Protein 5E5U (pdb70)

Sequence (926 aa):
DPYWAYSGAYGPEHWVTSSVSCGGSHQSPIDILDHHARVGDEYQELQLDGFDNESSNKTWMKNTGKTVAILLKDDYFVSGAGLPGRFKAEKVEFHWGHSNGSAGSEHSVNGRRFPVEMQIFFYNPDDFDSFQTAISENRIIGAMAIFFQVSPRDNSALDPIIHGLKGVVHHEKETFLDPFILRDLLPASLGSYYRYTGSLTTPPCSEIVEWIVFRRPVPISYHQLEAFYSIFTTEQQDHVKSVEYLRNNFRPQQALNDRVVSKSSAYIEDFETKTRSTVSVREGQGVVLLCGPPPHFGELSYAWTFNDSPLYVQEDKRRFVSQDTGNLYFAKVEPSDVGNYTCFVTNKEAHRSVQGPPTPLVLRTDGVMGEYEPKIEVRFPETIQAAKDSSIKLECFALGNPVPDISWKRLDGSPMPGKIKYSKSQAILEIPKFQQEDEGFYECIAGNLRGRNLAKGQLIFYADPYWAYSGAYGPEHWVTSSVSCGGSHQSPIDILDHHARVGDEYQELQLDGFDNESSNKTWMKNTGKTVAILLKDDYFVSGAGLPGRFKAEKVEFHWGHSNGSAGSEHSVNGRRFPVEMQIFFYNPDDFDSFQTAISENRIIGAMAIFFQVSPRDNSALDPIIHGLKGVVHHEKETFLDPFILRDLLPASLGSYYRYTGSLTTPPCSEIVEWIVFRRPVPISYHQLEAFYSIFTTEQQDHVKSVEYLRNNFRPQQALNDRVVSKSSAYIEDFETKTRSTVSVREGQGVVLLCGPPPHFGELSYAWTFNDSPLYVQEDKRRFVSQDTGNLYFAKVEPSDVGNYTCFVTNKEAHRSVQGPPTPLVLRTDGVMGEYEPKIEVRFPETIQAAKDSSIKLECFALGNPVPDISWKRLDGSPMPGKIKYSKSQAILEIPKFQQEDEGFYECIAGNLRGRNLAKGQLIFYA

InterPro domains:
  IPR000242 Tyrosine-specific protein phosphatase, PTPase domain [PF00102] (871-1115)
  IPR000242 Tyrosine-specific protein phosphatase, PTPase domain [PF00102] (1172-1405)
  IPR000242 Tyrosine-specific protein phosphatase, PTPase domain [PR00700] (902-909)
  IPR000242 Tyrosine-specific protein phosphatase, PTPase domain [PR00700] (918-938)
  IPR000242 Tyrosine-specific protein phosphatase, PTPase domain [PR00700] (1013-1030)
  IPR000242 Tyrosine-specific protein phosphatase, PTPase domain [PR00700] (1052-1070)
  IPR000242 Tyrosine-specific protein phosphatase, PTPase domain [PR00700] (1083-1098)
  IPR000242 Tyrosine-specific protein phosphatase, PTPase domain [PR00700] (1099-1109)
  IPR000242 Tyrosine-specific protein phosphatase, PTPase domain [PS50055] (845-1116)
  IPR000242 Tyrosine-specific protein phosphatase, PTPase domain [PS50055] (1147-1407)
  IPR000242 Tyrosine-specific protein phosphatase, PTPase domain [SM00194] (844-1118)
  IPR000242 Tyrosine-specific protein phosphatase, PTPase domain [SM00194] (1146-1409)
  IPR000387 Tyrosine-specific protein phosphatases domain [PS50056] (1033-1107)
  IPR000387 Tyrosine-specific protein phosphatases domain [PS50056] (1324-1398)
  IPR001148 Alpha carbonic anhydrase domain [PF00194] (67-320)
  IPR001148 Alpha carbonic anhydrase domain [PS51144] (58-321)
  IPR001148 Alpha carbonic anhydrase domain [SM01057] (60-321)
  IPR003595 Protein-tyrosine phosphatase, catalytic [SM00404] (1014-1115)
  IPR003595 Protein-tyrosine phosphatase, catalytic [SM00404] (1307-1406)
  IPR003961 Fibronectin type III [PF00041] (348-429)

Solvent-accessible surface area: 38630 Å² total; per-residue (Å²): 183,55,106,34,16,37,57,25,15,26,4,24,61,16,7,31,31,35,9,41,46,9,24,17,14,45,2,0,0,0,37,0,76,25,132,129,14,102,76,8,131,108,43,137,132,30,93,40,53,26,4,106,99,121,4,40,99,126,0,65,0,48,0,51,3,53,9,0,6,0,35,16,114,41,86,2,31,2,27,18,0,41,17,67,44,98,1,47,4,44,51,0,28,1,3,0,0,85,38,118,16,46,41,0,0,1,0,2,10,79,53,158,74,14,4,0,0,0,1,0,15,2,16,9,48,115,77,9,132,34,12,113,49,0,55,88,97,89,138,40,0,2,3,1,0,0,0,3,59,43,22,139,194,81,23,84,31,2,77,17,4,21,115,2,1,124,28,0,18,3,55,97,54,97,40,136,6,72,66,5,59,0,56,61,1,5,0,104,60,33,51,35,13,3,13,7,59,1,0,21,8,34,18,67,0,14,64,15,0,30,1,2,0,0,75,108,47,3,65,0,5,117,136,4,0,88,3,0,7,46,0,4,18,22,79,55,58,18,30,20,33,8,1,43,53,10,64,62,0,47,8,52,70,48,67,48,47,55,20,93,11,9,46,58,140,37,102,3,85,92,28,90,34,152,49,15,22,12,8,26,3,51,67,5,2,0,0,4,1,21,2,15,16,10,76,37,121,21,144,18,28,19,51,8,21,47,80,136,56,81,29,187,10,117,175,39,88,21,48,3,13,0,61,96,16,0,12,0,3,0,0,46,0,56,72,84,2,65,13,65,2,12,4,74,0,42,0,143,107,25,170,96,47,10,92,7,9,51,8,33,1,54,37,52,141,93,38,105,5,29,83,8,18,0,27,28,18,10,70,3,29,92,54,18,24,0,29,100,88,37,67,20,87,0,3,0,7,1,0,0,14,37,21,5,79,14,42,22,90,22,82,112,59,39,121,44,43,84,46,15,117,98,49,38,47,72,1,2,0,36,0,21,122,0,50,108,126,0,69,25,87,1,19,0,24,0,6,20,164,146,24,152,27,99,2,85,3,59,1,48,38,55,109,167,44,81,36,18,37,69,53,20,42,2,27,97,29,7,54,57,53,11,43,41,10,26,16,13,39,2,0,0,0,38,0,94,23,160,131,8,100,81,8,130,110,43,136,156,25,90,32,45,27,4,108,96,118,6,31,100,134,0,63,0,53,0,45,6,46,8,0,5,0,33,14,117,41,85,1,33,2,26,15,0,40,17,67,43,98,2,50,4,41,49,0,25,3,3,0,0,85,39,121,17,45,46,0,0,0,0,2,11,82,55,149,83,12,5,0,0,0,1,0,12,1,16,16,51,121,97,25,141,33,14,110,49,0,39,93,99,88,142,82,0,2,3,0,0,0,0,6,56,41,21,135,190,82,26,82,35,4,56,19,5,12,107,4,0,114,25,0,17,2,38,73,57,100,41,141,5,87,60,4,45,0,57,52,2,6,2,105,56,30,54,34,11,3,15,7,59,1,0,19,6,31,14,63,0,6,58,16,0,25,0,3,0,0,71,109,49,3,66,2,5,122,131,8,0,86,2,4,8,50,0,7,13,12,72,43,87,23,22,14,7,12,0,24,54,8,63,62,0,42,7,59,56,47,68,51,52,52,19,100,12,10,50,56,136,30,97,22,88,109,27,71,34,95,52,19,25,13,5,27,6,51,61,5,5,0,0,2,2,6,2,7,12,10,60,44,119,19,142,14,30,17,44,6,12,44,79,142,63,119,30,141,8,80,147,38,90,20,48,1,12,0,59,87,4,0,4,0,3,0,0,44,0,51,78,79,2,62,12,60,1,15,5,80,0,31,0,136,117,31,135,170,44,15,94,6,9,57,8,35,1,61,32,73,141,92,37,102,4,30,75,7,25,0,16,28,12,12,58,5,28,86,53,21,26,0,27,114,69,37,64,18,104,0,9,0,6,1,0,0,16,35,20,5,81,15,51,22,105,21,70,102,71,44,114,42,31,88,72,16,116,89,49,35,42,74,0,1,0,34,0,25,132,0,52,98,129,2,63,24,95,0,12,0,22,0,16,27,152,144,28,169,20,99,4,120,2,56,1,48,40,50,108

Structure (mmCIF, N/CA/C/O backbone):
data_5E5U
#
_entry.id   5E5U
#
_cell.length_a   78.641
_cell.length_b   113.530
_cell.length_c   117.046
_cell.angle_alpha   90.000
_cell.angle_beta   90.000
_cell.angle_gamma   90.000
#
_symmetry.space_group_name_H-M   'P 21 21 21'
#
loop_
_entity.id
_entity.type
_entity.pdbx_description
1 polymer 'Receptor-type tyrosine-protein phosphatase gamma'
2 polymer Contactin-6
3 non-polymer 3-PYRIDINIUM-1-YLPROPANE-1-SULFONATE
4 non-polymer 'FORMIC ACID'
5 non-polymer 'MALONATE ION'
6 non-polymer 'ACETIC ACID'
7 non-polymer D-MALATE
8 water water
#
loop_
_atom_site.group_PDB
_atom_site.id
_atom_site.type_symbol
_atom_site.label_atom_id
_atom_site.label_alt_id
_atom_site.label_comp_id
_atom_site.label_asym_id
_atom_site.label_entity_id
_atom_site.label_seq_id
_atom_site.pdbx_PDB_ins_code
_atom_site.Cartn_x
_atom_site.Cartn_y
_atom_site.Cartn_z
_atom_site.occupancy
_atom_site.B_iso_or_equiv
_atom_site.auth_seq_id
_atom_site.auth_comp_id
_atom_site.auth_asym_id
_atom_site.auth_atom_id
_atom_site.pdbx_PDB_model_num
ATOM 1 N N . ASP A 1 1 ? 68.889 55.281 75.763 1.00 74.21 57 ASP A N 1
ATOM 2 C CA . ASP A 1 1 ? 68.332 55.185 74.416 1.00 76.01 57 ASP A CA 1
ATOM 3 C C . ASP A 1 1 ? 68.390 53.764 73.869 1.00 68.51 57 ASP A C 1
ATOM 4 O O . ASP A 1 1 ? 69.346 53.397 73.190 1.00 73.26 57 ASP A O 1
ATOM 9 N N . PRO A 1 2 ? 67.355 52.963 74.154 1.00 55.56 58 PRO A N 1
ATOM 10 C CA . PRO A 1 2 ? 67.255 51.589 73.653 1.00 50.52 58 PRO A CA 1
ATOM 11 C C . PRO A 1 2 ? 66.945 51.547 72.159 1.00 45.07 58 PRO A C 1
ATOM 12 O O . PRO A 1 2 ? 66.318 52.473 71.644 1.00 37.51 58 PRO A O 1
ATOM 16 N N . TYR A 1 3 ? 67.370 50.487 71.475 1.00 46.43 59 TYR A N 1
ATOM 17 C CA . TYR A 1 3 ? 66.994 50.305 70.080 1.00 45.16 59 TYR A CA 1
ATOM 18 C C . TYR A 1 3 ? 65.512 49.952 69.976 1.00 37.59 59 TYR A C 1
ATOM 19 O O . TYR A 1 3 ? 64.965 49.216 70.799 1.00 32.97 59 TYR A O 1
ATOM 28 N N . TRP A 1 4 ? 64.874 50.476 68.944 1.00 35.22 60 TRP A N 1
ATOM 29 C CA . TRP A 1 4 ? 63.476 50.187 68.700 1.00 32.43 60 TRP A CA 1
ATOM 30 C C . TRP A 1 4 ? 63.214 50.280 67.213 1.00 32.47 60 TRP A C 1
ATOM 31 O O . TRP A 1 4 ? 63.975 50.914 66.483 1.00 36.38 60 TRP A O 1
ATOM 42 N N . ALA A 1 5 ? 62.148 49.630 66.769 1.00 31.35 61 ALA A N 1
ATOM 43 C CA . ALA A 1 5 ? 61.807 49.611 65.354 1.00 31.63 61 ALA A CA 1
ATOM 44 C C . ALA A 1 5 ? 60.298 49.734 65.209 1.00 39.06 61 ALA A C 1
ATOM 45 O O . ALA A 1 5 ? 59.574 49.674 66.198 1.00 28.43 61 ALA A O 1
ATOM 47 N N . TYR A 1 6 ? 59.822 49.903 63.982 1.00 38.42 62 TYR A N 1
ATOM 48 C CA . TYR A 1 6 ? 58.391 50.046 63.761 1.00 37.92 62 TYR A CA 1
ATOM 49 C C . TYR A 1 6 ? 57.724 48.700 63.497 1.00 40.62 62 TYR A C 1
ATOM 50 O O . TYR A 1 6 ? 56.502 48.609 63.436 1.00 38.47 62 TYR A O 1
ATOM 59 N N . SER A 1 7 ? 58.532 47.656 63.350 1.00 40.40 63 SER A N 1
ATOM 60 C CA . SER A 1 7 ? 58.005 46.312 63.124 1.00 41.82 63 SER A CA 1
ATOM 61 C C . SER A 1 7 ? 59.025 45.276 63.557 1.00 42.53 63 SER A C 1
ATOM 62 O O . SER A 1 7 ? 60.179 45.607 63.824 1.00 39.20 63 SER A O 1
ATOM 65 N N . GLY A 1 8 ? 58.600 44.019 63.619 1.00 42.36 64 GLY A N 1
ATOM 66 C CA . GLY A 1 8 ? 59.513 42.939 63.937 1.00 41.82 64 GLY A CA 1
ATOM 67 C C . GLY A 1 8 ? 59.914 42.883 65.399 1.00 34.25 64 GLY A C 1
ATOM 68 O O . GLY A 1 8 ? 59.179 43.341 66.276 1.00 34.79 64 GLY A O 1
ATOM 69 N N . ALA A 1 9 ? 61.099 42.344 65.655 1.00 33.76 65 ALA A N 1
ATOM 70 C CA . ALA A 1 9 ? 61.483 41.921 67.001 1.00 36.35 65 ALA A CA 1
ATOM 71 C C . ALA A 1 9 ? 61.505 43.070 68.010 1.00 34.72 65 ALA A C 1
ATOM 72 O O . ALA A 1 9 ? 61.151 42.893 69.179 1.00 39.01 65 ALA A O 1
ATOM 74 N N . TYR A 1 10 ? 61.911 44.254 67.569 1.00 34.45 66 TYR A N 1
ATOM 75 C CA . TYR A 1 10 ? 61.922 45.398 68.480 1.00 37.68 66 TYR A CA 1
ATOM 76 C C . TYR A 1 10 ? 60.801 46.391 68.129 1.00 32.64 66 TYR A C 1
ATOM 77 O O . TYR A 1 10 ? 60.900 47.596 68.367 1.00 26.64 66 TYR A O 1
ATOM 86 N N . GLY A 1 11 ? 59.707 45.859 67.597 1.00 37.60 67 GLY A N 1
ATOM 87 C CA . GLY A 1 11 ? 58.585 46.694 67.187 1.00 34.12 67 GLY A CA 1
ATOM 88 C C . GLY A 1 11 ? 57.750 47.196 68.351 1.00 31.50 67 GLY A C 1
ATOM 89 O O . GLY A 1 11 ? 58.044 46.885 69.508 1.00 32.24 67 GLY A O 1
ATOM 90 N N . PRO A 1 12 ? 56.673 47.950 68.054 1.00 33.39 68 PRO A N 1
ATOM 91 C CA . PRO A 1 12 ? 55.839 48.650 69.048 1.00 29.07 68 PRO A CA 1
ATOM 92 C C . PRO A 1 12 ? 55.376 47.826 70.265 1.00 31.15 68 PRO A C 1
ATOM 93 O O . PRO A 1 12 ? 55.354 48.354 71.385 1.00 36.13 68 PRO A O 1
ATOM 97 N N . GLU A 1 13 ? 55.019 46.560 70.079 1.00 34.14 69 GLU A N 1
ATOM 98 C CA . GLU A 1 13 ? 54.565 45.755 71.212 1.00 38.60 69 GLU A CA 1
ATOM 99 C C . GLU A 1 13 ? 55.733 45.307 72.101 1.00 41.09 69 GLU A C 1
ATOM 100 O O . GLU A 1 13 ? 55.525 44.810 73.209 1.00 36.83 69 GLU A O 1
ATOM 106 N N . HIS A 1 14 ? 56.960 45.484 71.616 1.00 40.48 70 HIS A N 1
ATOM 107 C CA . HIS A 1 14 ? 58.142 45.184 72.413 1.00 41.30 70 HIS A CA 1
ATOM 108 C C . HIS A 1 14 ? 58.738 46.431 73.083 1.00 36.88 70 HIS A C 1
ATOM 109 O O . HIS A 1 14 ? 59.564 46.314 73.988 1.00 35.31 70 HIS A O 1
ATOM 116 N N . TRP A 1 15 ? 58.309 47.614 72.662 1.00 39.79 71 TRP A N 1
ATOM 117 C CA . TRP A 1 15 ? 58.848 48.861 73.210 1.00 35.83 71 TRP A CA 1
ATOM 118 C C . TRP A 1 15 ? 58.827 48.917 74.744 1.00 39.08 71 TRP A C 1
ATOM 119 O O . TRP A 1 15 ? 59.796 49.368 75.365 1.00 35.97 71 TRP A O 1
ATOM 130 N N . VAL A 1 16 ? 57.731 48.458 75.348 1.00 34.52 72 VAL A N 1
ATOM 131 C CA . VAL A 1 16 ? 57.579 48.505 76.809 1.00 34.40 72 VAL A CA 1
ATOM 132 C C . VAL A 1 16 ? 58.738 47.833 77.555 1.00 36.53 72 VAL A C 1
ATOM 133 O O . VAL A 1 16 ? 59.111 48.273 78.638 1.00 36.59 72 VAL A O 1
ATOM 137 N N . THR A 1 17 ? 59.330 46.797 76.962 1.00 37.22 73 THR A N 1
ATOM 138 C CA . THR A 1 17 ? 60.408 46.055 77.612 1.00 39.48 73 THR A CA 1
ATOM 139 C C . THR A 1 17 ? 61.564 46.956 78.032 1.00 42.48 73 THR A C 1
ATOM 140 O O . THR A 1 17 ? 62.079 46.841 79.140 1.00 44.08 73 THR A O 1
ATOM 144 N N . SER A 1 18 ? 61.959 47.866 77.149 1.00 42.06 74 SER A N 1
ATOM 145 C CA . SER A 1 18 ? 63.104 48.729 77.436 1.00 47.89 74 SER A CA 1
ATOM 146 C C . SER A 1 18 ? 62.709 50.154 77.813 1.00 43.53 74 SER A C 1
ATOM 147 O O . SER A 1 18 ? 63.516 50.900 78.376 1.00 40.08 74 SER A O 1
ATOM 150 N N . SER A 1 19 ? 61.472 50.530 77.498 1.00 35.23 75 SER A N 1
ATOM 151 C CA . SER A 1 19 ? 60.935 51.813 77.931 1.00 35.14 75 SER A CA 1
ATOM 152 C C . SER A 1 19 ? 59.553 51.578 78.520 1.00 36.16 75 SER A C 1
ATOM 153 O O . SER A 1 19 ? 58.559 51.526 77.787 1.00 30.96 75 SER A O 1
ATOM 156 N N . VAL A 1 20 ? 59.494 51.434 79.838 1.00 33.73 76 VAL A N 1
ATOM 157 C CA . VAL A 1 20 ? 58.266 51.005 80.502 1.00 39.37 76 VAL A CA 1
ATOM 158 C C . VAL A 1 20 ? 57.120 52.010 80.329 1.00 35.78 76 VAL A C 1
ATOM 159 O O . VAL A 1 20 ? 55.951 51.649 80.448 1.00 39.43 76 VAL A O 1
ATOM 163 N N . SER A 1 21 ? 57.444 53.257 80.004 1.00 28.76 77 SER A N 1
ATOM 164 C CA . SER A 1 21 ? 56.410 54.270 79.798 1.00 29.17 77 SER A CA 1
ATOM 165 C C . SER A 1 21 ? 55.583 53.957 78.548 1.00 32.00 77 SER A C 1
ATOM 166 O O . SER A 1 21 ? 54.443 54.410 78.402 1.00 28.50 77 SER A O 1
ATOM 169 N N . CYS A 1 22 ? 56.159 53.173 77.641 1.00 29.55 78 CYS A N 1
ATOM 170 C CA . CYS A 1 22 ? 55.473 52.845 76.400 1.00 28.19 78 CYS A CA 1
ATOM 171 C C . CYS A 1 22 ? 54.245 51.973 76.646 1.00 30.45 78 CYS A C 1
ATOM 172 O O . CYS A 1 22 ? 53.396 51.846 75.772 1.00 30.10 78 CYS A O 1
ATOM 175 N N . GLY A 1 23 ? 54.158 51.393 77.840 1.00 29.97 79 GLY A N 1
ATOM 176 C CA . GLY A 1 23 ? 52.996 50.607 78.230 1.00 33.92 79 GLY A CA 1
ATOM 177 C C . GLY A 1 23 ? 52.003 51.403 79.061 1.00 29.29 79 GLY A C 1
ATOM 178 O O . GLY A 1 23 ? 51.131 50.839 79.708 1.00 34.20 79 GLY A O 1
ATOM 179 N N . GLY A 1 24 ? 52.135 52.724 79.037 1.00 35.57 80 GLY A N 1
ATOM 180 C CA . GLY A 1 24 ? 51.258 53.600 79.799 1.00 31.37 80 GLY A CA 1
ATOM 181 C C . GLY A 1 24 ? 49.825 53.666 79.297 1.00 33.29 80 GLY A C 1
ATOM 182 O O . GLY A 1 24 ? 49.473 53.087 78.263 1.00 28.50 80 GLY A O 1
ATOM 183 N N . SER A 1 25 ? 48.991 54.399 80.025 1.00 32.14 81 SER A N 1
ATOM 184 C CA . SER A 1 25 ? 47.584 54.488 79.680 1.00 29.05 81 SER A CA 1
ATOM 185 C C . SER A 1 25 ? 47.204 55.837 79.103 1.00 31.94 81 SER A C 1
ATOM 186 O O . SER A 1 25 ? 46.031 56.065 78.781 1.00 28.96 81 SER A O 1
ATOM 189 N N . HIS A 1 26 ? 48.179 56.734 78.980 1.00 29.80 82 HIS A N 1
ATOM 190 C CA . HIS A 1 26 ? 47.950 58.018 78.310 1.00 30.95 82 HIS A CA 1
ATOM 191 C C . HIS A 1 26 ? 48.848 58.146 77.076 1.00 35.07 82 HIS A C 1
ATOM 192 O O . HIS A 1 26 ? 49.448 59.188 76.828 1.00 32.16 82 HIS A O 1
ATOM 199 N N . GLN A 1 27 ? 48.922 57.082 76.294 1.00 31.15 83 GLN A N 1
ATOM 200 C CA . GLN A 1 27 ? 49.820 57.056 75.153 1.00 31.77 83 GLN A CA 1
ATOM 201 C C . GLN A 1 27 ? 49.250 57.760 73.918 1.00 36.16 83 GLN A C 1
ATOM 202 O O . GLN A 1 27 ? 48.054 58.012 73.822 1.00 31.75 83 GLN A O 1
ATOM 208 N N . SER A 1 28 ? 50.144 58.072 72.983 1.00 33.58 84 SER A N 1
ATOM 209 C CA . SER A 1 28 ? 49.792 58.611 71.679 1.00 30.65 84 SER A CA 1
ATOM 210 C C . SER A 1 28 ? 50.383 57.684 70.621 1.00 30.23 84 SER A C 1
ATOM 211 O O . SER A 1 28 ? 51.382 57.009 70.886 1.00 27.27 84 SER A O 1
ATOM 214 N N . PRO A 1 29 ? 49.786 57.646 69.416 1.00 25.29 85 PRO A N 1
ATOM 215 C CA . PRO A 1 29 ? 48.664 58.437 68.895 1.00 26.78 85 PRO A CA 1
ATOM 216 C C . PRO A 1 29 ? 47.296 57.836 69.206 1.00 30.87 85 PRO A C 1
ATOM 217 O O . PRO A 1 29 ? 47.231 56.724 69.742 1.00 30.78 85 PRO A O 1
ATOM 221 N N . ILE A 1 30 ? 46.230 58.566 68.860 1.00 26.49 86 ILE A N 1
ATOM 222 C CA . ILE A 1 30 ? 44.853 58.105 69.050 1.00 28.43 86 ILE A CA 1
ATOM 223 C C . ILE A 1 30 ? 43.989 58.381 67.825 1.00 31.81 86 ILE A C 1
ATOM 224 O O . ILE A 1 30 ? 44.351 59.173 66.955 1.00 32.73 86 ILE A O 1
ATOM 229 N N . ASP A 1 31 ? 42.845 57.717 67.771 1.00 35.81 87 ASP A N 1
ATOM 230 C CA . ASP A 1 31 ? 41.778 58.089 66.854 1.00 29.99 87 ASP A CA 1
ATOM 231 C C . ASP A 1 31 ? 40.871 59.075 67.581 1.00 38.08 87 ASP A C 1
ATOM 232 O O . ASP A 1 31 ? 40.469 58.832 68.716 1.00 32.53 87 ASP A O 1
ATOM 237 N N . ILE A 1 32 ? 40.559 60.191 66.934 1.00 38.03 88 ILE A N 1
ATOM 238 C CA . ILE A 1 32 ? 39.683 61.193 67.533 1.00 38.16 88 ILE A CA 1
ATOM 239 C C . ILE A 1 32 ? 38.254 61.037 67.013 1.00 34.48 88 ILE A C 1
ATOM 240 O O . ILE A 1 32 ? 37.992 61.279 65.842 1.00 34.42 88 ILE A O 1
ATOM 245 N N . LEU A 1 33 ? 37.345 60.581 67.871 1.00 36.42 89 LEU A N 1
ATOM 246 C CA . LEU A 1 33 ? 35.924 60.563 67.526 1.00 42.75 89 LEU A CA 1
ATOM 247 C C . LEU A 1 33 ? 35.318 61.919 67.844 1.00 42.97 89 LEU A C 1
ATOM 248 O O . LEU A 1 33 ? 35.152 62.271 69.008 1.00 41.52 89 LEU A O 1
ATOM 253 N N . ASP A 1 34 ? 34.988 62.673 66.804 1.00 38.72 90 ASP A N 1
ATOM 254 C CA . ASP A 1 34 ? 34.583 64.061 66.966 1.00 46.57 90 ASP A CA 1
ATOM 255 C C . ASP A 1 34 ? 33.355 64.233 67.862 1.00 50.04 90 ASP A C 1
ATOM 256 O O . ASP A 1 34 ? 33.295 65.165 68.667 1.00 42.08 90 ASP A O 1
ATOM 261 N N . HIS A 1 35 ? 32.394 63.322 67.737 1.00 47.01 91 HIS A N 1
ATOM 262 C CA . HIS A 1 35 ? 31.146 63.419 68.492 1.00 49.80 91 HIS A CA 1
ATOM 263 C C . HIS A 1 35 ? 31.359 63.180 69.986 1.00 50.09 91 HIS A C 1
ATOM 264 O O . HIS A 1 35 ? 30.469 63.421 70.790 1.00 50.58 91 HIS A O 1
ATOM 271 N N . HIS A 1 36 ? 32.545 62.714 70.361 1.00 49.74 92 HIS A N 1
ATOM 272 C CA . HIS A 1 36 ? 32.845 62.520 71.776 1.00 52.18 92 HIS A CA 1
ATOM 273 C C . HIS A 1 36 ? 33.758 63.615 72.302 1.00 52.91 92 HIS A C 1
ATOM 274 O O . HIS A 1 36 ? 34.074 63.643 73.486 1.00 55.20 92 HIS A O 1
ATOM 281 N N . ALA A 1 37 ? 34.186 64.514 71.422 1.00 52.29 93 ALA A N 1
ATOM 282 C CA . ALA A 1 37 ? 35.051 65.611 71.834 1.00 45.11 93 ALA A CA 1
ATOM 283 C C . ALA A 1 37 ? 34.257 66.645 72.627 1.00 46.40 93 ALA A C 1
ATOM 284 O O . ALA A 1 37 ? 33.097 66.927 72.319 1.00 49.21 93 ALA A O 1
ATOM 286 N N . ARG A 1 38 ? 34.879 67.172 73.678 1.00 47.37 94 ARG A N 1
ATOM 287 C CA . ARG A 1 38 ? 34.281 68.205 74.522 1.00 51.82 94 ARG A CA 1
ATOM 288 C C . ARG A 1 38 ? 34.606 69.577 73.940 1.00 55.39 94 ARG A C 1
ATOM 289 O O . ARG A 1 38 ? 35.737 69.821 73.523 1.00 54.45 94 ARG A O 1
ATOM 297 N N . VAL A 1 39 ? 33.630 70.474 73.899 1.00 56.35 95 VAL A N 1
ATOM 298 C CA . VAL A 1 39 ? 33.866 71.788 73.307 1.00 65.39 95 VAL A CA 1
ATOM 299 C C . VAL A 1 39 ? 34.539 72.739 74.297 1.00 74.07 95 VAL A C 1
ATOM 300 O O . VAL A 1 39 ? 33.923 73.189 75.266 1.00 78.76 95 VAL A O 1
ATOM 304 N N . GLY A 1 40 ? 35.811 73.037 74.035 1.00 73.36 96 GLY A N 1
ATOM 305 C CA . GLY A 1 40 ? 36.606 73.883 74.908 1.00 75.15 96 GLY A CA 1
ATOM 306 C C . GLY A 1 40 ? 36.218 75.347 74.836 1.00 76.82 96 GLY A C 1
ATOM 307 O O . GLY A 1 40 ? 36.871 76.137 74.154 1.00 73.86 96 GLY A O 1
ATOM 308 N N . ASP A 1 41 ? 35.157 75.704 75.553 1.00 77.76 97 ASP A N 1
ATOM 309 C CA . ASP A 1 41 ? 34.616 77.062 75.536 1.00 84.41 97 ASP A CA 1
ATOM 310 C C . ASP A 1 41 ? 35.495 78.071 76.268 1.00 88.15 97 ASP A C 1
ATOM 311 O O . ASP A 1 41 ? 35.263 79.276 76.191 1.00 92.50 97 ASP A O 1
ATOM 316 N N . GLU A 1 42 ? 36.501 77.579 76.981 1.00 88.06 98 GLU A N 1
ATOM 317 C CA . GLU A 1 42 ? 37.348 78.443 77.793 1.00 90.37 98 GLU A CA 1
ATOM 318 C C . GLU A 1 42 ? 38.637 78.818 77.064 1.00 87.11 98 GLU A C 1
ATOM 319 O O . GLU A 1 42 ? 39.433 79.615 77.561 1.00 88.88 98 GLU A O 1
ATOM 325 N N . TYR A 1 43 ? 38.831 78.242 75.883 1.00 80.96 99 TYR A N 1
ATOM 326 C CA . TYR A 1 43 ? 40.052 78.447 75.110 1.00 75.76 99 TYR A CA 1
ATOM 327 C C . TYR A 1 43 ? 40.252 79.886 74.650 1.00 75.43 99 TYR A C 1
ATOM 328 O O . TYR A 1 43 ? 39.347 80.495 74.084 1.00 73.92 99 TYR A O 1
ATOM 337 N N . GLN A 1 44 ? 41.446 80.420 74.888 1.00 77.46 100 GLN A N 1
ATOM 338 C CA . GLN A 1 44 ? 41.877 81.632 74.206 1.00 77.48 100 GLN A CA 1
ATOM 339 C C . GLN A 1 44 ? 42.305 81.214 72.806 1.00 69.14 100 GLN A C 1
ATOM 340 O O . GLN A 1 44 ? 42.895 80.145 72.633 1.00 70.79 100 GLN A O 1
ATOM 346 N N . GLU A 1 45 ? 41.995 82.039 71.811 1.00 61.54 101 GLU A N 1
ATOM 347 C CA . GLU A 1 45 ? 42.253 81.689 70.412 1.00 62.97 101 GLU A CA 1
ATOM 348 C C . GLU A 1 45 ? 43.727 81.415 70.121 1.00 65.81 101 GLU A C 1
ATOM 349 O O . GLU A 1 45 ? 44.614 82.101 70.628 1.00 71.26 101 GLU A O 1
ATOM 355 N N . LEU A 1 46 ? 43.969 80.401 69.298 1.00 60.79 102 LEU A N 1
ATOM 356 C CA . LEU A 1 46 ? 45.316 80.022 68.886 1.00 56.62 102 LEU A CA 1
ATOM 357 C C . LEU A 1 46 ? 46.080 81.199 68.279 1.00 56.95 102 LEU A C 1
ATOM 358 O O . LEU A 1 46 ? 45.625 81.813 67.320 1.00 61.00 102 LEU A O 1
ATOM 363 N N . GLN A 1 47 ? 47.240 81.509 68.849 1.00 57.30 103 GLN A N 1
ATOM 364 C CA . GLN A 1 47 ? 48.090 82.583 68.341 1.00 56.16 103 GLN A CA 1
ATOM 365 C C . GLN A 1 47 ? 49.426 82.017 67.877 1.00 57.91 103 GLN A C 1
ATOM 366 O O . GLN A 1 47 ? 50.096 81.298 68.620 1.00 54.70 103 GLN A O 1
ATOM 372 N N . LEU A 1 48 ? 49.805 82.339 66.646 1.00 59.73 104 LEU A N 1
ATOM 373 C CA . LEU A 1 48 ? 51.083 81.907 66.102 1.00 58.47 104 LEU A CA 1
ATOM 374 C C . LEU A 1 48 ? 51.994 83.107 65.931 1.00 58.44 104 LEU A C 1
ATOM 375 O O . LEU A 1 48 ? 51.536 84.180 65.566 1.00 63.97 104 LEU A O 1
ATOM 380 N N . ASP A 1 49 ? 53.282 82.925 66.189 1.00 55.50 105 ASP A N 1
ATOM 381 C CA . ASP A 1 49 ? 54.237 84.017 66.043 1.00 59.75 105 ASP A CA 1
ATOM 382 C C . ASP A 1 49 ? 55.465 83.561 65.255 1.00 58.62 105 ASP A C 1
ATOM 383 O O . ASP A 1 49 ? 56.061 82.526 65.559 1.00 55.94 105 ASP A O 1
ATOM 388 N N . GLY A 1 50 ? 55.823 84.326 64.230 1.00 55.12 106 GLY A N 1
ATOM 389 C CA . GLY A 1 50 ? 57.002 84.038 63.436 1.00 55.42 106 GLY A CA 1
ATOM 390 C C . GLY A 1 50 ? 56.763 83.031 62.327 1.00 51.78 106 GLY A C 1
ATOM 391 O O . GLY A 1 50 ? 57.619 82.845 61.462 1.00 52.35 106 GLY A O 1
ATOM 392 N N . PHE A 1 51 ? 55.599 82.388 62.355 1.00 50.59 107 PHE A N 1
ATOM 393 C CA . PHE A 1 51 ? 55.224 81.372 61.374 1.00 48.19 107 PHE A CA 1
ATOM 394 C C . PHE A 1 51 ? 55.161 81.921 59.946 1.00 54.85 107 PHE A C 1
ATOM 395 O O . PHE A 1 51 ? 55.282 81.162 58.983 1.00 55.34 107 PHE A O 1
ATOM 403 N N . ASP A 1 52 ? 54.968 83.236 59.820 1.00 54.61 108 ASP A N 1
ATOM 404 C CA . ASP A 1 52 ? 54.844 83.897 58.517 1.00 54.22 108 ASP A CA 1
ATOM 405 C C . ASP A 1 52 ? 56.190 84.345 57.936 1.00 58.83 108 ASP A C 1
ATOM 406 O O . ASP A 1 52 ? 56.260 84.807 56.799 1.00 59.98 108 ASP A O 1
ATOM 411 N N . ASN A 1 53 ? 57.255 84.225 58.720 1.00 60.30 109 ASN A N 1
ATOM 412 C CA . ASN A 1 53 ? 58.570 84.666 58.273 1.00 61.21 109 ASN A CA 1
ATOM 413 C C . ASN A 1 53 ? 59.328 83.543 57.571 1.00 56.83 109 ASN A C 1
ATOM 414 O O . ASN A 1 53 ? 59.158 82.371 57.904 1.00 56.90 109 ASN A O 1
ATOM 419 N N . GLU A 1 54 ? 60.152 83.904 56.592 1.00 52.29 110 GLU A N 1
ATOM 420 C CA . GLU A 1 54 ? 60.961 82.926 55.872 1.00 55.17 110 GLU A CA 1
ATOM 421 C C . GLU A 1 54 ? 61.982 82.263 56.790 1.00 56.81 110 GLU A C 1
ATOM 422 O O . GLU A 1 54 ? 62.640 82.937 57.583 1.00 59.81 110 GLU A O 1
ATOM 428 N N . SER A 1 55 ? 62.131 80.948 56.674 1.00 52.85 111 SER A N 1
ATOM 429 C CA . SER A 1 55 ? 63.097 80.236 57.499 1.00 50.23 111 SER A CA 1
ATOM 430 C C . SER A 1 55 ? 64.514 80.551 57.039 1.00 53.96 111 SER A C 1
ATOM 431 O O . SER A 1 55 ? 64.754 80.779 55.858 1.00 54.10 111 SER A O 1
ATOM 434 N N . SER A 1 56 ? 65.442 80.568 57.989 1.00 53.05 112 SER A N 1
ATOM 435 C CA . SER A 1 56 ? 66.846 80.832 57.710 1.00 55.02 112 SER A CA 1
ATOM 436 C C . SER A 1 56 ? 67.491 79.674 56.953 1.00 51.73 112 SER A C 1
ATOM 437 O O . SER A 1 56 ? 67.006 78.535 57.007 1.00 44.21 112 SER A O 1
ATOM 440 N N . ASN A 1 57 ? 68.582 79.961 56.248 1.00 51.46 113 ASN A N 1
ATOM 441 C CA . ASN A 1 57 ? 69.255 78.929 55.467 1.00 57.69 113 ASN A CA 1
ATOM 442 C C . ASN A 1 57 ? 70.093 77.987 56.339 1.00 58.10 113 ASN A C 1
ATOM 443 O O . ASN A 1 57 ? 70.670 77.023 55.837 1.00 58.53 113 ASN A O 1
ATOM 448 N N . LYS A 1 58 ? 70.145 78.266 57.641 1.00 51.95 114 LYS A N 1
ATOM 449 C CA . LYS A 1 58 ? 70.796 77.378 58.599 1.00 51.24 114 LYS A CA 1
ATOM 450 C C . LYS A 1 58 ? 69.861 76.252 59.052 1.00 45.44 114 LYS A C 1
ATOM 451 O O . LYS A 1 58 ? 70.289 75.303 59.715 1.00 43.25 114 LYS A O 1
ATOM 457 N N . THR A 1 59 ? 68.583 76.374 58.709 1.00 39.35 115 THR A N 1
ATOM 458 C CA . THR A 1 59 ? 67.606 75.323 58.983 1.00 40.96 115 THR A CA 1
ATOM 459 C C . THR A 1 59 ? 67.988 74.090 58.181 1.00 44.99 115 THR A C 1
ATOM 460 O O . THR A 1 59 ? 68.313 74.192 56.999 1.00 48.98 115 THR A O 1
ATOM 464 N N . TRP A 1 60 ? 67.965 72.922 58.811 1.00 41.24 116 TRP A N 1
ATOM 465 C CA . TRP A 1 60 ? 68.424 71.737 58.112 1.00 36.70 116 TRP A CA 1
ATOM 466 C C . TRP A 1 60 ? 67.600 70.499 58.393 1.00 34.50 116 TRP A C 1
ATOM 467 O O . TRP A 1 60 ? 66.790 70.450 59.323 1.00 37.00 116 TRP A O 1
ATOM 478 N N . MET A 1 61 ? 67.811 69.504 57.543 1.00 34.65 117 MET A N 1
ATOM 479 C CA . MET A 1 61 ? 66.991 68.308 57.504 1.00 31.57 117 MET A CA 1
ATOM 480 C C . MET A 1 61 ? 67.884 67.074 57.639 1.00 33.23 117 MET A C 1
ATOM 481 O O . MET A 1 61 ? 69.002 67.049 57.113 1.00 31.79 117 MET A O 1
ATOM 486 N N . LYS A 1 62 ? 67.395 66.056 58.342 1.00 29.40 118 LYS A N 1
ATOM 487 C CA . LYS A 1 62 ? 68.167 64.835 58.554 1.00 33.60 118 LYS A CA 1
ATOM 488 C C . LYS A 1 62 ? 67.319 63.580 58.355 1.00 31.71 118 LYS A C 1
ATOM 489 O O . LYS A 1 62 ? 66.167 63.525 58.762 1.00 27.11 118 LYS A O 1
ATOM 495 N N . ASN A 1 63 ? 67.897 62.571 57.720 1.00 32.92 119 ASN A N 1
ATOM 496 C CA . ASN A 1 63 ? 67.284 61.247 57.670 1.00 31.59 119 ASN A CA 1
ATOM 497 C C . ASN A 1 63 ? 67.789 60.455 58.883 1.00 29.95 119 ASN A C 1
ATOM 498 O O . ASN A 1 63 ? 68.950 60.059 58.914 1.00 29.28 119 ASN A O 1
ATOM 503 N N . THR A 1 64 ? 66.937 60.216 59.878 1.00 27.15 120 THR A N 1
ATOM 504 C CA . THR A 1 64 ? 67.406 59.561 61.102 1.00 29.20 120 THR A CA 1
ATOM 505 C C . THR A 1 64 ? 67.304 58.058 60.982 1.00 28.33 120 THR A C 1
ATOM 506 O O . THR A 1 64 ? 67.674 57.330 61.899 1.00 24.17 120 THR A O 1
ATOM 510 N N . GLY A 1 65 ? 66.743 57.595 59.874 1.00 28.96 121 GLY A N 1
ATOM 511 C CA . GLY A 1 65 ? 66.514 56.172 59.704 1.00 29.90 121 GLY A CA 1
ATOM 512 C C . GLY A 1 65 ? 65.148 55.728 60.198 1.00 27.04 121 GLY A C 1
ATOM 513 O O . GLY A 1 65 ? 64.688 54.640 59.836 1.00 26.47 121 GLY A O 1
ATOM 514 N N . LYS A 1 66 ? 64.497 56.556 61.018 1.00 24.37 122 LYS A N 1
ATOM 515 C CA . LYS A 1 66 ? 63.122 56.268 61.477 1.00 26.25 122 LYS A CA 1
ATOM 516 C C . LYS A 1 66 ? 62.130 57.299 60.950 1.00 27.19 122 LYS A C 1
ATOM 517 O O . LYS A 1 66 ? 60.929 57.050 60.875 1.00 29.76 122 LYS A O 1
ATOM 523 N N . THR A 1 67 ? 62.656 58.463 60.586 1.00 21.82 123 THR A N 1
ATOM 524 C CA . THR A 1 67 ? 61.861 59.571 60.092 1.00 24.16 123 THR A CA 1
ATOM 525 C C . THR A 1 67 ? 62.795 60.536 59.388 1.00 27.73 123 THR A C 1
ATOM 526 O O . THR A 1 67 ? 64.018 60.327 59.342 1.00 25.56 123 THR A O 1
ATOM 530 N N . VAL A 1 68 ? 62.223 61.577 58.806 1.00 25.92 124 VAL A N 1
ATOM 531 C CA . VAL A 1 68 ? 63.020 62.693 58.329 1.00 26.76 124 VAL A CA 1
ATOM 532 C C . VAL A 1 68 ? 62.724 63.840 59.272 1.00 30.48 124 VAL A C 1
ATOM 533 O O . VAL A 1 68 ? 61.559 64.171 59.495 1.00 27.75 124 VAL A O 1
ATOM 537 N N . ALA A 1 69 ? 63.770 64.410 59.856 1.00 29.61 125 ALA A N 1
ATOM 538 C CA . ALA A 1 69 ? 63.628 65.444 60.871 1.00 30.90 125 ALA A CA 1
ATOM 539 C C . ALA A 1 69 ? 64.093 66.795 60.336 1.00 33.45 125 ALA A C 1
ATOM 540 O O . ALA A 1 69 ? 65.073 66.860 59.598 1.00 37.28 125 ALA A O 1
ATOM 542 N N . ILE A 1 70 ? 63.401 67.865 60.723 1.00 31.90 126 ILE A N 1
ATOM 543 C CA . ILE A 1 70 ? 63.811 69.223 60.383 1.00 29.59 126 ILE A CA 1
ATOM 544 C C . ILE A 1 70 ? 64.135 69.962 61.670 1.00 29.35 126 ILE A C 1
ATOM 545 O O . ILE A 1 70 ? 63.292 70.090 62.560 1.00 32.65 126 ILE A O 1
ATOM 550 N N . LEU A 1 71 ? 65.364 70.432 61.770 1.00 29.45 127 LEU A N 1
ATOM 551 C CA . LEU A 1 71 ? 65.810 71.142 62.954 1.00 31.33 127 LEU A CA 1
ATOM 552 C C . LEU A 1 71 ? 65.672 72.641 62.712 1.00 38.58 127 LEU A C 1
ATOM 553 O O . LEU A 1 71 ? 66.386 73.212 61.893 1.00 41.61 127 LEU A O 1
ATOM 558 N N . LEU A 1 72 ? 64.741 73.273 63.419 1.00 37.14 128 LEU A N 1
ATOM 559 C CA . LEU A 1 72 ? 64.370 74.652 63.131 1.00 39.93 128 LEU A CA 1
ATOM 560 C C . LEU A 1 72 ? 65.360 75.639 63.722 1.00 46.47 128 LEU A C 1
ATOM 561 O O . LEU A 1 72 ? 65.739 75.526 64.879 1.00 49.49 128 LEU A O 1
ATOM 566 N N . LYS A 1 73 ? 65.772 76.616 62.927 1.00 48.69 129 LYS A N 1
ATOM 567 C CA . LYS A 1 73 ? 66.751 77.577 63.398 1.00 53.75 129 LYS A CA 1
ATOM 568 C C . LYS A 1 73 ? 66.161 78.973 63.578 1.00 55.19 129 LYS A C 1
ATOM 569 O O . LYS A 1 73 ? 66.891 79.947 63.737 1.00 56.04 129 LYS A O 1
ATOM 575 N N . ASP A 1 74 ? 64.837 79.068 63.578 1.00 53.06 130 ASP A N 1
ATOM 576 C CA . ASP A 1 74 ? 64.187 80.351 63.818 1.00 51.59 130 ASP A CA 1
ATOM 577 C C . ASP A 1 74 ? 63.275 80.286 65.037 1.00 50.42 130 ASP A C 1
ATOM 578 O O . ASP A 1 74 ? 62.922 79.206 65.508 1.00 49.41 130 ASP A O 1
ATOM 583 N N . ASP A 1 75 ? 62.897 81.453 65.542 1.00 47.23 131 ASP A N 1
ATOM 584 C CA . ASP A 1 75 ? 61.977 81.532 66.660 1.00 48.78 131 ASP A CA 1
ATOM 585 C C . ASP A 1 75 ? 60.546 81.428 66.161 1.00 50.69 131 ASP A C 1
ATOM 586 O O . ASP A 1 75 ? 60.063 82.295 65.432 1.00 57.33 131 ASP A O 1
ATOM 591 N N . TYR A 1 76 ? 59.873 80.357 66.551 1.00 49.77 132 TYR A N 1
ATOM 592 C CA . TYR A 1 76 ? 58.455 80.212 66.278 1.00 48.94 132 TYR A CA 1
ATOM 593 C C . TYR A 1 76 ? 57.718 79.966 67.583 1.00 52.98 132 TYR A C 1
ATOM 594 O O . TYR A 1 76 ? 58.131 79.117 68.378 1.00 47.57 132 TYR A O 1
ATOM 603 N N . PHE A 1 77 ? 56.614 80.678 67.795 1.00 51.16 133 PHE A N 1
ATOM 604 C CA . PHE A 1 77 ? 55.852 80.503 69.022 1.00 48.69 133 PHE A CA 1
ATOM 605 C C . PHE A 1 77 ? 54.377 80.191 68.784 1.00 52.55 133 PHE A C 1
ATOM 606 O O . PHE A 1 77 ? 53.769 80.633 67.806 1.00 52.76 133 PHE A O 1
ATOM 614 N N . VAL A 1 78 ? 53.814 79.422 69.705 1.00 52.83 134 VAL A N 1
ATOM 615 C CA . VAL A 1 78 ? 52.389 79.151 69.725 1.00 54.48 134 VAL A CA 1
ATOM 616 C C . VAL A 1 78 ? 51.872 79.365 71.149 1.00 54.58 134 VAL A C 1
ATOM 617 O O . VAL A 1 78 ? 52.537 79.009 72.126 1.00 52.66 134 VAL A O 1
ATOM 621 N N . SER A 1 79 ? 50.702 79.982 71.274 1.00 53.15 135 SER A N 1
ATOM 622 C CA . SER A 1 79 ? 50.108 80.180 72.587 1.00 54.35 135 SER A CA 1
ATOM 623 C C . SER A 1 79 ? 48.594 80.083 72.504 1.00 60.05 135 SER A C 1
ATOM 624 O O . SER A 1 79 ? 48.027 80.007 71.411 1.00 60.38 135 SER A O 1
ATOM 627 N N . GLY A 1 80 ? 47.945 80.080 73.665 1.00 59.60 136 GLY A N 1
ATOM 628 C CA . GLY A 1 80 ? 46.510 79.879 73.733 1.00 63.62 136 GLY A CA 1
ATOM 629 C C . GLY A 1 80 ? 46.133 78.430 73.486 1.00 61.11 136 GLY A C 1
ATOM 630 O O . GLY A 1 80 ? 46.919 77.519 73.765 1.00 49.68 136 GLY A O 1
ATOM 631 N N . ALA A 1 81 ? 44.924 78.217 72.967 1.00 66.32 137 ALA A N 1
ATOM 632 C CA . ALA A 1 81 ? 44.431 76.876 72.646 1.00 66.04 137 ALA A CA 1
ATOM 633 C C . ALA A 1 81 ? 44.522 75.937 73.840 1.00 58.67 137 ALA A C 1
ATOM 634 O O . ALA A 1 81 ? 44.764 74.748 73.682 1.00 57.15 137 ALA A O 1
ATOM 636 N N . GLY A 1 82 ? 44.350 76.477 75.038 1.00 53.18 138 GLY A N 1
ATOM 637 C CA . GLY A 1 82 ? 44.398 75.660 76.234 1.00 54.30 138 GLY A CA 1
ATOM 638 C C . GLY A 1 82 ? 45.787 75.160 76.555 1.00 52.11 138 GLY A C 1
ATOM 639 O O . GLY A 1 82 ? 45.949 74.315 77.432 1.00 53.64 138 GLY A O 1
ATOM 640 N N . LEU A 1 83 ? 46.788 75.673 75.844 1.00 57.77 139 LEU A N 1
ATOM 641 C CA . LEU A 1 83 ? 48.181 75.351 76.150 1.00 58.04 139 LEU A CA 1
ATOM 642 C C . LEU A 1 83 ? 48.629 76.116 77.384 1.00 60.09 139 LEU A C 1
ATOM 643 O O . LEU A 1 83 ? 48.297 77.292 77.551 1.00 62.55 139 LEU A O 1
ATOM 648 N N . PRO A 1 84 ? 49.379 75.443 78.261 1.00 57.28 140 PRO A N 1
ATOM 649 C CA . PRO A 1 84 ? 49.890 76.055 79.490 1.00 64.25 140 PRO A CA 1
ATOM 650 C C . PRO A 1 84 ? 51.078 76.968 79.209 1.00 66.74 140 PRO A C 1
ATOM 651 O O . PRO A 1 84 ? 52.233 76.553 79.316 1.00 64.68 140 PRO A O 1
ATOM 655 N N . GLY A 1 85 ? 50.781 78.209 78.841 1.00 65.28 141 GLY A N 1
ATOM 656 C CA . GLY A 1 85 ? 51.811 79.183 78.546 1.00 66.29 141 GLY A CA 1
ATOM 657 C C . GLY A 1 85 ? 52.177 79.235 77.077 1.00 63.71 141 GLY A C 1
ATOM 658 O O . GLY A 1 85 ? 51.467 78.703 76.220 1.00 61.93 141 GLY A O 1
ATOM 659 N N . ARG A 1 86 ? 53.308 79.874 76.797 1.00 62.55 142 ARG A N 1
ATOM 660 C CA . ARG A 1 86 ? 53.781 80.102 75.439 1.00 58.81 142 ARG A CA 1
ATOM 661 C C . ARG A 1 86 ? 54.833 79.065 75.064 1.00 56.73 142 ARG A C 1
ATOM 662 O O . ARG A 1 86 ? 55.790 78.846 75.810 1.00 58.47 142 ARG A O 1
ATOM 670 N N . PHE A 1 87 ? 54.662 78.430 73.910 1.00 49.11 143 PHE A N 1
ATOM 671 C CA . PHE A 1 87 ? 55.572 77.371 73.493 1.00 50.47 143 PHE A CA 1
ATOM 672 C C . PHE A 1 87 ? 56.360 77.753 72.250 1.00 52.71 143 PHE A C 1
ATOM 673 O O . PHE A 1 87 ? 55.849 78.456 71.376 1.00 51.85 143 PHE A O 1
ATOM 681 N N . LYS A 1 88 ? 57.604 77.276 72.190 1.00 47.01 144 LYS A N 1
ATOM 682 C CA . LYS A 1 88 ? 58.538 77.603 71.121 1.00 44.93 144 LYS A CA 1
ATOM 683 C C . LYS A 1 88 ? 58.881 76.362 70.306 1.00 43.60 144 LYS A C 1
ATOM 684 O O . LYS A 1 88 ? 59.099 75.291 70.864 1.00 42.64 144 LYS A O 1
ATOM 690 N N . ALA A 1 89 ? 58.922 76.505 68.986 1.00 43.35 145 ALA A N 1
ATOM 691 C CA . ALA A 1 89 ? 59.187 75.368 68.110 1.00 44.39 145 ALA A CA 1
ATOM 692 C C . ALA A 1 89 ? 60.656 74.938 68.122 1.00 47.11 145 ALA A C 1
ATOM 693 O O . ALA A 1 89 ? 61.572 75.768 68.150 1.00 43.27 145 ALA A O 1
ATOM 695 N N . GLU A 1 90 ? 60.872 73.627 68.104 1.00 41.35 146 GLU A N 1
ATOM 696 C CA . GLU A 1 90 ? 62.226 73.081 68.075 1.00 37.88 146 GLU A CA 1
ATOM 697 C C . GLU A 1 90 ? 62.493 72.337 66.776 1.00 34.57 146 GLU A C 1
ATOM 698 O O . GLU A 1 90 ? 63.464 72.616 66.080 1.00 38.84 146 GLU A O 1
ATOM 704 N N . LYS A 1 91 ? 61.622 71.393 66.442 1.00 33.31 147 LYS A N 1
ATOM 705 C CA . LYS A 1 91 ? 61.888 70.528 65.304 1.00 36.98 147 LYS A CA 1
ATOM 706 C C . LYS A 1 91 ? 60.614 69.993 64.678 1.00 36.98 147 LYS A C 1
ATOM 707 O O . LYS A 1 91 ? 59.544 70.097 65.252 1.00 34.49 147 LYS A O 1
ATOM 713 N N . VAL A 1 92 ? 60.751 69.420 63.488 1.00 33.50 148 VAL A N 1
ATOM 714 C CA . VAL A 1 92 ? 59.634 68.813 62.780 1.00 29.11 148 VAL A CA 1
ATOM 715 C C . VAL A 1 92 ? 59.983 67.369 62.429 1.00 34.86 148 VAL A C 1
ATOM 716 O O . VAL A 1 92 ? 61.131 67.084 62.040 1.00 33.36 148 VAL A O 1
ATOM 720 N N . GLU A 1 93 ? 59.020 66.454 62.554 1.00 27.13 149 GLU A N 1
ATOM 721 C CA . GLU A 1 93 ? 59.231 65.081 62.075 1.00 28.39 149 GLU A CA 1
ATOM 722 C C . GLU A 1 93 ? 58.028 64.627 61.242 1.00 30.49 149 GLU A C 1
ATOM 723 O O . GLU A 1 93 ? 56.952 65.197 61.363 1.00 31.63 149 GLU A O 1
ATOM 729 N N . PHE A 1 94 ? 58.213 63.611 60.403 1.00 26.09 150 PHE A N 1
ATOM 730 C CA . PHE A 1 94 ? 57.170 63.185 59.472 1.00 27.93 150 PHE A CA 1
ATOM 731 C C . PHE A 1 94 ? 56.898 61.693 59.590 1.00 27.13 150 PHE A C 1
ATOM 732 O O . PHE A 1 94 ? 57.789 60.920 59.935 1.00 26.16 150 PHE A O 1
ATOM 740 N N . HIS A 1 95 ? 55.663 61.304 59.275 1.00 26.21 151 HIS A N 1
ATOM 741 C CA . HIS A 1 95 ? 55.267 59.901 59.209 1.00 27.17 151 HIS A CA 1
ATOM 742 C C . HIS A 1 95 ? 54.466 59.690 57.934 1.00 28.83 151 HIS A C 1
ATOM 743 O O . HIS A 1 95 ? 53.587 60.487 57.619 1.00 26.37 151 HIS A O 1
ATOM 750 N N . TRP A 1 96 ? 54.747 58.608 57.217 1.00 27.77 152 TRP A N 1
ATOM 751 C CA . TRP A 1 96 ? 54.106 58.399 55.937 1.00 20.96 152 TRP A CA 1
ATOM 752 C C . TRP A 1 96 ? 53.842 56.914 55.684 1.00 25.92 152 TRP A C 1
ATOM 753 O O . TRP A 1 96 ? 54.247 56.064 56.468 1.00 26.49 152 TRP A O 1
ATOM 764 N N . GLY A 1 97 ? 53.132 56.619 54.599 1.00 25.99 153 GLY A N 1
ATOM 765 C CA . GLY A 1 97 ? 52.723 55.267 54.284 1.00 25.39 153 GLY A CA 1
ATOM 766 C C . GLY A 1 97 ? 53.682 54.550 53.356 1.00 30.26 153 GLY A C 1
ATOM 767 O O . GLY A 1 97 ? 54.900 54.588 53.541 1.00 32.07 153 GLY A O 1
ATOM 768 N N . HIS A 1 98 ? 53.120 53.902 52.346 1.00 32.04 154 HIS A N 1
ATOM 769 C CA . HIS A 1 98 ? 53.857 52.960 51.518 1.00 29.50 154 HIS A CA 1
ATOM 770 C C . HIS A 1 98 ? 53.864 53.377 50.048 1.00 36.33 154 HIS A C 1
ATOM 771 O O . HIS A 1 98 ? 54.912 53.399 49.402 1.00 38.22 154 HIS A O 1
ATOM 778 N N . SER A 1 99 ? 52.687 53.695 49.522 1.00 39.83 155 SER A N 1
ATOM 779 C CA . SER A 1 99 ? 52.546 53.989 48.104 1.00 36.97 155 SER A CA 1
ATOM 780 C C . SER A 1 99 ? 51.161 54.510 47.808 1.00 41.02 155 SER A C 1
ATOM 781 O O . SER A 1 99 ? 50.204 54.182 48.518 1.00 32.73 155 SER A O 1
ATOM 784 N N . ASN A 1 100 ? 51.057 55.306 46.747 1.00 39.69 156 ASN A N 1
ATOM 785 C CA . ASN A 1 100 ? 49.766 55.763 46.247 1.00 41.68 156 ASN A CA 1
ATOM 786 C C . ASN A 1 100 ? 48.914 56.393 47.340 1.00 35.09 156 ASN A C 1
ATOM 787 O O . ASN A 1 100 ? 47.686 56.248 47.350 1.00 36.77 156 ASN A O 1
ATOM 792 N N . GLY A 1 101 ? 49.579 57.073 48.268 1.00 34.94 157 GLY A N 1
ATOM 793 C CA . GLY A 1 101 ? 48.906 57.785 49.335 1.00 39.43 157 GLY A CA 1
ATOM 794 C C . GLY A 1 101 ? 48.263 56.884 50.375 1.00 39.62 157 GLY A C 1
ATOM 795 O O . GLY A 1 101 ? 47.334 57.304 51.063 1.00 34.22 157 GLY A O 1
ATOM 796 N N . SER A 1 102 ? 48.748 55.652 50.499 1.00 36.08 158 SER A N 1
ATOM 797 C CA . SER A 1 102 ? 48.230 54.739 51.520 1.00 36.47 158 SER A CA 1
ATOM 798 C C . SER A 1 102 ? 48.441 55.346 52.909 1.00 33.81 158 SER A C 1
ATOM 799 O O . SER A 1 102 ? 49.327 56.176 53.098 1.00 37.13 158 SER A O 1
ATOM 802 N N . ALA A 1 103 ? 47.625 54.923 53.874 1.00 33.98 159 ALA A N 1
ATOM 803 C CA . ALA A 1 103 ? 47.603 55.526 55.200 1.00 26.52 159 ALA A CA 1
ATOM 804 C C . ALA A 1 103 ? 48.978 55.545 55.837 1.00 32.30 159 ALA A C 1
ATOM 805 O O . ALA A 1 103 ? 49.681 54.528 55.869 1.00 27.89 159 ALA A O 1
ATOM 807 N N . GLY A 1 104 ? 49.348 56.702 56.365 1.00 29.30 160 GLY A N 1
ATOM 808 C CA . GLY A 1 104 ? 50.641 56.853 56.985 1.00 28.73 160 GLY A CA 1
ATOM 809 C C . GLY A 1 104 ? 50.646 57.719 58.223 1.00 33.93 160 GLY A C 1
ATOM 810 O O . GLY A 1 104 ? 51.691 57.854 58.862 1.00 31.30 160 GLY A O 1
ATOM 811 N N . SER A 1 105 ? 49.502 58.319 58.558 1.00 28.91 161 SER A N 1
ATOM 812 C CA . SER A 1 105 ? 49.446 59.188 59.726 1.00 27.23 161 SER A CA 1
ATOM 813 C C . SER A 1 105 ? 49.415 58.375 61.018 1.00 28.11 161 SER A C 1
ATOM 814 O O . SER A 1 105 ? 49.136 57.176 61.026 1.00 24.84 161 SER A O 1
ATOM 817 N N . GLU A 1 106 ? 49.722 59.033 62.118 1.00 24.42 162 GLU A N 1
ATOM 818 C CA . GLU A 1 106 ? 49.702 58.363 63.406 1.00 27.50 162 GLU A CA 1
ATOM 819 C C . GLU A 1 106 ? 48.309 58.543 63.999 1.00 26.85 162 GLU A C 1
ATOM 820 O O . GLU A 1 106 ? 47.638 57.561 64.341 1.00 26.98 162 GLU A O 1
ATOM 826 N N . HIS A 1 107 ? 47.874 59.799 64.089 1.00 28.01 163 HIS A N 1
ATOM 827 C CA . HIS A 1 107 ? 46.483 60.110 64.472 1.00 25.14 163 HIS A CA 1
ATOM 828 C C . HIS A 1 107 ? 45.472 59.895 63.361 1.00 30.58 163 HIS A C 1
ATOM 829 O O . HIS A 1 107 ? 45.820 59.733 62.190 1.00 25.96 163 HIS A O 1
ATOM 836 N N . SER A 1 108 ? 44.201 59.914 63.745 1.00 27.83 164 SER A N 1
ATOM 837 C CA . SER A 1 108 ? 43.132 59.877 62.772 1.00 32.21 164 SER A CA 1
ATOM 838 C C . SER A 1 108 ? 41.954 60.638 63.347 1.00 34.17 164 SER A C 1
ATOM 839 O O . SER A 1 108 ? 41.911 60.900 64.545 1.00 35.22 164 SER A O 1
ATOM 842 N N . VAL A 1 109 ? 41.022 61.028 62.485 1.00 33.50 165 VAL A N 1
ATOM 843 C CA . VAL A 1 109 ? 39.787 61.669 62.922 1.00 33.62 165 VAL A CA 1
ATOM 844 C C . VAL A 1 109 ? 38.607 60.868 62.385 1.00 36.83 165 VAL A C 1
ATOM 845 O O . VAL A 1 109 ? 38.556 60.561 61.191 1.00 36.63 165 VAL A O 1
ATOM 849 N N . ASN A 1 110 ? 37.672 60.528 63.269 1.00 31.77 166 ASN A N 1
ATOM 850 C CA . ASN A 1 110 ? 36.583 59.627 62.925 1.00 43.00 166 ASN A CA 1
ATOM 851 C C . ASN A 1 110 ? 37.050 58.415 62.106 1.00 37.45 166 ASN A C 1
ATOM 852 O O . ASN A 1 110 ? 36.360 57.959 61.209 1.00 41.95 166 ASN A O 1
ATOM 857 N N . GLY A 1 111 ? 38.232 57.904 62.422 1.00 36.59 167 GLY A N 1
ATOM 858 C CA . GLY A 1 111 ? 38.746 56.724 61.757 1.00 38.94 167 GLY A CA 1
ATOM 859 C C . GLY A 1 111 ? 39.445 56.964 60.428 1.00 40.89 167 GLY A C 1
ATOM 860 O O . GLY A 1 111 ? 39.898 56.014 59.796 1.00 46.61 167 GLY A O 1
ATOM 861 N N . ARG A 1 112 ? 39.529 58.218 59.991 1.00 34.58 168 ARG A N 1
ATOM 862 C CA . ARG A 1 112 ? 40.171 58.510 58.709 1.00 40.21 168 ARG A CA 1
ATOM 863 C C . ARG A 1 112 ? 41.637 58.811 58.927 1.00 36.29 168 ARG A C 1
ATOM 864 O O . ARG A 1 112 ? 41.995 59.753 59.637 1.00 33.65 168 ARG A O 1
ATOM 872 N N . ARG A 1 113 ? 42.483 57.985 58.332 1.00 36.07 169 ARG A N 1
ATOM 873 C CA . ARG A 1 113 ? 43.915 58.227 58.351 1.00 28.63 169 ARG A CA 1
ATOM 874 C C . ARG A 1 113 ? 44.306 58.988 57.082 1.00 34.91 169 ARG A C 1
ATOM 875 O O . ARG A 1 113 ? 43.513 59.092 56.135 1.00 36.12 169 ARG A O 1
ATOM 883 N N . PHE A 1 114 ? 45.506 59.567 57.094 1.00 33.16 170 PHE A N 1
ATOM 884 C CA . PHE A 1 114 ? 45.950 60.456 56.032 1.00 32.85 170 PHE A CA 1
ATOM 885 C C . PHE A 1 114 ? 47.312 59.985 55.519 1.00 32.70 170 PHE A C 1
ATOM 886 O O . PHE A 1 114 ? 48.008 59.232 56.207 1.00 27.39 170 PHE A O 1
ATOM 894 N N . PRO A 1 115 ? 47.672 60.391 54.296 1.00 27.66 171 PRO A N 1
ATOM 895 C CA . PRO A 1 115 ? 48.924 59.911 53.683 1.00 25.96 171 PRO A CA 1
ATOM 896 C C . PRO A 1 115 ? 50.190 60.312 54.425 1.00 31.11 171 PRO A C 1
ATOM 897 O O . PRO A 1 115 ? 51.194 59.582 54.374 1.00 31.81 171 PRO A O 1
ATOM 901 N N . VAL A 1 116 ? 50.172 61.474 55.069 1.00 28.37 172 VAL A N 1
ATOM 902 C CA . VAL A 1 116 ? 51.332 61.939 55.831 1.00 29.15 172 VAL A CA 1
ATOM 903 C C . VAL A 1 116 ? 50.847 62.659 57.067 1.00 31.40 172 VAL A C 1
ATOM 904 O O . VAL A 1 116 ? 49.799 63.316 57.036 1.00 31.96 172 VAL A O 1
ATOM 908 N N . GLU A 1 117 ? 51.592 62.517 58.162 1.00 26.95 173 GLU A N 1
ATOM 909 C CA . GLU A 1 117 ? 51.379 63.355 59.327 1.00 28.53 173 GLU A CA 1
ATOM 910 C C . GLU A 1 117 ? 52.681 64.057 59.676 1.00 31.22 173 GLU A C 1
ATOM 911 O O . GLU A 1 117 ? 53.714 63.421 59.898 1.00 26.66 173 GLU A O 1
ATOM 917 N N . MET A 1 118 ? 52.615 65.378 59.718 1.00 27.86 174 MET A N 1
ATOM 918 C CA . MET A 1 118 ? 53.740 66.187 60.122 1.00 27.80 174 MET A CA 1
ATOM 919 C C . MET A 1 118 ? 53.531 66.619 61.567 1.00 29.58 174 MET A C 1
ATOM 920 O O . MET A 1 118 ? 52.442 67.052 61.943 1.00 28.60 174 MET A O 1
ATOM 925 N N . GLN A 1 119 ? 54.572 66.483 62.376 1.00 29.43 175 GLN A N 1
ATOM 926 C CA . GLN A 1 119 ? 54.500 66.820 63.789 1.00 25.85 175 GLN A CA 1
ATOM 927 C C . GLN A 1 119 ? 55.548 67.876 64.150 1.00 36.36 175 GLN A C 1
ATOM 928 O O . GLN A 1 119 ? 56.719 67.744 63.811 1.00 33.00 175 GLN A O 1
ATOM 934 N N . ILE A 1 120 ? 55.118 68.944 64.813 1.00 33.45 176 ILE A N 1
ATOM 935 C CA . ILE A 1 120 ? 56.052 69.954 65.282 1.00 32.65 176 ILE A CA 1
ATOM 936 C C . ILE A 1 120 ? 56.117 69.956 66.806 1.00 34.55 176 ILE A C 1
ATOM 937 O O . ILE A 1 120 ? 55.095 70.076 67.491 1.00 34.85 176 ILE A O 1
ATOM 942 N N . PHE A 1 121 ? 57.328 69.847 67.331 1.00 29.15 177 PHE A N 1
ATOM 943 C CA . PHE A 1 121 ? 57.512 69.714 68.769 1.00 28.61 177 PHE A CA 1
ATOM 944 C C . PHE A 1 121 ? 57.940 71.031 69.400 1.00 36.16 177 PHE A C 1
ATOM 945 O O . PHE A 1 121 ? 58.754 71.765 68.831 1.00 39.37 177 PHE A O 1
ATOM 953 N N . PHE A 1 122 ? 57.379 71.323 70.574 1.00 32.61 178 PHE A N 1
ATOM 954 C CA . PHE A 1 122 ? 57.565 72.610 71.237 1.00 34.66 178 PHE A CA 1
ATOM 955 C C . PHE A 1 122 ? 58.026 72.456 72.679 1.00 41.43 178 PHE A C 1
ATOM 956 O O . PHE A 1 122 ? 57.713 71.457 73.325 1.00 39.65 178 PHE A O 1
ATOM 964 N N . TYR A 1 123 ? 58.733 73.463 73.192 1.00 39.20 179 TYR A N 1
ATOM 965 C CA . TYR A 1 123 ? 59.001 73.537 74.627 1.00 46.68 179 TYR A CA 1
ATOM 966 C C . TYR A 1 123 ? 58.659 74.932 75.141 1.00 50.93 179 TYR A C 1
ATOM 967 O O . TYR A 1 123 ? 58.674 75.896 74.379 1.00 53.19 179 TYR A O 1
ATOM 976 N N . ASN A 1 124 ? 58.314 75.032 76.423 1.00 53.48 180 ASN A N 1
ATOM 977 C CA . ASN A 1 124 ? 58.060 76.332 77.042 1.00 54.96 180 ASN A CA 1
ATOM 978 C C . ASN A 1 124 ? 59.389 76.918 77.529 1.00 58.88 180 ASN A C 1
ATOM 979 O O . ASN A 1 124 ? 59.960 76.437 78.506 1.00 55.67 180 ASN A O 1
ATOM 984 N N . PRO A 1 125 ? 59.888 77.959 76.843 1.00 61.40 181 PRO A N 1
ATOM 985 C CA . PRO A 1 125 ? 61.211 78.490 77.183 1.00 64.88 181 PRO A CA 1
ATOM 986 C C . PRO A 1 125 ? 61.218 79.307 78.482 1.00 71.32 181 PRO A C 1
ATOM 987 O O . PRO A 1 125 ? 62.298 79.643 78.968 1.00 76.45 181 PRO A O 1
ATOM 991 N N . ASP A 1 126 ? 60.043 79.605 79.035 1.00 74.09 182 ASP A N 1
ATOM 992 C CA . ASP A 1 126 ? 59.952 80.336 80.302 1.00 79.35 182 ASP A CA 1
ATOM 993 C C . ASP A 1 126 ? 60.253 79.440 81.495 1.00 83.48 182 ASP A C 1
ATOM 994 O O . ASP A 1 126 ? 60.494 79.924 82.601 1.00 91.23 182 ASP A O 1
ATOM 999 N N . ASP A 1 127 ? 60.222 78.132 81.271 1.00 83.69 183 ASP A N 1
ATOM 1000 C CA . ASP A 1 127 ? 60.402 77.171 82.350 1.00 86.68 183 ASP A CA 1
ATOM 1001 C C . ASP A 1 127 ? 61.680 76.369 82.156 1.00 87.64 183 ASP A C 1
ATOM 1002 O O . ASP A 1 127 ? 62.261 75.862 83.116 1.00 91.55 183 ASP A O 1
ATOM 1007 N N . PHE A 1 128 ? 62.111 76.259 80.904 1.00 85.72 184 PHE A N 1
ATOM 1008 C CA . PHE A 1 128 ? 63.300 75.490 80.559 1.00 86.11 184 PHE A CA 1
ATOM 1009 C C . PHE A 1 128 ? 64.150 76.275 79.556 1.00 82.45 184 PHE A C 1
ATOM 1010 O O . PHE A 1 128 ? 63.636 77.124 78.830 1.00 81.43 184 PHE A O 1
ATOM 1018 N N . ASP A 1 129 ? 65.447 75.991 79.512 1.00 79.12 185 ASP A N 1
ATOM 1019 C CA . ASP A 1 129 ? 66.349 76.757 78.661 1.00 83.28 185 ASP A CA 1
ATOM 1020 C C . ASP A 1 129 ? 66.420 76.214 77.232 1.00 83.25 185 ASP A C 1
ATOM 1021 O O . ASP A 1 129 ? 66.779 76.938 76.302 1.00 85.89 185 ASP A O 1
ATOM 1026 N N . SER A 1 130 ? 66.076 74.941 77.064 1.00 75.27 186 SER A N 1
ATOM 1027 C CA . SER A 1 130 ? 66.159 74.281 75.767 1.00 65.84 186 SER A CA 1
ATOM 1028 C C . SER A 1 130 ? 65.142 73.155 75.681 1.00 62.94 186 SER A C 1
ATOM 1029 O O . SER A 1 130 ? 64.588 72.743 76.700 1.00 66.35 186 SER A O 1
ATOM 1032 N N . PHE A 1 131 ? 64.912 72.650 74.472 1.00 54.88 187 PHE A N 1
ATOM 1033 C CA . PHE A 1 131 ? 64.041 71.499 74.281 1.00 55.33 187 PHE A CA 1
ATOM 1034 C C . PHE A 1 131 ? 64.613 70.266 74.969 1.00 61.31 187 PHE A C 1
ATOM 1035 O O . PHE A 1 131 ? 63.870 69.430 75.489 1.00 59.22 187 PHE A O 1
ATOM 1043 N N . GLN A 1 132 ? 65.938 70.159 74.959 1.00 62.24 188 GLN A N 1
ATOM 1044 C CA . GLN A 1 132 ? 66.630 69.019 75.554 1.00 63.78 188 GLN A CA 1
ATOM 1045 C C . GLN A 1 132 ? 66.478 69.023 77.076 1.00 62.39 188 GLN A C 1
ATOM 1046 O O . GLN A 1 132 ? 66.266 67.978 77.695 1.00 63.56 188 GLN A O 1
ATOM 1052 N N . THR A 1 133 ? 66.579 70.208 77.669 1.00 55.39 189 THR A N 1
ATOM 1053 C CA . THR A 1 133 ? 66.307 70.384 79.088 1.00 63.50 189 THR A CA 1
ATOM 1054 C C . THR A 1 133 ? 64.888 69.922 79.450 1.00 64.16 189 THR A C 1
ATOM 1055 O O . THR A 1 133 ? 64.699 69.189 80.423 1.00 63.06 189 THR A O 1
ATOM 1059 N N . ALA A 1 134 ? 63.899 70.337 78.662 1.00 58.58 190 ALA A N 1
ATOM 1060 C CA . ALA A 1 134 ? 62.502 69.993 78.944 1.00 52.61 190 ALA A CA 1
ATOM 1061 C C . ALA A 1 134 ? 62.278 68.485 78.880 1.00 49.94 190 ALA A C 1
ATOM 1062 O O . ALA A 1 134 ? 61.568 67.917 79.706 1.00 50.58 190 ALA A O 1
ATOM 1064 N N . ILE A 1 135 ? 62.887 67.839 77.893 1.00 46.29 191 ILE A N 1
ATOM 1065 C CA . ILE A 1 135 ? 62.799 66.395 77.779 1.00 48.58 191 ILE A CA 1
ATOM 1066 C C . ILE A 1 135 ? 63.403 65.716 79.006 1.00 55.25 191 ILE A C 1
ATOM 1067 O O . ILE A 1 135 ? 62.799 64.807 79.576 1.00 57.50 191 ILE A O 1
ATOM 1072 N N . SER A 1 136 ? 64.578 66.176 79.428 1.00 59.77 192 SER A N 1
ATOM 1073 C CA . SER A 1 136 ? 65.278 65.538 80.543 1.00 64.08 192 SER A CA 1
ATOM 1074 C C . SER A 1 136 ? 64.614 65.842 81.896 1.00 62.91 192 SER A C 1
ATOM 1075 O O . SER A 1 136 ? 64.678 65.028 82.816 1.00 65.63 192 SER A O 1
ATOM 1078 N N . GLU A 1 137 ? 63.960 66.997 82.010 1.00 59.88 193 GLU A N 1
ATOM 1079 C CA . GLU A 1 137 ? 63.199 67.325 83.214 1.00 59.06 193 GLU A CA 1
ATOM 1080 C C . GLU A 1 137 ? 61.894 66.533 83.272 1.00 57.71 193 GLU A C 1
ATOM 1081 O O . GLU A 1 137 ? 61.268 66.421 84.328 1.00 53.72 193 GLU A O 1
ATOM 1087 N N . ASN A 1 138 ? 61.489 66.016 82.116 1.00 59.92 194 ASN A N 1
ATOM 1088 C CA . ASN A 1 138 ? 60.380 65.069 81.994 1.00 61.58 194 ASN A CA 1
ATOM 1089 C C . ASN A 1 138 ? 59.043 65.587 82.523 1.00 58.63 194 ASN A C 1
ATOM 1090 O O . ASN A 1 138 ? 58.283 64.837 83.137 1.00 58.10 194 ASN A O 1
ATOM 1095 N N . ARG A 1 139 ? 58.744 66.858 82.285 1.00 55.37 195 ARG A N 1
ATOM 1096 C CA . ARG A 1 139 ? 57.498 67.406 82.803 1.00 67.65 195 ARG A CA 1
ATOM 1097 C C . ARG A 1 139 ? 56.443 67.677 81.713 1.00 71.89 195 ARG A C 1
ATOM 1098 O O . ARG A 1 139 ? 55.383 67.051 81.731 1.00 75.17 195 ARG A O 1
ATOM 1106 N N . ILE A 1 140 ? 56.715 68.585 80.772 1.00 68.08 196 ILE A N 1
ATOM 1107 C CA . ILE A 1 140 ? 55.713 68.919 79.752 1.00 53.97 196 ILE A CA 1
ATOM 1108 C C . ILE A 1 140 ? 56.264 69.591 78.492 1.00 48.55 196 ILE A C 1
ATOM 1109 O O . ILE A 1 140 ? 57.019 70.560 78.557 1.00 56.96 196 ILE A O 1
ATOM 1114 N N . ILE A 1 141 ? 55.875 69.058 77.338 1.00 37.34 197 ILE A N 1
ATOM 1115 C CA . ILE A 1 141 ? 56.198 69.689 76.066 1.00 39.02 197 ILE A CA 1
ATOM 1116 C C . ILE A 1 141 ? 54.932 69.805 75.231 1.00 39.37 197 ILE A C 1
ATOM 1117 O O . ILE A 1 141 ? 53.882 69.266 75.601 1.00 37.68 197 ILE A O 1
ATOM 1122 N N . GLY A 1 142 ? 55.026 70.520 74.116 1.00 36.88 198 GLY A N 1
ATOM 1123 C CA . GLY A 1 142 ? 53.882 70.706 73.238 1.00 37.51 198 GLY A CA 1
ATOM 1124 C C . GLY A 1 142 ? 54.133 70.057 71.888 1.00 40.61 198 GLY A C 1
ATOM 1125 O O . GLY A 1 142 ? 55.283 69.941 71.461 1.00 39.29 198 GLY A O 1
ATOM 1126 N N . ALA A 1 143 ? 53.066 69.624 71.218 1.00 34.05 199 ALA A N 1
ATOM 1127 C CA . ALA A 1 143 ? 53.196 69.043 69.886 1.00 33.34 199 ALA A CA 1
ATOM 1128 C C . ALA A 1 143 ? 51.995 69.359 69.002 1.00 37.68 199 ALA A C 1
ATOM 1129 O O . ALA A 1 143 ? 50.837 69.262 69.432 1.00 34.76 199 ALA A O 1
ATOM 1131 N N . MET A 1 144 ? 52.295 69.758 67.770 1.00 37.29 200 MET A N 1
ATOM 1132 C CA . MET A 1 144 ? 51.292 69.964 66.725 1.00 36.64 200 MET A CA 1
ATOM 1133 C C . MET A 1 144 ? 51.295 68.801 65.749 1.00 36.74 200 MET A C 1
ATOM 1134 O O . MET A 1 144 ? 52.358 68.384 65.291 1.00 36.31 200 MET A O 1
ATOM 1139 N N . ALA A 1 145 ? 50.116 68.293 65.411 1.00 29.12 201 ALA A N 1
ATOM 1140 C CA . ALA A 1 145 ? 49.997 67.298 64.355 1.00 28.79 201 ALA A CA 1
ATOM 1141 C C . ALA A 1 145 ? 49.243 67.892 63.170 1.00 35.44 201 ALA A C 1
ATOM 1142 O O . ALA A 1 145 ? 48.141 68.440 63.324 1.00 35.41 201 ALA A O 1
ATOM 1144 N N . ILE A 1 146 ? 49.852 67.796 61.994 1.00 32.81 202 ILE A N 1
ATOM 1145 C CA . ILE A 1 146 ? 49.243 68.272 60.754 1.00 28.60 202 ILE A CA 1
ATOM 1146 C C . ILE A 1 146 ? 49.139 67.127 59.768 1.00 30.64 202 ILE A C 1
ATOM 1147 O O . ILE A 1 146 ? 50.126 66.429 59.520 1.00 30.39 202 ILE A O 1
ATOM 1152 N N . PHE A 1 147 ? 47.951 66.943 59.203 1.00 31.71 203 PHE A N 1
ATOM 1153 C CA . PHE A 1 147 ? 47.743 65.947 58.155 1.00 35.65 203 PHE A CA 1
ATOM 1154 C C . PHE A 1 147 ? 47.980 66.530 56.761 1.00 36.48 203 PHE A C 1
ATOM 1155 O O . PHE A 1 147 ? 47.672 67.694 56.519 1.00 33.12 203 PHE A O 1
ATOM 1163 N N . PHE A 1 148 ? 48.512 65.717 55.850 1.00 31.33 204 PHE A N 1
ATOM 1164 C CA . PHE A 1 148 ? 48.493 66.050 54.420 1.00 32.98 204 PHE A CA 1
ATOM 1165 C C . PHE A 1 148 ? 47.446 65.176 53.718 1.00 29.67 204 PHE A C 1
ATOM 1166 O O . PHE A 1 148 ? 47.216 64.040 54.118 1.00 35.23 204 PHE A O 1
ATOM 1174 N N . GLN A 1 149 ? 46.817 65.688 52.671 1.00 32.54 205 GLN A N 1
ATOM 1175 C CA . GLN A 1 149 ? 45.905 64.860 51.889 1.00 30.72 205 GLN A CA 1
ATOM 1176 C C . GLN A 1 149 ? 46.184 65.087 50.420 1.00 35.45 205 GLN A C 1
ATOM 1177 O O . GLN A 1 149 ? 46.520 66.199 50.008 1.00 33.63 205 GLN A O 1
ATOM 1183 N N . VAL A 1 150 ? 46.039 64.023 49.640 1.00 39.86 206 VAL A N 1
ATOM 1184 C CA . VAL A 1 150 ? 46.329 64.056 48.215 1.00 42.01 206 VAL A CA 1
ATOM 1185 C C . VAL A 1 150 ? 45.551 65.155 47.491 1.00 44.87 206 VAL A C 1
ATOM 1186 O O . VAL A 1 150 ? 44.376 65.395 47.764 1.00 43.80 206 VAL A O 1
ATOM 1190 N N . SER A 1 151 ? 46.247 65.833 46.587 1.00 43.03 207 SER A N 1
ATOM 1191 C CA . SER A 1 151 ? 45.696 66.895 45.773 1.00 45.10 207 SER A CA 1
ATOM 1192 C C . SER A 1 151 ? 46.122 66.652 44.321 1.00 42.64 207 SER A C 1
ATOM 1193 O O . SER A 1 151 ? 47.212 66.136 44.076 1.00 41.34 207 SER A O 1
ATOM 1196 N N . PRO A 1 152 ? 45.269 67.019 43.351 1.00 36.79 208 PRO A N 1
ATOM 1197 C CA . PRO A 1 152 ? 45.601 66.810 41.935 1.00 38.04 208 PRO A CA 1
ATOM 1198 C C . PRO A 1 152 ? 46.832 67.599 41.477 1.00 52.03 208 PRO A C 1
ATOM 1199 O O . PRO A 1 152 ? 47.487 67.223 40.501 1.00 54.81 208 PRO A O 1
ATOM 1203 N N . ARG A 1 153 ? 47.129 68.698 42.162 1.00 49.85 209 ARG A N 1
ATOM 1204 C CA . ARG A 1 153 ? 48.222 69.570 41.749 1.00 46.62 209 ARG A CA 1
ATOM 1205 C C . ARG A 1 153 ? 49.274 69.678 42.833 1.00 42.46 209 ARG A C 1
ATOM 1206 O O . ARG A 1 153 ? 48.969 69.523 44.019 1.00 41.53 209 ARG A O 1
ATOM 1214 N N . ASP A 1 154 ? 50.512 69.939 42.417 1.00 41.88 210 ASP A N 1
ATOM 1215 C CA . ASP A 1 154 ? 51.609 70.213 43.342 1.00 41.17 210 ASP A CA 1
ATOM 1216 C C . ASP A 1 154 ? 51.233 71.361 44.262 1.00 41.58 210 ASP A C 1
ATOM 1217 O O . ASP A 1 154 ? 50.645 72.355 43.821 1.00 39.47 210 ASP A O 1
ATOM 1222 N N . ASN A 1 155 ? 51.569 71.217 45.535 1.00 37.77 211 ASN A N 1
ATOM 1223 C CA . ASN A 1 155 ? 51.485 72.314 46.482 1.00 39.46 211 ASN A CA 1
ATOM 1224 C C . ASN A 1 155 ? 52.842 73.014 46.552 1.00 38.96 211 ASN A C 1
ATOM 1225 O O . ASN A 1 155 ? 53.753 72.533 47.213 1.00 38.82 211 ASN A O 1
ATOM 1230 N N . SER A 1 156 ? 52.970 74.152 45.876 1.00 39.67 212 SER A N 1
ATOM 1231 C CA . SER A 1 156 ? 54.257 74.837 45.769 1.00 40.24 212 SER A CA 1
ATOM 1232 C C . SER A 1 156 ? 54.847 75.219 47.124 1.00 36.65 212 SER A C 1
ATOM 1233 O O . SER A 1 156 ? 56.058 75.344 47.264 1.00 36.33 212 SER A O 1
ATOM 1236 N N . ALA A 1 157 ? 53.993 75.411 48.124 1.00 40.58 213 ALA A N 1
ATOM 1237 C CA . ALA A 1 157 ? 54.471 75.800 49.444 1.00 45.84 213 ALA A CA 1
ATOM 1238 C C . ALA A 1 157 ? 55.406 74.740 50.020 1.00 43.95 213 ALA A C 1
ATOM 1239 O O . ALA A 1 157 ? 56.243 75.042 50.870 1.00 42.47 213 ALA A O 1
ATOM 1241 N N . LEU A 1 158 ? 55.273 73.504 49.544 1.00 41.57 214 LEU A N 1
ATOM 1242 C CA . LEU A 1 158 ? 56.071 72.387 50.055 1.00 35.02 214 LEU A CA 1
ATOM 1243 C C . LEU A 1 158 ? 57.416 72.229 49.351 1.00 33.81 214 LEU A C 1
ATOM 1244 O O . LEU A 1 158 ? 58.227 71.383 49.743 1.00 33.62 214 LEU A O 1
ATOM 1249 N N . ASP A 1 159 ? 57.655 73.025 48.315 1.00 29.99 215 ASP A N 1
ATOM 1250 C CA . ASP A 1 159 ? 58.814 72.808 47.448 1.00 30.24 215 ASP A CA 1
ATOM 1251 C C . ASP A 1 159 ? 60.154 72.640 48.210 1.00 36.16 215 ASP A C 1
ATOM 1252 O O . ASP A 1 159 ? 60.904 71.721 47.908 1.00 33.91 215 ASP A O 1
ATOM 1257 N N . PRO A 1 160 ? 60.441 73.495 49.215 1.00 34.11 216 PRO A N 1
ATOM 1258 C CA . PRO A 1 160 ? 61.729 73.304 49.893 1.00 33.27 216 PRO A CA 1
ATOM 1259 C C . PRO A 1 160 ? 61.788 72.003 50.690 1.00 33.80 216 PRO A C 1
ATOM 1260 O O . PRO A 1 160 ? 62.855 71.419 50.842 1.00 34.37 216 PRO A O 1
ATOM 1264 N N . ILE A 1 161 ? 60.642 71.549 51.185 1.00 32.50 217 ILE A N 1
ATOM 1265 C CA . ILE A 1 161 ? 60.603 70.308 51.935 1.00 33.73 217 ILE A CA 1
ATOM 1266 C C . ILE A 1 161 ? 60.847 69.122 51.015 1.00 30.69 217 ILE A C 1
ATOM 1267 O O . ILE A 1 161 ? 61.693 68.278 51.302 1.00 33.01 217 ILE A O 1
ATOM 1272 N N . ILE A 1 162 ? 60.117 69.083 49.902 1.00 32.60 218 ILE A N 1
ATOM 1273 C CA . ILE A 1 162 ? 60.245 68.020 48.898 1.00 26.13 218 ILE A CA 1
ATOM 1274 C C . ILE A 1 162 ? 61.669 67.966 48.336 1.00 34.24 218 ILE A C 1
ATOM 1275 O O . ILE A 1 162 ? 62.274 66.891 48.234 1.00 30.13 218 ILE A O 1
ATOM 1280 N N . HIS A 1 163 ? 62.207 69.131 47.983 1.00 32.01 219 HIS A N 1
ATOM 1281 C CA . HIS A 1 163 ? 63.605 69.225 47.552 1.00 32.96 219 HIS A CA 1
ATOM 1282 C C . HIS A 1 163 ? 64.559 68.718 48.647 1.00 37.48 219 HIS A C 1
ATOM 1283 O O . HIS A 1 163 ? 65.532 68.009 48.369 1.00 32.79 219 HIS A O 1
ATOM 1290 N N . GLY A 1 164 ? 64.268 69.076 49.893 1.00 35.30 220 GLY A N 1
ATOM 1291 C CA . GLY A 1 164 ? 65.006 68.541 51.022 1.00 34.03 220 GLY A CA 1
ATOM 1292 C C . GLY A 1 164 ? 65.022 67.022 51.036 1.00 33.29 220 GLY A C 1
ATOM 1293 O O . GLY A 1 164 ? 66.086 66.429 51.153 1.00 28.29 220 GLY A O 1
ATOM 1294 N N . LEU A 1 165 ? 63.854 66.389 50.899 1.00 26.13 221 LEU A N 1
ATOM 1295 C CA . LEU A 1 165 ? 63.780 64.922 50.912 1.00 25.57 221 LEU A CA 1
ATOM 1296 C C . LEU A 1 165 ? 64.617 64.283 49.794 1.00 33.86 221 LEU A C 1
ATOM 1297 O O . LEU A 1 165 ? 65.195 63.196 49.970 1.00 26.58 221 LEU A O 1
ATOM 1302 N N . LYS A 1 166 ? 64.671 64.952 48.644 1.00 29.01 222 LYS A N 1
ATOM 1303 C CA . LYS A 1 166 ? 65.463 64.466 47.523 1.00 34.04 222 LYS A CA 1
ATOM 1304 C C . LYS A 1 166 ? 66.929 64.362 47.916 1.00 33.40 222 LYS A C 1
ATOM 1305 O O . LYS A 1 166 ? 67.664 63.540 47.383 1.00 35.70 222 LYS A O 1
ATOM 1311 N N . GLY A 1 167 ? 67.345 65.195 48.862 1.00 31.24 223 GLY A N 1
ATOM 1312 C CA . GLY A 1 167 ? 68.744 65.292 49.227 1.00 29.51 223 GLY A CA 1
ATOM 1313 C C . GLY A 1 167 ? 69.143 64.467 50.439 1.00 32.72 223 GLY A C 1
ATOM 1314 O O . GLY A 1 167 ? 70.322 64.428 50.794 1.00 34.58 223 GLY A O 1
ATOM 1315 N N . VAL A 1 168 ? 68.183 63.809 51.080 1.00 27.23 224 VAL A N 1
ATOM 1316 C CA . VAL A 1 168 ? 68.503 62.959 52.237 1.00 28.21 224 VAL A CA 1
ATOM 1317 C C . VAL A 1 168 ? 67.988 61.519 52.080 1.00 33.37 224 VAL A C 1
ATOM 1318 O O . VAL A 1 168 ? 67.418 60.937 53.010 1.00 30.50 224 VAL A O 1
ATOM 1322 N N . VAL A 1 169 ? 68.231 60.932 50.912 1.00 31.17 225 VAL A N 1
ATOM 1323 C CA . VAL A 1 169 ? 67.699 59.610 50.615 1.00 30.68 225 VAL A CA 1
ATOM 1324 C C . VAL A 1 169 ? 68.153 58.527 51.611 1.00 28.84 225 VAL A C 1
ATOM 1325 O O . VAL A 1 169 ? 67.345 57.696 52.019 1.00 26.57 225 VAL A O 1
ATOM 1329 N N . HIS A 1 170 ? 69.428 58.535 52.008 1.00 28.16 226 HIS A N 1
ATOM 1330 C CA . HIS A 1 170 ? 69.917 57.474 52.893 1.00 29.88 226 HIS A CA 1
ATOM 1331 C C . HIS A 1 170 ? 69.998 57.822 54.394 1.00 30.65 226 HIS A C 1
ATOM 1332 O O . HIS A 1 170 ? 70.166 58.978 54.784 1.00 31.50 226 HIS A O 1
ATOM 1339 N N . HIS A 1 171 ? 69.830 56.785 55.212 1.00 27.21 227 HIS A N 1
ATOM 1340 C CA . HIS A 1 171 ? 70.064 56.813 56.650 1.00 26.43 227 HIS A CA 1
ATOM 1341 C C . HIS A 1 171 ? 71.279 57.674 56.984 1.00 31.89 227 HIS A C 1
ATOM 1342 O O . HIS A 1 171 ? 72.367 57.431 56.466 1.00 32.74 227 HIS A O 1
ATOM 1349 N N . GLU A 1 172 ? 71.039 58.706 57.794 1.00 27.58 228 GLU A N 1
ATOM 1350 C CA . GLU A 1 172 ? 72.034 59.667 58.311 1.00 30.68 228 GLU A CA 1
ATOM 1351 C C . GLU A 1 172 ? 72.421 60.822 57.374 1.00 30.06 228 GLU A C 1
ATOM 1352 O O . GLU A 1 172 ? 73.175 61.707 57.784 1.00 35.14 228 GLU A O 1
ATOM 1358 N N . LYS A 1 173 ? 71.912 60.856 56.140 1.00 26.17 229 LYS A N 1
ATOM 1359 C CA . LYS A 1 173 ? 72.184 62.023 55.292 1.00 28.82 229 LYS A CA 1
ATOM 1360 C C . LYS A 1 173 ? 71.541 63.277 55.885 1.00 32.78 229 LYS A C 1
ATOM 1361 O O . LYS A 1 173 ? 70.511 63.214 56.570 1.00 30.57 229 LYS A O 1
ATOM 1367 N N . GLU A 1 174 ? 72.159 64.412 55.598 1.00 32.31 230 GLU A N 1
ATOM 1368 C CA . GLU A 1 174 ? 71.740 65.699 56.124 1.00 34.68 230 GLU A CA 1
ATOM 1369 C C . GLU A 1 174 ? 71.831 66.708 54.996 1.00 38.69 230 GLU A C 1
ATOM 1370 O O . GLU A 1 174 ? 72.744 66.632 54.179 1.00 40.45 230 GLU A O 1
ATOM 1376 N N . THR A 1 175 ? 70.889 67.642 54.934 1.00 33.35 231 THR A N 1
ATOM 1377 C CA . THR A 1 175 ? 71.017 68.741 53.988 1.00 34.29 231 THR A CA 1
ATOM 1378 C C . THR A 1 175 ? 70.480 70.033 54.580 1.00 38.85 231 THR A C 1
ATOM 1379 O O . THR A 1 175 ? 69.602 70.009 55.457 1.00 35.51 231 THR A O 1
ATOM 1383 N N . PHE A 1 176 ? 71.005 71.161 54.102 1.00 35.15 232 PHE A N 1
ATOM 1384 C CA . PHE A 1 176 ? 70.413 72.458 54.417 1.00 34.91 232 PHE A CA 1
ATOM 1385 C C . PHE A 1 176 ? 69.160 72.630 53.564 1.00 37.75 232 PHE A C 1
ATOM 1386 O O . PHE A 1 176 ? 69.024 72.002 52.513 1.00 36.30 232 PHE A O 1
ATOM 1394 N N . LEU A 1 177 ? 68.243 73.476 54.016 1.00 37.09 233 LEU A N 1
ATOM 1395 C CA . LEU A 1 177 ? 66.962 73.645 53.327 1.00 38.71 233 LEU A CA 1
ATOM 1396 C C . LEU A 1 177 ? 66.808 75.031 52.730 1.00 40.83 233 LEU A C 1
ATOM 1397 O O . LEU A 1 177 ? 67.165 76.020 53.370 1.00 44.28 233 LEU A O 1
ATOM 1402 N N . ASP A 1 178 ? 66.248 75.103 51.524 1.00 41.23 234 ASP A N 1
ATOM 1403 C CA . ASP A 1 178 ? 65.798 76.380 50.963 1.00 44.57 234 ASP A CA 1
ATOM 1404 C C . ASP A 1 178 ? 64.808 77.056 51.927 1.00 48.21 234 ASP A C 1
ATOM 1405 O O . ASP A 1 178 ? 64.213 76.387 52.778 1.00 46.12 234 ASP A O 1
ATOM 1410 N N . PRO A 1 179 ? 64.632 78.384 51.808 1.00 47.90 235 PRO A N 1
ATOM 1411 C CA . PRO A 1 179 ? 63.711 79.053 52.733 1.00 44.56 235 PRO A CA 1
ATOM 1412 C C . PRO A 1 179 ? 62.264 78.596 52.535 1.00 45.92 235 PRO A C 1
ATOM 1413 O O . PRO A 1 179 ? 61.815 78.420 51.405 1.00 44.49 235 PRO A O 1
ATOM 1417 N N . PHE A 1 180 ? 61.548 78.387 53.630 1.00 44.88 236 PHE A N 1
ATOM 1418 C CA . PHE A 1 180 ? 60.130 78.060 53.545 1.00 46.07 236 PHE A CA 1
ATOM 1419 C C . PHE A 1 180 ? 59.345 78.861 54.574 1.00 43.80 236 PHE A C 1
ATOM 1420 O O . PHE A 1 180 ? 59.913 79.449 55.497 1.00 48.44 236 PHE A O 1
ATOM 1428 N N . ILE A 1 181 ? 58.035 78.883 54.403 1.00 47.45 237 ILE A N 1
ATOM 1429 C CA . ILE A 1 181 ? 57.155 79.584 55.321 1.00 43.40 237 ILE A CA 1
ATOM 1430 C C . ILE A 1 181 ? 56.412 78.541 56.138 1.00 48.38 237 ILE A C 1
ATOM 1431 O O . ILE A 1 181 ? 55.594 77.800 55.599 1.00 52.16 237 ILE A O 1
ATOM 1436 N N . LEU A 1 182 ? 56.721 78.467 57.430 1.00 44.84 238 LEU A N 1
ATOM 1437 C CA . LEU A 1 182 ? 56.130 77.454 58.298 1.00 43.56 238 LEU A CA 1
ATOM 1438 C C . LEU A 1 182 ? 54.600 77.539 58.332 1.00 40.56 238 LEU A C 1
ATOM 1439 O O . LEU A 1 182 ? 53.924 76.515 58.426 1.00 35.41 238 LEU A O 1
ATOM 1444 N N . ARG A 1 183 ? 54.056 78.752 58.239 1.00 44.18 239 ARG A N 1
ATOM 1445 C CA . ARG A 1 183 ? 52.602 78.923 58.214 1.00 44.82 239 ARG A CA 1
ATOM 1446 C C . ARG A 1 183 ? 51.998 78.158 57.049 1.00 46.70 239 ARG A C 1
ATOM 1447 O O . ARG A 1 183 ? 50.879 77.651 57.134 1.00 45.75 239 ARG A O 1
ATOM 1455 N N . ASP A 1 184 ? 52.760 78.058 55.967 1.00 45.25 240 ASP A N 1
ATOM 1456 C CA . ASP A 1 184 ? 52.255 77.460 54.743 1.00 46.77 240 ASP A CA 1
ATOM 1457 C C . ASP A 1 184 ? 52.345 75.948 54.781 1.00 45.48 240 ASP A C 1
ATOM 1458 O O . ASP A 1 184 ? 51.915 75.278 53.842 1.00 44.47 240 ASP A O 1
ATOM 1463 N N . LEU A 1 185 ? 52.891 75.417 55.875 1.00 41.32 241 LEU A N 1
ATOM 1464 C CA . LEU A 1 185 ? 52.920 73.974 56.099 1.00 39.71 241 LEU A CA 1
ATOM 1465 C C . LEU A 1 185 ? 51.823 73.595 57.085 1.00 40.86 241 LEU A C 1
ATOM 1466 O O . LEU A 1 185 ? 51.682 72.435 57.483 1.00 42.55 241 LEU A O 1
ATOM 1471 N N . LEU A 1 186 ? 51.055 74.599 57.485 1.00 44.89 242 LEU A N 1
ATOM 1472 C CA . LEU A 1 186 ? 49.892 74.399 58.328 1.00 39.26 242 LEU A CA 1
ATOM 1473 C C . LEU A 1 186 ? 48.641 74.522 57.470 1.00 41.69 242 LEU A C 1
ATOM 1474 O O . LEU A 1 186 ? 48.695 75.110 56.397 1.00 44.69 242 LEU A O 1
ATOM 1479 N N . PRO A 1 187 ? 47.514 73.948 57.920 1.00 40.86 243 PRO A N 1
ATOM 1480 C CA . PRO A 1 187 ? 46.323 74.024 57.068 1.00 36.68 243 PRO A CA 1
ATOM 1481 C C . PRO A 1 187 ? 45.858 75.451 56.805 1.00 43.65 243 PRO A C 1
ATOM 1482 O O . PRO A 1 187 ? 46.124 76.354 57.603 1.00 49.54 243 PRO A O 1
ATOM 1486 N N . ALA A 1 188 ? 45.188 75.648 55.676 1.00 43.56 244 ALA A N 1
ATOM 1487 C CA . ALA A 1 188 ? 44.644 76.959 55.316 1.00 45.30 244 ALA A CA 1
ATOM 1488 C C . ALA A 1 188 ? 43.744 77.532 56.418 1.00 51.76 244 ALA A C 1
ATOM 1489 O O . ALA A 1 188 ? 43.841 78.712 56.752 1.00 52.43 244 ALA A O 1
ATOM 1491 N N . SER A 1 189 ? 42.876 76.691 56.976 1.00 49.52 245 SER A N 1
ATOM 1492 C CA . SER A 1 189 ? 42.047 77.086 58.112 1.00 54.97 245 SER A CA 1
ATOM 1493 C C . SER A 1 189 ? 42.502 76.392 59.397 1.00 53.36 245 SER A C 1
ATOM 1494 O O . SER A 1 189 ? 42.470 75.167 59.497 1.00 48.95 245 SER A O 1
ATOM 1497 N N . LEU A 1 190 ? 42.928 77.183 60.375 1.00 55.86 246 LEU A N 1
ATOM 1498 C CA . LEU A 1 190 ? 43.357 76.647 61.664 1.00 53.70 246 LEU A CA 1
ATOM 1499 C C . LEU A 1 190 ? 42.186 76.551 62.631 1.00 56.43 246 LEU A C 1
ATOM 1500 O O . LEU A 1 190 ? 42.368 76.216 63.802 1.00 54.57 246 LEU A O 1
ATOM 1505 N N . GLY A 1 191 ? 40.993 76.849 62.120 1.00 55.34 247 GLY A N 1
ATOM 1506 C CA . GLY A 1 191 ? 39.799 76.990 62.933 1.00 60.25 247 GLY A CA 1
ATOM 1507 C C . GLY A 1 191 ? 39.455 75.772 63.761 1.00 53.27 247 GLY A C 1
ATOM 1508 O O . GLY A 1 191 ? 39.176 75.892 64.951 1.00 53.75 247 GLY A O 1
ATOM 1509 N N . SER A 1 192 ? 39.472 74.601 63.133 1.00 43.04 248 SER A N 1
ATOM 1510 C CA . SER A 1 192 ? 39.113 73.373 63.829 1.00 44.68 248 SER A CA 1
ATOM 1511 C C . SER A 1 192 ? 40.369 72.627 64.229 1.00 37.58 248 SER A C 1
ATOM 1512 O O . SER A 1 192 ? 41.152 72.228 63.374 1.00 41.30 248 SER A O 1
ATOM 1515 N N . TYR A 1 193 ? 40.553 72.440 65.531 1.00 35.92 249 TYR A N 1
ATOM 1516 C CA . TYR A 1 193 ? 41.619 71.589 66.026 1.00 42.09 249 TYR A CA 1
ATOM 1517 C C . TYR A 1 193 ? 41.125 70.808 67.239 1.00 41.32 249 TYR A C 1
ATOM 1518 O O . TYR A 1 193 ? 40.054 71.084 67.784 1.00 39.50 249 TYR A O 1
ATOM 1527 N N . TYR A 1 194 ? 41.897 69.809 67.638 1.00 35.12 250 TYR A N 1
ATOM 1528 C CA . TYR A 1 194 ? 41.604 69.042 68.841 1.00 36.84 250 TYR A CA 1
ATOM 1529 C C . TYR A 1 194 ? 42.752 69.168 69.824 1.00 40.04 250 TYR A C 1
ATOM 1530 O O . TYR A 1 194 ? 43.907 69.324 69.418 1.00 37.18 250 TYR A O 1
ATOM 1539 N N . ARG A 1 195 ? 42.426 69.099 71.110 1.00 37.93 251 ARG A N 1
ATOM 1540 C CA . ARG A 1 195 ? 43.423 69.100 72.174 1.00 38.35 251 ARG A CA 1
ATOM 1541 C C . ARG A 1 195 ? 43.252 67.862 73.038 1.00 40.08 251 ARG A C 1
ATOM 1542 O O . ARG A 1 195 ? 42.128 67.486 73.367 1.00 41.84 251 ARG A O 1
ATOM 1550 N N . TYR A 1 196 ? 44.360 67.226 73.410 1.00 39.22 252 TYR A N 1
ATOM 1551 C CA . TYR A 1 196 ? 44.310 66.146 74.394 1.00 35.14 252 TYR A CA 1
ATOM 1552 C C . TYR A 1 196 ? 45.692 65.945 74.986 1.00 37.87 252 TYR A C 1
ATOM 1553 O O . TYR A 1 196 ? 46.680 66.376 74.397 1.00 34.24 252 TYR A O 1
ATOM 1562 N N . THR A 1 197 ? 45.759 65.300 76.148 1.00 32.37 253 THR A N 1
ATOM 1563 C CA . THR A 1 197 ? 47.036 65.056 76.807 1.00 29.68 253 THR A CA 1
ATOM 1564 C C . THR A 1 197 ? 47.546 63.654 76.434 1.00 34.26 253 THR A C 1
ATOM 1565 O O . THR A 1 197 ? 46.790 62.676 76.414 1.00 35.57 253 THR A O 1
ATOM 1569 N N . GLY A 1 198 ? 48.827 63.558 76.103 1.00 31.41 254 GLY A N 1
ATOM 1570 C CA . GLY A 1 198 ? 49.346 62.304 75.603 1.00 31.62 254 GLY A CA 1
ATOM 1571 C C . GLY A 1 198 ? 50.842 62.157 75.772 1.00 35.50 254 GLY A C 1
ATOM 1572 O O . GLY A 1 198 ? 51.414 62.660 76.738 1.00 29.53 254 GLY A O 1
ATOM 1573 N N . SER A 1 199 ? 51.465 61.497 74.800 1.00 32.51 255 SER A N 1
ATOM 1574 C CA . SER A 1 199 ? 52.849 61.061 74.921 1.00 31.32 255 SER A CA 1
ATOM 1575 C C . SER A 1 199 ? 53.625 61.198 73.625 1.00 30.27 255 SER A C 1
ATOM 1576 O O . SER A 1 199 ? 53.064 61.481 72.563 1.00 28.48 255 SER A O 1
ATOM 1579 N N . LEU A 1 200 ? 54.929 60.982 73.728 1.00 30.02 256 LEU A N 1
ATOM 1580 C CA . LEU A 1 200 ? 55.767 60.799 72.561 1.00 30.59 256 LEU A CA 1
ATOM 1581 C C . LEU A 1 200 ? 55.271 59.548 71.851 1.00 28.21 256 LEU A C 1
ATOM 1582 O O . LEU A 1 200 ? 54.788 58.629 72.504 1.00 29.81 256 LEU A O 1
ATOM 1587 N N . THR A 1 201 ? 55.395 59.502 70.528 1.00 29.68 257 THR A N 1
ATOM 1588 C CA . THR A 1 201 ? 54.954 58.330 69.788 1.00 29.01 257 THR A CA 1
ATOM 1589 C C . THR A 1 201 ? 56.130 57.416 69.435 1.00 25.45 257 THR A C 1
ATOM 1590 O O . THR A 1 201 ? 55.974 56.480 68.665 1.00 28.77 257 THR A O 1
ATOM 1594 N N . THR A 1 202 ? 57.285 57.674 70.042 1.00 26.39 258 THR A N 1
ATOM 1595 C CA . THR A 1 202 ? 58.420 56.765 69.977 1.00 26.62 258 THR A CA 1
ATOM 1596 C C . THR A 1 202 ? 58.974 56.634 71.380 1.00 28.31 258 THR A C 1
ATOM 1597 O O . THR A 1 202 ? 58.726 57.498 72.216 1.00 30.62 258 THR A O 1
ATOM 1601 N N . PRO A 1 203 ? 59.719 55.552 71.657 1.00 31.71 259 PRO A N 1
ATOM 1602 C CA . PRO A 1 203 ? 60.364 55.485 72.968 1.00 32.46 259 PRO A CA 1
ATOM 1603 C C . PRO A 1 203 ? 61.174 56.756 73.229 1.00 30.39 259 PRO A C 1
ATOM 1604 O O . PRO A 1 203 ? 61.765 57.290 72.300 1.00 27.74 259 PRO A O 1
ATOM 1608 N N . PRO A 1 204 ? 61.207 57.225 74.479 1.00 28.01 260 PRO A N 1
ATOM 1609 C CA . PRO A 1 204 ? 60.694 56.511 75.653 1.00 33.05 260 PRO A CA 1
ATOM 1610 C C . PRO A 1 204 ? 59.182 56.686 75.919 1.00 32.69 260 PRO A C 1
ATOM 1611 O O . PRO A 1 204 ? 58.724 56.312 77.000 1.00 31.60 260 PRO A O 1
ATOM 1615 N N . CYS A 1 205 ? 58.438 57.253 74.975 1.00 30.26 261 CYS A N 1
ATOM 1616 C CA . CYS A 1 205 ? 56.972 57.346 75.101 1.00 29.72 261 CYS A CA 1
ATOM 1617 C C . CYS A 1 205 ? 56.507 58.121 76.337 1.00 32.98 261 CYS A C 1
ATOM 1618 O O . CYS A 1 205 ? 55.491 57.768 76.958 1.00 35.41 261 CYS A O 1
ATOM 1621 N N . SER A 1 206 ? 57.234 59.172 76.692 1.00 34.15 262 SER A N 1
ATOM 1622 C CA . SER A 1 206 ? 56.948 59.923 77.916 1.00 38.22 262 SER A CA 1
ATOM 1623 C C . SER A 1 206 ? 55.559 60.592 77.880 1.00 31.95 262 SER A C 1
ATOM 1624 O O . SER A 1 206 ? 55.202 61.231 76.902 1.00 29.16 262 SER A O 1
ATOM 1627 N N . GLU A 1 207 ? 54.781 60.441 78.947 1.00 32.83 263 GLU A N 1
ATOM 1628 C CA . GLU A 1 207 ? 53.425 60.999 78.947 1.00 31.05 263 GLU A CA 1
ATOM 1629 C C . GLU A 1 207 ? 53.460 62.433 79.451 1.00 34.91 263 GLU A C 1
ATOM 1630 O O . GLU A 1 207 ? 53.033 62.739 80.562 1.00 35.57 263 GLU A O 1
ATOM 1636 N N . ILE A 1 208 ? 53.970 63.312 78.594 1.00 36.85 264 ILE A N 1
ATOM 1637 C CA . ILE A 1 208 ? 54.218 64.701 78.955 1.00 42.80 264 ILE A CA 1
ATOM 1638 C C . ILE A 1 208 ? 53.730 65.662 77.871 1.00 34.43 264 ILE A C 1
ATOM 1639 O O . ILE A 1 208 ? 53.919 66.868 77.977 1.00 43.69 264 ILE A O 1
ATOM 1644 N N . VAL A 1 209 ? 53.130 65.127 76.818 1.00 31.70 265 VAL A N 1
ATOM 1645 C CA . VAL A 1 209 ? 52.859 65.938 75.640 1.00 28.37 265 VAL A CA 1
ATOM 1646 C C . VAL A 1 209 ? 51.426 66.469 75.631 1.00 29.77 265 VAL A C 1
ATOM 1647 O O . VAL A 1 209 ? 50.468 65.698 75.716 1.00 39.02 265 VAL A O 1
ATOM 1651 N N . GLU A 1 210 ? 51.293 67.790 75.531 1.00 30.67 266 GLU A N 1
ATOM 1652 C CA . GLU A 1 210 ? 50.011 68.415 75.205 1.00 31.15 266 GLU A CA 1
ATOM 1653 C C . GLU A 1 210 ? 49.877 68.511 73.688 1.00 35.78 266 GLU A C 1
ATOM 1654 O O . GLU A 1 210 ? 50.620 69.249 73.027 1.00 34.05 266 GLU A O 1
ATOM 1660 N N . TRP A 1 211 ? 48.949 67.742 73.127 1.00 36.89 267 TRP A N 1
ATOM 1661 C CA . TRP A 1 211 ? 48.814 67.660 71.673 1.00 34.81 267 TRP A CA 1
ATOM 1662 C C . TRP A 1 211 ? 47.768 68.616 71.117 1.00 36.46 267 TRP A C 1
ATOM 1663 O O . TRP A 1 211 ? 46.663 68.731 71.661 1.00 32.64 267 TRP A O 1
ATOM 1674 N N . ILE A 1 212 ? 48.134 69.290 70.030 1.00 37.73 268 ILE A N 1
ATOM 1675 C CA . ILE A 1 212 ? 47.180 69.950 69.138 1.00 39.12 268 ILE A CA 1
ATOM 1676 C C . ILE A 1 212 ? 47.117 69.181 67.825 1.00 35.53 268 ILE A C 1
ATOM 1677 O O . ILE A 1 212 ? 48.133 68.977 67.159 1.00 35.39 268 ILE A O 1
ATOM 1682 N N . VAL A 1 213 ? 45.929 68.751 67.442 1.00 35.01 269 VAL A N 1
ATOM 1683 C CA . VAL A 1 213 ? 45.769 68.055 66.176 1.00 35.70 269 VAL A CA 1
ATOM 1684 C C . VAL A 1 213 ? 44.834 68.848 65.293 1.00 35.41 269 VAL A C 1
ATOM 1685 O O . VAL A 1 213 ? 43.663 69.015 65.631 1.00 35.91 269 VAL A O 1
ATOM 1689 N N . PHE A 1 214 ? 45.326 69.340 64.165 1.00 31.53 270 PHE A N 1
ATOM 1690 C CA . PHE A 1 214 ? 44.464 70.120 63.278 1.00 37.86 270 PHE A CA 1
ATOM 1691 C C . PHE A 1 214 ? 43.548 69.225 62.434 1.00 40.38 270 PHE A C 1
ATOM 1692 O O . PHE A 1 214 ? 43.988 68.219 61.884 1.00 36.09 270 PHE A O 1
ATOM 1700 N N . ARG A 1 215 ? 42.277 69.594 62.315 1.00 39.58 271 ARG A N 1
ATOM 1701 C CA . ARG A 1 215 ? 41.334 68.753 61.574 1.00 37.76 271 ARG A CA 1
ATOM 1702 C C . ARG A 1 215 ? 41.558 68.785 60.056 1.00 39.43 271 ARG A C 1
ATOM 1703 O O . ARG A 1 215 ? 41.630 67.738 59.418 1.00 43.57 271 ARG A O 1
ATOM 1711 N N . ARG A 1 216 ? 41.672 69.978 59.484 1.00 36.48 272 ARG A N 1
ATOM 1712 C CA . ARG A 1 216 ? 41.827 70.134 58.037 1.00 35.57 272 ARG A CA 1
ATOM 1713 C C . ARG A 1 216 ? 43.245 69.798 57.600 1.00 39.36 272 ARG A C 1
ATOM 1714 O O . ARG A 1 216 ? 44.199 70.187 58.270 1.00 34.36 272 ARG A O 1
ATOM 1722 N N . PRO A 1 217 ? 43.384 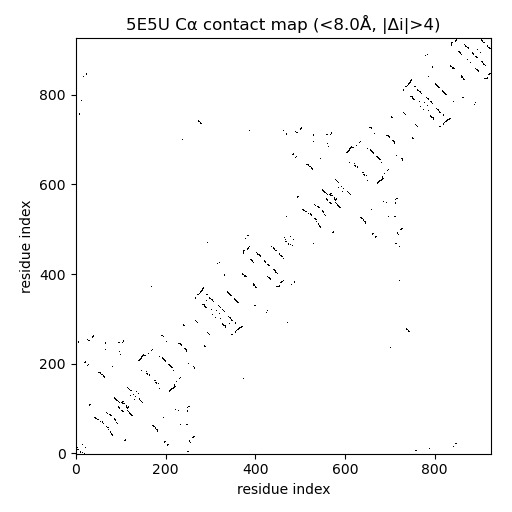69.102 56.460 1.00 39.27 273 PRO A N 1
ATOM 1723 C CA . PRO A 1 217 ? 44.705 68.695 55.960 1.00 37.68 273 PRO A CA 1
ATOM 1724 C C . PRO A 1 217 ? 45.337 69.724 55.022 1.00 41.72 273 PRO A C 1
ATOM 1725 O O . PRO A 1 217 ? 44.659 70.620 54.501 1.00 41.60 273 PRO A O 1
ATOM 1729 N N . VAL A 1 218 ? 46.640 69.577 54.826 1.00 37.61 274 VAL A N 1
ATOM 1730 C CA . VAL A 1 218 ? 47.411 70.368 53.877 1.00 38.29 274 VAL A CA 1
ATOM 1731 C C . VAL A 1 218 ? 47.542 69.587 52.575 1.00 36.22 274 VAL A C 1
ATOM 1732 O O . VAL A 1 218 ? 47.919 68.417 52.598 1.00 35.00 274 VAL A O 1
ATOM 1736 N N . PRO A 1 219 ? 47.259 70.225 51.430 1.00 35.59 275 PRO A N 1
ATOM 1737 C CA . PRO A 1 219 ? 47.335 69.473 50.171 1.00 30.07 275 PRO A CA 1
ATOM 1738 C C . PRO A 1 219 ? 48.757 69.034 49.817 1.00 41.60 275 PRO A C 1
ATOM 1739 O O . PRO A 1 219 ? 49.719 69.723 50.158 1.00 33.94 275 PRO A O 1
ATOM 1743 N N . ILE A 1 220 ? 48.871 67.892 49.144 1.00 38.94 276 ILE A N 1
ATOM 1744 C CA . ILE A 1 220 ? 50.143 67.416 48.592 1.00 40.37 276 ILE A CA 1
ATOM 1745 C C . ILE A 1 220 ? 49.825 66.505 47.405 1.00 35.00 276 ILE A C 1
ATOM 1746 O O . ILE A 1 220 ? 48.893 65.714 47.469 1.00 37.56 276 ILE A O 1
ATOM 1751 N N . SER A 1 221 ? 50.551 66.649 46.300 1.00 34.63 277 SER A N 1
ATOM 1752 C CA . SER A 1 221 ? 50.222 65.869 45.110 1.00 33.16 277 SER A CA 1
ATOM 1753 C C . SER A 1 221 ? 50.867 64.491 45.212 1.00 34.68 277 SER A C 1
ATOM 1754 O O . SER A 1 221 ? 51.777 64.285 46.020 1.00 32.17 277 SER A O 1
ATOM 1757 N N . TYR A 1 222 ? 50.383 63.543 44.413 1.00 35.21 278 TYR A N 1
ATOM 1758 C CA . TYR A 1 222 ? 51.018 62.231 44.343 1.00 34.03 278 TYR A CA 1
ATOM 1759 C C . TYR A 1 222 ? 52.462 62.373 43.907 1.00 32.42 278 TYR A C 1
ATOM 1760 O O . TYR A 1 222 ? 53.338 61.653 44.379 1.00 30.73 278 TYR A O 1
ATOM 1769 N N . HIS A 1 223 ? 52.710 63.295 42.990 1.00 33.49 279 HIS A N 1
ATOM 1770 C CA . HIS A 1 223 ? 54.085 63.540 42.561 1.00 33.68 279 HIS A CA 1
ATOM 1771 C C . HIS A 1 223 ? 54.992 63.939 43.738 1.00 34.46 279 HIS A C 1
ATOM 1772 O O . HIS A 1 223 ? 56.123 63.466 43.861 1.00 32.47 279 HIS A O 1
ATOM 1779 N N . GLN A 1 224 ? 54.496 64.793 44.623 1.00 33.02 280 GLN A N 1
ATOM 1780 C CA . GLN A 1 224 ? 55.299 65.207 45.762 1.00 29.66 280 GLN A CA 1
ATOM 1781 C C . GLN A 1 224 ? 55.484 64.101 46.797 1.00 35.16 280 GLN A C 1
ATOM 1782 O O . GLN A 1 224 ? 56.557 63.980 47.415 1.00 34.35 280 GLN A O 1
ATOM 1788 N N . LEU A 1 225 ? 54.439 63.303 46.988 1.00 29.60 281 LEU A N 1
ATOM 1789 C CA . LEU A 1 225 ? 54.481 62.164 47.902 1.00 27.51 281 LEU A CA 1
ATOM 1790 C C . LEU A 1 225 ? 55.587 61.169 47.563 1.00 29.97 281 LEU A C 1
ATOM 1791 O O . LEU A 1 225 ? 56.181 60.591 48.468 1.00 33.23 281 LEU A O 1
ATOM 1796 N N . GLU A 1 226 ? 55.842 60.961 46.266 1.00 30.57 282 GLU A N 1
ATOM 1797 C CA . GLU A 1 226 ? 56.916 60.077 45.814 1.00 27.29 282 GLU A CA 1
ATOM 1798 C C . GLU A 1 226 ? 58.273 60.414 46.460 1.00 31.69 282 GLU A C 1
ATOM 1799 O O . GLU A 1 226 ? 59.116 59.530 46.661 1.00 30.43 282 GLU A O 1
ATOM 1805 N N . ALA A 1 227 ? 58.491 61.683 46.791 1.00 28.48 283 ALA A N 1
ATOM 1806 C CA . ALA A 1 227 ? 59.723 62.048 47.492 1.00 25.76 283 ALA A CA 1
ATOM 1807 C C . ALA A 1 227 ? 59.807 61.342 48.846 1.00 29.75 283 ALA A C 1
ATOM 1808 O O . ALA A 1 227 ? 60.891 60.970 49.275 1.00 27.92 283 ALA A O 1
ATOM 1810 N N . PHE A 1 228 ? 58.666 61.155 49.515 1.00 28.16 284 PHE A N 1
ATOM 1811 C CA . PHE A 1 228 ? 58.643 60.429 50.790 1.00 22.79 284 PHE A CA 1
ATOM 1812 C C . PHE A 1 228 ? 58.881 58.928 50.577 1.00 25.32 284 PHE A C 1
ATOM 1813 O O . PHE A 1 228 ? 59.661 58.297 51.305 1.00 27.67 284 PHE A O 1
ATOM 1821 N N . TYR A 1 229 ? 58.234 58.360 49.566 1.00 23.72 285 TYR A N 1
ATOM 1822 C CA . TYR A 1 229 ? 58.389 56.939 49.241 1.00 27.43 285 TYR A CA 1
ATOM 1823 C C . TYR A 1 229 ? 59.766 56.610 48.679 1.00 27.84 285 TYR A C 1
ATOM 1824 O O . TYR A 1 229 ? 60.066 55.448 48.400 1.00 32.33 285 TYR A O 1
ATOM 1833 N N . SER A 1 230 ? 60.593 57.628 48.486 1.00 32.07 286 SER A N 1
ATOM 1834 C CA . SER A 1 230 ? 61.921 57.419 47.917 1.00 30.46 286 SER A CA 1
ATOM 1835 C C . SER A 1 230 ? 62.991 57.506 48.990 1.00 30.15 286 SER A C 1
ATOM 1836 O O . SER A 1 230 ? 64.182 57.460 48.678 1.00 31.32 286 SER A O 1
ATOM 1839 N N . ILE A 1 231 ? 62.563 57.628 50.245 1.00 30.01 287 ILE A N 1
ATOM 1840 C CA . ILE A 1 231 ? 63.482 57.642 51.386 1.00 26.59 287 ILE A CA 1
ATOM 1841 C C . ILE A 1 231 ? 63.846 56.207 51.796 1.00 27.74 287 ILE A C 1
ATOM 1842 O O . ILE A 1 231 ? 62.979 55.320 51.824 1.00 26.63 287 ILE A O 1
ATOM 1847 N N . PHE A 1 232 ? 65.131 55.979 52.045 1.00 23.91 288 PHE A N 1
ATOM 1848 C CA . PHE A 1 232 ? 65.657 54.690 52.491 1.00 28.60 288 PHE A CA 1
ATOM 1849 C C . PHE A 1 232 ? 66.105 54.716 53.951 1.00 27.30 288 PHE A C 1
ATOM 1850 O O . PHE A 1 232 ? 66.313 55.780 54.551 1.00 26.53 288 PHE A O 1
ATOM 1858 N N . THR A 1 233 ? 66.259 53.527 54.515 1.00 27.38 289 THR A N 1
ATOM 1859 C CA . THR A 1 233 ? 66.864 53.391 55.823 1.00 31.80 289 THR A CA 1
ATOM 1860 C C . THR A 1 233 ? 67.766 52.158 55.751 1.00 30.72 289 THR A C 1
ATOM 1861 O O . THR A 1 233 ? 68.027 51.625 54.660 1.00 26.29 289 THR A O 1
ATOM 1865 N N . THR A 1 234 ? 68.289 51.724 56.885 1.00 27.87 290 THR A N 1
ATOM 1866 C CA . THR A 1 234 ? 69.006 50.460 56.906 1.00 26.87 290 THR A CA 1
ATOM 1867 C C . THR A 1 234 ? 68.468 49.621 58.033 1.00 30.98 290 THR A C 1
ATOM 1868 O O . THR A 1 234 ? 67.994 50.146 59.035 1.00 30.80 290 THR A O 1
ATOM 1872 N N . GLU A 1 235 ? 68.518 48.314 57.859 1.00 29.12 291 GLU A N 1
ATOM 1873 C CA . GLU A 1 235 ? 68.072 47.414 58.909 1.00 34.07 291 GLU A CA 1
ATOM 1874 C C . GLU A 1 235 ? 69.251 46.532 59.243 1.00 35.69 291 GLU A C 1
ATOM 1875 O O . GLU A 1 235 ? 69.853 45.918 58.359 1.00 34.40 291 GLU A O 1
ATOM 1881 N N . GLN A 1 236 ? 69.597 46.488 60.517 1.00 33.57 292 GLN A N 1
ATOM 1882 C CA . GLN A 1 236 ? 70.812 45.824 60.917 1.00 46.85 292 GLN A CA 1
ATOM 1883 C C . GLN A 1 236 ? 70.434 44.678 61.835 1.00 48.12 292 GLN A C 1
ATOM 1884 O O . GLN A 1 236 ? 69.798 44.869 62.882 1.00 44.46 292 GLN A O 1
ATOM 1890 N N . GLN A 1 237 ? 70.779 43.477 61.393 1.00 44.71 293 GLN A N 1
ATOM 1891 C CA . GLN A 1 237 ? 70.536 42.262 62.157 1.00 57.80 293 GLN A CA 1
ATOM 1892 C C . GLN A 1 237 ? 71.854 41.685 62.674 1.00 63.43 293 GLN A C 1
ATOM 1893 O O . GLN A 1 237 ? 72.931 42.221 62.387 1.00 63.26 293 GLN A O 1
ATOM 1899 N N . ASP A 1 238 ? 71.753 40.598 63.436 1.00 65.66 294 ASP A N 1
ATOM 1900 C CA . ASP A 1 238 ? 72.909 39.940 64.038 1.00 69.61 294 ASP A CA 1
ATOM 1901 C C . ASP A 1 238 ? 74.042 39.729 63.051 1.00 67.54 294 ASP A C 1
ATOM 1902 O O . ASP A 1 238 ? 75.215 39.843 63.414 1.00 73.39 294 ASP A O 1
ATOM 1907 N N . HIS A 1 239 ? 73.702 39.412 61.803 1.00 42.38 295 HIS A N 1
ATOM 1908 C CA . HIS A 1 239 ? 74.736 39.152 60.822 1.00 47.59 295 HIS A CA 1
ATOM 1909 C C . HIS A 1 239 ? 74.355 39.578 59.401 1.00 38.96 295 HIS A C 1
ATOM 1910 O O . HIS A 1 239 ? 74.918 39.086 58.428 1.00 45.98 295 HIS A O 1
ATOM 1917 N N . VAL A 1 240 ? 73.407 40.504 59.295 1.00 41.08 296 VAL A N 1
ATOM 1918 C CA . VAL A 1 240 ? 73.090 41.144 58.021 1.00 41.51 296 VAL A CA 1
ATOM 1919 C C . VAL A 1 240 ? 72.822 42.624 58.244 1.00 43.71 296 VAL A C 1
ATOM 1920 O O . VAL A 1 240 ? 72.220 43.002 59.248 1.00 41.57 296 VAL A O 1
ATOM 1924 N N . LYS A 1 241 ? 73.285 43.468 57.326 1.00 32.95 297 LYS A N 1
ATOM 1925 C CA . LYS A 1 241 ? 72.772 44.838 57.256 1.00 33.62 297 LYS A CA 1
ATOM 1926 C C . LYS A 1 241 ? 72.187 45.046 55.869 1.00 34.60 297 LYS A C 1
ATOM 1927 O O . LYS A 1 241 ? 72.796 44.656 54.879 1.00 33.23 297 LYS A O 1
ATOM 1933 N N . SER A 1 242 ? 71.015 45.644 55.763 1.00 32.51 298 SER A N 1
ATOM 1934 C CA . SER A 1 242 ? 70.494 45.847 54.422 1.00 39.66 298 SER A CA 1
ATOM 1935 C C . SER A 1 242 ? 69.919 47.245 54.240 1.00 34.41 298 SER A C 1
ATOM 1936 O O . SER A 1 242 ? 69.506 47.897 55.188 1.00 30.16 298 SER A O 1
ATOM 1939 N N . VAL A 1 243 ? 69.935 47.712 53.001 1.00 29.56 299 VAL A N 1
ATOM 1940 C CA . VAL A 1 243 ? 69.307 48.969 52.671 1.00 31.87 299 VAL A CA 1
ATOM 1941 C C . VAL A 1 243 ? 67.845 48.701 52.307 1.00 29.24 299 VAL A C 1
ATOM 1942 O O . VAL A 1 243 ? 67.573 47.866 51.445 1.00 31.33 299 VAL A O 1
ATOM 1946 N N . GLU A 1 244 ? 66.923 49.399 52.971 1.00 31.02 300 GLU A N 1
ATOM 1947 C CA . GLU A 1 244 ? 65.479 49.163 52.829 1.00 33.62 300 GLU A CA 1
ATOM 1948 C C . GLU A 1 244 ? 64.739 50.474 52.577 1.00 32.48 300 GLU A C 1
ATOM 1949 O O . GLU A 1 244 ? 65.203 51.538 52.992 1.00 29.42 300 GLU A O 1
ATOM 1955 N N . TYR A 1 245 ? 63.568 50.415 51.944 1.00 28.80 301 TYR A N 1
ATOM 1956 C CA . TYR A 1 245 ? 62.747 51.618 51.876 1.00 28.52 301 TYR A CA 1
ATOM 1957 C C . TYR A 1 245 ? 62.304 51.953 53.294 1.00 24.65 301 TYR A C 1
ATOM 1958 O O . TYR A 1 245 ? 62.031 51.062 54.090 1.00 26.77 301 TYR A O 1
ATOM 1967 N N . LEU A 1 246 ? 62.267 53.233 53.621 1.00 27.72 302 LEU A N 1
ATOM 1968 C CA . LEU A 1 246 ? 61.696 53.649 54.893 1.00 28.41 302 LEU A CA 1
ATOM 1969 C C . LEU A 1 246 ? 60.237 53.959 54.605 1.00 31.00 302 LEU A C 1
ATOM 1970 O O . LEU A 1 246 ? 59.944 54.931 53.917 1.00 23.83 302 LEU A O 1
ATOM 1975 N N . ARG A 1 247 ? 59.338 53.090 55.074 1.00 24.78 303 ARG A N 1
ATOM 1976 C CA . ARG A 1 247 ? 57.912 53.229 54.820 1.00 22.96 303 ARG A CA 1
ATOM 1977 C C . ARG A 1 247 ? 57.082 52.807 56.032 1.00 28.40 303 ARG A C 1
ATOM 1978 O O . ARG A 1 247 ? 57.573 52.081 56.903 1.00 27.50 303 ARG A O 1
ATOM 1986 N N . ASN A 1 248 ? 55.830 53.272 56.065 1.00 30.11 304 ASN A N 1
ATOM 1987 C CA . ASN A 1 248 ? 54.893 52.974 57.145 1.00 25.72 304 ASN A CA 1
ATOM 1988 C C . ASN A 1 248 ? 55.498 53.244 58.526 1.00 25.09 304 ASN A C 1
ATOM 1989 O O . ASN A 1 248 ? 55.372 52.430 59.433 1.00 25.51 304 ASN A O 1
ATOM 1994 N N . ASN A 1 249 ? 56.184 54.374 58.667 1.00 25.13 305 ASN A N 1
ATOM 1995 C CA . ASN A 1 249 ? 56.873 54.673 59.917 1.00 23.93 305 ASN A CA 1
ATOM 1996 C C . ASN A 1 249 ? 55.930 55.372 60.893 1.00 22.82 305 ASN A C 1
ATOM 1997 O O . ASN A 1 249 ? 56.125 56.534 61.241 1.00 31.09 305 ASN A O 1
ATOM 2002 N N . PHE A 1 250 ? 54.905 54.640 61.329 1.00 25.70 306 PHE A N 1
ATOM 2003 C CA . PHE A 1 250 ? 53.922 55.155 62.283 1.00 26.33 306 PHE A CA 1
ATOM 2004 C C . PHE A 1 250 ? 53.667 54.149 63.399 1.00 28.78 306 PHE A C 1
ATOM 2005 O O . PHE A 1 250 ? 53.826 52.939 63.218 1.00 25.56 306 PHE A O 1
ATOM 2013 N N . ARG A 1 251 ? 53.296 54.663 64.564 1.00 28.23 307 ARG A N 1
ATOM 2014 C CA . ARG A 1 251 ? 53.001 53.825 65.721 1.00 25.80 307 ARG A CA 1
ATOM 2015 C C . ARG A 1 251 ? 51.520 53.481 65.728 1.00 22.54 307 ARG A C 1
ATOM 2016 O O . ARG A 1 251 ? 50.705 54.347 65.425 1.00 29.02 307 ARG A O 1
ATOM 2024 N N . PRO A 1 252 ? 51.174 52.224 66.067 1.00 28.84 308 PRO A N 1
ATOM 2025 C CA . PRO A 1 252 ? 49.772 51.838 66.252 1.00 31.79 308 PRO A CA 1
ATOM 2026 C C . PRO A 1 252 ? 49.071 52.747 67.244 1.00 28.31 308 PRO A C 1
ATOM 2027 O O . PRO A 1 252 ? 49.689 53.183 68.214 1.00 28.34 308 PRO A O 1
ATOM 2031 N N . GLN A 1 253 ? 47.788 53.011 67.018 1.00 27.98 309 GLN A N 1
ATOM 2032 C CA . GLN A 1 253 ? 47.036 53.871 67.914 1.00 31.02 309 GLN A CA 1
ATOM 2033 C C . GLN A 1 253 ? 46.823 53.234 69.286 1.00 34.36 309 GLN A C 1
ATOM 2034 O O . GLN A 1 253 ? 46.874 52.011 69.443 1.00 28.64 309 GLN A O 1
ATOM 2040 N N . GLN A 1 254 ? 46.587 54.092 70.275 1.00 29.71 310 GLN A N 1
ATOM 2041 C CA . GLN A 1 254 ? 46.523 53.714 71.672 1.00 29.98 310 GLN A CA 1
ATOM 2042 C C . GLN A 1 254 ? 45.130 54.002 72.241 1.00 32.31 310 GLN A C 1
ATOM 2043 O O . GLN A 1 254 ? 44.416 54.837 71.710 1.00 35.07 310 GLN A O 1
ATOM 2049 N N . ALA A 1 255 ? 44.750 53.312 73.309 1.00 27.43 311 ALA A N 1
ATOM 2050 C CA . ALA A 1 255 ? 43.449 53.547 73.941 1.00 34.93 311 ALA A CA 1
ATOM 2051 C C . ALA A 1 255 ? 43.372 54.893 74.660 1.00 38.28 311 ALA A C 1
ATOM 2052 O O . ALA A 1 255 ? 44.335 55.325 75.290 1.00 33.73 311 ALA A O 1
ATOM 2054 N N . LEU A 1 256 ? 42.208 55.534 74.586 1.00 36.32 312 LEU A N 1
ATOM 2055 C CA . LEU A 1 256 ? 41.970 56.793 75.290 1.00 38.43 312 LEU A CA 1
ATOM 2056 C C . LEU A 1 256 ? 41.972 56.601 76.790 1.00 37.35 312 LEU A C 1
ATOM 2057 O O . LEU A 1 256 ? 42.459 57.454 77.531 1.00 31.37 312 LEU A O 1
ATOM 2062 N N . ASN A 1 257 ? 41.358 55.499 77.219 1.00 37.46 313 ASN A N 1
ATOM 2063 C CA . ASN A 1 257 ? 41.137 55.218 78.633 1.00 40.02 313 ASN A CA 1
ATOM 2064 C C . ASN A 1 257 ? 40.322 56.332 79.282 1.00 45.49 313 ASN A C 1
ATOM 2065 O O . ASN A 1 257 ? 39.200 56.593 78.844 1.00 42.75 313 ASN A O 1
ATOM 2070 N N . ASP A 1 258 ? 40.861 56.983 80.312 1.00 47.56 314 ASP A N 1
ATOM 2071 C CA . ASP A 1 258 ? 40.099 57.992 81.062 1.00 44.44 314 ASP A CA 1
ATOM 2072 C C . ASP A 1 258 ? 40.071 59.354 80.371 1.00 41.08 314 ASP A C 1
ATOM 2073 O O . ASP A 1 258 ? 39.370 60.262 80.796 1.00 42.06 314 ASP A O 1
ATOM 2078 N N . ARG A 1 259 ? 40.836 59.500 79.302 1.00 40.19 315 ARG A N 1
ATOM 2079 C CA . ARG A 1 259 ? 41.013 60.807 78.672 1.00 36.66 315 ARG A CA 1
ATOM 2080 C C . ARG A 1 259 ? 39.832 61.261 77.818 1.00 38.44 315 ARG A C 1
ATOM 2081 O O . ARG A 1 259 ? 39.214 60.458 77.128 1.00 37.87 315 ARG A O 1
ATOM 2089 N N . VAL A 1 260 ? 39.534 62.554 77.861 1.00 39.22 316 VAL A N 1
ATOM 2090 C CA . VAL A 1 260 ? 38.581 63.122 76.918 1.00 43.48 316 VAL A CA 1
ATOM 2091 C C . VAL A 1 260 ? 39.333 64.073 75.989 1.00 45.04 316 VAL A C 1
ATOM 2092 O O . VAL A 1 260 ? 40.257 64.783 76.399 1.00 44.71 316 VAL A O 1
ATOM 2096 N N . VAL A 1 261 ? 38.970 64.026 74.716 1.00 45.48 317 VAL A N 1
ATOM 2097 C CA . VAL A 1 261 ? 39.540 64.916 73.719 1.00 44.16 317 VAL A CA 1
ATOM 2098 C C . VAL A 1 261 ? 38.717 66.191 73.700 1.00 42.34 317 VAL A C 1
ATOM 2099 O O . VAL A 1 261 ? 37.491 66.139 73.788 1.00 45.33 317 VAL A O 1
ATOM 2103 N N . SER A 1 262 ? 39.375 67.337 73.600 1.00 39.03 318 SER A N 1
ATOM 2104 C CA . SER A 1 262 ? 38.638 68.596 73.483 1.00 44.74 318 SER A CA 1
ATOM 2105 C C . SER A 1 262 ? 38.701 69.121 72.055 1.00 43.12 318 SER A C 1
ATOM 2106 O O . SER A 1 262 ? 39.564 68.709 71.290 1.00 47.58 318 SER A O 1
ATOM 2109 N N . LYS A 1 263 ? 37.778 70.005 71.684 1.00 41.98 319 LYS A N 1
ATOM 2110 C CA . LYS A 1 263 ? 37.833 70.608 70.355 1.00 45.18 319 LYS A CA 1
ATOM 2111 C C . LYS A 1 263 ? 37.472 72.083 70.394 1.00 49.01 319 LYS A C 1
ATOM 2112 O O . LYS A 1 263 ? 36.663 72.513 71.216 1.00 59.44 319 LYS A O 1
ATOM 2118 N N . SER A 1 264 ? 38.087 72.852 69.500 1.00 47.62 320 SER A N 1
ATOM 2119 C CA . SER A 1 264 ? 37.802 74.276 69.380 1.00 54.87 320 SER A CA 1
ATOM 2120 C C . SER A 1 264 ? 36.338 74.517 69.013 1.00 61.30 320 SER A C 1
ATOM 2121 O O . SER A 1 264 ? 35.782 73.801 68.183 1.00 59.78 320 SER A O 1
ATOM 2124 N N . SER B 2 1 ? 100.544 33.577 72.665 1.00 72.72 118 SER B N 1
ATOM 2125 C CA . SER B 2 1 ? 99.662 34.728 72.843 1.00 73.41 118 SER B CA 1
ATOM 2126 C C . SER B 2 1 ? 98.584 34.831 71.760 1.00 69.04 118 SER B C 1
ATOM 2127 O O . SER B 2 1 ? 97.479 35.292 72.035 1.00 67.39 118 SER B O 1
ATOM 2130 N N . ALA B 2 2 ? 98.900 34.408 70.537 1.00 70.01 119 ALA B N 1
ATOM 2131 C CA . ALA B 2 2 ? 97.950 34.513 69.423 1.00 66.58 119 ALA B CA 1
ATOM 2132 C C . ALA B 2 2 ? 97.013 33.305 69.341 1.00 64.13 119 ALA B C 1
ATOM 2133 O O . ALA B 2 2 ? 97.456 32.159 69.397 1.00 65.76 119 ALA B O 1
ATOM 2135 N N . TYR B 2 3 ? 95.717 33.574 69.188 1.00 60.10 120 TYR B N 1
ATOM 2136 C CA . TYR B 2 3 ? 94.706 32.522 69.166 1.00 55.72 120 TYR B CA 1
ATOM 2137 C C . TYR B 2 3 ? 93.444 32.982 68.446 1.00 50.61 120 TYR B C 1
ATOM 2138 O O . TYR B 2 3 ? 93.232 34.180 68.252 1.00 47.63 120 TYR B O 1
ATOM 2147 N N . ILE B 2 4 ? 92.608 32.020 68.061 1.00 44.78 121 ILE B N 1
ATOM 2148 C CA . ILE B 2 4 ? 91.245 32.298 67.617 1.00 38.26 121 ILE B CA 1
ATOM 2149 C C . ILE B 2 4 ? 90.358 31.095 67.960 1.00 47.54 121 ILE B C 1
ATOM 2150 O O . ILE B 2 4 ? 90.735 29.942 67.736 1.00 43.28 121 ILE B O 1
ATOM 2155 N N . GLU B 2 5 ? 89.196 31.366 68.546 1.00 47.11 122 GLU B N 1
ATOM 2156 C CA . GLU B 2 5 ? 88.259 30.309 68.928 1.00 47.85 122 GLU B CA 1
ATOM 2157 C C . GLU B 2 5 ? 87.445 29.849 67.724 1.00 38.64 122 GLU B C 1
ATOM 2158 O O . GLU B 2 5 ? 87.410 30.534 66.719 1.00 36.42 122 GLU B O 1
ATOM 2164 N N . ASP B 2 6 ? 86.805 28.687 67.821 1.00 44.35 123 ASP B N 1
ATOM 2165 C CA . ASP B 2 6 ? 85.840 28.263 66.809 1.00 42.83 123 ASP B CA 1
ATOM 2166 C C . ASP B 2 6 ? 84.610 29.158 66.878 1.00 42.16 123 ASP B C 1
ATOM 2167 O O . ASP B 2 6 ? 84.285 29.676 67.948 1.00 42.74 123 ASP B O 1
ATOM 2172 N N . PHE B 2 7 ? 83.918 29.327 65.754 1.00 38.69 124 PHE B N 1
ATOM 2173 C CA . PHE B 2 7 ? 82.612 29.981 65.774 1.00 36.44 124 PHE B CA 1
ATOM 2174 C C . PHE B 2 7 ? 81.697 29.161 66.683 1.00 41.46 124 PHE B C 1
ATOM 2175 O O . PHE B 2 7 ? 81.851 27.943 66.780 1.00 44.57 124 PHE B O 1
ATOM 2183 N N . GLU B 2 8 ? 80.747 29.824 67.337 1.00 45.09 125 GLU B N 1
ATOM 2184 C CA . GLU B 2 8 ? 79.856 29.149 68.282 1.00 54.94 125 GLU B CA 1
ATOM 2185 C C . GLU B 2 8 ? 78.528 28.760 67.635 1.00 55.59 125 GLU B C 1
ATOM 2186 O O . GLU B 2 8 ? 77.977 27.687 67.895 1.00 60.07 125 GLU B O 1
ATOM 2192 N N . THR B 2 9 ? 78.020 29.653 66.797 1.00 52.37 126 THR B N 1
ATOM 2193 C CA . THR B 2 9 ? 76.760 29.458 66.087 1.00 54.22 126 THR B CA 1
ATOM 2194 C C . THR B 2 9 ? 76.870 28.364 65.024 1.00 51.78 126 THR B C 1
ATOM 2195 O O . THR B 2 9 ? 77.802 28.379 64.217 1.00 50.13 126 THR B O 1
ATOM 2199 N N . LYS B 2 10 ? 75.922 27.427 65.013 1.00 46.77 127 LYS B N 1
ATOM 2200 C CA . LYS B 2 10 ? 75.954 26.323 64.051 1.00 49.49 127 LYS B CA 1
ATOM 2201 C C . LYS B 2 10 ? 75.382 26.722 62.684 1.00 48.96 127 LYS B C 1
ATOM 2202 O O . LYS B 2 10 ? 75.964 26.394 61.648 1.00 52.70 127 LYS B O 1
ATOM 2208 N N . THR B 2 11 ? 74.243 27.415 62.683 1.00 45.90 128 THR B N 1
ATOM 2209 C CA . THR B 2 11 ? 73.609 27.898 61.446 1.00 43.34 128 THR B CA 1
ATOM 2210 C C . THR B 2 11 ? 73.063 29.320 61.610 1.00 39.82 128 THR B C 1
ATOM 2211 O O . THR B 2 11 ? 72.549 29.669 62.672 1.00 48.34 128 THR B O 1
ATOM 2215 N N . ARG B 2 12 ? 73.171 30.141 60.572 1.00 35.75 129 ARG B N 1
ATOM 2216 C CA . ARG B 2 12 ? 72.632 31.502 60.625 1.00 41.13 129 ARG B CA 1
ATOM 2217 C C . ARG B 2 12 ? 71.261 31.599 59.987 1.00 40.49 129 ARG B C 1
ATOM 2218 O O . ARG B 2 12 ? 70.919 30.786 59.131 1.00 36.92 129 ARG B O 1
ATOM 2226 N N . SER B 2 13 ? 70.496 32.608 60.402 1.00 42.34 130 SER B N 1
ATOM 2227 C CA . SER B 2 13 ? 69.211 32.933 59.790 1.00 39.66 130 SER B CA 1
ATOM 2228 C C . SER B 2 13 ? 69.350 33.105 58.286 1.00 34.03 130 SER B C 1
ATOM 2229 O O . SER B 2 13 ? 70.295 33.717 57.808 1.00 31.07 130 SER B O 1
ATOM 2232 N N . THR B 2 14 ? 68.393 32.558 57.551 1.00 37.18 131 THR B N 1
ATOM 2233 C CA . THR B 2 14 ? 68.306 32.798 56.128 1.00 36.86 131 THR B CA 1
ATOM 2234 C C . THR B 2 14 ? 68.173 34.292 55.869 1.00 31.20 131 THR B C 1
ATOM 2235 O O . THR B 2 14 ? 67.356 34.974 56.491 1.00 42.93 131 THR B O 1
ATOM 2239 N N . VAL B 2 15 ? 68.973 34.793 54.948 1.00 28.27 132 VAL B N 1
ATOM 2240 C CA . VAL B 2 15 ? 68.830 36.160 54.470 1.00 32.28 132 VAL B CA 1
ATOM 2241 C C . VAL B 2 15 ? 67.860 36.226 53.286 1.00 38.23 132 VAL B C 1
ATOM 2242 O O . VAL B 2 15 ? 68.121 35.640 52.234 1.00 38.50 132 VAL B O 1
ATOM 2246 N N . SER B 2 16 ? 66.740 36.922 53.465 1.00 38.68 133 SER B N 1
ATOM 2247 C CA . SER B 2 16 ? 65.781 37.137 52.386 1.00 40.53 133 SER B CA 1
ATOM 2248 C C . SER B 2 16 ? 65.921 38.547 51.854 1.00 43.08 133 SER B C 1
ATOM 2249 O O . SER B 2 16 ? 65.702 39.503 52.598 1.00 47.91 133 SER B O 1
ATOM 2252 N N . VAL B 2 17 ? 66.270 38.697 50.582 1.00 35.18 134 VAL B N 1
ATOM 2253 C CA . VAL B 2 17 ? 66.342 40.040 50.003 1.00 44.09 134 VAL B CA 1
ATOM 2254 C C . VAL B 2 17 ? 65.780 40.128 48.590 1.00 41.09 134 VAL B C 1
ATOM 2255 O O . VAL B 2 17 ? 65.626 39.122 47.906 1.00 44.86 134 VAL B O 1
ATOM 2259 N N . ARG B 2 18 ? 65.470 41.351 48.176 1.00 39.58 135 ARG B N 1
ATOM 2260 C CA . ARG B 2 18 ? 64.951 41.628 46.848 1.00 39.58 135 ARG B CA 1
ATOM 2261 C C . ARG B 2 18 ? 66.066 41.657 45.808 1.00 38.02 135 ARG B C 1
ATOM 2262 O O . ARG B 2 18 ? 67.168 42.121 46.090 1.00 36.11 135 ARG B O 1
ATOM 2270 N N . GLU B 2 19 ? 65.780 41.151 44.612 1.00 35.81 136 GLU B N 1
ATOM 2271 C CA . GLU B 2 19 ? 66.662 41.375 43.473 1.00 36.18 136 GLU B CA 1
ATOM 2272 C C . GLU B 2 19 ? 66.865 42.886 43.362 1.00 36.67 136 GLU B C 1
ATOM 2273 O O . GLU B 2 19 ? 65.897 43.637 43.448 1.00 37.29 136 GLU B O 1
ATOM 2279 N N . GLY B 2 20 ? 68.109 43.340 43.206 1.00 30.77 137 GLY B N 1
ATOM 2280 C CA . GLY B 2 20 ? 68.378 44.771 43.167 1.00 30.58 137 GLY B CA 1
ATOM 2281 C C . GLY B 2 20 ? 68.762 45.410 44.506 1.00 33.63 137 GLY B C 1
ATOM 2282 O O . GLY B 2 20 ? 69.249 46.538 44.544 1.00 29.56 137 GLY B O 1
ATOM 2283 N N . GLN B 2 21 ? 68.532 44.695 45.604 1.00 31.23 138 GLN B N 1
ATOM 2284 C CA . GLN B 2 21 ? 68.766 45.225 46.950 1.00 29.45 138 GLN B CA 1
ATOM 2285 C C . GLN B 2 21 ? 70.219 45.095 47.392 1.00 27.30 138 GLN B C 1
ATOM 2286 O O . GLN B 2 21 ? 70.858 44.080 47.133 1.00 29.24 138 GLN B O 1
ATOM 2292 N N . GLY B 2 22 ? 70.714 46.115 48.079 1.00 24.33 139 GLY B N 1
ATOM 2293 C CA . GLY B 2 22 ? 72.057 46.081 48.622 1.00 24.07 139 GLY B CA 1
ATOM 2294 C C . GLY B 2 22 ? 72.071 45.403 49.981 1.00 26.86 139 GLY B C 1
ATOM 2295 O O . GLY B 2 22 ? 71.236 45.691 50.842 1.00 30.49 139 GLY B O 1
ATOM 2296 N N . VAL B 2 23 ? 73.019 44.490 50.166 1.00 26.95 140 VAL B N 1
ATOM 2297 C CA . VAL B 2 23 ? 73.098 43.662 51.373 1.00 26.26 140 VAL B CA 1
ATOM 2298 C C . VAL B 2 23 ? 74.549 43.535 51.838 1.00 27.83 140 VAL B C 1
ATOM 2299 O O . VAL B 2 23 ? 75.452 43.444 51.000 1.00 25.74 140 VAL B O 1
ATOM 2303 N N . VAL B 2 24 ? 74.766 43.534 53.154 1.00 24.46 141 VAL B N 1
ATOM 2304 C CA . VAL B 2 24 ? 76.082 43.234 53.729 1.00 23.69 141 VAL B CA 1
ATOM 2305 C C . VAL B 2 24 ? 75.951 42.005 54.617 1.00 25.63 141 VAL B C 1
ATOM 2306 O O . VAL B 2 24 ? 75.129 41.995 55.533 1.00 25.79 141 VAL B O 1
ATOM 2310 N N . LEU B 2 25 ? 76.733 40.965 54.344 1.00 23.53 142 LEU B N 1
ATOM 2311 C CA . LEU B 2 25 ? 76.817 39.829 55.266 1.00 29.80 142 LEU B CA 1
ATOM 2312 C C . LEU B 2 25 ? 77.960 40.026 56.267 1.00 28.41 142 LEU B C 1
ATOM 2313 O O . LEU B 2 25 ? 79.117 40.226 55.876 1.00 25.79 142 LEU B O 1
ATOM 2318 N N . LEU B 2 26 ? 77.632 39.956 57.552 1.00 25.56 143 LEU B N 1
ATOM 2319 C CA . LEU B 2 26 ? 78.601 40.229 58.608 1.00 27.46 143 LEU B CA 1
ATOM 2320 C C . LEU B 2 26 ? 79.349 38.949 58.960 1.00 29.50 143 LEU B C 1
ATOM 2321 O O . LEU B 2 26 ? 78.742 37.913 59.196 1.00 29.61 143 LEU B O 1
ATOM 2326 N N . CYS B 2 27 ? 80.674 39.014 58.986 1.00 29.22 144 CYS B N 1
ATOM 2327 C CA . CYS B 2 27 ? 81.466 37.844 59.349 1.00 27.33 144 CYS B CA 1
ATOM 2328 C C . CYS B 2 27 ? 81.256 37.441 60.813 1.00 29.07 144 CYS B C 1
ATOM 2329 O O . CYS B 2 27 ? 80.938 36.293 61.110 1.00 30.72 144 CYS B O 1
ATOM 2332 N N . GLY B 2 28 ? 81.462 38.393 61.718 1.00 31.67 145 GLY B N 1
ATOM 2333 C CA . GLY B 2 28 ? 81.332 38.158 63.149 1.00 32.55 145 GLY B CA 1
ATOM 2334 C C . GLY B 2 28 ? 82.331 37.149 63.700 1.00 36.08 145 GLY B C 1
ATOM 2335 O O . GLY B 2 28 ? 81.934 36.183 64.359 1.00 36.02 145 GLY B O 1
ATOM 2336 N N . PRO B 2 29 ? 83.635 37.377 63.469 1.00 32.98 146 PRO B N 1
ATOM 2337 C CA . PRO B 2 29 ? 84.612 36.361 63.878 1.00 30.24 146 PRO B CA 1
ATOM 2338 C C . PRO B 2 29 ? 84.617 36.174 65.383 1.00 37.91 146 PRO B C 1
ATOM 2339 O O . PRO B 2 29 ? 84.349 37.120 66.112 1.00 45.70 146 PRO B O 1
ATOM 2343 N N . PRO B 2 30 ? 84.905 34.949 65.839 1.00 43.93 147 PRO B N 1
ATOM 2344 C CA . PRO B 2 30 ? 84.926 34.578 67.256 1.00 46.42 147 PRO B CA 1
ATOM 2345 C C . PRO B 2 30 ? 86.096 35.241 67.981 1.00 40.05 147 PRO B C 1
ATOM 2346 O O . PRO B 2 30 ? 86.966 35.802 67.313 1.00 39.40 147 PRO B O 1
ATOM 2350 N N . PRO B 2 31 ? 86.099 35.213 69.323 1.00 47.98 148 PRO B N 1
ATOM 2351 C CA . PRO B 2 31 ? 87.201 35.828 70.074 1.00 52.18 148 PRO B CA 1
ATOM 2352 C C . PRO B 2 31 ? 88.569 35.366 69.592 1.00 50.06 148 PRO B C 1
ATOM 2353 O O . PRO B 2 31 ? 88.730 34.224 69.153 1.00 39.57 148 PRO B O 1
ATOM 2357 N N . HIS B 2 32 ? 89.551 36.253 69.693 1.00 53.48 149 HIS B N 1
ATOM 2358 C CA . HIS B 2 32 ? 90.861 35.987 69.137 1.00 47.94 149 HIS B CA 1
ATOM 2359 C C . HIS B 2 32 ? 91.880 37.008 69.592 1.00 50.60 149 HIS B C 1
ATOM 2360 O O . HIS B 2 32 ? 91.529 38.050 70.144 1.00 54.42 149 HIS B O 1
ATOM 2367 N N . PHE B 2 33 ? 93.144 36.704 69.331 1.00 48.14 150 PHE B N 1
ATOM 2368 C CA . PHE B 2 33 ? 94.215 37.683 69.437 1.00 53.17 150 PHE B CA 1
ATOM 2369 C C . PHE B 2 33 ? 95.141 37.506 68.243 1.00 52.70 150 PHE B C 1
ATOM 2370 O O . PHE B 2 33 ? 95.585 36.396 67.950 1.00 53.70 150 PHE B O 1
ATOM 2378 N N . GLY B 2 34 ? 95.419 38.602 67.552 1.00 51.43 151 GLY B N 1
ATOM 2379 C CA . GLY B 2 34 ? 96.231 38.557 66.353 1.00 54.31 151 GLY B CA 1
ATOM 2380 C C . GLY B 2 34 ? 95.449 39.106 65.174 1.00 54.75 151 GLY B C 1
ATOM 2381 O O . GLY B 2 34 ? 94.222 39.190 65.214 1.00 57.73 151 GLY B O 1
ATOM 2382 N N . GLU B 2 35 ? 96.163 39.483 64.121 1.00 53.30 152 GLU B N 1
ATOM 2383 C CA . GLU B 2 35 ? 95.540 40.068 62.940 1.00 53.39 152 GLU B CA 1
ATOM 2384 C C . GLU B 2 35 ? 94.841 38.998 62.104 1.00 47.97 152 GLU B C 1
ATOM 2385 O O . GLU B 2 35 ? 95.413 37.938 61.838 1.00 41.50 152 GLU B O 1
ATOM 2391 N N . LEU B 2 36 ? 93.605 39.287 61.696 1.00 45.82 153 LEU B N 1
ATOM 2392 C CA . LEU B 2 36 ? 92.787 38.351 60.924 1.00 41.77 153 LEU B CA 1
ATOM 2393 C C . LEU B 2 36 ? 92.754 38.678 59.428 1.00 41.53 153 LEU B C 1
ATOM 2394 O O . LEU B 2 36 ? 92.745 39.847 59.042 1.00 38.45 153 LEU B O 1
ATOM 2399 N N . SER B 2 37 ? 92.722 37.639 58.595 1.00 40.43 154 SER B N 1
ATOM 2400 C CA . SER B 2 37 ? 92.395 37.791 57.179 1.00 37.15 154 SER B CA 1
ATOM 2401 C C . SER B 2 37 ? 91.116 37.018 56.871 1.00 35.98 154 SER B C 1
ATOM 2402 O O . SER B 2 37 ? 90.686 36.167 57.657 1.00 38.15 154 SER B O 1
ATOM 2405 N N . TYR B 2 38 ? 90.501 37.320 55.732 1.00 30.97 155 TYR B N 1
ATOM 2406 C CA . TYR B 2 38 ? 89.142 36.866 55.480 1.00 30.83 155 TYR B CA 1
ATOM 2407 C C . TYR B 2 38 ? 88.934 36.412 54.059 1.00 31.03 155 TYR B C 1
ATOM 2408 O O . TYR B 2 38 ? 89.448 37.019 53.131 1.00 29.13 155 TYR B O 1
ATOM 2417 N N . ALA B 2 39 ? 88.161 35.346 53.906 1.00 30.49 156 ALA B N 1
ATOM 2418 C CA . ALA B 2 39 ? 87.599 34.967 52.616 1.00 28.79 156 ALA B CA 1
ATOM 2419 C C . ALA B 2 39 ? 86.180 34.495 52.882 1.00 30.06 156 ALA B C 1
ATOM 2420 O O . ALA B 2 39 ? 85.816 34.205 54.024 1.00 33.68 156 ALA B O 1
ATOM 2422 N N . TRP B 2 40 ? 85.362 34.452 51.842 1.00 29.71 157 TRP B N 1
ATOM 2423 C CA . TRP B 2 40 ? 84.012 33.934 51.983 1.00 29.99 157 TRP B CA 1
ATOM 2424 C C . TRP B 2 40 ? 83.829 32.809 50.987 1.00 34.40 157 TRP B C 1
ATOM 2425 O O . TRP B 2 40 ? 84.371 32.853 49.882 1.00 32.31 157 TRP B O 1
ATOM 2436 N N . THR B 2 41 ? 83.085 31.786 51.385 1.00 26.40 158 THR B N 1
ATOM 2437 C CA . THR B 2 41 ? 82.731 30.727 50.464 1.00 26.30 158 THR B CA 1
ATOM 2438 C C . THR B 2 41 ? 81.315 30.930 49.961 1.00 29.93 158 THR B C 1
ATOM 2439 O O . THR B 2 41 ? 80.512 31.652 50.564 1.00 31.50 158 THR B O 1
ATOM 2443 N N . PHE B 2 42 ? 81.017 30.277 48.855 1.00 30.80 159 PHE B N 1
ATOM 2444 C CA . PHE B 2 42 ? 79.676 30.252 48.299 1.00 32.34 159 PHE B CA 1
ATOM 2445 C C . PHE B 2 42 ? 79.443 28.840 47.812 1.00 33.72 159 PHE B C 1
ATOM 2446 O O . PHE B 2 42 ? 80.181 28.361 46.947 1.00 33.41 159 PHE B O 1
ATOM 2454 N N . ASN B 2 43 ? 78.433 28.170 48.374 1.00 26.89 160 ASN B N 1
ATOM 2455 C CA . ASN B 2 43 ? 78.186 26.753 48.104 1.00 32.31 160 ASN B CA 1
ATOM 2456 C C . ASN B 2 43 ? 79.453 25.898 48.127 1.00 40.16 160 ASN B C 1
ATOM 2457 O O . ASN B 2 43 ? 79.706 25.129 47.192 1.00 41.46 160 ASN B O 1
ATOM 2462 N N . ASP B 2 44 ? 80.246 26.044 49.186 1.00 38.22 161 ASP B N 1
ATOM 2463 C CA . ASP B 2 44 ? 81.421 25.195 49.375 1.00 54.47 161 ASP B CA 1
ATOM 2464 C C . ASP B 2 44 ? 82.498 25.408 48.303 1.00 61.62 161 ASP B C 1
ATOM 2465 O O . ASP B 2 44 ? 83.234 24.482 47.946 1.00 71.63 161 ASP B O 1
ATOM 2470 N N . SER B 2 45 ? 82.575 26.624 47.782 1.00 52.03 162 SER B N 1
ATOM 2471 C CA . SER B 2 45 ? 83.712 27.033 46.972 1.00 50.93 162 SER B CA 1
ATOM 2472 C C . SER B 2 45 ? 84.059 28.459 47.350 1.00 46.03 162 SER B C 1
ATOM 2473 O O . SER B 2 45 ? 83.169 29.238 47.701 1.00 39.56 162 SER B O 1
ATOM 2476 N N . PRO B 2 46 ? 85.354 28.805 47.298 1.00 45.85 163 PRO B N 1
ATOM 2477 C CA . PRO B 2 46 ? 85.774 30.186 47.537 1.00 42.70 163 PRO B CA 1
ATOM 2478 C C . PRO B 2 46 ? 85.097 31.143 46.555 1.00 39.03 163 PRO B C 1
ATOM 2479 O O . PRO B 2 46 ? 84.764 30.759 45.433 1.00 44.58 163 PRO B O 1
ATOM 2483 N N . LEU B 2 47 ? 84.882 32.373 46.998 1.00 39.83 164 LEU B N 1
ATOM 2484 C CA . LEU B 2 47 ? 84.291 33.407 46.165 1.00 37.01 164 LEU B CA 1
ATOM 2485 C C . LEU B 2 47 ? 85.380 34.138 45.389 1.00 39.94 164 LEU B C 1
ATOM 2486 O O . LEU B 2 47 ? 86.350 34.627 45.978 1.00 44.82 164 LEU B O 1
ATOM 2491 N N . TYR B 2 48 ? 85.236 34.210 44.073 1.00 36.76 165 TYR B N 1
ATOM 2492 C CA . TYR B 2 48 ? 86.209 34.929 43.258 1.00 42.73 165 TYR B CA 1
ATOM 2493 C C . TYR B 2 48 ? 85.619 36.260 42.796 1.00 42.53 165 TYR B C 1
ATOM 2494 O O . TYR B 2 48 ? 85.083 36.352 41.703 1.00 45.73 165 TYR B O 1
ATOM 2503 N N . VAL B 2 49 ? 85.736 37.292 43.629 1.00 40.47 166 VAL B N 1
ATOM 2504 C CA . VAL B 2 49 ? 85.088 38.569 43.348 1.00 39.27 166 VAL B CA 1
ATOM 2505 C C . VAL B 2 49 ? 85.991 39.754 43.017 1.00 42.95 166 VAL B C 1
ATOM 2506 O O . VAL B 2 49 ? 85.482 40.849 42.852 1.00 43.63 166 VAL B O 1
ATOM 2510 N N . GLN B 2 50 ? 87.303 39.564 42.908 1.00 44.46 167 GLN B N 1
ATOM 2511 C CA . GLN B 2 50 ? 88.197 40.722 42.852 1.00 48.05 167 GLN B CA 1
ATOM 2512 C C . GLN B 2 50 ? 88.231 41.469 41.518 1.00 44.87 167 GLN B C 1
ATOM 2513 O O . GLN B 2 50 ? 88.922 42.484 41.409 1.00 52.38 167 GLN B O 1
ATOM 2519 N N . GLU B 2 51 ? 87.505 40.980 40.511 1.00 34.94 168 GLU B N 1
ATOM 2520 C CA . GLU B 2 51 ? 87.345 41.726 39.266 1.00 41.77 168 GLU B CA 1
ATOM 2521 C C . GLU B 2 51 ? 85.868 42.055 39.036 1.00 38.47 168 GLU B C 1
ATOM 2522 O O . GLU B 2 51 ? 85.445 42.348 37.924 1.00 41.25 168 GLU B O 1
ATOM 2528 N N . ASP B 2 52 ? 85.095 42.006 40.107 1.00 40.57 169 ASP B N 1
ATOM 2529 C CA . ASP B 2 52 ? 83.653 42.197 40.021 1.00 40.97 169 ASP B CA 1
ATOM 2530 C C . ASP B 2 52 ? 83.305 43.384 40.896 1.00 32.45 169 ASP B C 1
ATOM 2531 O O . ASP B 2 52 ? 83.382 43.286 42.100 1.00 29.10 169 ASP B O 1
ATOM 2536 N N . LYS B 2 53 ? 82.930 44.508 40.292 1.00 39.07 170 LYS B N 1
ATOM 2537 C CA . LYS B 2 53 ? 82.664 45.715 41.072 1.00 36.91 170 LYS B CA 1
ATOM 2538 C C . LYS B 2 53 ? 81.391 45.604 41.939 1.00 35.43 170 LYS B C 1
ATOM 2539 O O . LYS B 2 53 ? 81.132 46.472 42.780 1.00 31.59 170 LYS B O 1
ATOM 2545 N N . ARG B 2 54 ? 80.624 44.531 41.747 1.00 28.51 171 ARG B N 1
ATOM 2546 C CA . ARG B 2 54 ? 79.345 44.354 42.441 1.00 30.14 171 ARG B CA 1
ATOM 2547 C C . ARG B 2 54 ? 79.473 43.689 43.805 1.00 31.45 171 ARG B C 1
ATOM 2548 O O . ARG B 2 54 ? 78.591 43.834 44.654 1.00 29.92 171 ARG B O 1
ATOM 2556 N N . ARG B 2 55 ? 80.566 42.960 44.022 1.00 29.10 172 ARG B N 1
ATOM 2557 C CA . ARG B 2 55 ? 80.751 42.232 45.280 1.00 28.25 172 ARG B CA 1
ATOM 2558 C C . ARG B 2 55 ? 82.124 42.505 45.878 1.00 33.15 172 ARG B C 1
ATOM 2559 O O . ARG B 2 55 ? 83.098 42.516 45.156 1.00 28.98 172 ARG B O 1
ATOM 2567 N N . PHE B 2 56 ? 82.218 42.687 47.188 1.00 28.31 173 PHE B N 1
ATOM 2568 C CA . PHE B 2 56 ? 83.500 43.064 47.791 1.00 25.98 173 PHE B CA 1
ATOM 2569 C C . PHE B 2 56 ? 83.681 42.404 49.144 1.00 30.46 173 PHE B C 1
ATOM 2570 O O . PHE B 2 56 ? 82.741 42.355 49.940 1.00 29.04 173 PHE B O 1
ATOM 2578 N N . VAL B 2 57 ? 84.883 41.884 49.407 1.00 28.34 174 VAL B N 1
ATOM 2579 C CA . VAL B 2 57 ? 85.211 41.382 50.747 1.00 25.58 174 VAL B CA 1
ATOM 2580 C C . VAL B 2 57 ? 86.269 42.296 51.352 1.00 32.59 174 VAL B C 1
ATOM 2581 O O . VAL B 2 57 ? 87.328 42.499 50.760 1.00 27.54 174 VAL B O 1
ATOM 2585 N N . SER B 2 58 ? 85.981 42.852 52.522 1.00 27.23 175 SER B N 1
ATOM 2586 C CA . SER B 2 58 ? 86.900 43.781 53.166 1.00 33.26 175 SER B CA 1
ATOM 2587 C C . SER B 2 58 ? 87.805 43.054 54.136 1.00 32.74 175 SER B C 1
ATOM 2588 O O . SER B 2 58 ? 87.320 42.360 55.025 1.00 25.20 175 SER B O 1
ATOM 2591 N N . GLN B 2 59 ? 89.112 43.227 53.984 1.00 28.87 176 GLN B N 1
ATOM 2592 C CA . GLN B 2 59 ? 90.043 42.626 54.921 1.00 31.92 176 GLN B CA 1
ATOM 2593 C C . GLN B 2 59 ? 90.092 43.406 56.219 1.00 34.20 176 GLN B C 1
ATOM 2594 O O . GLN B 2 59 ? 90.661 42.934 57.204 1.00 29.82 176 GLN B O 1
ATOM 2600 N N . ASP B 2 60 ? 89.523 44.611 56.219 1.00 31.79 177 ASP B N 1
ATOM 2601 C CA . ASP B 2 60 ? 89.431 45.389 57.457 1.00 36.46 177 ASP B CA 1
ATOM 2602 C C . ASP B 2 60 ? 88.228 44.944 58.289 1.00 39.71 177 ASP B C 1
ATOM 2603 O O . ASP B 2 60 ? 88.370 44.573 59.456 1.00 34.65 177 ASP B O 1
ATOM 2608 N N . THR B 2 61 ? 87.040 44.978 57.690 1.00 37.65 178 THR B N 1
ATOM 2609 C CA . THR B 2 61 ? 85.826 44.669 58.440 1.00 32.12 178 THR B CA 1
ATOM 2610 C C . THR B 2 61 ? 85.535 43.175 58.460 1.00 30.26 178 THR B C 1
ATOM 2611 O O . THR B 2 61 ? 84.819 42.696 59.334 1.00 33.94 178 THR B O 1
ATOM 2615 N N . GLY B 2 62 ? 86.063 42.452 57.474 1.00 25.51 179 GLY B N 1
ATOM 2616 C CA . GLY B 2 62 ? 85.783 41.032 57.302 1.00 23.08 179 GLY B CA 1
ATOM 2617 C C . GLY B 2 62 ? 84.480 40.733 56.577 1.00 25.80 179 GLY B C 1
ATOM 2618 O O . GLY B 2 62 ? 84.165 39.575 56.307 1.00 27.40 179 GLY B O 1
ATOM 2619 N N . ASN B 2 63 ? 83.707 41.766 56.260 1.00 28.14 180 ASN B N 1
ATOM 2620 C CA . ASN B 2 63 ? 82.365 41.533 55.724 1.00 25.19 180 ASN B CA 1
ATOM 2621 C C . ASN B 2 63 ? 82.314 41.340 54.201 1.00 27.51 180 ASN B C 1
ATOM 2622 O O . ASN B 2 63 ? 83.251 41.692 53.473 1.00 26.08 180 ASN B O 1
ATOM 2627 N N . LEU B 2 64 ? 81.227 40.720 53.748 1.00 24.30 181 LEU B N 1
ATOM 2628 C CA . LEU B 2 64 ? 80.950 40.517 52.333 1.00 26.63 181 LEU B CA 1
ATOM 2629 C C . LEU B 2 64 ? 79.856 41.489 51.922 1.00 27.53 181 LEU B C 1
ATOM 2630 O O . LEU B 2 64 ? 78.772 41.471 52.523 1.00 25.40 181 LEU B O 1
ATOM 2635 N N . TYR B 2 65 ? 80.140 42.343 50.934 1.00 26.93 182 TYR B N 1
ATOM 2636 C CA . TYR B 2 65 ? 79.200 43.374 50.477 1.00 23.08 182 TYR B CA 1
ATOM 2637 C C . TYR B 2 65 ? 78.647 43.061 49.092 1.00 25.81 182 TYR B C 1
ATOM 2638 O O . TYR B 2 65 ? 79.407 42.794 48.151 1.00 26.91 182 TYR B O 1
ATOM 2647 N N . PHE B 2 66 ? 77.323 43.082 48.977 1.00 27.85 183 PHE B N 1
ATOM 2648 C CA . PHE B 2 66 ? 76.639 42.986 47.685 1.00 24.32 183 PHE B CA 1
ATOM 2649 C C . PHE B 2 66 ? 76.072 44.355 47.346 1.00 26.12 183 PHE B C 1
ATOM 2650 O O . PHE B 2 66 ? 75.098 44.779 47.963 1.00 24.60 183 PHE B O 1
ATOM 2658 N N . ALA B 2 67 ? 76.681 45.060 46.394 1.00 24.43 184 ALA B N 1
ATOM 2659 C CA . ALA B 2 67 ? 76.186 46.382 46.019 1.00 27.44 184 ALA B CA 1
ATOM 2660 C C . ALA B 2 67 ? 74.718 46.297 45.594 1.00 31.98 184 ALA B C 1
ATOM 2661 O O . ALA B 2 67 ? 73.918 47.200 45.866 1.00 26.85 184 ALA B O 1
ATOM 2663 N N . LYS B 2 68 ? 74.384 45.209 44.911 1.00 27.87 185 LYS B N 1
ATOM 2664 C CA . LYS B 2 68 ? 73.003 44.868 44.616 1.00 34.88 185 LYS B CA 1
ATOM 2665 C C . LYS B 2 68 ? 72.953 43.364 44.384 1.00 35.75 185 LYS B C 1
ATOM 2666 O O . LYS B 2 68 ? 73.889 42.781 43.831 1.00 32.59 185 LYS B O 1
ATOM 2672 N N . VAL B 2 69 ? 71.871 42.731 44.819 1.00 31.21 186 VAL B N 1
ATOM 2673 C CA . VAL B 2 69 ? 71.806 41.279 44.783 1.00 27.90 186 VAL B CA 1
ATOM 2674 C C . VAL B 2 69 ? 71.170 40.799 43.471 1.00 38.34 186 VAL B C 1
ATOM 2675 O O . VAL B 2 69 ? 70.197 41.372 42.987 1.00 34.63 186 VAL B O 1
ATOM 2679 N N . GLU B 2 70 ? 71.742 39.750 42.889 1.00 36.76 187 GLU B N 1
ATOM 2680 C CA . GLU B 2 70 ? 71.209 39.180 41.664 1.00 36.81 187 GLU B CA 1
ATOM 2681 C C . GLU B 2 70 ? 70.795 37.727 41.914 1.00 36.59 187 GLU B C 1
ATOM 2682 O O . GLU B 2 70 ? 71.210 37.131 42.914 1.00 31.14 187 GLU B O 1
ATOM 2688 N N . PRO B 2 71 ? 69.948 37.163 41.036 1.00 34.94 188 PRO B N 1
ATOM 2689 C CA . PRO B 2 71 ? 69.515 35.770 41.201 1.00 37.18 188 PRO B CA 1
ATOM 2690 C C . PRO B 2 71 ? 70.672 34.783 41.379 1.00 42.65 188 PRO B C 1
ATOM 2691 O O . PRO B 2 71 ? 70.519 33.806 42.112 1.00 39.16 188 PRO B O 1
ATOM 2695 N N . SER B 2 72 ? 71.816 35.053 40.753 1.00 41.79 189 SER B N 1
ATOM 2696 C CA . SER B 2 72 ? 72.968 34.154 40.840 1.00 43.70 189 SER B CA 1
ATOM 2697 C C . SER B 2 72 ? 73.581 34.090 42.239 1.00 35.64 189 SER B C 1
ATOM 2698 O O . SER B 2 72 ? 74.318 33.159 42.550 1.00 36.81 189 SER B O 1
ATOM 2701 N N . ASP B 2 73 ? 73.280 35.073 43.081 1.00 36.28 190 ASP B N 1
ATOM 2702 C CA . ASP B 2 73 ? 73.820 35.104 44.443 1.00 34.02 190 ASP B CA 1
ATOM 2703 C C . ASP B 2 73 ? 73.151 34.093 45.388 1.00 36.02 190 ASP B C 1
ATOM 2704 O O . ASP B 2 73 ? 73.602 33.901 46.518 1.00 36.28 190 ASP B O 1
ATOM 2709 N N . VAL B 2 74 ? 72.078 33.459 44.934 1.00 32.17 191 VAL B N 1
ATOM 2710 C CA . VAL B 2 74 ? 71.310 32.570 45.801 1.00 38.91 191 VAL B CA 1
ATOM 2711 C C . VAL B 2 74 ? 72.081 31.297 46.118 1.00 35.67 191 VAL B C 1
ATOM 2712 O O . VAL B 2 74 ? 72.493 30.558 45.223 1.00 36.66 191 VAL B O 1
ATOM 2716 N N . GLY B 2 75 ? 72.285 31.064 47.406 1.00 32.56 192 GLY B N 1
ATOM 2717 C CA . GLY B 2 75 ? 73.025 29.911 47.879 1.00 37.07 192 GLY B CA 1
ATOM 2718 C C . GLY B 2 75 ? 73.460 30.095 49.323 1.00 35.91 192 GLY B C 1
ATOM 2719 O O . GLY B 2 75 ? 72.925 30.954 50.028 1.00 37.29 192 GLY B O 1
ATOM 2720 N N . ASN B 2 76 ? 74.423 29.281 49.754 1.00 30.70 193 ASN B N 1
ATOM 2721 C CA . ASN B 2 76 ? 74.933 29.302 51.129 1.00 28.37 193 ASN B CA 1
ATOM 2722 C C . ASN B 2 76 ? 76.318 29.934 51.240 1.00 33.80 193 ASN B C 1
ATOM 2723 O O . ASN B 2 76 ? 77.231 29.574 50.501 1.00 36.78 193 ASN B O 1
ATOM 2728 N N . TYR B 2 77 ? 76.456 30.889 52.156 1.00 26.96 194 TYR B N 1
ATOM 2729 C CA . TYR B 2 77 ? 77.710 31.591 52.386 1.00 23.41 194 TYR B CA 1
ATOM 2730 C C . TYR B 2 77 ? 78.309 31.237 53.744 1.00 34.25 194 TYR B C 1
ATOM 2731 O O . TYR B 2 77 ? 77.587 31.009 54.718 1.00 29.21 194 TYR B O 1
ATOM 2740 N N . THR B 2 78 ? 79.633 31.168 53.817 1.00 31.02 195 THR B N 1
ATOM 2741 C CA . THR B 2 78 ? 80.279 31.186 55.125 1.00 27.21 195 THR B CA 1
ATOM 2742 C C . THR B 2 78 ? 81.444 32.152 55.116 1.00 31.80 195 THR B C 1
ATOM 2743 O O . THR B 2 78 ? 82.039 32.419 54.065 1.00 28.40 195 THR B O 1
ATOM 2747 N N . CYS B 2 79 ? 81.778 32.655 56.299 1.00 24.88 196 CYS B N 1
ATOM 2748 C CA . CYS B 2 79 ? 82.963 33.462 56.462 1.00 29.23 196 CYS B CA 1
ATOM 2749 C C . CYS B 2 79 ? 84.104 32.584 56.957 1.00 33.87 196 CYS B C 1
ATOM 2750 O O . CYS B 2 79 ? 83.963 31.896 57.971 1.00 30.27 196 CYS B O 1
ATOM 2753 N N . PHE B 2 80 ? 85.225 32.613 56.239 1.00 33.34 197 PHE B N 1
ATOM 2754 C CA . PHE B 2 80 ? 86.408 31.828 56.589 1.00 29.10 197 PHE B CA 1
ATOM 2755 C C . PHE B 2 80 ? 87.497 32.750 57.119 1.00 31.63 197 PHE B C 1
ATOM 2756 O O . PHE B 2 80 ? 87.985 33.630 56.402 1.00 32.79 197 PHE B O 1
ATOM 2764 N N . VAL B 2 81 ? 87.879 32.538 58.372 1.00 31.62 198 VAL B N 1
ATOM 2765 C CA . VAL B 2 81 ? 88.753 33.463 59.073 1.00 34.20 198 VAL B CA 1
ATOM 2766 C C . VAL B 2 81 ? 90.100 32.846 59.336 1.00 33.93 198 VAL B C 1
ATOM 2767 O O . VAL B 2 81 ? 90.195 31.801 59.975 1.00 37.86 198 VAL B O 1
ATOM 2771 N N . THR B 2 82 ? 91.142 33.489 58.830 1.00 36.98 199 THR B N 1
ATOM 2772 C CA . THR B 2 82 ? 92.496 33.043 59.092 1.00 34.43 199 THR B CA 1
ATOM 2773 C C . THR B 2 82 ? 93.157 33.982 60.094 1.00 34.04 199 THR B C 1
ATOM 2774 O O . THR B 2 82 ? 93.117 35.206 59.940 1.00 34.44 199 THR B O 1
ATOM 2778 N N . ASN B 2 83 ? 93.736 33.399 61.134 1.00 35.39 200 ASN B N 1
ATOM 2779 C CA . ASN B 2 83 ? 94.628 34.118 62.038 1.00 39.85 200 ASN B CA 1
ATOM 2780 C C . ASN B 2 83 ? 96.072 33.680 61.754 1.00 44.68 200 ASN B C 1
ATOM 2781 O O . ASN B 2 83 ? 96.525 32.634 62.238 1.00 44.99 200 ASN B O 1
ATOM 2786 N N . LYS B 2 84 ? 96.786 34.484 60.969 1.00 44.15 201 LYS B N 1
ATOM 2787 C CA . LYS B 2 84 ? 98.121 34.121 60.491 1.00 51.13 201 LYS B CA 1
ATOM 2788 C C . LYS B 2 84 ? 99.114 33.890 61.612 1.00 52.98 201 LYS B C 1
ATOM 2789 O O . LYS B 2 84 ? 99.867 32.917 61.581 1.00 58.23 201 LYS B O 1
ATOM 2795 N N . GLU B 2 85 ? 99.125 34.781 62.598 1.00 51.05 202 GLU B N 1
ATOM 2796 C CA . GLU B 2 85 ? 100.052 34.640 63.717 1.00 56.00 202 GLU B CA 1
ATOM 2797 C C . GLU B 2 85 ? 99.784 33.359 64.484 1.00 57.25 202 GLU B C 1
ATOM 2798 O O . GLU B 2 85 ? 100.697 32.755 65.029 1.00 62.66 202 GLU B O 1
ATOM 2804 N N . ALA B 2 86 ? 98.520 32.953 64.530 1.00 55.79 203 ALA B N 1
ATOM 2805 C CA . ALA B 2 86 ? 98.135 31.796 65.322 1.00 59.94 203 ALA B CA 1
ATOM 2806 C C . ALA B 2 86 ? 98.289 30.505 64.535 1.00 57.11 203 ALA B C 1
ATOM 2807 O O . ALA B 2 86 ? 98.204 29.425 65.106 1.00 57.85 203 ALA B O 1
ATOM 2809 N N . HIS B 2 87 ? 98.532 30.635 63.231 1.00 58.01 204 HIS B N 1
ATOM 2810 C CA . HIS B 2 87 ? 98.577 29.501 62.303 1.00 57.81 204 HIS B CA 1
ATOM 2811 C C . HIS B 2 87 ? 97.306 28.665 62.399 1.00 54.58 204 HIS B C 1
ATOM 2812 O O . HIS B 2 87 ? 97.348 27.439 62.449 1.00 58.01 204 HIS B O 1
ATOM 2819 N N . ARG B 2 88 ? 96.170 29.339 62.425 1.00 52.15 205 ARG B N 1
ATOM 2820 C CA . ARG B 2 88 ? 94.912 28.648 62.630 1.00 52.87 205 ARG B CA 1
ATOM 2821 C C . ARG B 2 88 ? 93.789 29.330 61.861 1.00 44.53 205 ARG B C 1
ATOM 2822 O O . ARG B 2 88 ? 93.740 30.557 61.778 1.00 39.44 205 ARG B O 1
ATOM 2830 N N . SER B 2 89 ? 92.896 28.524 61.296 1.00 36.44 206 SER B N 1
ATOM 2831 C CA . SER B 2 89 ? 91.745 29.040 60.558 1.00 35.77 206 SER B CA 1
ATOM 2832 C C . SER B 2 89 ? 90.475 28.400 61.068 1.00 34.66 206 SER B C 1
ATOM 2833 O O . SER B 2 89 ? 90.471 27.221 61.425 1.00 39.70 206 SER B O 1
ATOM 2836 N N . VAL B 2 90 ? 89.399 29.174 61.104 1.00 35.63 207 VAL B N 1
ATOM 2837 C CA . VAL B 2 90 ? 88.112 28.658 61.541 1.00 36.42 207 VAL B CA 1
ATOM 2838 C C . VAL B 2 90 ? 87.005 29.115 60.592 1.00 32.50 207 VAL B C 1
ATOM 2839 O O . VAL B 2 90 ? 86.985 30.255 60.130 1.00 33.46 207 VAL B O 1
ATOM 2843 N N . GLN B 2 91 ? 86.091 28.205 60.295 1.00 30.02 208 GLN B N 1
ATOM 2844 C CA . GLN B 2 91 ? 85.023 28.494 59.353 1.00 27.12 208 GLN B CA 1
ATOM 2845 C C . GLN B 2 91 ? 83.720 28.808 60.079 1.00 31.93 208 GLN B C 1
ATOM 2846 O O . GLN B 2 91 ? 83.372 28.119 61.038 1.00 30.40 208 GLN B O 1
ATOM 2852 N N . GLY B 2 92 ? 83.015 29.840 59.619 1.00 32.57 209 GLY B N 1
ATOM 2853 C CA . GLY B 2 92 ? 81.738 30.247 60.193 1.00 35.59 209 GLY B CA 1
ATOM 2854 C C . GLY B 2 92 ? 80.535 29.420 59.762 1.00 33.55 209 GLY B C 1
ATOM 2855 O O . GLY B 2 92 ? 80.641 28.542 58.927 1.00 30.94 209 GLY B O 1
ATOM 2856 N N . PRO B 2 93 ? 79.364 29.694 60.349 1.00 33.55 210 PRO B N 1
ATOM 2857 C CA . PRO B 2 93 ? 78.190 28.861 60.047 1.00 35.16 210 PRO B CA 1
ATOM 2858 C C . PRO B 2 93 ? 77.633 29.149 58.660 1.00 27.96 210 PRO B C 1
ATOM 2859 O O . PRO B 2 93 ? 77.849 30.245 58.145 1.00 28.10 210 PRO B O 1
ATOM 2863 N N . PRO B 2 94 ? 76.933 28.174 58.060 1.00 31.05 211 PRO B N 1
ATOM 2864 C CA . PRO B 2 94 ? 76.268 28.364 56.770 1.00 34.63 211 PRO B CA 1
ATOM 2865 C C . PRO B 2 94 ? 75.210 29.452 56.842 1.00 38.84 211 PRO B C 1
ATOM 2866 O O . PRO B 2 94 ? 74.388 29.455 57.771 1.00 35.96 211 PRO B O 1
ATOM 2870 N N . THR B 2 95 ? 75.247 30.363 55.875 1.00 29.87 212 THR B N 1
ATOM 2871 C CA . THR B 2 95 ? 74.313 31.475 55.822 1.00 35.05 212 THR B CA 1
ATOM 2872 C C . THR B 2 95 ? 73.516 31.461 54.513 1.00 33.87 212 THR B C 1
ATOM 2873 O O . THR B 2 95 ? 74.027 31.877 53.481 1.00 29.69 212 THR B O 1
ATOM 2877 N N . PRO B 2 96 ? 72.267 30.953 54.546 1.00 36.34 213 PRO B N 1
ATOM 2878 C CA . PRO B 2 96 ? 71.464 30.884 53.319 1.00 35.62 213 PRO B CA 1
ATOM 2879 C C . PRO B 2 96 ? 71.027 32.253 52.820 1.00 40.64 213 PRO B C 1
ATOM 2880 O O . PRO B 2 96 ? 70.574 33.076 53.611 1.00 43.80 213 PRO B O 1
ATOM 2884 N N . LEU B 2 97 ? 71.154 32.488 51.518 1.00 36.63 214 LEU B N 1
ATOM 2885 C CA . LEU B 2 97 ? 70.643 33.713 50.923 1.00 29.79 214 LEU B CA 1
ATOM 2886 C C . LEU B 2 97 ? 69.614 33.339 49.867 1.00 36.90 214 LEU B C 1
ATOM 2887 O O . LEU B 2 97 ? 69.876 32.516 48.981 1.00 37.00 214 LEU B O 1
ATOM 2892 N N . VAL B 2 98 ? 68.435 33.945 49.980 1.00 30.93 215 VAL B N 1
ATOM 2893 C CA . VAL B 2 98 ? 67.299 33.630 49.132 1.00 38.52 215 VAL B CA 1
ATOM 2894 C C . VAL B 2 98 ? 66.705 34.931 48.592 1.00 41.64 215 VAL B C 1
ATOM 2895 O O . VAL B 2 98 ? 66.823 35.971 49.233 1.00 37.74 215 VAL B O 1
ATOM 2899 N N . LEU B 2 99 ? 66.098 34.891 47.409 1.00 44.80 216 LEU B N 1
ATOM 2900 C CA . LEU B 2 99 ? 65.399 36.062 46.887 1.00 40.72 216 LEU B CA 1
ATOM 2901 C C . LEU B 2 99 ? 63.942 36.080 47.336 1.00 45.44 216 LEU B C 1
ATOM 2902 O O . LEU B 2 99 ? 63.267 35.051 47.320 1.00 48.95 216 LEU B O 1
ATOM 2907 N N . ARG B 2 100 ? 63.459 37.252 47.734 1.00 40.90 217 ARG B N 1
ATOM 2908 C CA . ARG B 2 100 ? 62.029 37.439 47.955 1.00 51.25 217 ARG B CA 1
ATOM 2909 C C . ARG B 2 100 ? 61.326 37.418 46.608 1.00 56.79 217 ARG B C 1
ATOM 2910 O O . ARG B 2 100 ? 61.961 37.631 45.572 1.00 55.64 217 ARG B O 1
ATOM 2918 N N . THR B 2 101 ? 60.021 37.164 46.615 1.00 61.77 218 THR B N 1
ATOM 2919 C CA . THR B 2 101 ? 59.250 37.189 45.376 1.00 68.76 218 THR B CA 1
ATOM 2920 C C . THR B 2 101 ? 58.245 38.346 45.363 1.00 71.39 218 THR B C 1
ATOM 2921 O O . THR B 2 101 ? 57.361 38.399 44.515 1.00 69.28 218 THR B O 1
ATOM 2925 N N . ASP B 2 102 ? 58.416 39.281 46.296 1.00 81.48 219 ASP B N 1
ATOM 2926 C CA . ASP B 2 102 ? 57.540 40.447 46.433 1.00 87.47 219 ASP B CA 1
ATOM 2927 C C . ASP B 2 102 ? 57.721 41.480 45.329 1.00 79.49 219 ASP B C 1
ATOM 2928 O O . ASP B 2 102 ? 57.005 42.477 45.288 1.00 87.95 219 ASP B O 1
ATOM 2933 N N . GLY B 2 103 ? 58.686 41.246 44.447 1.00 65.99 220 GLY B N 1
ATOM 2934 C CA . GLY B 2 103 ? 59.067 42.223 43.446 1.00 59.17 220 GLY B CA 1
ATOM 2935 C C . GLY B 2 103 ? 60.532 42.585 43.598 1.00 55.68 220 GLY B C 1
ATOM 2936 O O . GLY B 2 103 ? 61.214 42.090 44.494 1.00 53.82 220 GLY B O 1
ATOM 2937 N N . VAL B 2 104 ? 61.016 43.454 42.720 1.00 54.03 221 VAL B N 1
ATOM 2938 C CA . VAL B 2 104 ? 62.422 43.844 42.711 1.00 53.29 221 VAL B CA 1
ATOM 2939 C C . VAL B 2 104 ? 62.615 45.205 43.378 1.00 48.90 221 VAL B C 1
ATOM 2940 O O . VAL B 2 104 ? 61.679 45.997 43.473 1.00 49.12 221 VAL B O 1
ATOM 2944 N N . MET B 2 105 ? 63.832 45.478 43.828 1.00 38.03 222 MET B N 1
ATOM 2945 C CA . MET B 2 105 ? 64.152 46.764 44.436 1.00 39.72 222 MET B CA 1
ATOM 2946 C C . MET B 2 105 ? 64.326 47.791 43.335 1.00 38.91 222 MET B C 1
ATOM 2947 O O . MET B 2 105 ? 64.858 47.472 42.280 1.00 42.46 222 MET B O 1
ATOM 2952 N N . GLY B 2 106 ? 63.884 49.023 43.560 1.00 39.78 223 GLY B N 1
ATOM 2953 C CA . GLY B 2 106 ? 64.084 50.049 42.552 1.00 41.70 223 GLY B CA 1
ATOM 2954 C C . GLY B 2 106 ? 65.533 50.516 42.463 1.00 43.01 223 GLY B C 1
ATOM 2955 O O . GLY B 2 106 ? 66.409 50.042 43.200 1.00 38.06 223 GLY B O 1
ATOM 2956 N N . GLU B 2 107 ? 65.783 51.446 41.545 1.00 34.79 224 GLU B N 1
ATOM 2957 C CA . GLU B 2 107 ? 67.065 52.121 41.465 1.00 34.36 224 GLU B CA 1
ATOM 2958 C C . GLU B 2 107 ? 67.148 53.211 42.528 1.00 32.12 224 GLU B C 1
ATOM 2959 O O . GLU B 2 107 ? 66.136 53.800 42.901 1.00 31.90 224 GLU B O 1
ATOM 2965 N N . TYR B 2 108 ? 68.356 53.481 43.005 1.00 28.54 225 TYR B N 1
ATOM 2966 C CA . TYR B 2 108 ? 68.563 54.486 44.037 1.00 29.13 225 TYR B CA 1
ATOM 2967 C C . TYR B 2 108 ? 70.047 54.847 44.107 1.00 32.47 225 TYR B C 1
ATOM 2968 O O . TYR B 2 108 ? 70.913 54.071 43.658 1.00 29.47 225 TYR B O 1
ATOM 2977 N N . GLU B 2 109 ? 70.342 56.023 44.655 1.00 30.51 226 GLU B N 1
ATOM 2978 C CA . GLU B 2 109 ? 71.719 56.523 44.700 1.00 30.65 226 GLU B CA 1
ATOM 2979 C C . GLU B 2 109 ? 72.608 55.659 45.598 1.00 31.04 226 GLU B C 1
ATOM 2980 O O . GLU B 2 109 ? 72.115 54.970 46.485 1.00 34.00 226 GLU B O 1
ATOM 2986 N N . PRO B 2 110 ? 73.939 55.694 45.377 1.00 28.51 227 PRO B N 1
ATOM 2987 C CA . PRO B 2 110 ? 74.821 54.832 46.169 1.00 24.26 227 PRO B CA 1
ATOM 2988 C C . PRO B 2 110 ? 74.854 55.215 47.647 1.00 28.21 227 PRO B C 1
ATOM 2989 O O . PRO B 2 110 ? 74.724 56.395 47.985 1.00 32.70 227 PRO B O 1
ATOM 2993 N N . LYS B 2 111 ? 75.007 54.220 48.514 1.00 24.04 228 LYS B N 1
ATOM 2994 C CA . LYS B 2 111 ? 75.260 54.479 49.918 1.00 24.30 228 LYS B CA 1
ATOM 2995 C C . LYS B 2 111 ? 76.578 53.825 50.321 1.00 25.65 228 LYS B C 1
ATOM 2996 O O . LYS B 2 111 ? 76.714 52.607 50.272 1.00 26.21 228 LYS B O 1
ATOM 3002 N N . ILE B 2 112 ? 77.525 54.638 50.751 1.00 26.49 229 ILE B N 1
ATOM 3003 C CA . ILE B 2 112 ? 78.832 54.109 51.157 1.00 23.87 229 ILE B CA 1
ATOM 3004 C C . ILE B 2 112 ? 78.703 53.353 52.475 1.00 25.90 229 ILE B C 1
ATOM 3005 O O . ILE B 2 112 ? 78.254 53.910 53.469 1.00 27.38 229 ILE B O 1
ATOM 3010 N N . GLU B 2 113 ? 79.062 52.072 52.464 1.00 24.86 230 GLU B N 1
ATOM 3011 C CA . GLU B 2 113 ? 78.960 51.221 53.649 1.00 23.39 230 GLU B CA 1
ATOM 3012 C C . GLU B 2 113 ? 80.299 50.865 54.280 1.00 28.69 230 GLU B C 1
ATOM 3013 O O . GLU B 2 113 ? 80.357 50.454 55.448 1.00 34.23 230 GLU B O 1
ATOM 3019 N N . VAL B 2 114 ? 81.380 51.008 53.521 1.00 24.13 231 VAL B N 1
ATOM 3020 C CA . VAL B 2 114 ? 82.699 50.917 54.140 1.00 29.88 231 VAL B CA 1
ATOM 3021 C C . VAL B 2 114 ? 83.498 52.084 53.625 1.00 28.40 231 VAL B C 1
ATOM 3022 O O . VAL B 2 114 ? 83.417 52.436 52.436 1.00 27.43 231 VAL B O 1
ATOM 3026 N N . ARG B 2 115 ? 84.216 52.734 54.540 1.00 26.83 232 ARG B N 1
ATOM 3027 C CA . ARG B 2 115 ? 85.006 53.918 54.202 1.00 22.61 232 ARG B CA 1
ATOM 3028 C C . ARG B 2 115 ? 86.253 53.989 55.068 1.00 29.74 232 ARG B C 1
ATOM 3029 O O . ARG B 2 115 ? 86.464 53.150 55.933 1.00 32.06 232 ARG B O 1
ATOM 3037 N N . PHE B 2 116 ? 87.054 55.024 54.840 1.00 29.49 233 PHE B N 1
ATOM 3038 C CA . PHE B 2 116 ? 88.288 55.245 55.582 1.00 27.15 233 PHE B CA 1
ATOM 3039 C C . PHE B 2 116 ? 88.079 56.383 56.586 1.00 29.24 233 PHE B C 1
ATOM 3040 O O . PHE B 2 116 ? 87.179 57.208 56.409 1.00 30.63 233 PHE B O 1
ATOM 3048 N N . PRO B 2 117 ? 88.902 56.433 57.645 1.00 31.74 234 PRO B N 1
ATOM 3049 C CA . PRO B 2 117 ? 88.717 57.434 58.703 1.00 33.07 234 PRO B CA 1
ATOM 3050 C C . PRO B 2 117 ? 88.792 58.868 58.186 1.00 33.79 234 PRO B C 1
ATOM 3051 O O . PRO B 2 117 ? 89.434 59.123 57.169 1.00 32.61 234 PRO B O 1
ATOM 3055 N N . GLU B 2 118 ? 88.160 59.793 58.898 1.00 31.45 235 GLU B N 1
ATOM 3056 C CA . GLU B 2 118 ? 88.157 61.200 58.502 1.00 32.22 235 GLU B CA 1
ATOM 3057 C C . GLU B 2 118 ? 89.499 61.855 58.730 1.00 36.87 235 GLU B C 1
ATOM 3058 O O . GLU B 2 118 ? 89.853 62.818 58.049 1.00 30.86 235 GLU B O 1
ATOM 3064 N N . THR B 2 119 ? 90.240 61.345 59.706 1.00 34.19 236 THR B N 1
ATOM 3065 C CA . THR B 2 119 ? 91.608 61.786 59.911 1.00 39.60 236 THR B CA 1
ATOM 3066 C C . THR B 2 119 ? 92.511 60.575 60.078 1.00 38.98 236 THR B C 1
ATOM 3067 O O . THR B 2 119 ? 92.182 59.636 60.815 1.00 40.13 236 THR B O 1
ATOM 3071 N N . ILE B 2 120 ? 93.652 60.604 59.400 1.00 34.67 237 ILE B N 1
ATOM 3072 C CA . ILE B 2 120 ? 94.625 59.524 59.479 1.00 30.63 237 ILE B CA 1
ATOM 3073 C C . ILE B 2 120 ? 96.038 60.059 59.695 1.00 29.53 237 ILE B C 1
ATOM 3074 O O . ILE B 2 120 ? 96.544 60.834 58.886 1.00 30.50 237 ILE B O 1
ATOM 3079 N N . GLN B 2 121 ? 96.683 59.630 60.772 1.00 34.33 238 GLN B N 1
ATOM 3080 C CA . GLN B 2 121 ? 98.095 59.961 60.975 1.00 33.03 238 GLN B CA 1
ATOM 3081 C C . GLN B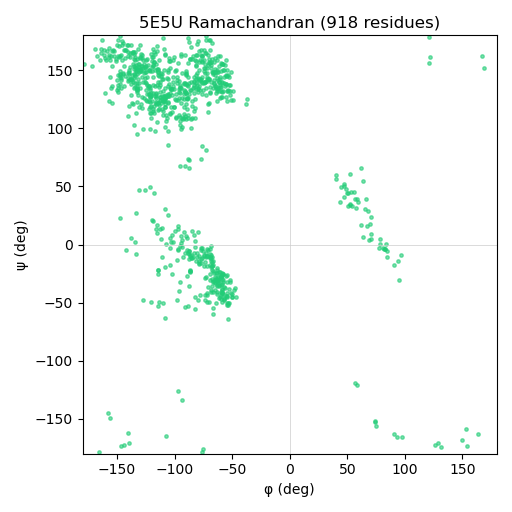 2 121 ? 98.964 58.940 60.237 1.00 30.45 238 GLN B C 1
ATOM 3082 O O . GLN B 2 121 ? 98.910 57.745 60.521 1.00 37.81 238 GLN B O 1
ATOM 3088 N N . ALA B 2 122 ? 99.762 59.417 59.284 1.00 30.08 239 ALA B N 1
ATOM 3089 C CA . ALA B 2 122 ? 100.530 58.536 58.416 1.00 34.70 239 ALA B CA 1
ATOM 3090 C C . ALA B 2 122 ? 102.030 58.752 58.588 1.00 35.85 239 ALA B C 1
ATOM 3091 O O . ALA B 2 122 ? 102.557 59.808 58.246 1.00 40.38 239 ALA B O 1
ATOM 3093 N N . ALA B 2 123 ? 102.704 57.743 59.118 1.00 36.15 240 ALA B N 1
ATOM 3094 C CA . ALA B 2 123 ? 104.128 57.805 59.375 1.00 33.48 240 ALA B CA 1
ATOM 3095 C C . ALA B 2 123 ? 104.937 57.749 58.072 1.00 34.46 240 ALA B C 1
ATOM 3096 O O . ALA B 2 123 ? 104.571 57.043 57.139 1.00 32.33 240 ALA B O 1
ATOM 3098 N N . LYS B 2 124 ? 106.043 58.483 58.031 1.00 38.60 241 LYS B N 1
ATOM 3099 C CA . LYS B 2 124 ? 106.950 58.447 56.888 1.00 38.43 241 LYS B CA 1
ATOM 3100 C C . LYS B 2 124 ? 107.347 57.010 56.539 1.00 40.05 241 LYS B C 1
ATOM 3101 O O . LYS B 2 124 ? 107.593 56.193 57.429 1.00 37.61 241 LYS B O 1
ATOM 3107 N N . ASP B 2 125 ? 107.359 56.715 55.240 1.00 31.75 242 ASP B N 1
ATOM 3108 C CA . ASP B 2 125 ? 107.727 55.403 54.683 1.00 36.10 242 ASP B CA 1
ATOM 3109 C C . ASP B 2 125 ? 106.726 54.281 54.990 1.00 40.15 242 ASP B C 1
ATOM 3110 O O . ASP B 2 125 ? 106.946 53.127 54.612 1.00 40.89 242 ASP B O 1
ATOM 3115 N N . SER B 2 126 ? 105.620 54.609 55.647 1.00 30.86 243 SER B N 1
ATOM 3116 C CA . SER B 2 126 ? 104.625 53.588 55.960 1.00 37.12 243 SER B CA 1
ATOM 3117 C C . SER B 2 126 ? 103.680 53.417 54.778 1.00 39.08 243 SER B C 1
ATOM 3118 O O . SER B 2 126 ? 103.683 54.227 53.858 1.00 40.18 243 SER B O 1
ATOM 3121 N N . SER B 2 127 ? 102.852 52.379 54.826 1.00 37.56 244 SER B N 1
ATOM 3122 C CA . SER B 2 127 ? 101.871 52.140 53.778 1.00 36.51 244 SER B CA 1
ATOM 3123 C C . SER B 2 127 ? 100.452 52.438 54.278 1.00 37.04 244 SER B C 1
ATOM 3124 O O . SER B 2 127 ? 100.037 51.926 55.312 1.00 35.43 244 SER B O 1
ATOM 3127 N N . ILE B 2 128 ? 99.718 53.281 53.556 1.00 29.21 245 ILE B N 1
ATOM 3128 C CA . ILE B 2 128 ? 98.365 53.662 53.970 1.00 28.50 245 ILE B CA 1
ATOM 3129 C C . ILE B 2 128 ? 97.336 53.012 53.046 1.00 35.63 245 ILE B C 1
ATOM 3130 O O . ILE B 2 128 ? 97.404 53.164 51.828 1.00 32.44 245 ILE B O 1
ATOM 3135 N N . LYS B 2 129 ? 96.376 52.298 53.629 1.00 33.59 246 LYS B N 1
ATOM 3136 C CA . LYS B 2 129 ? 95.348 51.613 52.859 1.00 29.43 246 LYS B CA 1
ATOM 3137 C C . LYS B 2 129 ? 93.986 52.228 53.112 1.00 30.01 246 LYS B C 1
ATOM 3138 O O . LYS B 2 129 ? 93.509 52.258 54.248 1.00 30.61 246 LYS B O 1
ATOM 3144 N N . LEU B 2 130 ? 93.372 52.731 52.051 1.00 24.97 247 LEU B N 1
ATOM 3145 C CA . LEU B 2 130 ? 92.044 53.319 52.129 1.00 27.91 247 LEU B CA 1
ATOM 3146 C C . LEU B 2 130 ? 91.042 52.431 51.421 1.00 32.03 247 LEU B C 1
ATOM 3147 O O . LEU B 2 130 ? 91.290 52.002 50.296 1.00 35.16 247 LEU B O 1
ATOM 3152 N N . GLU B 2 131 ? 89.918 52.149 52.071 1.00 26.14 248 GLU B N 1
ATOM 3153 C CA . GLU B 2 131 ? 88.845 51.384 51.438 1.00 25.58 248 GLU B CA 1
ATOM 3154 C C . GLU B 2 131 ? 87.593 52.225 51.259 1.00 31.24 248 GLU B C 1
ATOM 3155 O O . GLU B 2 131 ? 87.296 53.117 52.061 1.00 26.93 248 GLU B O 1
ATOM 3161 N N . CYS B 2 132 ? 86.838 51.907 50.218 1.00 26.19 249 CYS B N 1
ATOM 3162 C CA . CYS B 2 132 ? 85.556 52.542 50.014 1.00 26.09 249 CYS B CA 1
ATOM 3163 C C . CYS B 2 132 ? 84.668 51.639 49.136 1.00 31.89 249 CYS B C 1
ATOM 3164 O O . CYS B 2 132 ? 85.069 51.226 48.041 1.00 25.79 249 CYS B O 1
ATOM 3167 N N . PHE B 2 133 ? 83.485 51.281 49.635 1.00 28.37 250 PHE B N 1
ATOM 3168 C CA . PHE B 2 133 ? 82.553 50.484 48.826 1.00 27.06 250 PHE B CA 1
ATOM 3169 C C . PHE B 2 133 ? 81.111 50.847 49.169 1.00 25.41 250 PHE B C 1
ATOM 3170 O O . PHE B 2 133 ? 80.796 51.159 50.318 1.00 23.49 250 PHE B O 1
ATOM 3178 N N . ALA B 2 134 ? 80.249 50.827 48.154 1.00 28.68 251 ALA B N 1
ATOM 3179 C CA . ALA B 2 134 ? 78.882 51.328 48.273 1.00 23.88 251 ALA B CA 1
ATOM 3180 C C . ALA B 2 134 ? 77.855 50.327 47.748 1.00 28.26 251 ALA B C 1
ATOM 3181 O O . ALA B 2 134 ? 78.145 49.544 46.826 1.00 24.87 251 ALA B O 1
ATOM 3183 N N . LEU B 2 135 ? 76.665 50.354 48.349 1.00 28.15 252 LEU B N 1
ATOM 3184 C CA . LEU B 2 135 ? 75.515 49.616 47.846 1.00 24.82 252 LEU B CA 1
ATOM 3185 C C . LEU B 2 135 ? 74.703 50.537 46.956 1.00 29.94 252 LEU B C 1
ATOM 3186 O O . LEU B 2 135 ? 74.633 51.742 47.196 1.00 30.52 252 LEU B O 1
ATOM 3191 N N . GLY B 2 136 ? 74.074 49.986 45.929 1.00 28.94 253 GLY B N 1
ATOM 3192 C CA . GLY B 2 136 ? 73.313 50.844 45.046 1.00 24.28 253 GLY B CA 1
ATOM 3193 C C . GLY B 2 136 ? 72.912 50.156 43.769 1.00 28.87 253 GLY B C 1
ATOM 3194 O O . GLY B 2 136 ? 73.461 49.122 43.399 1.00 33.08 253 GLY B O 1
ATOM 3195 N N . ASN B 2 137 ? 71.932 50.751 43.106 1.00 28.90 254 ASN B N 1
ATOM 3196 C CA . ASN B 2 137 ? 71.329 50.183 41.918 1.00 34.06 254 ASN B CA 1
ATOM 3197 C C . ASN B 2 137 ? 71.068 51.324 40.950 1.00 34.79 254 ASN B C 1
ATOM 3198 O O . ASN B 2 137 ? 70.197 52.154 41.221 1.00 33.52 254 ASN B O 1
ATOM 3203 N N . PRO B 2 138 ? 71.811 51.381 39.825 1.00 33.28 255 PRO B N 1
ATOM 3204 C CA . PRO B 2 138 ? 72.811 50.428 39.318 1.00 35.31 255 PRO B CA 1
ATOM 3205 C C . PRO B 2 138 ? 74.056 50.302 40.207 1.00 33.07 255 PRO B C 1
ATOM 3206 O O . PRO B 2 138 ? 74.309 51.175 41.032 1.00 30.08 255 PRO B O 1
ATOM 3210 N N . VAL B 2 139 ? 74.796 49.212 40.045 1.00 28.14 256 VAL B N 1
ATOM 3211 C CA . VAL B 2 139 ? 76.014 48.991 40.819 1.00 29.66 256 VAL B CA 1
ATOM 3212 C C . VAL B 2 139 ? 76.897 50.225 40.727 1.00 28.72 256 VAL B C 1
ATOM 3213 O O . VAL B 2 139 ? 77.212 50.687 39.639 1.00 30.86 256 VAL B O 1
ATOM 3217 N N . PRO B 2 140 ? 77.270 50.790 41.876 1.00 30.13 257 PRO B N 1
ATOM 3218 C CA . PRO B 2 140 ? 78.043 52.033 41.852 1.00 32.41 257 PRO B CA 1
ATOM 3219 C C . PRO B 2 140 ? 79.458 51.841 41.321 1.00 26.17 257 PRO B C 1
ATOM 3220 O O . PRO B 2 140 ? 80.006 50.734 41.378 1.00 29.35 257 PRO B O 1
ATOM 3224 N N . ASP B 2 141 ? 80.035 52.926 40.819 1.00 31.25 258 ASP B N 1
ATOM 3225 C CA . ASP B 2 141 ? 81.458 52.983 40.476 1.00 29.83 258 ASP B CA 1
ATOM 3226 C C . ASP B 2 141 ? 82.201 53.779 41.538 1.00 30.62 258 ASP B C 1
ATOM 3227 O O . ASP B 2 141 ? 81.729 54.840 41.959 1.00 31.93 258 ASP B O 1
ATOM 3232 N N . ILE B 2 142 ? 83.346 53.263 41.986 1.00 27.38 259 ILE B N 1
ATOM 3233 C CA . ILE B 2 142 ? 84.160 53.967 42.976 1.00 27.64 259 ILE B CA 1
ATOM 3234 C C . ILE B 2 142 ? 85.345 54.635 42.291 1.00 32.59 259 ILE B C 1
ATOM 3235 O O . ILE B 2 142 ? 86.077 53.999 41.522 1.00 37.53 259 ILE B O 1
ATOM 3240 N N . SER B 2 143 ? 85.523 55.923 42.547 1.00 31.41 260 SER B N 1
ATOM 3241 C CA . SER B 2 143 ? 86.706 56.628 42.065 1.00 31.64 260 SER B CA 1
ATOM 3242 C C . SER B 2 143 ? 87.308 57.432 43.196 1.00 34.42 260 SER B C 1
ATOM 3243 O O . SER B 2 143 ? 86.700 57.583 44.267 1.00 31.62 260 SER B O 1
ATOM 3246 N N . TRP B 2 144 ? 88.515 57.933 42.966 1.00 32.06 261 TRP B N 1
ATOM 3247 C CA . TRP B 2 144 ? 89.253 58.621 44.005 1.00 28.64 261 TRP B CA 1
ATOM 3248 C C . TRP B 2 144 ? 89.824 59.925 43.498 1.00 35.11 261 TRP B C 1
ATOM 3249 O O . TRP B 2 144 ? 90.178 60.043 42.330 1.00 34.90 261 TRP B O 1
ATOM 3260 N N . LYS B 2 145 ? 89.959 60.886 44.398 1.00 33.13 262 LYS B N 1
ATOM 3261 C CA . LYS B 2 145 ? 90.455 62.201 44.037 1.00 35.71 262 LYS B CA 1
ATOM 3262 C C . LYS B 2 145 ? 91.200 62.830 45.216 1.00 38.93 262 LYS B C 1
ATOM 3263 O O . LYS B 2 145 ? 90.803 62.646 46.375 1.00 31.08 262 LYS B O 1
ATOM 3269 N N . ARG B 2 146 ? 92.293 63.532 44.919 1.00 38.68 263 ARG B N 1
ATOM 3270 C CA . ARG B 2 146 ? 92.873 64.497 45.850 1.00 41.65 263 ARG B CA 1
ATOM 3271 C C . ARG B 2 146 ? 92.084 65.789 45.724 1.00 44.23 263 ARG B C 1
ATOM 3272 O O . ARG B 2 146 ? 91.740 66.194 44.613 1.00 48.21 263 ARG B O 1
ATOM 3280 N N . LEU B 2 147 ? 91.802 66.453 46.836 1.00 38.98 264 LEU B N 1
ATOM 3281 C CA . LEU B 2 147 ? 91.048 67.694 46.752 1.00 43.66 264 LEU B CA 1
ATOM 3282 C C . LEU B 2 147 ? 91.808 68.749 45.942 1.00 50.99 264 LEU B C 1
ATOM 3283 O O . LEU B 2 147 ? 91.188 69.609 45.313 1.00 55.97 264 LEU B O 1
ATOM 3288 N N . ASP B 2 148 ? 93.140 68.675 45.934 1.00 47.92 265 ASP B N 1
ATOM 3289 C CA . ASP B 2 148 ? 93.934 69.639 45.166 1.00 56.09 265 ASP B CA 1
ATOM 3290 C C . ASP B 2 148 ? 94.040 69.257 43.684 1.00 60.26 265 ASP B C 1
ATOM 3291 O O . ASP B 2 148 ? 94.733 69.921 42.917 1.00 59.95 265 ASP B O 1
ATOM 3296 N N . GLY B 2 149 ? 93.363 68.178 43.297 1.00 57.94 266 GLY B N 1
ATOM 3297 C CA . GLY B 2 149 ? 93.274 67.775 41.903 1.00 57.97 266 GLY B CA 1
ATOM 3298 C C . GLY B 2 149 ? 94.563 67.306 41.249 1.00 54.95 266 GLY B C 1
ATOM 3299 O O . GLY B 2 149 ? 94.642 67.209 40.025 1.00 56.70 266 GLY B O 1
ATOM 3300 N N . SER B 2 150 ? 95.571 66.997 42.054 1.00 45.60 267 SER B N 1
ATOM 3301 C CA . SER B 2 150 ? 96.849 66.551 41.508 1.00 47.14 267 SER B CA 1
ATOM 3302 C C . SER B 2 150 ? 96.846 65.061 41.131 1.00 40.87 267 SER B C 1
ATOM 3303 O O . SER B 2 150 ? 96.206 64.253 41.798 1.00 37.20 267 SER B O 1
ATOM 3306 N N . PRO B 2 151 ? 97.573 64.694 40.056 1.00 38.14 268 PRO B N 1
ATOM 3307 C CA . PRO B 2 151 ? 97.575 63.288 39.628 1.00 38.06 268 PRO B CA 1
ATOM 3308 C C . PRO B 2 151 ? 98.167 62.396 40.709 1.00 32.77 268 PRO B C 1
ATOM 3309 O O . PRO B 2 151 ? 98.998 62.861 41.488 1.00 37.58 268 PRO B O 1
ATOM 3313 N N . MET B 2 152 ? 97.732 61.146 40.782 1.00 33.01 269 MET B N 1
ATOM 3314 C CA . MET B 2 152 ? 98.270 60.219 41.773 1.00 33.54 269 MET B CA 1
ATOM 3315 C C . MET B 2 152 ? 99.698 59.802 41.392 1.00 37.34 269 MET B C 1
ATOM 3316 O O 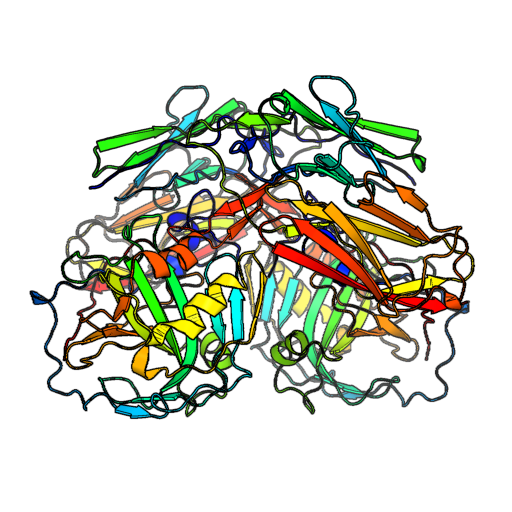. MET B 2 152 ? 99.958 59.476 40.236 1.00 34.16 269 MET B O 1
ATOM 3321 N N . PRO B 2 153 ? 100.620 59.809 42.366 1.00 39.63 270 PRO B N 1
ATOM 3322 C CA . PRO B 2 153 ? 101.960 59.261 42.110 1.00 39.28 270 PRO B CA 1
ATOM 3323 C C . PRO B 2 153 ? 101.863 57.809 41.644 1.00 32.27 270 PRO B C 1
ATOM 3324 O O . PRO B 2 153 ? 100.921 57.101 42.012 1.00 36.29 270 PRO B O 1
ATOM 3328 N N . GLY B 2 154 ? 102.815 57.381 40.833 1.00 34.57 271 GLY B N 1
ATOM 3329 C CA . GLY B 2 154 ? 102.800 56.065 40.226 1.00 42.48 271 GLY B CA 1
ATOM 3330 C C . GLY B 2 154 ? 102.784 54.912 41.209 1.00 38.66 271 GLY B C 1
ATOM 3331 O O . GLY B 2 154 ? 102.274 53.827 40.897 1.00 35.95 271 GLY B O 1
ATOM 3332 N N . LYS B 2 155 ? 103.335 55.148 42.395 1.00 33.41 272 LYS B N 1
ATOM 3333 C CA . LYS B 2 155 ? 103.404 54.120 43.425 1.00 34.67 272 LYS B CA 1
ATOM 3334 C C . LYS B 2 155 ? 102.026 53.732 43.970 1.00 37.99 272 LYS B C 1
ATOM 3335 O O . LYS B 2 155 ? 101.887 52.671 44.582 1.00 37.55 272 LYS B O 1
ATOM 3341 N N . ILE B 2 156 ? 101.015 54.580 43.767 1.00 32.85 273 ILE B N 1
ATOM 3342 C CA . ILE B 2 156 ? 99.690 54.315 44.347 1.00 33.27 273 ILE B CA 1
ATOM 3343 C C . ILE B 2 156 ? 99.112 53.033 43.733 1.00 38.11 273 ILE B C 1
ATOM 3344 O O . ILE B 2 156 ? 99.220 52.820 42.532 1.00 32.34 273 ILE B O 1
ATOM 3349 N N . LYS B 2 157 ? 98.524 52.166 44.551 1.00 32.04 274 LYS B N 1
ATOM 3350 C CA . LYS B 2 157 ? 97.968 50.913 44.028 1.00 39.43 274 LYS B CA 1
ATOM 3351 C C . LYS B 2 157 ? 96.451 50.833 44.153 1.00 38.75 274 LYS B C 1
ATOM 3352 O O . LYS B 2 157 ? 95.920 50.815 45.273 1.00 39.27 274 LYS B O 1
ATOM 3358 N N . TYR B 2 158 ? 95.757 50.781 43.012 1.00 35.69 275 TYR B N 1
ATOM 3359 C CA . TYR B 2 158 ? 94.301 50.553 42.986 1.00 33.10 275 TYR B CA 1
ATOM 3360 C C . TYR B 2 158 ? 94.006 49.067 42.895 1.00 38.51 275 TYR B C 1
ATOM 3361 O O . TYR B 2 158 ? 94.648 48.364 42.103 1.00 33.93 275 TYR B O 1
ATOM 3370 N N . SER B 2 159 ? 93.011 48.589 43.648 1.00 30.57 276 SER B N 1
ATOM 3371 C CA . SER B 2 159 ? 92.654 47.173 43.571 1.00 41.74 276 SER B CA 1
ATOM 3372 C C . SER B 2 159 ? 91.191 46.940 43.919 1.00 37.70 276 SER B C 1
ATOM 3373 O O . SER B 2 159 ? 90.530 47.804 44.512 1.00 32.66 276 SER B O 1
ATOM 3376 N N . LYS B 2 160 ? 90.692 45.771 43.517 1.00 54.53 277 LYS B N 1
ATOM 3377 C CA . LYS B 2 160 ? 89.278 45.402 43.662 1.00 59.06 277 LYS B CA 1
ATOM 3378 C C . LYS B 2 160 ? 88.334 46.461 43.087 1.00 43.98 277 LYS B C 1
ATOM 3379 O O . LYS B 2 160 ? 87.526 47.024 43.826 1.00 34.34 277 LYS B O 1
ATOM 3385 N N . SER B 2 161 ? 88.440 46.731 41.780 1.00 39.30 278 SER B N 1
ATOM 3386 C CA . SER B 2 161 ? 87.560 47.703 41.117 1.00 36.71 278 SER B CA 1
ATOM 3387 C C . SER B 2 161 ? 87.626 49.089 41.770 1.00 29.15 278 SER B C 1
ATOM 3388 O O . SER B 2 161 ? 86.600 49.750 41.946 1.00 34.54 278 SER B O 1
ATOM 3391 N N . GLN B 2 162 ? 88.835 49.490 42.159 1.00 34.17 279 GLN B N 1
ATOM 3392 C CA . GLN B 2 162 ? 89.082 50.749 42.881 1.00 32.94 279 GLN B CA 1
ATOM 3393 C C . GLN B 2 162 ? 88.397 50.837 44.244 1.00 30.61 279 GLN B C 1
ATOM 3394 O O . GLN B 2 162 ? 88.282 51.924 44.816 1.00 28.67 279 GLN B O 1
ATOM 3400 N N . ALA B 2 163 ? 87.957 49.712 44.790 1.00 25.35 280 ALA B N 1
ATOM 3401 C CA . ALA B 2 163 ? 87.426 49.753 46.150 1.00 28.67 280 ALA B CA 1
ATOM 3402 C C . ALA B 2 163 ? 88.545 50.083 47.142 1.00 28.92 280 ALA B C 1
ATOM 3403 O O . ALA B 2 163 ? 88.295 50.583 48.239 1.00 29.06 280 ALA B O 1
ATOM 3405 N N . ILE B 2 164 ? 89.781 49.815 46.739 1.00 28.98 281 ILE B N 1
ATOM 3406 C CA . ILE B 2 164 ? 90.923 50.015 47.617 1.00 28.58 281 ILE B CA 1
ATOM 3407 C C . ILE B 2 164 ? 91.977 50.894 46.957 1.00 29.61 281 ILE B C 1
ATOM 3408 O O . ILE B 2 164 ? 92.404 50.628 45.837 1.00 27.98 281 ILE B O 1
ATOM 3413 N N . LEU B 2 165 ? 92.368 51.957 47.647 1.00 26.27 282 LEU B N 1
ATOM 3414 C CA . LEU B 2 165 ? 93.489 52.789 47.223 1.00 29.80 282 LEU B CA 1
ATOM 3415 C C . LEU B 2 165 ? 94.589 52.653 48.257 1.00 30.85 282 LEU B C 1
ATOM 3416 O O . LEU B 2 165 ? 94.376 52.948 49.435 1.00 29.44 282 LEU B O 1
ATOM 3421 N N . GLU B 2 166 ? 95.767 52.217 47.830 1.00 29.62 283 GLU B N 1
ATOM 3422 C CA . GLU B 2 166 ? 96.883 52.091 48.762 1.00 30.77 283 GLU B CA 1
ATOM 3423 C C . GLU B 2 166 ? 97.986 53.095 48.436 1.00 29.09 283 GLU B C 1
ATOM 3424 O O . GLU B 2 166 ? 98.312 53.315 47.261 1.00 27.99 283 GLU B O 1
ATOM 3430 N N . ILE B 2 167 ? 98.543 53.717 49.475 1.00 30.21 284 ILE B N 1
ATOM 3431 C CA . ILE B 2 167 ? 99.656 54.656 49.326 1.00 30.67 284 ILE B CA 1
ATOM 3432 C C . ILE B 2 167 ? 100.898 54.140 50.054 1.00 32.09 284 ILE B C 1
ATOM 3433 O O . ILE B 2 167 ? 101.009 54.313 51.265 1.00 32.10 284 ILE B O 1
ATOM 3438 N N . PRO B 2 168 ? 101.820 53.500 49.318 1.00 32.51 285 PRO B N 1
ATOM 3439 C CA . PRO B 2 168 ? 103.072 52.975 49.878 1.00 36.82 285 PRO B CA 1
ATOM 3440 C C . PRO B 2 168 ? 104.066 54.084 50.178 1.00 33.45 285 PRO B C 1
ATOM 3441 O O . PRO B 2 168 ? 103.862 55.203 49.697 1.00 32.17 285 PRO B O 1
ATOM 3445 N N . LYS B 2 169 ? 105.129 53.757 50.920 1.00 31.49 286 LYS B N 1
ATOM 3446 C CA . LYS B 2 169 ? 106.258 54.661 51.177 1.00 31.84 286 LYS B CA 1
ATOM 3447 C C . LYS B 2 169 ? 105.827 56.101 51.427 1.00 33.85 286 LYS B C 1
ATOM 3448 O O . LYS B 2 169 ? 106.271 57.014 50.730 1.00 36.96 286 LYS B O 1
ATOM 3454 N N . PHE B 2 170 ? 104.958 56.303 52.415 1.00 31.68 287 PHE B N 1
ATOM 3455 C CA . PHE B 2 170 ? 104.292 57.589 52.569 1.00 29.95 287 PHE B CA 1
ATOM 3456 C C . PHE B 2 170 ? 105.290 58.738 52.785 1.00 34.75 287 PHE B C 1
ATOM 3457 O O . PHE B 2 170 ? 106.170 58.676 53.649 1.00 30.66 287 PHE B O 1
ATOM 3465 N N . GLN B 2 171 ? 105.158 59.766 51.952 1.00 32.21 288 GLN B N 1
ATOM 3466 C CA . GLN B 2 171 ? 106.015 60.943 52.019 1.00 32.82 288 GLN B CA 1
ATOM 3467 C C . GLN B 2 171 ? 105.145 62.163 52.306 1.00 37.47 288 GLN B C 1
ATOM 3468 O O . GLN B 2 171 ? 103.911 62.090 52.251 1.00 36.83 288 GLN B O 1
ATOM 3474 N N . GLN B 2 172 ? 105.795 63.276 52.633 1.00 39.80 289 GLN B N 1
ATOM 3475 C CA . GLN B 2 172 ? 105.092 64.473 53.065 1.00 42.65 289 GLN B CA 1
ATOM 3476 C C . GLN B 2 172 ? 104.191 65.018 51.961 1.00 38.65 289 GLN B C 1
ATOM 3477 O O . GLN B 2 172 ? 103.083 65.482 52.232 1.00 35.65 289 GLN B O 1
ATOM 3483 N N . GLU B 2 173 ? 104.631 64.917 50.711 1.00 32.23 290 GLU B N 1
ATOM 3484 C CA . GLU B 2 173 ? 103.809 65.411 49.604 1.00 37.43 290 GLU B CA 1
ATOM 3485 C C . GLU B 2 173 ? 102.532 64.569 49.402 1.00 33.51 290 GLU B C 1
ATOM 3486 O O . GLU B 2 173 ? 101.603 64.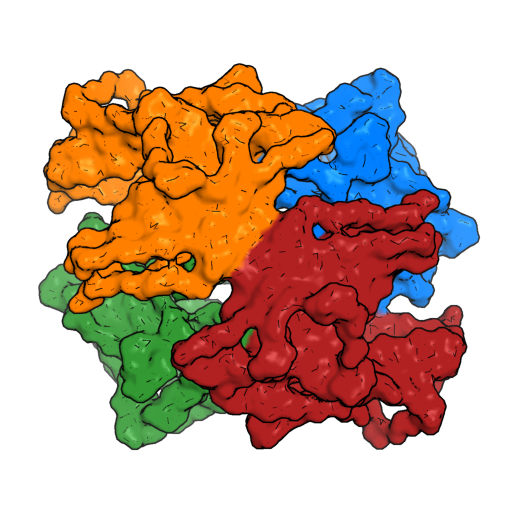987 48.703 1.00 35.93 290 GLU B O 1
ATOM 3492 N N . ASP B 2 174 ? 102.486 63.391 50.015 1.00 32.08 291 ASP B N 1
ATOM 3493 C CA . ASP B 2 174 ? 101.302 62.536 49.925 1.00 33.01 291 ASP B CA 1
ATOM 3494 C C . ASP B 2 174 ? 100.186 62.989 50.872 1.00 33.74 291 ASP B C 1
ATOM 3495 O O . ASP B 2 174 ? 99.034 62.557 50.739 1.00 31.83 291 ASP B O 1
ATOM 3500 N N . GLU B 2 175 ? 100.516 63.830 51.846 1.00 37.08 292 GLU B N 1
ATOM 3501 C CA . GLU B 2 175 ? 99.517 64.218 52.844 1.00 33.14 292 GLU B CA 1
ATOM 3502 C C . GLU B 2 175 ? 98.503 65.167 52.211 1.00 36.85 292 GLU B C 1
ATOM 3503 O O . GLU B 2 175 ? 98.740 65.687 51.117 1.00 39.11 292 GLU B O 1
ATOM 3509 N N . GLY B 2 176 ? 97.369 65.378 52.875 1.00 30.13 293 GLY B N 1
ATOM 3510 C CA . GLY B 2 176 ? 96.328 66.235 52.330 1.00 28.22 293 GLY B CA 1
ATOM 3511 C C . GLY B 2 176 ? 94.981 65.535 52.333 1.00 31.33 293 GLY B C 1
ATOM 3512 O O . GLY B 2 176 ? 94.832 64.458 52.908 1.00 30.40 293 GLY B O 1
ATOM 3513 N N . PHE B 2 177 ? 93.988 66.143 51.696 1.00 30.90 294 PHE B N 1
ATOM 3514 C CA . PHE B 2 177 ? 92.646 65.580 51.721 1.00 27.48 294 PHE B CA 1
ATOM 3515 C C . PHE B 2 177 ? 92.398 64.654 50.545 1.00 32.88 294 PHE B C 1
ATOM 3516 O O . PHE B 2 177 ? 92.688 64.994 49.395 1.00 34.27 294 PHE B O 1
ATOM 3524 N N . TYR B 2 178 ? 91.846 63.488 50.841 1.00 29.37 295 TYR B N 1
ATOM 3525 C CA . TYR B 2 178 ? 91.471 62.549 49.811 1.00 31.43 295 TYR B CA 1
ATOM 3526 C C . TYR B 2 178 ? 89.972 62.372 49.857 1.00 29.34 295 TYR B C 1
ATOM 3527 O O . TYR B 2 178 ? 89.359 62.599 50.890 1.00 28.88 295 TYR B O 1
ATOM 3536 N N . GLU B 2 179 ? 89.374 61.985 48.740 1.00 27.76 296 GLU B N 1
ATOM 3537 C CA . GLU B 2 179 ? 87.988 61.557 48.807 1.00 31.54 296 GLU B CA 1
ATOM 3538 C C . GLU B 2 179 ? 87.708 60.433 47.835 1.00 32.59 296 GLU B C 1
ATOM 3539 O O . GLU B 2 179 ? 88.308 60.346 46.771 1.00 32.41 296 GLU B O 1
ATOM 3545 N N . CYS B 2 180 ? 86.812 59.538 48.232 1.00 26.80 297 CYS B N 1
ATOM 3546 C CA . CYS B 2 180 ? 86.330 58.536 47.311 1.00 28.72 297 CYS B CA 1
ATOM 3547 C C . CYS B 2 180 ? 84.918 58.924 46.929 1.00 29.29 297 CYS B C 1
ATOM 3548 O O . CYS B 2 180 ? 84.166 59.469 47.749 1.00 25.15 297 CYS B O 1
ATOM 3551 N N . ILE B 2 181 ? 84.583 58.681 45.672 1.00 27.77 298 ILE B N 1
ATOM 3552 C CA . ILE B 2 181 ? 83.274 59.021 45.145 1.00 30.12 298 ILE B CA 1
ATOM 3553 C C . ILE B 2 181 ? 82.573 57.729 44.755 1.00 30.81 298 ILE B C 1
ATOM 3554 O O . ILE B 2 181 ? 83.128 56.906 44.018 1.00 30.28 298 ILE B O 1
ATOM 3559 N N . ALA B 2 182 ? 81.368 57.535 45.274 1.00 26.80 299 ALA B N 1
ATOM 3560 C CA . ALA B 2 182 ? 80.546 56.397 44.874 1.00 30.09 299 ALA B CA 1
ATOM 3561 C C . ALA B 2 182 ? 79.395 56.939 44.065 1.00 34.46 299 ALA B C 1
ATOM 3562 O O . ALA B 2 182 ? 78.578 57.697 44.577 1.00 31.18 299 ALA B O 1
ATOM 3564 N N . GLY B 2 183 ? 79.344 56.578 42.791 1.00 35.47 300 GLY B N 1
ATOM 3565 C CA . GLY B 2 183 ? 78.378 57.180 41.895 1.00 37.88 300 GLY B CA 1
ATOM 3566 C C . GLY B 2 183 ? 77.663 56.201 40.993 1.00 32.92 300 GLY B C 1
ATOM 3567 O O . GLY B 2 183 ? 78.230 55.180 40.598 1.00 32.69 300 GLY B O 1
ATOM 3568 N N . ASN B 2 184 ? 76.403 56.508 40.699 1.00 31.20 301 ASN B N 1
ATOM 3569 C CA . ASN B 2 184 ? 75.650 55.842 39.632 1.00 35.43 301 ASN B CA 1
ATOM 3570 C C . ASN B 2 184 ? 74.683 56.840 38.985 1.00 37.92 301 ASN B C 1
ATOM 3571 O O . ASN B 2 184 ? 74.714 58.022 39.315 1.00 38.43 301 ASN B O 1
ATOM 3576 N N . LEU B 2 185 ? 73.820 56.368 38.088 1.00 36.49 302 LEU B N 1
ATOM 3577 C CA . LEU B 2 185 ? 72.890 57.243 37.372 1.00 39.79 302 LEU B CA 1
ATOM 3578 C C . LEU B 2 185 ? 71.928 58.018 38.275 1.00 43.27 302 LEU B C 1
ATOM 3579 O O . LEU B 2 185 ? 71.472 59.099 37.911 1.00 44.68 302 LEU B O 1
ATOM 3584 N N . ARG B 2 186 ? 71.616 57.465 39.445 1.00 36.60 303 ARG B N 1
ATOM 3585 C CA . ARG B 2 186 ? 70.673 58.103 40.370 1.00 41.97 303 ARG B CA 1
ATOM 3586 C C . ARG B 2 186 ? 71.322 59.134 41.303 1.00 45.02 303 ARG B C 1
ATOM 3587 O O . ARG B 2 186 ? 70.627 59.894 41.980 1.00 44.08 303 ARG B O 1
ATOM 3595 N N . GLY B 2 187 ? 72.648 59.159 41.351 1.00 35.18 304 GLY B N 1
ATOM 3596 C CA . GLY B 2 187 ? 73.320 60.141 42.172 1.00 36.30 304 GLY B CA 1
ATOM 3597 C C . GLY B 2 187 ? 74.691 59.707 42.623 1.00 40.34 304 GLY B C 1
ATOM 3598 O O . GLY B 2 187 ? 75.215 58.679 42.181 1.00 41.68 304 GLY B O 1
ATOM 3599 N N . ARG B 2 188 ? 75.288 60.512 43.493 1.00 34.14 305 ARG B N 1
ATOM 3600 C CA . ARG B 2 188 ? 76.599 60.189 44.016 1.00 32.42 305 ARG B CA 1
ATOM 3601 C C . ARG B 2 188 ? 76.767 60.686 45.438 1.00 31.45 305 ARG B C 1
ATOM 3602 O O . ARG B 2 188 ? 76.229 61.727 45.831 1.00 32.17 305 ARG B O 1
ATOM 3610 N N . ASN B 2 189 ? 77.520 59.911 46.201 1.00 30.31 306 ASN B N 1
ATOM 3611 C CA . ASN B 2 189 ? 77.921 60.293 47.546 1.00 31.75 306 ASN B CA 1
ATOM 3612 C C . ASN B 2 189 ? 79.416 60.103 47.682 1.00 32.44 306 ASN B C 1
ATOM 3613 O O . ASN B 2 189 ? 80.026 59.370 46.896 1.00 26.49 306 ASN B O 1
ATOM 3618 N N . LEU B 2 190 ? 80.000 60.766 48.672 1.00 28.28 307 LEU B N 1
ATOM 3619 C CA . LEU B 2 190 ? 81.438 60.751 48.841 1.00 27.20 307 LEU B CA 1
ATOM 3620 C C . LEU B 2 190 ? 81.832 60.518 50.291 1.00 33.38 307 LEU B C 1
ATOM 3621 O O . LEU B 2 190 ? 81.035 60.732 51.203 1.00 28.37 307 LEU B O 1
ATOM 3626 N N . ALA B 2 191 ? 83.080 60.103 50.484 1.00 28.46 308 ALA B N 1
ATOM 3627 C CA . ALA B 2 191 ? 83.688 60.061 51.804 1.00 31.61 308 ALA B CA 1
ATOM 3628 C C . ALA B 2 191 ? 85.013 60.801 51.719 1.00 31.53 308 ALA B C 1
ATOM 3629 O O . ALA B 2 191 ? 85.818 60.524 50.832 1.00 31.13 308 ALA B O 1
ATOM 3631 N N . LYS B 2 192 ? 85.224 61.776 52.595 1.00 30.54 309 LYS B N 1
ATOM 3632 C CA . LYS B 2 192 ? 86.498 62.483 52.596 1.00 36.31 309 LYS B CA 1
ATOM 3633 C C . LYS B 2 192 ? 87.235 62.337 53.909 1.00 31.59 309 LYS B C 1
ATOM 3634 O O . LYS B 2 192 ? 86.638 62.116 54.975 1.00 24.96 309 LYS B O 1
ATOM 3640 N N . GLY B 2 193 ? 88.547 62.473 53.821 1.00 31.04 310 GLY B N 1
ATOM 3641 C CA . GLY B 2 193 ? 89.400 62.386 54.993 1.00 29.14 310 GLY B CA 1
ATOM 3642 C C . GLY B 2 193 ? 90.710 63.095 54.758 1.00 30.83 310 GLY B C 1
ATOM 3643 O O . GLY B 2 193 ? 91.098 63.347 53.611 1.00 34.83 310 GLY B O 1
ATOM 3644 N N . GLN B 2 194 ? 91.404 63.425 55.841 1.00 29.41 311 GLN B N 1
ATOM 3645 C CA . GLN B 2 194 ? 92.689 64.092 55.728 1.00 31.63 311 GLN B CA 1
ATOM 3646 C C . GLN B 2 194 ? 93.817 63.163 56.201 1.00 35.74 311 GLN B C 1
ATOM 3647 O O . GLN B 2 194 ? 93.764 62.636 57.314 1.00 32.19 311 GLN B O 1
ATOM 3653 N N . LEU B 2 195 ? 94.806 62.937 55.338 1.00 29.41 312 LEU B N 1
ATOM 3654 C CA . LEU B 2 195 ? 95.989 62.173 55.722 1.00 31.06 312 LEU B CA 1
ATOM 3655 C C . LEU B 2 195 ? 97.034 63.163 56.233 1.00 31.98 312 LEU B C 1
ATOM 3656 O O . LEU B 2 195 ? 97.311 64.167 55.593 1.00 31.13 312 LEU B O 1
ATOM 3661 N N . ILE B 2 196 ? 97.578 62.893 57.411 1.00 34.02 313 ILE B N 1
ATOM 3662 C CA . ILE B 2 196 ? 98.506 63.805 58.056 1.00 33.33 313 ILE B CA 1
ATOM 3663 C C . ILE B 2 196 ? 99.840 63.114 58.282 1.00 32.57 313 ILE B C 1
ATOM 3664 O O . ILE B 2 196 ? 99.928 62.090 58.978 1.00 34.31 313 ILE B O 1
ATOM 3669 N N . PHE B 2 197 ? 100.872 63.685 57.674 1.00 37.38 314 PHE B N 1
ATOM 3670 C CA . PHE B 2 197 ? 102.235 63.172 57.744 1.00 35.69 314 PHE B CA 1
ATOM 3671 C C . PHE B 2 197 ? 102.861 63.390 59.118 1.00 39.83 314 PHE B C 1
ATOM 3672 O O . PHE B 2 197 ? 102.659 64.429 59.740 1.00 42.05 314 PHE B O 1
ATOM 3680 N N . TYR B 2 198 ? 103.615 62.399 59.581 1.00 38.68 315 TYR B N 1
ATOM 3681 C CA . TYR B 2 198 ? 104.539 62.588 60.695 1.00 40.61 315 TYR B CA 1
ATOM 3682 C C . TYR B 2 198 ? 105.745 61.682 60.492 1.00 39.48 315 TYR B C 1
ATOM 3683 O O . TYR B 2 198 ? 105.684 60.745 59.702 1.00 39.85 315 TYR B O 1
ATOM 3692 N N . ALA B 2 199 ? 106.845 61.967 61.186 1.00 43.25 316 ALA B N 1
ATOM 3693 C CA . ALA B 2 199 ? 108.062 61.171 61.035 1.00 48.85 316 ALA B CA 1
ATOM 3694 C C . ALA B 2 199 ? 108.650 60.759 62.387 1.00 58.89 316 ALA B C 1
ATOM 3695 O O . ALA B 2 199 ? 108.642 61.538 63.341 1.00 63.83 316 ALA B O 1
ATOM 3697 N N . ASP C 1 1 ? 74.321 56.963 69.623 1.00 76.94 57 ASP C N 1
ATOM 3698 C CA . ASP C 1 1 ? 73.085 56.272 69.267 1.00 80.90 57 ASP C CA 1
ATOM 3699 C C . ASP C 1 1 ? 73.195 54.863 68.652 1.00 81.10 57 ASP C C 1
ATOM 3700 O O . ASP C 1 1 ? 72.232 54.097 68.743 1.00 87.71 57 ASP C O 1
ATOM 3705 N N . PRO C 1 2 ? 74.334 54.504 68.018 1.00 71.65 58 PRO C N 1
ATOM 3706 C CA . PRO C 1 2 ? 74.289 53.152 67.447 1.00 62.22 58 PRO C CA 1
ATOM 3707 C C . PRO C 1 2 ? 74.584 52.083 68.494 1.00 41.74 58 PRO C C 1
ATOM 3708 O O . PRO C 1 2 ? 75.245 52.376 69.483 1.00 39.67 58 PRO C O 1
ATOM 3712 N N . TYR C 1 3 ? 74.086 50.867 68.282 1.00 44.55 59 TYR C N 1
ATOM 3713 C CA . TYR C 1 3 ? 74.299 49.798 69.246 1.00 39.49 59 TYR C CA 1
ATOM 3714 C C . TYR C 1 3 ? 75.753 49.344 69.188 1.00 35.45 59 TYR C C 1
ATOM 3715 O O . TYR C 1 3 ? 76.340 49.283 68.110 1.00 36.94 59 TYR C O 1
ATOM 3724 N N . TRP C 1 4 ? 76.318 49.029 70.349 1.00 33.26 60 TRP C N 1
ATOM 3725 C CA . TRP C 1 4 ? 77.690 48.540 70.428 1.00 30.84 60 TRP C CA 1
ATOM 3726 C C . TRP C 1 4 ? 77.808 47.642 71.644 1.00 36.77 60 TRP C C 1
ATOM 3727 O O . TRP C 1 4 ? 76.988 47.725 72.561 1.00 38.75 60 TRP C O 1
ATOM 3738 N N . ALA C 1 5 ? 78.821 46.784 71.654 1.00 33.16 61 ALA C N 1
ATOM 3739 C CA . ALA C 1 5 ? 79.050 45.897 72.789 1.00 30.71 61 ALA C CA 1
ATOM 3740 C C . ALA C 1 5 ? 80.535 45.616 72.931 1.00 33.05 61 ALA C C 1
ATOM 3741 O O . ALA C 1 5 ? 81.334 46.056 72.098 1.00 31.07 61 ALA C O 1
ATOM 3743 N N . TYR C 1 6 ? 80.912 44.883 73.976 1.00 30.46 62 TYR C N 1
ATOM 3744 C CA . TYR C 1 6 ? 82.330 44.567 74.186 1.00 27.86 62 TYR C CA 1
ATOM 3745 C C . TYR C 1 6 ? 82.712 43.235 73.565 1.00 27.98 62 TYR C C 1
ATOM 3746 O O . TYR C 1 6 ? 83.850 42.784 73.690 1.00 34.13 62 TYR C O 1
ATOM 3755 N N . SER C 1 7 ? 81.761 42.623 72.873 1.00 25.99 63 SER C N 1
ATOM 3756 C CA . SER C 1 7 ? 82.016 41.389 72.155 1.00 30.52 63 SER C CA 1
ATOM 3757 C C . SER C 1 7 ? 80.889 41.144 71.156 1.00 36.44 63 SER C C 1
ATOM 3758 O O . SER C 1 7 ? 79.860 41.817 71.206 1.00 34.41 63 SER C O 1
ATOM 3761 N N . GLY C 1 8 ? 81.088 40.191 70.251 1.00 36.96 64 GLY C N 1
ATOM 3762 C CA . GLY C 1 8 ? 80.060 39.829 69.291 1.00 43.22 64 GLY C CA 1
ATOM 3763 C C . GLY C 1 8 ? 80.166 40.646 68.019 1.00 42.24 64 GLY C C 1
ATOM 3764 O O . GLY C 1 8 ? 81.195 41.275 67.776 1.00 37.08 64 GLY C O 1
ATOM 3765 N N . ALA C 1 9 ? 79.097 40.649 67.223 1.00 42.40 65 ALA C N 1
ATOM 3766 C CA . ALA C 1 9 ? 79.082 41.329 65.926 1.00 40.26 65 ALA C CA 1
ATOM 3767 C C . ALA C 1 9 ? 79.204 42.852 66.053 1.00 32.17 65 ALA C C 1
ATOM 3768 O O . ALA C 1 9 ? 79.630 43.517 65.121 1.00 33.38 65 ALA C O 1
ATOM 3770 N N . TYR C 1 10 ? 78.811 43.398 67.199 1.00 33.83 66 TYR C N 1
ATOM 3771 C CA . TYR C 1 10 ? 78.969 44.823 67.444 1.00 33.96 66 TYR C CA 1
ATOM 3772 C C . TYR C 1 10 ? 80.115 45.092 68.426 1.00 28.99 66 TYR C C 1
ATOM 3773 O O . TYR C 1 10 ? 80.109 46.104 69.125 1.00 28.67 66 TYR C O 1
ATOM 3782 N N . GLY C 1 11 ? 81.074 44.174 68.490 1.00 34.74 67 GLY C N 1
ATOM 3783 C CA . GLY C 1 11 ? 82.227 44.317 69.374 1.00 30.92 67 GLY C CA 1
ATOM 3784 C C . GLY C 1 11 ? 83.226 45.371 68.909 1.00 27.35 67 GLY C C 1
ATOM 3785 O O . GLY C 1 11 ? 83.077 45.953 67.840 1.00 28.92 67 GLY C O 1
ATOM 3786 N N . PRO C 1 12 ? 84.266 45.615 69.714 1.00 26.75 68 PRO C N 1
ATOM 3787 C CA . PRO C 1 12 ? 85.204 46.729 69.518 1.00 25.54 68 PRO C CA 1
ATOM 3788 C C . PRO C 1 12 ? 85.835 46.834 68.123 1.00 29.43 68 PRO C C 1
ATOM 3789 O O . PRO C 1 12 ? 86.026 47.934 67.608 1.00 25.35 68 PRO C O 1
ATOM 3793 N N . GLU C 1 13 ? 86.168 45.707 67.518 1.00 27.43 69 GLU C N 1
ATOM 3794 C CA . GLU C 1 13 ? 86.761 45.747 66.189 1.00 30.54 69 GLU C CA 1
ATOM 3795 C C . GLU C 1 13 ? 85.759 46.110 65.115 1.00 34.99 69 GLU C C 1
ATOM 3796 O O . GLU C 1 13 ? 86.131 46.301 63.954 1.00 32.76 69 GLU C O 1
ATOM 3802 N N . HIS C 1 14 ? 84.486 46.184 65.495 1.00 37.09 70 HIS C N 1
ATOM 3803 C CA . HIS C 1 14 ? 83.425 46.444 64.535 1.00 36.71 70 HIS C CA 1
ATOM 3804 C C . HIS C 1 14 ? 82.802 47.822 64.731 1.00 34.41 70 HIS C C 1
ATOM 3805 O O . HIS C 1 14 ? 82.029 48.271 63.889 1.00 33.88 70 HIS C O 1
ATOM 3812 N N . TRP C 1 15 ? 83.139 48.484 65.837 1.00 29.67 71 TRP C N 1
ATOM 3813 C CA . TRP C 1 15 ? 82.597 49.810 66.150 1.00 28.92 71 TRP C CA 1
ATOM 3814 C C . TRP C 1 15 ? 82.704 50.806 65.007 1.00 32.90 71 TRP C C 1
ATOM 3815 O O . TRP C 1 15 ? 81.761 51.558 64.756 1.00 30.54 71 TRP C O 1
ATOM 3826 N N . VAL C 1 16 ? 83.855 50.812 64.320 1.00 24.20 72 VAL C N 1
ATOM 3827 C CA . VAL C 1 16 ? 84.132 51.784 63.270 1.00 25.63 72 VAL C CA 1
ATOM 3828 C C . VAL C 1 16 ? 83.073 51.710 62.171 1.00 35.34 72 VAL C C 1
ATOM 3829 O O . VAL C 1 16 ? 82.810 52.686 61.459 1.00 33.39 72 VAL C O 1
ATOM 3833 N N . THR C 1 17 ? 82.457 50.541 62.052 1.00 34.18 73 THR C N 1
ATOM 3834 C CA . THR C 1 17 ? 81.523 50.262 60.965 1.00 38.36 73 THR C CA 1
ATOM 3835 C C . THR C 1 17 ? 80.303 51.189 61.076 1.00 34.01 73 THR C C 1
ATOM 3836 O O . THR C 1 17 ? 79.733 51.594 60.070 1.00 36.17 73 THR C O 1
ATOM 3840 N N . SER C 1 18 ? 79.961 51.567 62.307 1.00 32.82 74 SER C N 1
ATOM 3841 C CA . SER C 1 18 ? 78.821 52.437 62.597 1.00 35.79 74 SER C CA 1
ATOM 3842 C C . SER C 1 18 ? 79.256 53.789 63.175 1.00 35.52 74 SER C C 1
ATOM 3843 O O . SER C 1 18 ? 78.497 54.757 63.133 1.00 34.82 74 SER C O 1
ATOM 3846 N N . SER C 1 19 ? 80.461 53.851 63.743 1.00 30.25 75 SER C N 1
ATOM 3847 C CA . SER C 1 19 ? 80.994 55.110 64.259 1.00 33.84 75 SER C CA 1
ATOM 3848 C C . SER C 1 19 ? 82.388 55.368 63.686 1.00 32.67 75 SER C C 1
ATOM 3849 O O . SER C 1 19 ? 83.385 54.829 64.171 1.00 28.91 75 SER C O 1
ATOM 3852 N N . VAL C 1 20 ? 82.450 56.204 62.659 1.00 32.30 76 VAL C N 1
ATOM 3853 C CA . VAL C 1 20 ? 83.669 56.360 61.874 1.00 35.95 76 VAL C CA 1
ATOM 3854 C C . VAL C 1 20 ? 84.850 56.870 62.705 1.00 35.81 76 VAL C C 1
ATOM 3855 O O . VAL C 1 20 ? 85.993 56.506 62.449 1.00 35.82 76 VAL C O 1
ATOM 3859 N N . SER C 1 21 ? 84.578 57.672 63.730 1.00 34.12 77 SER C N 1
ATOM 3860 C CA . SER C 1 21 ? 85.656 58.189 64.561 1.00 31.98 77 SER C CA 1
ATOM 3861 C C . SER C 1 21 ? 86.397 57.086 65.287 1.00 33.77 77 SER C C 1
ATOM 3862 O O . SER C 1 21 ? 87.540 57.274 65.681 1.00 32.76 77 SER C O 1
ATOM 3865 N N . CYS C 1 22 ? 85.763 55.928 65.459 1.00 27.73 78 CYS C N 1
ATOM 3866 C CA . CYS C 1 22 ? 86.426 54.832 66.171 1.00 26.38 78 CYS C CA 1
ATOM 3867 C C . CYS C 1 22 ? 87.640 54.301 65.390 1.00 27.75 78 CYS C C 1
ATOM 3868 O O . CYS C 1 22 ? 88.465 53.586 65.942 1.00 28.45 78 CYS C O 1
ATOM 3871 N N . GLY C 1 23 ? 87.734 54.668 64.123 1.00 28.36 79 GLY C N 1
ATOM 3872 C CA . GLY C 1 23 ? 88.877 54.317 63.292 1.00 29.85 79 GLY C CA 1
ATOM 3873 C C . GLY C 1 23 ? 89.969 55.376 63.295 1.00 34.84 79 GLY C C 1
ATOM 3874 O O . GLY C 1 23 ? 90.911 55.312 62.497 1.00 30.26 79 GLY C O 1
ATOM 3875 N N . GLY C 1 24 ? 89.862 56.352 64.194 1.00 32.20 80 GLY C N 1
ATOM 3876 C CA . GLY C 1 24 ? 90.770 57.490 64.167 1.00 31.75 80 GLY C CA 1
ATOM 3877 C C . GLY C 1 24 ? 92.177 57.120 64.580 1.00 30.33 80 GLY C C 1
ATOM 3878 O O . GLY C 1 24 ? 92.419 55.981 64.977 1.00 31.61 80 GLY C O 1
ATOM 3879 N N . SER C 1 25 ? 93.097 58.086 64.500 1.00 29.09 81 SER C N 1
ATOM 3880 C CA . SER C 1 25 ? 94.493 57.855 64.871 1.00 30.88 81 SER C CA 1
ATOM 3881 C C . SER C 1 25 ? 94.863 58.441 66.232 1.00 31.29 81 SER C C 1
ATOM 3882 O O . SER C 1 25 ? 96.002 58.337 66.654 1.00 28.11 81 SER C O 1
ATOM 3885 N N . HIS C 1 26 ? 93.895 59.031 66.933 1.00 31.32 82 HIS C N 1
ATOM 3886 C CA . HIS C 1 26 ? 94.132 59.532 68.291 1.00 28.70 82 HIS C CA 1
ATOM 3887 C C . HIS C 1 26 ? 93.164 58.842 69.269 1.00 35.85 82 HIS C C 1
ATOM 3888 O O . HIS C 1 26 ? 92.483 59.492 70.079 1.00 29.65 82 HIS C O 1
ATOM 3895 N N . GLN C 1 27 ? 93.115 57.515 69.179 1.00 23.39 83 GLN C N 1
ATOM 3896 C CA . GLN C 1 27 ? 92.157 56.742 69.933 1.00 29.29 83 GLN C CA 1
ATOM 3897 C C . GLN C 1 27 ? 92.688 56.369 71.313 1.00 30.67 83 GLN C C 1
ATOM 3898 O O . GLN C 1 27 ? 93.895 56.331 71.544 1.00 29.63 83 GLN C O 1
ATOM 3904 N N . SER C 1 28 ? 91.759 56.114 72.224 1.00 28.45 84 SER C N 1
ATOM 3905 C CA . SER C 1 28 ? 92.068 55.616 73.556 1.00 24.45 84 SER C CA 1
ATOM 3906 C C . SER C 1 28 ? 91.417 54.245 73.715 1.00 25.03 84 SER C C 1
ATOM 3907 O O . SER C 1 28 ? 90.446 53.940 73.017 1.00 24.09 84 SER C O 1
ATOM 3910 N N . PRO C 1 29 ? 91.934 53.407 74.632 1.00 23.32 85 PRO C N 1
ATOM 3911 C CA . PRO C 1 29 ? 93.060 53.627 75.540 1.00 21.19 85 PRO C CA 1
ATOM 3912 C C . PRO C 1 29 ? 94.385 53.236 74.905 1.00 25.22 85 PRO C C 1
ATOM 3913 O O . PRO C 1 29 ? 94.432 52.755 73.766 1.00 24.63 85 PRO C O 1
ATOM 3917 N N . ILE C 1 30 ? 95.460 53.450 75.654 1.00 25.52 86 ILE C N 1
ATOM 3918 C CA . ILE C 1 30 ? 96.809 53.152 75.205 1.00 28.65 86 ILE C CA 1
ATOM 3919 C C . ILE C 1 30 ? 97.625 52.516 76.319 1.00 28.47 86 ILE C C 1
ATOM 3920 O O . ILE C 1 30 ? 97.246 52.562 77.504 1.00 26.28 86 ILE C O 1
ATOM 3925 N N . ASP C 1 31 ? 98.749 51.928 75.934 1.00 29.45 87 ASP C N 1
ATOM 3926 C CA . ASP C 1 31 ? 99.783 51.563 76.888 1.00 32.35 87 ASP C CA 1
ATOM 3927 C C . ASP C 1 31 ? 100.743 52.744 77.015 1.00 31.39 87 ASP C C 1
ATOM 3928 O O . ASP C 1 31 ? 101.195 53.298 76.016 1.00 29.07 87 ASP C O 1
ATOM 3933 N N . ILE C 1 32 ? 101.042 53.146 78.240 1.00 27.94 88 ILE C N 1
ATOM 3934 C CA . ILE C 1 32 ? 101.947 54.261 78.443 1.00 30.77 88 ILE C CA 1
ATOM 3935 C C . ILE C 1 32 ? 103.344 53.754 78.798 1.00 38.45 88 ILE C C 1
ATOM 3936 O O . ILE C 1 32 ? 103.531 53.082 79.813 1.00 38.19 88 ILE C O 1
ATOM 3941 N N . LEU C 1 33 ? 104.323 54.072 77.962 1.00 40.30 89 LEU C N 1
ATOM 3942 C CA . LEU C 1 33 ? 105.705 53.738 78.272 1.00 40.06 89 LEU C CA 1
ATOM 3943 C C . LEU C 1 33 ? 106.359 54.895 79.010 1.00 38.07 89 LEU C C 1
ATOM 3944 O O . LEU C 1 33 ? 106.630 55.942 78.434 1.00 42.53 89 LEU C O 1
ATOM 3949 N N . ASP C 1 34 ? 106.616 54.702 80.295 1.00 42.90 90 ASP C N 1
ATOM 3950 C CA . ASP C 1 34 ? 107.035 55.808 81.145 1.00 41.10 90 ASP C CA 1
ATOM 3951 C C . ASP C 1 34 ? 108.373 56.423 80.733 1.00 43.48 90 ASP C C 1
ATOM 3952 O O . ASP C 1 34 ? 108.597 57.623 80.925 1.00 40.57 90 ASP C O 1
ATOM 3957 N N . HIS C 1 35 ? 109.256 55.616 80.164 1.00 39.82 91 HIS C N 1
ATOM 3958 C CA . HIS C 1 35 ? 110.566 56.127 79.789 1.00 53.45 91 HIS C CA 1
ATOM 3959 C C . HIS C 1 35 ? 110.443 57.187 78.693 1.00 56.78 91 HIS C C 1
ATOM 3960 O O . HIS C 1 35 ? 111.221 58.139 78.650 1.00 47.90 91 HIS C O 1
ATOM 3967 N N . HIS C 1 36 ? 109.446 57.034 77.826 1.00 57.18 92 HIS C N 1
ATOM 3968 C CA . HIS C 1 36 ? 109.326 57.902 76.660 1.00 55.82 92 HIS C CA 1
ATOM 3969 C C . HIS C 1 36 ? 108.418 59.098 76.906 1.00 54.35 92 HIS C C 1
ATOM 3970 O O . HIS C 1 36 ? 108.247 59.942 76.026 1.00 53.64 92 HIS C O 1
ATOM 3977 N N . ALA C 1 37 ? 107.836 59.177 78.099 1.00 53.46 93 ALA C N 1
ATOM 3978 C CA . ALA C 1 37 ? 106.970 60.307 78.412 1.00 52.72 93 ALA C CA 1
ATOM 3979 C C . ALA C 1 37 ? 107.785 61.588 78.615 1.00 55.93 93 ALA C C 1
ATOM 3980 O O . ALA C 1 37 ? 108.762 61.618 79.367 1.00 57.42 93 ALA C O 1
ATOM 3982 N N . ARG C 1 38 ? 107.377 62.632 77.901 1.00 51.18 94 ARG C N 1
ATOM 3983 C CA . ARG C 1 38 ? 107.971 63.958 77.990 1.00 52.16 94 ARG C CA 1
ATOM 3984 C C . ARG C 1 38 ? 107.657 64.608 79.331 1.00 53.91 94 ARG C C 1
ATOM 3985 O O . ARG C 1 38 ? 106.505 64.644 79.741 1.00 52.09 94 ARG C O 1
ATOM 3993 N N . VAL C 1 39 ? 108.667 65.138 80.012 1.00 56.39 95 VAL C N 1
ATOM 3994 C CA . VAL C 1 39 ? 108.404 65.847 81.259 1.00 58.97 95 VAL C CA 1
ATOM 3995 C C . VAL C 1 39 ? 107.617 67.130 80.985 1.00 59.95 95 VAL C C 1
ATOM 3996 O O . VAL C 1 39 ? 107.939 67.881 80.062 1.00 48.89 95 VAL C O 1
ATOM 4000 N N . GLY C 1 40 ? 106.579 67.373 81.782 1.00 65.75 96 GLY C N 1
ATOM 4001 C CA . GLY C 1 40 ? 105.724 68.534 81.588 1.00 71.80 96 GLY C CA 1
ATOM 4002 C C . GLY C 1 40 ? 106.117 69.719 82.454 1.00 71.86 96 GLY C C 1
ATOM 4003 O O . GLY C 1 40 ? 105.377 70.117 83.358 1.00 66.27 96 GLY C O 1
ATOM 4004 N N . ASP C 1 41 ? 107.280 70.290 82.161 1.00 72.05 97 ASP C N 1
ATOM 4005 C CA . ASP C 1 41 ? 107.843 71.369 82.966 1.00 75.28 97 ASP C CA 1
ATOM 4006 C C . ASP C 1 41 ? 106.935 72.588 83.053 1.00 68.53 97 ASP C C 1
ATOM 4007 O O . ASP C 1 41 ? 106.955 73.308 84.048 1.00 70.25 97 ASP C O 1
ATOM 4012 N N . GLU C 1 42 ? 106.141 72.814 82.012 1.00 60.52 98 GLU C N 1
ATOM 4013 C CA . GLU C 1 42 ? 105.312 74.012 81.943 1.00 64.77 98 GLU C CA 1
ATOM 4014 C C . GLU C 1 42 ? 103.988 73.876 82.705 1.00 61.62 98 GLU C C 1
ATOM 4015 O O . GLU C 1 42 ? 103.253 74.854 82.845 1.00 58.94 98 GLU C O 1
ATOM 4021 N N . TYR C 1 43 ? 103.694 72.674 83.201 1.00 59.76 99 TYR C N 1
ATOM 4022 C CA . TYR C 1 43 ? 102.428 72.398 83.895 1.00 57.19 99 TYR C CA 1
ATOM 4023 C C . TYR C 1 43 ? 102.195 73.234 85.155 1.00 61.13 99 TYR C C 1
ATOM 4024 O O . TYR C 1 43 ? 103.095 73.391 85.985 1.00 62.49 99 TYR C O 1
ATOM 4033 N N . GLN C 1 44 ? 100.979 73.756 85.299 1.00 61.95 100 GLN C N 1
ATOM 4034 C CA . GLN C 1 44 ? 100.523 74.229 86.601 1.00 56.73 100 GLN C CA 1
ATOM 4035 C C . GLN C 1 44 ? 100.232 72.996 87.443 1.00 52.34 100 GLN C C 1
ATOM 4036 O O . GLN C 1 44 ? 99.824 71.956 86.908 1.00 45.53 100 GLN C O 1
ATOM 4042 N N . GLU C 1 45 ? 100.455 73.097 88.750 1.00 50.28 101 GLU C N 1
ATOM 4043 C CA . GLU C 1 45 ? 100.199 71.974 89.647 1.00 51.68 101 GLU C CA 1
ATOM 4044 C C . GLU C 1 45 ? 98.746 71.488 89.534 1.00 45.30 101 GLU C C 1
ATOM 4045 O O . GLU C 1 45 ? 97.821 72.295 89.463 1.00 48.44 101 GLU C O 1
ATOM 4051 N N . LEU C 1 46 ? 98.560 70.175 89.489 1.00 39.44 102 LEU C N 1
ATOM 4052 C CA . LEU C 1 46 ? 97.222 69.578 89.502 1.00 39.78 102 LEU C CA 1
ATOM 4053 C C . LEU C 1 46 ? 96.409 70.122 90.664 1.00 40.78 102 LEU C C 1
ATOM 4054 O O . LEU C 1 46 ? 96.877 70.117 91.801 1.00 41.68 102 LEU C O 1
ATOM 4059 N N . GLN C 1 47 ? 95.204 70.607 90.383 1.00 38.96 103 GLN C N 1
ATOM 4060 C CA . GLN C 1 47 ? 94.359 71.188 91.431 1.00 37.78 103 GLN C CA 1
ATOM 4061 C C . GLN C 1 47 ? 92.960 70.587 91.440 1.00 37.27 103 GLN C C 1
ATOM 4062 O O . GLN C 1 47 ? 92.212 70.723 90.475 1.00 37.87 103 GLN C O 1
ATOM 4068 N N . LEU C 1 48 ? 92.618 69.936 92.545 1.00 31.99 104 LEU C N 1
ATOM 4069 C CA . LEU C 1 48 ? 91.304 69.363 92.746 1.00 33.15 104 LEU C CA 1
ATOM 4070 C C . LEU C 1 48 ? 90.478 70.229 93.680 1.00 36.97 104 LEU C C 1
ATOM 4071 O O . LEU C 1 48 ? 90.956 70.654 94.743 1.00 32.65 104 LEU C O 1
ATOM 4076 N N . ASP C 1 49 ? 89.231 70.478 93.294 1.00 35.65 105 ASP C N 1
ATOM 4077 C CA . ASP C 1 49 ? 88.331 71.266 94.131 1.00 34.45 105 ASP C CA 1
ATOM 4078 C C . ASP C 1 49 ? 87.099 70.450 94.469 1.00 34.62 105 ASP C C 1
ATOM 4079 O O . ASP C 1 49 ? 86.509 69.822 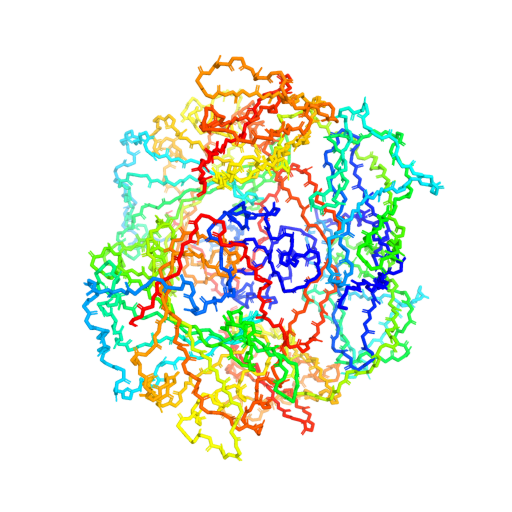93.590 1.00 29.55 105 ASP C O 1
ATOM 4084 N N . GLY C 1 50 ? 86.731 70.449 95.747 1.00 37.87 106 GLY C N 1
ATOM 4085 C CA . GLY C 1 50 ? 85.529 69.769 96.194 1.00 32.84 106 GLY C CA 1
ATOM 4086 C C . GLY C 1 50 ? 85.626 68.258 96.344 1.00 29.45 106 GLY C C 1
ATOM 4087 O O . GLY C 1 50 ? 84.640 67.631 96.735 1.00 29.69 106 GLY C O 1
ATOM 4088 N N . PHE C 1 51 ? 86.788 67.659 96.068 1.00 32.53 107 PHE C N 1
ATOM 4089 C CA . PHE C 1 51 ? 86.909 66.186 96.148 1.00 26.69 107 PHE C CA 1
ATOM 4090 C C . PHE C 1 51 ? 86.900 65.683 97.591 1.00 27.34 107 PHE C C 1
ATOM 4091 O O . PHE C 1 51 ? 86.690 64.498 97.831 1.00 33.98 107 PHE C O 1
ATOM 4099 N N . ASP C 1 52 ? 87.164 66.575 98.533 1.00 29.18 108 ASP C N 1
ATOM 4100 C CA .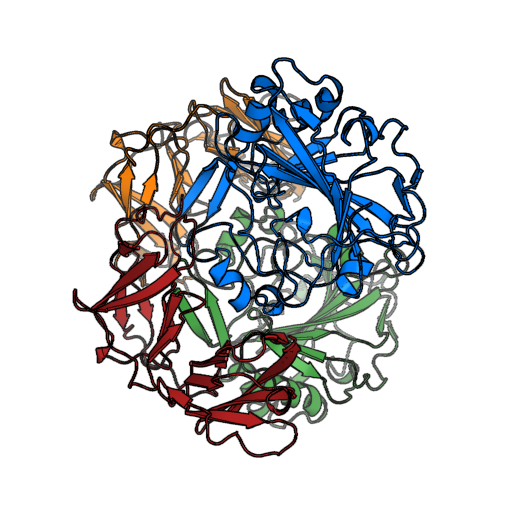 ASP C 1 52 ? 87.220 66.198 99.947 1.00 36.05 108 ASP C CA 1
ATOM 4101 C C . ASP C 1 52 ? 85.841 66.232 100.615 1.00 37.78 108 ASP C C 1
ATOM 4102 O O . ASP C 1 52 ? 85.689 65.789 101.752 1.00 38.69 108 ASP C O 1
ATOM 4107 N N . ASN C 1 53 ? 84.839 66.760 99.915 1.00 39.44 109 ASN C N 1
ATOM 4108 C CA . ASN C 1 53 ? 83.495 66.884 100.494 1.00 36.91 109 ASN C CA 1
ATOM 4109 C C . ASN C 1 53 ? 82.689 65.598 100.368 1.00 34.25 109 ASN C C 1
ATOM 4110 O O . ASN C 1 53 ? 82.798 64.891 99.376 1.00 37.54 109 ASN C O 1
ATOM 4115 N N . GLU C 1 54 ? 81.871 65.296 101.368 1.00 35.32 110 GLU C N 1
ATOM 4116 C CA . GLU C 1 54 ? 80.995 64.141 101.252 1.00 37.65 110 GLU C CA 1
ATOM 4117 C C . GLU C 1 54 ? 79.974 64.366 100.151 1.00 36.22 110 GLU C C 1
ATOM 4118 O O . GLU C 1 54 ? 79.405 65.457 100.025 1.00 35.51 110 GLU C O 1
ATOM 4124 N N . SER C 1 55 ? 79.731 63.317 99.373 1.00 32.79 111 SER C N 1
ATOM 4125 C CA . SER C 1 55 ? 78.761 63.370 98.288 1.00 33.01 111 SER C CA 1
ATOM 4126 C C . SER C 1 55 ? 77.328 63.510 98.815 1.00 33.80 111 SER C C 1
ATOM 4127 O O . SER C 1 55 ? 77.045 63.219 99.971 1.00 34.12 111 SER C O 1
ATOM 4130 N N . SER C 1 56 ? 76.443 63.979 97.945 1.00 40.00 112 SER C N 1
ATOM 4131 C CA . SER C 1 56 ? 75.019 64.081 98.236 1.00 41.93 112 SER C CA 1
ATOM 4132 C C . SER C 1 56 ? 74.322 62.720 98.220 1.00 33.53 112 SER C C 1
ATOM 4133 O O . SER C 1 56 ? 74.695 61.830 97.465 1.00 36.65 112 SER C O 1
ATOM 4136 N N . ASN C 1 57 ? 73.275 62.571 99.020 1.00 41.61 113 ASN C N 1
ATOM 4137 C CA . ASN C 1 57 ? 72.458 61.366 98.949 1.00 39.62 113 ASN C CA 1
ATOM 4138 C C . ASN C 1 57 ? 71.676 61.282 97.627 1.00 37.76 113 ASN C C 1
ATOM 4139 O O . ASN C 1 57 ? 71.087 60.250 97.326 1.00 40.18 113 ASN C O 1
ATOM 4144 N N . LYS C 1 58 ? 71.695 62.357 96.837 1.00 35.59 114 LYS C N 1
ATOM 4145 C CA . LYS C 1 58 ? 71.087 62.368 95.491 1.00 37.81 114 LYS C CA 1
ATOM 4146 C C . LYS C 1 58 ? 71.983 61.758 94.407 1.00 35.79 114 LYS C C 1
ATOM 4147 O O . LYS C 1 58 ? 71.538 61.492 93.288 1.00 28.46 114 LYS C O 1
ATOM 4153 N N . THR C 1 59 ? 73.265 61.577 94.719 1.00 30.43 115 THR C N 1
ATOM 4154 C CA . THR C 1 59 ? 74.165 60.898 93.813 1.00 26.80 115 THR C CA 1
ATOM 4155 C C . THR C 1 59 ? 73.676 59.478 93.627 1.00 29.59 115 THR C C 1
ATOM 4156 O O . THR C 1 59 ? 73.219 58.848 94.579 1.00 30.13 115 THR C O 1
ATOM 4160 N N . TRP C 1 60 ? 73.772 58.964 92.410 1.00 23.13 116 TRP C N 1
ATOM 4161 C CA . TRP C 1 60 ? 73.254 57.638 92.179 1.00 28.77 116 TRP C CA 1
ATOM 4162 C C . TRP C 1 60 ? 74.067 56.812 91.206 1.00 28.77 116 TRP C C 1
ATOM 4163 O O . TRP C 1 60 ? 74.962 57.303 90.503 1.00 29.68 116 TRP C O 1
ATOM 4174 N N . MET C 1 61 ? 73.753 55.526 91.204 1.00 25.12 117 MET C N 1
ATOM 4175 C CA . MET C 1 61 ? 74.539 54.530 90.497 1.00 22.38 117 MET C CA 1
ATOM 4176 C C . MET C 1 61 ? 73.647 53.713 89.582 1.00 25.91 117 MET C C 1
ATOM 4177 O O . MET C 1 61 ? 72.523 53.340 89.971 1.00 28.02 117 MET C O 1
ATOM 4182 N N . LYS C 1 62 ? 74.152 53.417 88.390 1.00 27.96 118 LYS C N 1
ATOM 4183 C CA . LYS C 1 62 ? 73.377 52.715 87.365 1.00 27.64 118 LYS C CA 1
ATOM 4184 C C . LYS C 1 62 ? 74.179 51.593 86.690 1.00 25.40 118 LYS C C 1
ATOM 4185 O O . LYS C 1 62 ? 75.351 51.771 86.361 1.00 27.36 118 LYS C O 1
ATOM 4191 N N . ASN C 1 63 ? 73.543 50.432 86.529 1.00 26.16 119 ASN C N 1
ATOM 4192 C CA . ASN C 1 63 ? 74.050 49.354 85.690 1.00 23.43 119 ASN C CA 1
ATOM 4193 C C . ASN C 1 63 ? 73.595 49.605 84.257 1.00 26.79 119 ASN C C 1
ATOM 4194 O O . ASN C 1 63 ? 72.439 49.322 83.903 1.00 24.41 119 ASN C O 1
ATOM 4199 N N . THR C 1 64 ? 74.486 50.148 83.433 1.00 21.79 120 THR C N 1
ATOM 4200 C CA . THR C 1 64 ? 74.128 50.449 82.043 1.00 22.45 120 THR C CA 1
ATOM 4201 C C . THR C 1 64 ? 74.145 49.216 81.141 1.00 22.97 120 THR C C 1
ATOM 4202 O O . THR C 1 64 ? 73.715 49.279 79.993 1.00 23.32 120 THR C O 1
ATOM 4206 N N . GLY C 1 65 ? 74.648 48.095 81.631 1.00 21.71 121 GLY C N 1
ATOM 4207 C CA . GLY C 1 65 ? 74.814 46.946 80.745 1.00 22.61 121 GLY C CA 1
ATOM 4208 C C . GLY C 1 65 ? 76.232 46.885 80.173 1.00 23.53 121 GLY C C 1
ATOM 4209 O O . GLY C 1 65 ? 76.745 45.803 79.893 1.00 21.87 121 GLY C O 1
ATOM 4210 N N . LYS C 1 66 ? 76.853 48.054 80.000 1.00 15.15 122 LYS C N 1
ATOM 4211 C CA . LYS C 1 66 ? 78.218 48.162 79.489 1.00 22.25 122 LYS C CA 1
ATOM 4212 C C . LYS C 1 66 ? 79.197 48.426 80.625 1.00 27.65 122 LYS C C 1
ATOM 4213 O O . LYS C 1 66 ? 80.402 48.126 80.537 1.00 24.97 122 LYS C O 1
ATOM 4219 N N . THR C 1 67 ? 78.671 49.023 81.691 1.00 23.69 123 THR C N 1
ATOM 4220 C CA . THR C 1 67 ? 79.486 49.378 82.839 1.00 22.72 123 THR C CA 1
ATOM 4221 C C . THR C 1 67 ? 78.568 49.694 84.007 1.00 23.56 123 THR C C 1
ATOM 4222 O O . THR C 1 67 ? 77.347 49.608 83.889 1.00 25.19 123 THR C O 1
ATOM 4226 N N . VAL C 1 68 ? 79.165 50.063 85.136 1.00 21.13 124 VAL C N 1
ATOM 4227 C CA . VAL C 1 68 ? 78.403 50.655 86.210 1.00 18.86 124 VAL C CA 1
ATOM 4228 C C . VAL C 1 68 ? 78.820 52.115 86.290 1.00 22.88 124 VAL C C 1
ATOM 4229 O O . VAL C 1 68 ? 80.013 52.423 86.384 1.00 25.01 124 VAL C O 1
ATOM 4233 N N . ALA C 1 69 ? 77.838 53.002 86.207 1.00 23.01 125 ALA C N 1
ATOM 4234 C CA . ALA C 1 69 ? 78.090 54.430 86.172 1.00 21.92 125 ALA C CA 1
ATOM 4235 C C . ALA C 1 69 ? 77.614 55.102 87.448 1.00 28.32 125 ALA C C 1
ATOM 4236 O O . ALA C 1 69 ? 76.601 54.704 88.051 1.00 31.81 125 ALA C O 1
ATOM 4238 N N . ILE C 1 70 ? 78.335 56.141 87.846 1.00 23.31 126 ILE C N 1
ATOM 4239 C CA . ILE C 1 70 ? 77.910 56.980 88.953 1.00 28.36 126 ILE C CA 1
ATOM 4240 C C . ILE C 1 70 ? 77.636 58.375 88.426 1.00 28.24 126 ILE C C 1
ATOM 4241 O O . ILE C 1 70 ? 78.516 59.017 87.828 1.00 26.37 126 ILE C O 1
ATOM 4246 N N . LEU C 1 71 ? 76.417 58.851 88.644 1.00 21.63 127 LEU C N 1
ATOM 4247 C CA . LEU C 1 71 ? 76.042 60.181 88.188 1.00 23.75 127 LEU C CA 1
ATOM 4248 C C . LEU C 1 71 ? 76.228 61.149 89.338 1.00 30.86 127 LEU C C 1
ATOM 4249 O O . LEU C 1 71 ? 75.492 61.102 90.317 1.00 27.86 127 LEU C O 1
ATOM 4254 N N . LEU C 1 72 ? 77.232 62.012 89.236 1.00 32.19 128 LEU C N 1
ATOM 4255 C CA . LEU C 1 72 ? 77.608 62.894 90.347 1.00 29.40 128 LEU C CA 1
ATOM 4256 C C . LEU C 1 72 ? 76.691 64.103 90.459 1.00 28.39 128 LEU C C 1
ATOM 4257 O O . LEU C 1 72 ? 76.460 64.796 89.472 1.00 33.34 128 LEU C O 1
ATOM 4262 N N . LYS C 1 73 ? 76.193 64.375 91.663 1.00 30.20 129 LYS C N 1
ATOM 4263 C CA . LYS C 1 73 ? 75.281 65.492 91.875 1.00 32.66 129 LYS C CA 1
ATOM 4264 C C . LYS C 1 73 ? 75.872 66.569 92.778 1.00 38.64 129 LYS C C 1
ATOM 4265 O O . LYS C 1 73 ? 75.144 67.388 93.339 1.00 44.97 129 LYS C O 1
ATOM 4271 N N . ASP C 1 74 ? 77.187 66.540 92.956 1.00 36.24 130 ASP C N 1
ATOM 4272 C CA . ASP C 1 74 ? 77.873 67.616 93.659 1.00 36.09 130 ASP C CA 1
ATOM 4273 C C . ASP C 1 74 ? 78.850 68.254 92.689 1.00 34.82 130 ASP C C 1
ATOM 4274 O O . ASP C 1 74 ? 79.132 67.686 91.644 1.00 31.13 130 ASP C O 1
ATOM 4279 N N . ASP C 1 75 ? 79.362 69.431 93.030 1.00 33.92 131 ASP C N 1
ATOM 4280 C CA . ASP C 1 75 ? 80.357 70.082 92.195 1.00 33.54 131 ASP C CA 1
ATOM 4281 C C . ASP C 1 75 ? 81.765 69.569 92.513 1.00 32.09 131 ASP C C 1
ATOM 4282 O O . ASP C 1 75 ? 82.206 69.646 93.664 1.00 31.54 131 ASP C O 1
ATOM 4287 N N . TYR C 1 76 ? 82.449 69.052 91.492 1.00 30.11 132 TYR C N 1
ATOM 4288 C CA . TYR C 1 76 ? 83.874 68.685 91.566 1.00 29.72 132 TYR C CA 1
ATOM 4289 C C . TYR C 1 76 ? 84.633 69.282 90.378 1.00 36.57 132 TYR C C 1
ATOM 4290 O O . TYR C 1 76 ? 84.174 69.182 89.251 1.00 32.82 132 TYR C O 1
ATOM 4299 N N . PHE C 1 77 ? 85.798 69.877 90.628 1.00 32.31 133 PHE C N 1
ATOM 4300 C CA . PHE C 1 77 ? 86.558 70.536 89.567 1.00 31.58 133 PHE C CA 1
ATOM 4301 C C . PHE C 1 77 ? 88.014 70.075 89.545 1.00 36.08 133 PHE C C 1
ATOM 4302 O O . PHE C 1 77 ? 88.574 69.719 90.581 1.00 33.37 133 PHE C O 1
ATOM 4310 N N . VAL C 1 78 ? 88.604 70.074 88.353 1.00 34.07 134 VAL C N 1
ATOM 4311 C CA . VAL C 1 78 ? 90.029 69.854 88.186 1.00 33.00 134 VAL C CA 1
ATOM 4312 C C . VAL C 1 78 ? 90.578 70.931 87.253 1.00 35.88 134 VAL C C 1
ATOM 4313 O O . VAL C 1 78 ? 89.902 71.364 86.320 1.00 35.97 134 VAL C O 1
ATOM 4317 N N . SER C 1 79 ? 91.787 71.400 87.542 1.00 32.92 135 SER C N 1
ATOM 4318 C CA . SER C 1 79 ? 92.433 72.399 86.713 1.00 37.55 135 SER C CA 1
ATOM 4319 C C . SER C 1 79 ? 93.942 72.197 86.802 1.00 38.88 135 SER C C 1
ATOM 4320 O O . SER C 1 79 ? 94.414 71.406 87.619 1.00 36.20 135 SER C O 1
ATOM 4323 N N . GLY C 1 80 ? 94.698 72.913 85.975 1.00 38.90 136 GLY C N 1
ATOM 4324 C CA . GLY C 1 80 ? 96.129 72.697 85.912 1.00 35.84 136 GLY C CA 1
ATOM 4325 C C . GLY C 1 80 ? 96.437 71.413 85.162 1.00 38.72 136 GLY C C 1
ATOM 4326 O O . GLY C 1 80 ? 95.634 70.959 84.346 1.00 39.11 136 GLY C O 1
ATOM 4327 N N . ALA C 1 81 ? 97.605 70.833 85.435 1.00 45.19 137 ALA C N 1
ATOM 4328 C CA . ALA C 1 81 ? 98.050 69.609 84.767 1.00 42.75 137 ALA C CA 1
ATOM 4329 C C . ALA C 1 81 ? 97.971 69.734 83.248 1.00 44.70 137 ALA C C 1
ATOM 4330 O O . ALA C 1 81 ? 97.668 68.772 82.564 1.00 39.52 137 ALA C O 1
ATOM 4332 N N . GLY C 1 82 ? 98.222 70.926 82.725 1.00 44.31 138 GLY C N 1
ATOM 4333 C CA . GLY C 1 82 ? 98.236 71.118 81.286 1.00 50.12 138 GLY C CA 1
ATOM 4334 C C . GLY C 1 82 ? 96.868 71.017 80.643 1.00 46.50 138 GLY C C 1
ATOM 4335 O O . GLY C 1 82 ? 96.756 70.849 79.423 1.00 41.00 138 GLY C O 1
ATOM 4336 N N . LEU C 1 83 ? 95.823 71.128 81.461 1.00 37.78 139 LEU C N 1
ATOM 4337 C CA . LEU C 1 83 ? 94.456 71.142 80.951 1.00 39.93 139 LEU C CA 1
ATOM 4338 C C . LEU C 1 83 ? 94.073 72.525 80.451 1.00 42.36 139 LEU C C 1
ATOM 4339 O O . LEU C 1 83 ? 94.452 73.535 81.048 1.00 49.30 139 LEU C O 1
ATOM 4344 N N . PRO C 1 84 ? 93.313 72.579 79.347 1.00 43.11 140 PRO C N 1
ATOM 4345 C CA . PRO C 1 84 ? 92.892 73.860 78.768 1.00 51.92 140 PRO C CA 1
ATOM 4346 C C . PRO C 1 84 ? 91.756 74.493 79.559 1.00 56.88 140 PRO C C 1
ATOM 4347 O O . PRO C 1 84 ? 90.615 74.496 79.099 1.00 57.50 140 PRO C O 1
ATOM 4351 N N . GLY C 1 85 ? 92.071 75.019 80.738 1.00 54.37 141 GLY C N 1
ATOM 4352 C CA . GLY C 1 85 ? 91.069 75.632 81.589 1.00 53.38 141 GLY C CA 1
ATOM 4353 C C . GLY C 1 85 ? 90.565 74.692 82.670 1.00 49.55 141 GLY C C 1
ATOM 4354 O O . GLY C 1 85 ? 91.159 73.641 82.922 1.00 47.16 141 GLY C O 1
ATOM 4355 N N . ARG C 1 86 ? 89.454 75.068 83.298 1.00 47.49 142 ARG C N 1
ATOM 4356 C CA . ARG C 1 86 ? 88.924 74.351 84.460 1.00 38.98 142 ARG C CA 1
ATOM 4357 C C . ARG C 1 86 ? 87.733 73.457 84.118 1.00 40.20 142 ARG C C 1
ATOM 4358 O O . ARG C 1 86 ? 86.800 73.881 83.440 1.00 39.16 142 ARG C O 1
ATOM 4366 N N . PHE C 1 87 ? 87.757 72.228 84.619 1.00 30.36 143 PHE C N 1
ATOM 4367 C CA . PHE C 1 87 ? 86.777 71.221 84.226 1.00 34.03 143 PHE C CA 1
ATOM 4368 C C . PHE C 1 87 ? 85.937 70.719 85.388 1.00 30.94 143 PHE C C 1
ATOM 4369 O O . PHE C 1 87 ? 86.433 70.570 86.512 1.00 32.21 143 PHE C O 1
ATOM 4377 N N . LYS C 1 88 ? 84.668 70.438 85.098 1.00 31.17 144 LYS C N 1
ATOM 4378 C CA . LYS C 1 88 ? 83.687 70.034 86.102 1.00 30.51 144 LYS C CA 1
ATOM 4379 C C . LYS C 1 88 ? 83.258 68.591 85.889 1.00 28.91 144 LYS C C 1
ATOM 4380 O O . LYS C 1 88 ? 82.928 68.219 84.775 1.00 26.91 144 LYS C O 1
ATOM 4386 N N . ALA C 1 89 ? 83.258 67.787 86.953 1.00 29.21 145 ALA C N 1
ATOM 4387 C CA . ALA C 1 89 ? 82.976 66.363 86.845 1.00 30.02 145 ALA C CA 1
ATOM 4388 C C . ALA C 1 89 ? 81.499 66.101 86.596 1.00 29.90 145 ALA C C 1
ATOM 4389 O O . ALA C 1 89 ? 80.633 66.743 87.185 1.00 29.78 145 ALA C O 1
ATOM 4391 N N . GLU C 1 90 ? 81.231 65.138 85.727 1.00 27.87 146 GLU C N 1
ATOM 4392 C CA . GLU C 1 90 ? 79.866 64.764 85.386 1.00 30.29 146 GLU C CA 1
ATOM 4393 C C . GLU C 1 90 ? 79.528 63.397 85.939 1.00 29.59 146 GLU C C 1
ATOM 4394 O O . GLU C 1 90 ? 78.495 63.199 86.600 1.00 30.84 146 GLU C O 1
ATOM 4400 N N . LYS C 1 91 ? 80.403 62.443 85.664 1.00 29.50 147 LYS C N 1
ATOM 4401 C CA . LYS C 1 91 ? 80.105 61.067 85.999 1.00 26.79 147 LYS C CA 1
ATOM 4402 C C . LYS C 1 91 ? 81.353 60.209 86.096 1.00 24.61 147 LYS C C 1
ATOM 4403 O O . LYS C 1 91 ? 82.444 60.584 85.647 1.00 28.34 147 LYS C O 1
ATOM 4409 N N . VAL C 1 92 ? 81.158 59.033 86.670 1.00 26.09 148 VAL C N 1
ATOM 4410 C CA . VAL C 1 92 ? 82.205 58.042 86.857 1.00 24.93 148 VAL C CA 1
ATOM 4411 C C . VAL C 1 92 ? 81.823 56.727 86.170 1.00 25.77 148 VAL C C 1
ATOM 4412 O O . VAL C 1 92 ? 80.675 56.286 86.283 1.00 23.52 148 VAL C O 1
ATOM 4416 N N . GLU C 1 93 ? 82.765 56.102 85.465 1.00 25.82 149 GLU C N 1
ATOM 4417 C CA . GLU C 1 93 ? 82.542 54.752 84.929 1.00 25.59 149 GLU C CA 1
ATOM 4418 C C . GLU C 1 93 ? 83.676 53.781 85.268 1.00 25.48 149 GLU C C 1
ATOM 4419 O O . GLU C 1 93 ? 84.814 54.197 85.509 1.00 28.41 149 GLU C O 1
ATOM 4425 N N . PHE C 1 94 ? 83.353 52.490 85.321 1.00 21.79 150 PHE C N 1
ATOM 4426 C CA . PHE C 1 94 ? 84.311 51.458 85.709 1.00 21.75 150 PHE C CA 1
ATOM 4427 C C . PHE C 1 94 ? 84.527 50.370 84.652 1.00 27.72 150 PHE C C 1
ATOM 4428 O O . PHE C 1 94 ? 83.599 49.996 83.933 1.00 26.22 150 PHE C O 1
ATOM 4436 N N . HIS C 1 95 ? 85.738 49.817 84.643 1.00 23.66 151 HIS C N 1
ATOM 4437 C CA . HIS C 1 95 ? 86.142 48.724 83.761 1.00 21.49 151 HIS C CA 1
ATOM 4438 C C . HIS C 1 95 ? 86.852 47.669 84.589 1.00 27.67 151 HIS C C 1
ATOM 4439 O O . HIS C 1 95 ? 87.715 47.999 85.403 1.00 27.63 151 HIS C O 1
ATOM 4446 N N . TRP C 1 96 ? 86.492 46.406 84.402 1.00 23.58 152 TRP C N 1
ATOM 4447 C CA . TRP C 1 96 ? 87.065 45.360 85.230 1.00 23.07 152 TRP C CA 1
ATOM 4448 C C . TRP C 1 96 ? 87.233 44.069 84.442 1.00 24.41 152 TRP C C 1
ATOM 4449 O O . TRP C 1 96 ? 86.853 43.984 83.268 1.00 26.24 152 TRP C O 1
ATOM 4460 N N . GLY C 1 97 ? 87.846 43.087 85.089 1.00 22.37 153 GLY C N 1
ATOM 4461 C CA . GLY C 1 97 ? 88.210 41.849 84.439 1.00 22.99 153 GLY C CA 1
ATOM 4462 C C . GLY C 1 97 ? 87.197 40.745 84.657 1.00 26.65 153 GLY C C 1
ATOM 4463 O O . GLY C 1 97 ? 85.994 40.911 84.395 1.00 25.73 153 GLY C O 1
ATOM 4464 N N . HIS C 1 98 ? 87.687 39.616 85.152 1.00 24.10 154 HIS C N 1
ATOM 4465 C CA . HIS C 1 98 ? 86.932 38.377 85.123 1.00 33.19 154 HIS C CA 1
ATOM 4466 C C . HIS C 1 98 ? 86.845 37.720 86.493 1.00 41.39 154 HIS C C 1
ATOM 4467 O O . HIS C 1 98 ? 85.767 37.317 86.938 1.00 41.16 154 HIS C O 1
ATOM 4474 N N . SER C 1 99 ? 87.987 37.623 87.161 1.00 35.96 155 SER C N 1
ATOM 4475 C CA . SER C 1 99 ? 88.077 36.874 88.403 1.00 43.39 155 SER C CA 1
ATOM 4476 C C . SER C 1 99 ? 89.477 36.972 88.950 1.00 42.06 155 SER C C 1
ATOM 4477 O O . SER C 1 99 ? 90.430 37.188 88.189 1.00 41.73 155 SER C O 1
ATOM 4480 N N . ASN C 1 100 ? 89.593 36.796 90.262 1.00 37.46 156 ASN C N 1
ATOM 4481 C CA . ASN C 1 100 ? 90.886 36.738 90.927 1.00 42.54 156 ASN C CA 1
ATOM 4482 C C . ASN C 1 100 ? 91.793 37.913 90.562 1.00 41.42 156 ASN C C 1
ATOM 4483 O O . ASN C 1 100 ? 93.004 37.763 90.486 1.00 48.65 156 ASN C O 1
ATOM 4488 N N . GLY C 1 101 ? 91.196 39.074 90.318 1.00 37.97 157 GLY C N 1
ATOM 4489 C CA . GLY C 1 101 ? 91.949 40.259 89.954 1.00 40.57 157 GLY C CA 1
ATOM 4490 C C . GLY C 1 101 ? 92.631 40.208 88.593 1.00 38.48 157 GLY C C 1
ATOM 4491 O O . GLY C 1 101 ? 93.659 40.854 88.400 1.00 37.01 157 GLY C O 1
ATOM 4492 N N . SER C 1 102 ? 92.070 39.450 87.651 1.00 33.24 158 SER C N 1
ATOM 4493 C CA . SER C 1 102 ? 92.613 39.416 86.292 1.00 38.63 158 SER C CA 1
ATOM 4494 C C . SER C 1 102 ? 92.537 40.809 85.651 1.00 36.08 158 SER C C 1
ATOM 4495 O O . SER C 1 102 ? 91.800 41.678 86.127 1.00 36.34 158 SER C O 1
ATOM 4498 N N . ALA C 1 103 ? 93.303 41.025 84.582 1.00 30.81 159 ALA C N 1
ATOM 4499 C CA . ALA C 1 103 ? 93.415 42.342 83.976 1.00 28.97 159 ALA C CA 1
ATOM 4500 C C . ALA C 1 103 ? 92.054 42.870 83.527 1.00 26.78 159 ALA C C 1
ATOM 4501 O O . ALA C 1 103 ? 91.330 42.199 82.799 1.00 32.40 159 ALA C O 1
ATOM 4503 N N . GLY C 1 104 ? 91.715 44.074 83.967 1.00 28.29 160 GLY C N 1
ATOM 4504 C CA . GLY C 1 104 ? 90.466 44.698 83.580 1.00 26.92 160 GLY C CA 1
ATOM 4505 C C . GLY C 1 104 ? 90.619 46.143 83.154 1.00 26.47 160 GLY C C 1
ATOM 4506 O O . GLY C 1 104 ? 89.660 46.758 82.676 1.00 23.55 160 GLY C O 1
ATOM 4507 N N . SER C 1 105 ? 91.809 46.709 83.334 1.00 24.25 161 SER C N 1
ATOM 4508 C CA . SER C 1 105 ? 91.972 48.122 83.024 1.00 24.42 161 SER C CA 1
ATOM 4509 C C . SER C 1 105 ? 92.051 48.351 81.504 1.00 23.26 161 SER C C 1
ATOM 4510 O O . SER C 1 105 ? 92.352 47.451 80.719 1.00 20.77 161 SER C O 1
ATOM 4513 N N . GLU C 1 106 ? 91.747 49.562 81.083 1.00 22.13 162 GLU C N 1
ATOM 4514 C CA . GLU C 1 106 ? 91.842 49.897 79.672 1.00 20.88 162 GLU C CA 1
ATOM 4515 C C . GLU C 1 106 ? 93.251 50.379 79.343 1.00 21.10 162 GLU C C 1
ATOM 4516 O O . GLU C 1 106 ? 93.892 49.891 78.392 1.00 20.60 162 GLU C O 1
ATOM 4522 N N . HIS C 1 107 ? 93.706 51.361 80.105 1.00 20.45 163 HIS C N 1
ATOM 4523 C CA . HIS C 1 107 ? 95.097 51.821 79.993 1.00 22.64 163 HIS C CA 1
ATOM 4524 C C . HIS C 1 107 ? 96.009 50.859 80.718 1.00 24.76 163 HIS C C 1
ATOM 4525 O O . HIS C 1 107 ? 95.552 50.023 81.499 1.00 23.58 163 HIS C O 1
ATOM 4532 N N . SER C 1 108 ? 97.301 50.988 80.463 1.00 27.26 164 SER C N 1
ATOM 4533 C CA . SER C 1 108 ? 98.318 50.246 81.184 1.00 32.34 164 SER C CA 1
ATOM 4534 C C . SER C 1 108 ? 99.563 51.113 81.253 1.00 30.18 164 SER C C 1
ATOM 4535 O O . SER C 1 108 ? 99.693 52.067 80.491 1.00 28.08 164 SER C O 1
ATOM 4538 N N . VAL C 1 109 ? 100.466 50.800 82.176 1.00 32.64 165 VAL C N 1
ATOM 4539 C CA . VAL C 1 109 ? 101.708 51.546 82.292 1.00 31.01 165 VAL C CA 1
ATOM 4540 C C . VAL C 1 109 ? 102.828 50.547 82.199 1.00 30.28 165 VAL C C 1
ATOM 4541 O O . VAL C 1 109 ? 102.852 49.576 82.960 1.00 33.06 165 VAL C O 1
ATOM 4545 N N . ASN C 1 110 ? 103.731 50.779 81.245 1.00 28.41 166 ASN C N 1
ATOM 4546 C CA . ASN C 1 110 ? 104.807 49.848 80.916 1.00 31.20 166 ASN C CA 1
ATOM 4547 C C . ASN C 1 110 ? 104.277 48.436 80.782 1.00 35.29 166 ASN C C 1
ATOM 4548 O O . ASN C 1 110 ? 104.893 47.487 81.248 1.00 33.62 166 ASN C O 1
ATOM 4553 N N . GLY C 1 111 ? 103.115 48.309 80.151 1.00 30.78 167 GLY C N 1
ATOM 4554 C CA . GLY C 1 111 ? 102.549 47.003 79.885 1.00 36.66 167 GLY C CA 1
ATOM 4555 C C . GLY C 1 111 ? 101.812 46.372 81.053 1.00 36.75 167 GLY C C 1
ATOM 4556 O O . GLY C 1 111 ? 101.264 45.285 80.916 1.00 38.89 167 GLY C O 1
ATOM 4557 N N . ARG C 1 112 ? 101.801 47.029 82.207 1.00 38.23 168 ARG C N 1
ATOM 4558 C CA . ARG C 1 112 ? 101.084 46.464 83.344 1.00 34.29 168 ARG C CA 1
ATOM 4559 C C . ARG C 1 112 ? 99.639 46.935 83.366 1.00 33.28 168 ARG C C 1
ATOM 4560 O O . ARG C 1 112 ? 99.363 48.144 83.438 1.00 29.25 168 ARG C O 1
ATOM 4568 N N . ARG C 1 113 ? 98.728 45.968 83.313 1.00 28.58 169 ARG C N 1
ATOM 4569 C CA . ARG C 1 113 ? 97.303 46.218 83.492 1.00 28.56 169 ARG C CA 1
ATOM 4570 C C . ARG C 1 113 ? 96.880 46.002 84.943 1.00 32.61 169 ARG C C 1
ATOM 4571 O O . ARG C 1 113 ? 97.591 45.360 85.715 1.00 29.16 169 ARG C O 1
ATOM 4579 N N . PHE C 1 114 ? 95.718 46.537 85.300 1.00 26.72 170 PHE C N 1
ATOM 4580 C CA . PHE C 1 114 ? 95.248 46.495 86.682 1.00 28.96 170 PHE C CA 1
ATOM 4581 C C . PHE C 1 114 ? 93.862 45.863 86.722 1.00 28.05 170 PHE C C 1
ATOM 4582 O O . PHE C 1 114 ? 93.180 45.812 85.693 1.00 25.00 170 PHE C O 1
ATOM 4590 N N . PRO C 1 115 ? 93.455 45.347 87.891 1.00 29.88 171 PRO C N 1
ATOM 4591 C CA . PRO C 1 115 ? 92.152 44.666 87.965 1.00 21.50 171 PRO C CA 1
ATOM 4592 C C . PRO C 1 115 ? 90.950 45.548 87.690 1.00 23.02 171 PRO C C 1
ATOM 4593 O O . PRO C 1 115 ? 89.913 45.039 87.224 1.00 24.54 171 PRO C O 1
ATOM 4597 N N . VAL C 1 116 ? 91.063 46.840 87.989 1.00 23.21 172 VAL C N 1
ATOM 4598 C CA . VAL C 1 116 ? 89.979 47.777 87.711 1.00 20.27 172 VAL C CA 1
ATOM 4599 C C . VAL C 1 116 ? 90.560 49.088 87.211 1.00 25.80 172 VAL C C 1
ATOM 4600 O O . VAL C 1 116 ? 91.626 49.510 87.668 1.00 25.49 172 VAL C O 1
ATOM 4604 N N . GLU C 1 117 ? 89.872 49.711 86.263 1.00 22.72 173 GLU C N 1
ATOM 4605 C CA . GLU C 1 117 ? 90.110 51.105 85.929 1.00 21.85 173 GLU C CA 1
ATOM 4606 C C . GLU C 1 117 ? 88.833 51.895 86.120 1.00 26.66 173 GLU C C 1
ATOM 4607 O O . GLU C 1 117 ? 87.781 51.527 85.592 1.00 24.13 173 GLU C O 1
ATOM 4613 N N . MET C 1 118 ? 88.925 52.974 86.891 1.00 22.50 174 MET C N 1
ATOM 4614 C CA . MET C 1 118 ? 87.809 53.893 87.089 1.00 20.15 174 MET C CA 1
ATOM 4615 C C . MET C 1 118 ? 88.089 55.148 86.288 1.00 21.14 174 MET C C 1
ATOM 4616 O O . MET C 1 118 ? 89.214 55.648 86.291 1.00 20.21 174 MET C O 1
ATOM 4621 N N . GLN C 1 119 ? 87.086 55.661 85.602 1.00 21.19 175 GLN C N 1
ATOM 4622 C CA . GLN C 1 119 ? 87.255 56.856 84.790 1.00 23.34 175 GLN C CA 1
ATOM 4623 C C . GLN C 1 119 ? 86.286 57.935 85.234 1.00 26.26 175 GLN C C 1
ATOM 4624 O O . GLN C 1 119 ? 85.104 57.661 85.470 1.00 26.38 175 GLN C O 1
ATOM 4630 N N . ILE C 1 120 ? 86.773 59.162 85.328 1.00 20.15 176 ILE C N 1
ATOM 4631 C CA . ILE C 1 120 ? 85.909 60.274 85.689 1.00 23.99 176 ILE C CA 1
ATOM 4632 C C . ILE C 1 120 ? 85.868 61.216 84.514 1.00 28.71 176 ILE C C 1
ATOM 4633 O O . ILE C 1 120 ? 86.923 61.615 84.015 1.00 28.34 176 ILE C O 1
ATOM 4638 N N . PHE C 1 121 ? 84.667 61.564 84.063 1.00 24.52 177 PHE C N 1
ATOM 4639 C CA . PHE C 1 121 ? 84.526 62.444 82.890 1.00 27.45 177 PHE C CA 1
ATOM 4640 C C . PHE C 1 121 ? 84.124 63.861 83.289 1.00 30.05 177 PHE C C 1
ATOM 4641 O O . PHE C 1 121 ? 83.268 64.049 84.164 1.00 29.75 177 PHE C O 1
ATOM 4649 N N . PHE C 1 122 ? 84.752 64.842 82.632 1.00 25.39 178 PHE C N 1
ATOM 4650 C CA . PHE C 1 122 ? 84.615 66.262 82.947 1.00 29.15 178 PHE C CA 1
ATOM 4651 C C . PHE C 1 122 ? 84.281 67.075 81.708 1.00 32.30 178 PHE C C 1
ATOM 4652 O O . PHE C 1 122 ? 84.745 66.757 80.610 1.00 26.05 178 PHE C O 1
ATOM 4660 N N . TYR C 1 123 ? 83.552 68.171 81.902 1.00 29.23 179 TYR C N 1
ATOM 4661 C CA . TYR C 1 123 ? 83.359 69.166 80.854 1.00 32.37 179 TYR C CA 1
ATOM 4662 C C . TYR C 1 123 ? 83.695 70.559 81.370 1.00 38.82 179 TYR C C 1
ATOM 4663 O O . TYR C 1 123 ? 83.706 70.799 82.582 1.00 41.61 179 TYR C O 1
ATOM 4672 N N . ASN C 1 124 ? 83.954 71.479 80.449 1.00 40.13 180 ASN C N 1
ATOM 4673 C CA . ASN C 1 124 ? 84.255 72.854 80.813 1.00 42.69 180 ASN C CA 1
ATOM 4674 C C . ASN C 1 124 ? 82.979 73.676 80.861 1.00 50.02 180 ASN C C 1
ATOM 4675 O O . ASN C 1 124 ? 82.381 73.958 79.820 1.00 50.67 180 ASN C O 1
ATOM 4680 N N . PRO C 1 125 ? 82.568 74.079 82.072 1.00 52.19 181 PRO C N 1
ATOM 4681 C CA . PRO C 1 125 ? 81.328 74.842 82.256 1.00 55.18 181 PRO C CA 1
ATOM 4682 C C . PRO C 1 125 ? 81.427 76.256 81.692 1.00 63.16 181 PRO C C 1
ATOM 4683 O O . PRO C 1 125 ? 80.401 76.834 81.329 1.00 66.40 181 PRO C O 1
ATOM 4687 N N . ASP C 1 126 ? 82.641 76.797 81.601 1.00 71.30 182 ASP C N 1
ATOM 4688 C CA . ASP C 1 126 ? 82.836 78.155 81.084 1.00 81.25 182 ASP C CA 1
ATOM 4689 C C . ASP C 1 126 ? 82.504 78.238 79.594 1.00 84.59 182 ASP C C 1
ATOM 4690 O O . ASP C 1 126 ? 82.423 79.329 79.026 1.00 87.85 182 ASP C O 1
ATOM 4695 N N . ASP C 1 127 ? 82.317 77.077 78.970 1.00 81.65 183 ASP C N 1
ATOM 4696 C CA . ASP C 1 127 ? 81.954 77.000 77.560 1.00 78.34 183 ASP C CA 1
ATOM 4697 C C . ASP C 1 127 ? 80.544 76.442 77.371 1.00 78.01 183 ASP C C 1
ATOM 4698 O O . ASP C 1 127 ? 79.733 77.014 76.643 1.00 81.43 183 ASP C O 1
ATOM 4703 N N . PHE C 1 128 ? 80.255 75.321 78.027 1.00 74.75 184 PHE C N 1
ATOM 4704 C CA . PHE C 1 128 ? 78.990 74.626 77.821 1.00 78.23 184 PHE C CA 1
ATOM 4705 C C . PHE C 1 128 ? 78.237 74.424 79.114 1.00 74.91 184 PHE C C 1
ATOM 4706 O O . PHE C 1 128 ? 78.835 74.260 80.176 1.00 77.62 184 PHE C O 1
ATOM 4714 N N . ASP C 1 129 ? 76.916 74.430 79.013 1.00 70.97 185 ASP C N 1
ATOM 4715 C CA . ASP C 1 129 ? 76.072 74.449 80.196 1.00 73.85 185 ASP C CA 1
ATOM 4716 C C . ASP C 1 129 ? 75.849 73.052 80.744 1.00 66.76 185 ASP C C 1
ATOM 4717 O O . ASP C 1 129 ? 75.338 72.888 81.849 1.00 69.69 185 ASP C O 1
ATOM 4722 N N . SER C 1 130 ? 76.235 72.048 79.966 1.00 58.62 186 SER C N 1
ATOM 4723 C CA . SER C 1 130 ? 76.100 70.664 80.395 1.00 56.55 186 SER C CA 1
ATOM 4724 C C . SER C 1 130 ? 77.104 69.762 79.678 1.00 51.10 186 SER C C 1
ATOM 4725 O O . SER C 1 130 ? 77.664 70.134 78.646 1.00 53.24 186 SER C O 1
ATOM 4728 N N . PHE C 1 131 ? 77.323 68.574 80.232 1.00 52.59 187 PHE C N 1
ATOM 4729 C CA . PHE C 1 131 ? 78.232 67.594 79.646 1.00 51.48 187 PHE C CA 1
ATOM 4730 C C . PHE C 1 131 ? 77.669 67.102 78.324 1.00 54.57 187 PHE C C 1
ATOM 4731 O O . PHE C 1 131 ? 78.402 66.751 77.397 1.00 47.64 187 PHE C O 1
ATOM 4739 N N . GLN C 1 132 ? 76.345 67.078 78.268 1.00 62.27 188 GLN C N 1
ATOM 4740 C CA . GLN C 1 132 ? 75.606 66.615 77.108 1.00 65.69 188 GLN C CA 1
ATOM 4741 C C . GLN C 1 132 ? 75.896 67.549 75.938 1.00 57.80 188 GLN C C 1
ATOM 4742 O O . GLN C 1 132 ? 76.268 67.112 74.845 1.00 59.37 188 GLN C O 1
ATOM 4748 N N . THR C 1 133 ? 75.747 68.841 76.196 1.00 52.05 189 THR C N 1
ATOM 4749 C CA . THR C 1 133 ? 76.137 69.860 75.239 1.00 58.22 189 THR C CA 1
ATOM 4750 C C . THR C 1 133 ? 77.582 69.663 74.770 1.00 57.66 189 THR C C 1
ATOM 4751 O O . THR C 1 133 ? 77.838 69.640 73.566 1.00 52.39 189 THR C O 1
ATOM 4755 N N . ALA C 1 134 ? 78.514 69.504 75.715 1.00 53.24 190 ALA C N 1
ATOM 4756 C CA . ALA C 1 134 ? 79.934 69.430 75.378 1.00 46.38 190 ALA C CA 1
ATOM 4757 C C . ALA C 1 134 ? 80.201 68.356 74.327 1.00 43.96 190 ALA C C 1
ATOM 4758 O O . ALA C 1 134 ? 80.848 68.621 73.314 1.00 47.10 190 ALA C O 1
ATOM 4760 N N . ILE C 1 135 ? 79.683 67.155 74.571 1.00 45.41 191 ILE C N 1
ATOM 4761 C CA . ILE C 1 135 ? 79.858 66.028 73.659 1.00 51.48 191 ILE C CA 1
ATOM 4762 C C . ILE C 1 135 ? 79.321 66.296 72.254 1.00 55.02 191 ILE C C 1
ATOM 4763 O O . ILE C 1 135 ? 80.011 66.046 71.267 1.00 57.00 191 ILE C O 1
ATOM 4768 N N . SER C 1 136 ? 78.087 66.789 72.170 1.00 53.17 192 SER C N 1
ATOM 4769 C CA . SER C 1 136 ? 77.423 66.972 70.882 1.00 59.11 192 SER C CA 1
ATOM 4770 C C . SER C 1 136 ? 78.084 68.077 70.058 1.00 58.56 192 SER C C 1
ATOM 4771 O O . SER C 1 136 ? 78.246 67.939 68.849 1.00 61.10 192 SER C O 1
ATOM 4774 N N . GLU C 1 137 ? 78.489 69.160 70.717 1.00 57.80 193 GLU C N 1
ATOM 4775 C CA . GLU C 1 137 ? 79.267 70.206 70.056 1.00 56.90 193 GLU C CA 1
ATOM 4776 C C . GLU C 1 137 ? 80.663 69.699 69.703 1.00 51.69 193 GLU C C 1
ATOM 4777 O O . GLU C 1 137 ? 81.464 70.429 69.121 1.00 53.43 193 GLU C O 1
ATOM 4783 N N . ASN C 1 138 ? 80.937 68.451 70.072 1.00 57.47 194 ASN C N 1
ATOM 4784 C CA . ASN C 1 138 ? 82.216 67.792 69.827 1.00 62.63 194 ASN C CA 1
ATOM 4785 C C . ASN C 1 138 ? 83.392 68.670 70.218 1.00 59.11 194 ASN C C 1
ATOM 4786 O O . ASN C 1 138 ? 84.317 68.877 69.435 1.00 65.50 194 ASN C O 1
ATOM 4791 N N . ARG C 1 139 ? 83.336 69.194 71.436 1.00 54.88 195 ARG C N 1
ATOM 4792 C CA . ARG C 1 139 ? 84.416 70.005 71.961 1.00 59.62 195 ARG C CA 1
ATOM 4793 C C . ARG C 1 139 ? 85.172 69.277 73.063 1.00 50.72 195 ARG C C 1
ATOM 4794 O O . ARG C 1 139 ? 84.736 68.238 73.554 1.00 55.67 195 ARG C O 1
ATOM 4802 N N . ILE C 1 140 ? 86.313 69.834 73.440 1.00 42.70 196 ILE C N 1
ATOM 4803 C CA . ILE C 1 140 ? 87.230 69.166 74.343 1.00 39.47 196 ILE C CA 1
ATOM 4804 C C . ILE C 1 140 ? 86.582 68.886 75.692 1.00 44.68 196 ILE C C 1
ATOM 4805 O O . ILE C 1 140 ? 86.004 69.778 76.321 1.00 52.06 196 ILE C O 1
ATOM 4810 N N . ILE C 1 141 ? 86.631 67.621 76.098 1.00 37.56 197 ILE C N 1
ATOM 4811 C CA . ILE C 1 141 ? 86.262 67.242 77.447 1.00 36.34 197 ILE C CA 1
ATOM 4812 C C . ILE C 1 141 ? 87.505 66.692 78.146 1.00 37.77 197 ILE C C 1
ATOM 4813 O O . ILE C 1 141 ? 88.547 66.495 77.514 1.00 37.62 197 ILE C O 1
ATOM 4818 N N . GLY C 1 142 ? 87.406 66.471 79.452 1.00 32.26 198 GLY C N 1
ATOM 4819 C CA . GLY C 1 142 ? 88.530 65.961 80.207 1.00 26.58 198 GLY C CA 1
ATOM 4820 C C . GLY C 1 142 ? 88.167 64.631 80.813 1.00 32.62 198 GLY C C 1
ATOM 4821 O O . GLY C 1 142 ? 86.987 64.354 81.063 1.00 28.99 198 GLY C O 1
ATOM 4822 N N . ALA C 1 143 ? 89.172 63.797 81.050 1.00 28.35 199 ALA C N 1
ATOM 4823 C CA . ALA C 1 143 ? 88.929 62.535 81.742 1.00 25.56 199 ALA C CA 1
ATOM 4824 C C . ALA C 1 143 ? 90.112 62.128 82.612 1.00 22.72 199 ALA C C 1
ATOM 4825 O O . ALA C 1 143 ? 91.255 62.351 82.250 1.00 25.47 199 ALA C O 1
ATOM 4827 N N . MET C 1 144 ? 89.805 61.541 83.765 1.00 24.49 200 MET C N 1
ATOM 4828 C CA . MET C 1 144 ? 90.792 60.932 84.637 1.00 26.19 200 MET C CA 1
ATOM 4829 C C . MET C 1 144 ? 90.683 59.427 84.601 1.00 29.63 200 MET C C 1
ATOM 4830 O O . MET C 1 144 ? 89.582 58.897 84.706 1.00 29.62 200 MET C O 1
ATOM 4835 N N . ALA C 1 145 ? 91.819 58.744 84.489 1.00 20.71 201 ALA C N 1
ATOM 4836 C CA . ALA C 1 145 ? 91.846 57.306 84.674 1.00 21.69 201 ALA C CA 1
ATOM 4837 C C . ALA C 1 145 ? 92.554 56.941 85.984 1.00 24.30 201 ALA C C 1
ATOM 4838 O O . ALA C 1 145 ? 93.682 57.353 86.224 1.00 24.74 201 ALA C O 1
ATOM 4840 N N . ILE C 1 146 ? 91.893 56.140 86.811 1.00 23.66 202 ILE C N 1
ATOM 4841 C CA . ILE C 1 146 ? 92.468 55.676 88.082 1.00 25.04 202 ILE C CA 1
ATOM 4842 C C . ILE C 1 146 ? 92.534 54.164 88.079 1.00 26.70 202 ILE C C 1
ATOM 4843 O O . ILE C 1 146 ? 91.554 53.496 87.752 1.00 27.77 202 ILE C O 1
ATOM 4848 N N . PHE C 1 147 ? 93.691 53.619 88.422 1.00 23.13 203 PHE C N 1
ATOM 4849 C CA . PHE C 1 147 ? 93.835 52.174 88.568 1.00 22.10 203 PHE C CA 1
ATOM 4850 C C . PHE C 1 147 ? 93.541 51.738 90.002 1.00 30.35 203 PHE C C 1
ATOM 4851 O O . PHE C 1 147 ? 93.842 52.475 90.947 1.00 23.55 203 PHE C O 1
ATOM 4859 N N . PHE C 1 148 ? 92.974 50.541 90.162 1.00 25.33 204 PHE C N 1
ATOM 4860 C CA . PHE C 1 148 ? 92.894 49.886 91.467 1.00 28.45 204 PHE C CA 1
ATOM 4861 C C . PHE C 1 148 ? 93.781 48.658 91.489 1.00 32.98 204 PHE C C 1
ATOM 4862 O O . PHE C 1 148 ? 93.956 48.011 90.471 1.00 33.62 204 PHE C O 1
ATOM 4870 N N . GLN C 1 149 ? 94.357 48.340 92.645 1.00 28.82 205 GLN C N 1
ATOM 4871 C CA . GLN C 1 149 ? 95.179 47.138 92.767 1.00 27.03 205 GLN C CA 1
ATOM 4872 C C . GLN C 1 149 ? 94.792 46.367 94.023 1.00 34.02 205 GLN C C 1
ATOM 4873 O O . GLN C 1 149 ? 94.384 46.960 95.027 1.00 32.40 205 GLN C O 1
ATOM 4879 N N . VAL C 1 150 ? 94.940 45.049 93.966 1.00 33.98 206 VAL C N 1
ATOM 4880 C CA . VAL C 1 150 ? 94.495 44.188 95.052 1.00 35.91 206 VAL C CA 1
ATOM 4881 C C . VAL C 1 150 ? 95.250 44.484 96.342 1.00 37.78 206 VAL C C 1
ATOM 4882 O O . VAL C 1 150 ? 96.467 44.623 96.348 1.00 33.11 206 VAL C O 1
ATOM 4886 N N . SER C 1 151 ? 94.512 44.576 97.439 1.00 41.27 207 SER C N 1
ATOM 4887 C CA . SER C 1 151 ? 95.110 44.754 98.750 1.00 38.75 207 SER C CA 1
ATOM 4888 C C . SER C 1 151 ? 94.703 43.597 99.660 1.00 42.72 207 SER C C 1
ATOM 4889 O O . SER C 1 151 ? 93.622 43.033 99.499 1.00 39.63 207 SER C O 1
ATOM 4892 N N . PRO C 1 152 ? 95.568 43.230 100.611 1.00 40.59 208 PRO C N 1
ATOM 4893 C CA . PRO C 1 152 ? 95.192 42.219 101.603 1.00 43.68 208 PRO C CA 1
ATOM 4894 C C . PRO C 1 152 ? 93.989 42.637 102.443 1.00 41.28 208 PRO C C 1
ATOM 4895 O O . PRO C 1 152 ? 93.264 41.774 102.942 1.00 42.86 208 PRO C O 1
ATOM 4899 N N . ARG C 1 153 ? 93.789 43.942 102.606 1.00 37.98 209 ARG C N 1
ATOM 4900 C CA . ARG C 1 153 ? 92.762 44.430 103.526 1.00 47.27 209 ARG C CA 1
ATOM 4901 C C . ARG C 1 153 ? 91.652 45.156 102.776 1.00 35.74 209 ARG C C 1
ATOM 4902 O O . ARG C 1 153 ? 91.890 45.763 101.735 1.00 33.80 209 ARG C O 1
ATOM 4910 N N . ASP C 1 154 ? 90.432 45.084 103.292 1.00 36.83 210 ASP C N 1
ATOM 4911 C CA . ASP C 1 154 ? 89.350 45.870 102.716 1.00 40.10 210 ASP C CA 1
ATOM 4912 C C . ASP C 1 154 ? 89.678 47.355 102.817 1.00 33.10 210 ASP C C 1
ATOM 4913 O O . ASP C 1 154 ? 90.182 47.818 103.835 1.00 40.71 210 ASP C O 1
ATOM 4918 N N . ASN C 1 155 ? 89.406 48.098 101.759 1.00 31.80 211 ASN C N 1
ATOM 4919 C CA . ASN C 1 155 ? 89.533 49.551 101.808 1.00 30.64 211 ASN C CA 1
ATOM 4920 C C . ASN C 1 155 ? 88.159 50.128 102.149 1.00 29.85 211 ASN C C 1
ATOM 4921 O O . ASN C 1 155 ? 87.292 50.230 101.280 1.00 30.12 211 ASN C O 1
ATOM 4926 N N . SER C 1 156 ? 87.952 50.466 103.424 1.00 29.37 212 SER C N 1
ATOM 4927 C CA . SER C 1 156 ? 86.615 50.815 103.908 1.00 31.89 212 SER C CA 1
ATOM 4928 C C . SER C 1 156 ? 86.098 52.139 103.335 1.00 36.24 212 SER C C 1
ATOM 4929 O O . SER C 1 156 ? 84.918 52.457 103.466 1.00 35.46 212 SER C O 1
ATOM 4932 N N . ALA C 1 157 ? 86.969 52.910 102.699 1.00 33.85 213 ALA C N 1
ATOM 4933 C CA . ALA C 1 157 ? 86.535 54.155 102.087 1.00 31.73 213 ALA C CA 1
ATOM 4934 C C . ALA C 1 157 ? 85.743 53.873 100.816 1.00 30.77 213 ALA C C 1
ATOM 4935 O O . ALA C 1 157 ? 85.057 54.753 100.308 1.00 29.57 213 ALA C O 1
ATOM 4937 N N . LEU C 1 158 ? 85.840 52.645 100.312 1.00 28.32 214 LEU C N 1
ATOM 4938 C CA . LEU C 1 158 ? 85.080 52.232 99.140 1.00 32.06 214 LEU C CA 1
ATOM 4939 C C . LEU C 1 158 ? 83.687 51.690 99.513 1.00 28.56 214 LEU C C 1
ATOM 4940 O O . LEU C 1 158 ? 82.870 51.439 98.626 1.00 29.16 214 LEU C O 1
ATOM 4945 N N . ASP C 1 159 ? 83.420 51.514 100.803 1.00 26.73 215 ASP C N 1
ATOM 4946 C CA . ASP C 1 159 ? 82.175 50.858 101.228 1.00 29.89 215 ASP C CA 1
ATOM 4947 C C . ASP C 1 159 ? 80.912 51.369 100.511 1.00 29.67 215 ASP C C 1
ATOM 4948 O O . ASP C 1 159 ? 80.106 50.551 100.079 1.00 29.24 215 ASP C O 1
ATOM 4953 N N . PRO C 1 160 ? 80.741 52.705 100.365 1.00 32.56 216 PRO C N 1
ATOM 4954 C CA . PRO C 1 160 ? 79.501 53.137 99.690 1.00 33.67 216 PRO C CA 1
ATOM 4955 C C . PRO C 1 160 ? 79.434 52.686 98.231 1.00 25.48 216 PRO C C 1
ATOM 4956 O O . PRO C 1 160 ? 78.343 52.436 97.701 1.00 25.47 216 PRO C O 1
ATOM 4960 N N . ILE C 1 161 ? 80.593 52.576 97.589 1.00 24.94 217 ILE C N 1
ATOM 4961 C CA . ILE C 1 161 ? 80.639 52.160 96.191 1.00 24.13 217 ILE C CA 1
ATOM 4962 C C . ILE C 1 161 ? 80.349 50.670 96.091 1.00 29.84 217 ILE C C 1
ATOM 4963 O O . ILE C 1 161 ? 79.524 50.247 95.276 1.00 26.99 217 ILE C O 1
ATOM 4968 N N . ILE C 1 162 ? 81.019 49.880 96.933 1.00 24.01 218 ILE C N 1
ATOM 4969 C CA . ILE C 1 162 ? 80.838 48.437 96.903 1.00 24.78 218 ILE C CA 1
ATOM 4970 C C . ILE C 1 162 ? 79.383 48.077 97.262 1.00 25.44 218 ILE C C 1
ATOM 4971 O O . ILE C 1 162 ? 78.779 47.210 96.634 1.00 24.16 218 ILE C O 1
ATOM 4976 N N . HIS C 1 163 ? 78.827 48.744 98.270 1.00 27.92 219 HIS C N 1
ATOM 4977 C CA . HIS C 1 163 ? 77.417 48.565 98.611 1.00 29.00 219 HIS C CA 1
ATOM 4978 C C . HIS C 1 163 ? 76.490 48.912 97.435 1.00 25.76 219 HIS C C 1
ATOM 4979 O O . HIS C 1 163 ? 75.496 48.222 97.183 1.00 29.85 219 HIS C O 1
ATOM 4986 N N . GLY C 1 164 ? 76.826 49.981 96.723 1.00 29.88 220 GLY C N 1
ATOM 4987 C CA . GLY C 1 164 ? 76.109 50.350 95.516 1.00 28.22 220 GLY C CA 1
ATOM 4988 C C . GLY C 1 164 ? 76.058 49.219 94.509 1.00 29.11 220 GLY C C 1
ATOM 4989 O O . GLY C 1 164 ? 74.975 48.845 94.023 1.00 24.61 220 GLY C O 1
ATOM 4990 N N . LEU C 1 165 ? 77.231 48.666 94.207 1.00 29.13 221 LEU C N 1
ATOM 4991 C CA . LEU C 1 165 ? 77.359 47.570 93.248 1.00 24.82 221 LEU C CA 1
ATOM 4992 C C . LEU C 1 165 ? 76.467 46.392 93.603 1.00 23.74 221 LEU C C 1
ATOM 4993 O O . LEU C 1 165 ? 75.867 45.764 92.721 1.00 25.95 221 LEU C O 1
ATOM 4998 N N . LYS C 1 166 ? 76.419 46.075 94.891 1.00 23.60 222 LYS C N 1
ATOM 4999 C CA . LYS C 1 166 ? 75.521 45.042 95.410 1.00 27.47 222 LYS C CA 1
ATOM 5000 C C . LYS C 1 166 ? 74.057 45.358 95.111 1.00 28.02 222 LYS C C 1
ATOM 5001 O O . LYS C 1 166 ? 73.222 44.459 95.062 1.00 29.50 222 LYS C O 1
ATOM 5007 N N . GLY C 1 167 ? 73.742 46.635 94.922 1.00 25.16 223 GLY C N 1
ATOM 5008 C CA . GLY C 1 167 ? 72.361 47.025 94.683 1.00 27.62 223 GLY C CA 1
ATOM 5009 C C . GLY C 1 167 ? 72.033 47.155 93.201 1.00 25.44 223 GLY C C 1
ATOM 5010 O O . GLY C 1 167 ? 70.896 47.464 92.840 1.00 25.98 223 GLY C O 1
ATOM 5011 N N . VAL C 1 168 ? 73.015 46.933 92.327 1.00 25.54 224 VAL C N 1
ATOM 5012 C CA . VAL C 1 168 ? 72.731 47.076 90.895 1.00 28.00 224 VAL C CA 1
ATOM 5013 C C . VAL C 1 168 ? 73.216 45.879 90.076 1.00 26.32 224 VAL C C 1
ATOM 5014 O O . VAL C 1 168 ? 73.812 46.044 89.012 1.00 24.58 224 VAL C O 1
ATOM 5018 N N . VAL C 1 169 ? 72.910 44.676 90.558 1.00 25.97 225 VAL C N 1
ATOM 5019 C CA . VAL C 1 169 ? 73.433 43.460 89.955 1.00 27.93 225 VAL C CA 1
ATOM 5020 C C . VAL C 1 169 ? 73.009 43.337 88.493 1.00 29.44 225 VAL C C 1
ATOM 5021 O O . VAL C 1 169 ? 73.824 43.010 87.635 1.00 24.38 225 VAL C O 1
ATOM 5025 N N . HIS C 1 170 ? 71.746 43.633 88.202 1.00 23.36 226 HIS C N 1
ATOM 5026 C CA . HIS C 1 170 ? 71.256 43.416 86.848 1.00 20.93 226 HIS C CA 1
ATOM 5027 C C . HIS C 1 170 ? 71.202 44.671 85.985 1.00 27.28 226 HIS C C 1
ATOM 5028 O O . HIS C 1 170 ? 71.032 45.772 86.490 1.00 25.49 226 HIS C O 1
ATOM 5035 N N . HIS C 1 171 ? 71.394 44.479 84.678 1.00 25.89 227 HIS C N 1
ATOM 5036 C CA . HIS C 1 171 ? 71.169 45.505 83.655 1.00 27.44 227 HIS C CA 1
ATOM 5037 C C . HIS C 1 171 ? 69.944 46.393 83.955 1.00 23.13 227 HIS C C 1
ATOM 5038 O O . HIS C 1 171 ? 68.877 45.885 84.192 1.00 20.34 227 HIS C O 1
ATOM 5045 N N . GLU C 1 172 ? 70.169 47.707 83.976 1.00 22.85 228 GLU C N 1
ATOM 5046 C CA . GLU C 1 172 ? 69.188 48.778 84.174 1.00 20.83 228 GLU C CA 1
ATOM 5047 C C . GLU C 1 172 ? 68.868 49.095 85.634 1.00 30.57 228 GLU C C 1
ATOM 5048 O O . GLU C 1 172 ? 68.122 50.044 85.897 1.00 30.91 228 GLU C O 1
ATOM 5054 N N . LYS C 1 173 ? 69.399 48.317 86.583 1.00 27.70 229 LYS C N 1
ATOM 5055 C CA . LYS C 1 173 ? 69.147 48.615 87.994 1.00 29.85 229 LYS C CA 1
ATOM 5056 C C . LYS C 1 173 ? 69.820 49.930 88.375 1.00 25.98 229 LYS C C 1
ATOM 5057 O O . LYS C 1 173 ? 70.885 50.270 87.842 1.00 24.76 229 LYS C O 1
ATOM 5063 N N . GLU C 1 174 ? 69.208 50.645 89.314 1.00 27.83 230 GLU C N 1
ATOM 5064 C CA . GLU C 1 174 ? 69.683 51.955 89.758 1.00 25.92 230 GLU C CA 1
ATOM 5065 C C . GLU C 1 174 ? 69.580 52.003 91.271 1.00 29.97 230 GLU C C 1
ATOM 5066 O O . GLU C 1 174 ? 68.656 51.417 91.848 1.00 28.02 230 GLU C O 1
ATOM 5072 N N . THR C 1 175 ? 70.509 52.694 91.917 1.00 29.47 231 THR C N 1
ATOM 5073 C CA . THR C 1 175 ? 70.408 52.923 93.349 1.00 32.79 231 THR C CA 1
ATOM 5074 C C . THR C 1 175 ? 71.006 54.276 93.728 1.00 31.41 231 THR C C 1
ATOM 5075 O O . THR C 1 175 ? 71.930 54.758 93.068 1.00 32.37 231 THR C O 1
ATOM 5079 N N . PHE C 1 176 ? 70.466 54.901 94.777 1.00 28.03 232 PHE C N 1
ATOM 5080 C CA . PHE C 1 176 ? 71.144 56.046 95.381 1.00 33.27 232 PHE C CA 1
ATOM 5081 C C . PHE C 1 176 ? 72.339 55.527 96.167 1.00 35.73 232 PHE C C 1
ATOM 5082 O O . PHE C 1 176 ? 72.344 54.385 96.632 1.00 34.91 232 PHE C O 1
ATOM 5090 N N . LEU C 1 177 ? 73.363 56.360 96.291 1.00 32.78 233 LEU C N 1
ATOM 5091 C CA . LEU C 1 177 ? 74.567 55.974 97.008 1.00 25.36 233 LEU C CA 1
ATOM 5092 C C . LEU C 1 177 ? 74.632 56.661 98.361 1.00 30.79 233 LEU C C 1
ATOM 5093 O O . LEU C 1 177 ? 74.258 57.820 98.512 1.00 33.60 233 LEU C O 1
ATOM 5098 N N . ASP C 1 178 ? 75.123 55.935 99.349 1.00 32.23 234 ASP C N 1
ATOM 5099 C CA . ASP C 1 178 ? 75.545 56.565 100.580 1.00 33.84 234 ASP C CA 1
ATOM 5100 C C . ASP C 1 178 ? 76.628 57.602 100.281 1.00 34.07 234 ASP C C 1
ATOM 5101 O O . ASP C 1 178 ? 77.303 57.519 99.254 1.00 33.19 234 ASP C O 1
ATOM 5106 N N . PRO C 1 179 ? 76.770 58.601 101.163 1.00 35.82 235 PRO C N 1
ATOM 5107 C CA . PRO C 1 179 ? 77.825 59.601 101.005 1.00 36.85 235 PRO C CA 1
ATOM 5108 C C . PRO C 1 179 ? 79.225 58.978 100.991 1.00 31.95 235 PRO C C 1
ATOM 5109 O O . PRO C 1 179 ? 79.573 58.156 101.838 1.00 30.13 235 PRO C O 1
ATOM 5113 N N . PHE C 1 180 ? 80.011 59.366 100.000 1.00 27.73 236 PHE C N 1
ATOM 5114 C CA . PHE C 1 180 ? 81.391 58.943 99.919 1.00 35.09 236 PHE C CA 1
ATOM 5115 C C . PHE C 1 180 ? 82.250 60.160 99.595 1.00 36.00 236 PHE C C 1
ATOM 5116 O O . PHE C 1 180 ? 81.728 61.210 99.199 1.00 34.23 236 PHE C O 1
ATOM 5124 N N . ILE C 1 181 ? 83.557 60.004 99.784 1.00 32.15 237 ILE C N 1
ATOM 5125 C CA . ILE C 1 181 ? 84.535 61.054 99.526 1.00 30.30 237 ILE C CA 1
ATOM 5126 C C . ILE C 1 181 ? 85.232 60.729 98.223 1.00 27.02 237 ILE C C 1
ATOM 5127 O O . ILE C 1 181 ? 85.962 59.737 98.153 1.00 28.79 237 ILE C O 1
ATOM 5132 N N . LEU C 1 182 ? 85.011 61.535 97.190 1.00 24.13 238 LEU C N 1
ATOM 5133 C CA . LEU C 1 182 ? 85.540 61.192 95.870 1.00 24.66 238 LEU C CA 1
ATOM 5134 C C . LEU C 1 182 ? 87.078 61.137 95.870 1.00 26.00 238 LEU C C 1
ATOM 5135 O O . LEU C 1 182 ? 87.671 60.377 95.105 1.00 27.71 238 LEU C O 1
ATOM 5140 N N . ARG C 1 183 ? 87.711 61.929 96.732 1.00 26.84 239 ARG C N 1
ATOM 5141 C CA . ARG C 1 183 ? 89.175 61.897 96.877 1.00 28.66 239 ARG C CA 1
ATOM 5142 C C . ARG C 1 183 ? 89.692 60.498 97.261 1.00 29.55 239 ARG C C 1
ATOM 5143 O O . ARG C 1 183 ? 90.812 60.126 96.917 1.00 33.92 239 ARG C O 1
ATOM 5151 N N . ASP C 1 184 ? 88.873 59.738 97.987 1.00 31.07 240 ASP C N 1
ATOM 5152 C CA . ASP C 1 184 ? 89.218 58.376 98.389 1.00 32.87 240 ASP C CA 1
ATOM 5153 C C . ASP C 1 184 ? 89.308 57.430 97.205 1.00 31.74 240 ASP C C 1
ATOM 5154 O O . ASP C 1 184 ? 89.842 56.328 97.340 1.00 33.39 240 ASP C O 1
ATOM 5159 N N . LEU C 1 185 ? 88.735 57.820 96.066 1.00 27.11 241 LEU C N 1
ATOM 5160 C CA . LEU C 1 185 ? 88.773 56.966 94.878 1.00 23.30 241 LEU C CA 1
ATOM 5161 C C . LEU C 1 185 ? 89.934 57.332 93.964 1.00 21.36 241 LEU C C 1
ATOM 5162 O O . LEU C 1 185 ? 90.039 56.809 92.858 1.00 26.58 241 LEU C O 1
ATOM 5167 N N . LEU C 1 186 ? 90.805 58.230 94.423 1.00 24.78 242 LEU C N 1
ATOM 5168 C CA . LEU C 1 186 ? 92.040 58.536 93.698 1.00 24.62 242 LEU C CA 1
ATOM 5169 C C . LEU C 1 186 ? 93.241 58.071 94.534 1.00 28.32 242 LEU C C 1
ATOM 5170 O O . LEU C 1 186 ? 93.134 57.895 95.745 1.00 27.09 242 LEU C O 1
ATOM 5175 N N . PRO C 1 187 ? 94.391 57.868 93.892 1.00 26.28 243 PRO C N 1
ATOM 5176 C CA . PRO C 1 187 ? 95.544 57.396 94.672 1.00 23.04 243 PRO C CA 1
ATOM 5177 C C . PRO C 1 187 ? 96.035 58.363 95.759 1.00 30.74 243 PRO C C 1
ATOM 5178 O O . PRO C 1 187 ? 95.784 59.572 95.681 1.00 32.23 243 PRO C O 1
ATOM 5182 N N . ALA C 1 188 ? 96.753 57.832 96.751 1.00 32.21 244 ALA C N 1
ATOM 5183 C CA . ALA C 1 188 ? 97.349 58.656 97.808 1.00 30.59 244 ALA C CA 1
ATOM 5184 C C . ALA C 1 188 ? 98.217 59.779 97.252 1.00 36.81 244 ALA C C 1
ATOM 5185 O O . ALA C 1 188 ? 98.064 60.937 97.637 1.00 34.08 244 ALA C O 1
ATOM 5187 N N . SER C 1 189 ? 99.151 59.428 96.370 1.00 30.68 245 SER C N 1
ATOM 5188 C CA . SER C 1 189 ? 99.995 60.425 95.723 1.00 33.74 245 SER C CA 1
ATOM 5189 C C . SER C 1 189 ? 99.476 60.735 94.341 1.00 34.37 245 SER C C 1
ATOM 5190 O O . SER C 1 189 ? 99.305 59.834 93.528 1.00 34.39 245 SER C O 1
ATOM 5193 N N . LEU C 1 190 ? 99.230 62.014 94.095 1.00 34.90 246 LEU C N 1
ATOM 5194 C CA . LEU C 1 190 ? 98.775 62.491 92.798 1.00 37.89 246 LEU C CA 1
ATOM 5195 C C . LEU C 1 190 ? 99.937 63.121 92.057 1.00 37.66 246 LEU C C 1
ATOM 5196 O O . LEU C 1 190 ? 99.762 63.736 91.011 1.00 43.04 246 LEU C O 1
ATOM 5201 N N . GLY C 1 191 ? 101.125 62.973 92.630 1.00 36.03 247 GLY C N 1
ATOM 5202 C CA . GLY C 1 191 ? 102.331 63.566 92.080 1.00 38.42 247 GLY C CA 1
ATOM 5203 C C . GLY C 1 191 ? 102.698 62.995 90.722 1.00 38.60 247 GLY C C 1
ATOM 5204 O O . GLY C 1 191 ? 103.254 63.702 89.891 1.00 36.70 247 GLY C O 1
ATOM 5205 N N . SER C 1 192 ? 102.401 61.718 90.500 1.00 32.53 248 SER C N 1
ATOM 5206 C CA . SER C 1 192 ? 102.767 61.068 89.246 1.00 36.37 248 SER C CA 1
ATOM 5207 C C . SER C 1 192 ? 101.534 60.775 88.428 1.00 32.50 248 SER C C 1
ATOM 5208 O O . SER C 1 192 ? 100.709 59.926 88.791 1.00 30.43 248 SER C O 1
ATOM 5211 N N . TYR C 1 193 ? 101.400 61.488 87.321 1.00 31.37 249 TYR C N 1
ATOM 5212 C CA . TYR C 1 193 ? 100.341 61.194 86.377 1.00 32.59 249 TYR C CA 1
ATOM 5213 C C . TYR C 1 193 ? 100.868 61.411 84.969 1.00 35.54 249 TYR C C 1
ATOM 5214 O O . TYR C 1 193 ? 101.934 61.997 84.783 1.00 30.50 249 TYR C O 1
ATOM 5223 N N . TYR C 1 194 ? 100.114 60.933 83.987 1.00 34.39 250 TYR C N 1
ATOM 5224 C CA . TYR C 1 194 ? 100.461 61.104 82.583 1.00 34.71 250 TYR C CA 1
ATOM 5225 C C . TYR C 1 194 ? 99.407 61.933 81.875 1.00 36.26 250 TYR C C 1
ATOM 5226 O O . TYR C 1 194 ? 98.233 61.918 82.252 1.00 29.40 250 TYR C O 1
ATOM 5235 N N . ARG C 1 195 ? 99.827 62.668 80.855 1.00 32.21 251 ARG C N 1
ATOM 5236 C CA . ARG C 1 195 ? 98.878 63.420 80.053 1.00 35.18 251 ARG C CA 1
ATOM 5237 C C . ARG C 1 195 ? 99.042 63.044 78.588 1.00 33.81 251 ARG C C 1
ATOM 5238 O O . ARG C 1 195 ? 100.165 62.888 78.118 1.00 36.70 251 ARG C O 1
ATOM 5246 N N . TYR C 1 196 ? 97.926 62.895 77.880 1.00 35.20 252 TYR C N 1
ATOM 5247 C CA . TYR C 1 196 ? 97.962 62.701 76.433 1.00 35.65 252 TYR C CA 1
ATOM 5248 C C . TYR C 1 196 ? 96.598 63.070 75.849 1.00 32.68 252 TYR C C 1
ATOM 5249 O O . TYR C 1 196 ? 95.615 63.123 76.585 1.00 29.67 252 TYR C O 1
ATOM 5258 N N . THR C 1 197 ? 96.554 63.382 74.551 1.00 28.81 253 THR C N 1
ATOM 5259 C CA . THR C 1 197 ? 95.292 63.723 73.885 1.00 31.52 253 THR C CA 1
ATOM 5260 C C . THR C 1 197 ? 94.726 62.455 73.246 1.00 31.57 253 THR C C 1
ATOM 5261 O O . THR C 1 197 ? 95.456 61.677 72.616 1.00 34.32 253 THR C O 1
ATOM 5265 N N . GLY C 1 198 ? 93.431 62.229 73.421 1.00 29.91 254 GLY C N 1
ATOM 5266 C CA . GLY C 1 198 ? 92.849 60.951 73.069 1.00 27.66 254 GLY C CA 1
ATOM 5267 C C . GLY C 1 198 ? 91.366 61.009 72.782 1.00 27.73 254 GLY C C 1
ATOM 5268 O O . GLY C 1 198 ? 90.838 62.021 72.318 1.00 25.47 254 GLY C O 1
ATOM 5269 N N . SER C 1 199 ? 90.689 59.909 73.077 1.00 26.52 255 SER C N 1
ATOM 5270 C CA . SER C 1 199 ? 89.302 59.746 72.646 1.00 26.34 255 SER C CA 1
ATOM 5271 C C . SER C 1 199 ? 88.438 59.145 73.732 1.00 24.16 255 SER C C 1
ATOM 5272 O O . SER C 1 199 ? 88.950 58.679 74.757 1.00 24.80 255 SER C O 1
ATOM 5275 N N . LEU C 1 200 ? 87.125 59.117 73.487 1.00 28.57 256 LEU C N 1
ATOM 5276 C CA . LEU C 1 200 ? 86.230 58.292 74.280 1.00 26.20 256 LEU C CA 1
ATOM 5277 C C . LEU C 1 200 ? 86.637 56.861 73.993 1.00 28.53 256 LEU C C 1
ATOM 5278 O O . LEU C 1 200 ? 87.046 56.555 72.864 1.00 23.34 256 LEU C O 1
ATOM 5283 N N . THR C 1 201 ? 86.533 55.984 74.986 1.00 24.04 257 THR C N 1
ATOM 5284 C CA . THR C 1 201 ? 86.892 54.579 74.763 1.00 21.63 257 THR C CA 1
ATOM 5285 C C . THR C 1 201 ? 85.661 53.733 74.458 1.00 24.20 257 THR C C 1
ATOM 5286 O O . THR C 1 201 ? 85.725 52.514 74.495 1.00 22.81 257 THR C O 1
ATOM 5290 N N . THR C 1 202 ? 84.539 54.393 74.165 1.00 24.00 258 THR C N 1
ATOM 5291 C CA . THR C 1 202 ? 83.349 53.727 73.667 1.00 22.00 258 THR C CA 1
ATOM 5292 C C . THR C 1 202 ? 82.820 54.557 72.508 1.00 25.20 258 THR C C 1
ATOM 5293 O O . THR C 1 202 ? 83.135 55.743 72.422 1.00 23.95 258 THR C O 1
ATOM 5297 N N . PRO C 1 203 ? 81.999 53.958 71.625 1.00 24.27 259 PRO C N 1
ATOM 5298 C CA . PRO C 1 203 ? 81.411 54.793 70.577 1.00 21.31 259 PRO C CA 1
ATOM 5299 C C . PRO C 1 203 ? 80.679 55.984 71.194 1.00 27.69 259 PRO C C 1
ATOM 5300 O O . PRO C 1 203 ? 80.129 55.840 72.278 1.00 27.17 259 PRO C O 1
ATOM 5304 N N . PRO C 1 204 ? 80.699 57.149 70.534 1.00 28.66 260 PRO C N 1
ATOM 5305 C CA . PRO C 1 204 ? 81.228 57.424 69.190 1.00 31.16 260 PRO C CA 1
ATOM 5306 C C . PRO C 1 204 ? 82.770 57.599 69.084 1.00 28.94 260 PRO C C 1
ATOM 5307 O O . PRO C 1 204 ? 83.246 58.021 68.026 1.00 31.42 260 PRO C O 1
ATOM 5311 N N . CYS C 1 205 ? 83.518 57.287 70.139 1.00 23.84 261 CYS C N 1
ATOM 5312 C CA . CYS C 1 205 ? 85.006 57.341 70.089 1.00 27.60 261 CYS C CA 1
ATOM 5313 C C . CYS C 1 205 ? 85.577 58.698 69.703 1.00 29.57 261 CYS C C 1
ATOM 5314 O O . CYS C 1 205 ? 86.653 58.789 69.080 1.00 29.11 261 CYS C O 1
ATOM 5317 N N . SER C 1 206 ? 84.876 59.757 70.067 1.00 26.97 262 SER C N 1
ATOM 5318 C CA . SER C 1 206 ? 85.242 61.093 69.618 1.00 27.16 262 SER C CA 1
ATOM 5319 C C . SER C 1 206 ? 86.624 61.480 70.153 1.00 28.99 262 SER C C 1
ATOM 5320 O O . SER C 1 206 ? 86.914 61.249 71.318 1.00 26.41 262 SER C O 1
ATOM 5323 N N . GLU C 1 207 ? 87.470 62.028 69.277 1.00 29.54 263 GLU C N 1
ATOM 5324 C CA . GLU C 1 207 ? 88.835 62.428 69.633 1.00 26.93 263 GLU C CA 1
ATOM 5325 C C . GLU C 1 207 ? 88.843 63.848 70.176 1.00 28.77 263 GLU C C 1
ATOM 5326 O O . GLU C 1 207 ? 89.295 64.776 69.519 1.00 36.17 263 GLU C O 1
ATOM 5332 N N . ILE C 1 208 ? 88.334 63.992 71.391 1.00 30.00 264 ILE C N 1
ATOM 5333 C CA . ILE C 1 208 ? 88.130 65.288 72.016 1.00 33.45 264 ILE C CA 1
ATOM 5334 C C . ILE C 1 208 ? 88.559 65.228 73.482 1.00 32.90 264 ILE C C 1
ATOM 5335 O O . ILE C 1 208 ? 88.346 66.171 74.229 1.00 33.66 264 ILE C O 1
ATOM 5340 N N . VAL C 1 209 ? 89.136 64.110 73.896 1.00 29.32 265 VAL C N 1
ATOM 5341 C CA . VAL C 1 209 ? 89.390 63.898 75.318 1.00 25.27 265 VAL C CA 1
ATOM 5342 C C . VAL C 1 209 ? 90.827 64.218 75.704 1.00 31.85 265 VAL C C 1
ATOM 5343 O O . VAL C 1 209 ? 91.776 63.693 75.117 1.00 31.31 265 VAL C O 1
ATOM 5347 N N . GLU C 1 210 ? 90.980 65.109 76.678 1.00 30.47 266 GLU C N 1
ATOM 5348 C CA . GLU C 1 210 ? 92.273 65.334 77.306 1.00 28.47 266 GLU C CA 1
ATOM 5349 C C . GLU C 1 210 ? 92.380 64.425 78.530 1.00 32.12 266 GLU C C 1
ATOM 5350 O O . GLU C 1 210 ? 91.645 64.602 79.506 1.00 28.81 266 GLU C O 1
ATOM 5356 N N . TRP C 1 211 ? 93.273 63.441 78.460 1.00 24.79 267 TRP C N 1
ATOM 5357 C CA . TRP C 1 211 ? 93.335 62.383 79.465 1.00 22.76 267 TRP C CA 1
ATOM 5358 C C . TRP C 1 211 ? 94.381 62.687 80.538 1.00 24.79 267 TRP C C 1
ATOM 5359 O O . TRP C 1 211 ? 95.511 63.090 80.224 1.00 27.68 267 TRP C O 1
ATOM 5370 N N . ILE C 1 212 ? 93.976 62.505 81.794 1.00 29.28 268 ILE C N 1
ATOM 5371 C CA . ILE C 1 212 ? 94.896 62.415 82.926 1.00 30.35 268 ILE C CA 1
ATOM 5372 C C . ILE C 1 212 ? 94.861 60.974 83.407 1.00 23.18 268 ILE C C 1
ATOM 5373 O O . ILE C 1 212 ? 93.797 60.455 83.706 1.00 26.89 268 ILE C O 1
ATOM 5378 N N . VAL C 1 213 ? 96.014 60.324 83.451 1.00 21.91 269 VAL C N 1
ATOM 5379 C CA . VAL C 1 213 ? 96.099 58.934 83.896 1.00 21.39 269 VAL C CA 1
ATOM 5380 C C . VAL C 1 213 ? 97.032 58.868 85.092 1.00 32.37 269 VAL C C 1
ATOM 5381 O O . VAL C 1 213 ? 98.223 59.132 84.947 1.00 27.80 269 VAL C O 1
ATOM 5385 N N . PHE C 1 214 ? 96.508 58.546 86.270 1.00 27.97 270 PHE C N 1
ATOM 5386 C CA . PHE C 1 214 ? 97.372 58.487 87.443 1.00 27.92 270 PHE C CA 1
ATOM 5387 C C . PHE C 1 214 ? 98.174 57.198 87.484 1.00 26.67 270 PHE C C 1
ATOM 5388 O O . PHE C 1 214 ? 97.687 56.107 87.166 1.00 22.59 270 PHE C O 1
ATOM 5396 N N . ARG C 1 215 ? 99.417 57.329 87.901 1.00 26.81 271 ARG C N 1
ATOM 5397 C CA . ARG C 1 215 ? 100.303 56.202 87.827 1.00 26.01 271 ARG C CA 1
ATOM 5398 C C . ARG C 1 215 ? 100.051 55.197 88.944 1.00 28.49 271 ARG C C 1
ATOM 5399 O O . ARG C 1 215 ? 100.048 53.994 88.704 1.00 31.21 271 ARG C O 1
ATOM 5407 N N . ARG C 1 216 ? 99.850 55.694 90.165 1.00 26.04 272 ARG C N 1
ATOM 5408 C CA . ARG C 1 216 ? 99.714 54.817 91.329 1.00 29.44 272 ARG C CA 1
ATOM 5409 C C . ARG C 1 216 ? 98.269 54.339 91.512 1.00 28.41 272 ARG C C 1
ATOM 5410 O O . ARG C 1 216 ? 97.325 55.105 91.317 1.00 27.58 272 ARG C O 1
ATOM 5418 N N . PRO C 1 217 ? 98.098 53.059 91.885 1.00 28.15 273 PRO C N 1
ATOM 5419 C CA . PRO C 1 217 ? 96.767 52.485 92.098 1.00 26.94 273 PRO C CA 1
ATOM 5420 C C . PRO C 1 217 ? 96.219 52.703 93.522 1.00 29.35 273 PRO C C 1
ATOM 5421 O O . PRO C 1 217 ? 96.971 52.943 94.474 1.00 28.63 273 PRO C O 1
ATOM 5425 N N . VAL C 1 218 ? 94.905 52.577 93.618 1.00 28.10 274 VAL C N 1
ATOM 5426 C CA . VAL C 1 218 ? 94.122 52.646 94.839 1.00 29.57 274 VAL C CA 1
ATOM 5427 C C . VAL C 1 218 ? 93.898 51.226 95.341 1.00 22.93 274 VAL C C 1
ATOM 5428 O O . VAL C 1 218 ? 93.594 50.347 94.550 1.00 23.81 274 VAL C O 1
ATOM 5432 N N . PRO C 1 219 ? 94.023 50.990 96.654 1.00 25.84 275 PRO C N 1
ATOM 5433 C CA . PRO C 1 219 ? 93.878 49.596 97.104 1.00 28.19 275 PRO C CA 1
ATOM 5434 C C . PRO C 1 219 ? 92.423 49.113 97.126 1.00 30.20 275 PRO C C 1
ATOM 5435 O O . PRO C 1 219 ? 91.529 49.891 97.457 1.00 29.45 275 PRO C O 1
ATOM 5439 N N . ILE C 1 220 ? 92.205 47.845 96.791 1.00 28.70 276 ILE C N 1
ATOM 5440 C CA . ILE C 1 220 ? 90.877 47.209 96.910 1.00 22.09 276 ILE C CA 1
ATOM 5441 C C . ILE C 1 220 ? 91.111 45.726 97.208 1.00 27.79 276 ILE C C 1
ATOM 5442 O O . ILE C 1 220 ? 92.008 45.112 96.625 1.00 29.86 276 ILE C O 1
ATOM 5447 N N . SER C 1 221 ? 90.378 45.171 98.170 1.00 23.34 277 SER C N 1
ATOM 5448 C CA . SER C 1 221 ? 90.556 43.763 98.552 1.00 27.28 277 SER C CA 1
ATOM 5449 C C . SER C 1 221 ? 89.934 42.815 97.530 1.00 29.99 277 SER C C 1
ATOM 5450 O O . SER C 1 221 ? 89.118 43.233 96.726 1.00 29.52 277 SER C O 1
ATOM 5453 N N . TYR C 1 222 ? 90.325 41.541 97.553 1.00 32.70 278 TYR C N 1
ATOM 5454 C CA . TYR C 1 222 ? 89.685 40.541 96.690 1.00 31.64 278 TYR C CA 1
ATOM 5455 C C . TYR C 1 222 ? 88.194 40.456 97.009 1.00 30.10 278 TYR C C 1
ATOM 5456 O O . TYR C 1 222 ? 87.370 40.348 96.122 1.00 28.77 278 TYR C O 1
ATOM 5465 N N . HIS C 1 223 ? 87.869 40.507 98.291 1.00 33.57 279 HIS C N 1
ATOM 5466 C CA . HIS C 1 223 ? 86.481 40.464 98.729 1.00 38.59 279 HIS C CA 1
ATOM 5467 C C . HIS C 1 223 ? 85.676 41.597 98.089 1.00 39.18 279 HIS C C 1
ATOM 5468 O O . HIS C 1 223 ? 84.582 41.365 97.561 1.00 36.28 279 HIS C O 1
ATOM 5475 N N . GLN C 1 224 ? 86.228 42.811 98.090 1.00 32.19 280 GLN C N 1
ATOM 5476 C CA . GLN C 1 224 ? 85.520 43.941 97.486 1.00 30.62 280 GLN C CA 1
ATOM 5477 C C . GLN C 1 224 ? 85.412 43.795 95.977 1.00 31.56 280 GLN C C 1
ATOM 5478 O O . GLN C 1 224 ? 84.401 44.191 95.367 1.00 28.76 280 GLN C O 1
ATOM 5484 N N . LEU C 1 225 ? 86.452 43.237 95.366 1.00 26.60 281 LEU C N 1
ATOM 5485 C CA . LEU C 1 225 ? 86.462 43.054 93.913 1.00 26.09 281 LEU C CA 1
ATOM 5486 C C . LEU C 1 225 ? 85.322 42.124 93.474 1.00 29.02 281 LEU C C 1
ATOM 5487 O O . LEU C 1 225 ? 84.813 42.257 92.368 1.00 24.42 281 LEU C O 1
ATOM 5492 N N . GLU C 1 226 ? 84.938 41.186 94.339 1.00 29.01 282 GLU C N 1
ATOM 5493 C CA . GLU C 1 226 ? 83.834 40.269 94.017 1.00 29.10 282 GLU C CA 1
ATOM 5494 C C . GLU C 1 226 ? 82.535 41.002 93.704 1.00 31.22 282 GLU C C 1
ATOM 5495 O O . GLU C 1 226 ? 81.687 40.493 92.959 1.00 32.63 282 GLU C O 1
ATOM 5501 N N . ALA C 1 227 ? 82.378 42.208 94.238 1.00 28.40 283 ALA C N 1
ATOM 5502 C CA . ALA C 1 227 ? 81.177 42.970 93.926 1.00 26.60 283 ALA C CA 1
ATOM 5503 C C . ALA C 1 227 ? 81.150 43.360 92.439 1.00 28.57 283 ALA C C 1
ATOM 5504 O O . ALA C 1 227 ? 80.080 43.440 91.845 1.00 26.70 283 ALA C O 1
ATOM 5506 N N . PHE C 1 228 ? 82.319 43.590 91.838 1.00 27.11 284 PHE C N 1
ATOM 5507 C CA . PHE C 1 228 ? 82.372 43.864 90.401 1.00 28.20 284 PHE C CA 1
ATOM 5508 C C . PHE C 1 228 ? 82.089 42.596 89.608 1.00 27.89 284 PHE C C 1
ATOM 5509 O O . PHE C 1 228 ? 81.372 42.630 88.598 1.00 28.04 284 PHE C O 1
ATOM 5517 N N . TYR C 1 229 ? 82.668 41.483 90.057 1.00 22.65 285 TYR C N 1
ATOM 5518 C CA . TYR C 1 229 ? 82.540 40.210 89.342 1.00 27.50 285 TYR C CA 1
ATOM 5519 C C . TYR C 1 229 ? 81.124 39.650 89.417 1.00 29.97 285 TYR C C 1
ATOM 5520 O O . TYR C 1 229 ? 80.795 38.702 88.702 1.00 30.98 285 TYR C O 1
ATOM 5529 N N . SER C 1 230 ? 80.305 40.238 90.282 1.00 27.73 286 SER C N 1
ATOM 5530 C CA . SER C 1 230 ? 78.934 39.765 90.513 1.00 27.12 286 SER C CA 1
ATOM 5531 C C . SER C 1 230 ? 77.918 40.509 89.657 1.00 24.16 286 SER C C 1
ATOM 5532 O O . SER C 1 230 ? 76.706 40.247 89.738 1.00 26.91 286 SER C O 1
ATOM 5535 N N . ILE C 1 231 ? 78.411 41.428 88.830 1.00 25.45 287 ILE C N 1
ATOM 5536 C CA . ILE C 1 231 ? 77.550 42.244 87.981 1.00 24.66 287 ILE C CA 1
ATOM 5537 C C . ILE C 1 231 ? 77.160 41.480 86.719 1.00 22.83 287 ILE C C 1
ATOM 5538 O O . ILE C 1 231 ? 77.999 40.810 86.085 1.00 22.01 287 ILE C O 1
ATOM 5543 N N . PHE C 1 232 ? 75.864 41.534 86.402 1.00 19.65 288 PHE C N 1
ATOM 5544 C CA . PHE C 1 232 ? 75.327 40.916 85.194 1.00 21.02 288 PHE C CA 1
ATOM 5545 C C . PHE C 1 232 ? 74.926 41.963 84.176 1.00 24.28 288 PHE C C 1
ATOM 5546 O O . PHE C 1 232 ? 74.760 43.145 84.489 1.00 23.52 288 PHE C O 1
ATOM 5554 N N . THR C 1 233 ? 74.752 41.506 82.951 1.00 26.25 289 THR C N 1
ATOM 5555 C CA . THR C 1 233 ? 74.251 42.354 81.895 1.00 22.10 289 THR C CA 1
ATOM 5556 C C . THR C 1 233 ? 73.305 41.523 81.072 1.00 26.38 289 THR C C 1
ATOM 5557 O O . THR C 1 233 ? 72.837 40.460 81.503 1.00 24.15 289 THR C O 1
ATOM 5561 N N . THR C 1 234 ? 73.038 42.009 79.874 1.00 25.82 290 THR C N 1
ATOM 5562 C CA . THR C 1 234 ? 72.143 41.366 78.964 1.00 29.25 290 THR C CA 1
ATOM 5563 C C . THR C 1 234 ? 72.786 41.376 77.589 1.00 30.21 290 THR C C 1
ATOM 5564 O O . THR C 1 234 ? 73.461 42.333 77.239 1.00 26.46 290 THR C O 1
ATOM 5568 N N . GLU C 1 235 ? 72.598 40.315 76.817 1.00 25.45 291 GLU C N 1
ATOM 5569 C CA . GLU C 1 235 ? 73.059 40.329 75.441 1.00 31.35 291 GLU C CA 1
ATOM 5570 C C . GLU C 1 235 ? 71.843 40.274 74.547 1.00 36.34 291 GLU C C 1
ATOM 5571 O O . GLU C 1 235 ? 71.070 39.311 74.593 1.00 34.38 291 GLU C O 1
ATOM 5577 N N . GLN C 1 236 ? 71.654 41.330 73.764 1.00 42.82 292 GLN C N 1
ATOM 5578 C CA . GLN C 1 236 ? 70.483 41.428 72.908 1.00 52.86 292 GLN C CA 1
ATOM 5579 C C . GLN C 1 236 ? 70.875 41.093 71.490 1.00 56.17 292 GLN C C 1
ATOM 5580 O O . GLN C 1 236 ? 71.662 41.794 70.871 1.00 59.83 292 GLN C O 1
ATOM 5586 N N . GLN C 1 237 ? 70.346 39.996 70.982 1.00 59.66 293 GLN C N 1
ATOM 5587 C CA . GLN C 1 237 ? 70.648 39.604 69.623 1.00 65.64 293 GLN C CA 1
ATOM 5588 C C . GLN C 1 237 ? 69.432 39.830 68.733 1.00 71.42 293 GLN C C 1
ATOM 5589 O O . GLN C 1 237 ? 68.500 40.547 69.117 1.00 70.55 293 GLN C O 1
ATOM 5595 N N . ASP C 1 238 ? 69.455 39.232 67.546 1.00 74.62 294 ASP C N 1
ATOM 5596 C CA . ASP C 1 238 ? 68.341 39.332 66.618 1.00 76.36 294 ASP C CA 1
ATOM 5597 C C . ASP C 1 238 ? 67.059 38.923 67.291 1.00 68.80 294 ASP C C 1
ATOM 5598 O O . ASP C 1 238 ? 66.152 39.735 67.452 1.00 73.04 294 ASP C O 1
ATOM 5603 N N . HIS C 1 239 ? 66.988 37.658 67.688 1.00 51.88 295 HIS C N 1
ATOM 5604 C CA . HIS C 1 239 ? 65.758 37.153 68.262 1.00 45.27 295 HIS C CA 1
ATOM 5605 C C . HIS C 1 239 ? 65.994 36.362 69.538 1.00 31.91 295 HIS C C 1
ATOM 5606 O O . HIS C 1 239 ? 65.223 35.473 69.881 1.00 34.49 295 HIS C O 1
ATOM 5613 N N . VAL C 1 240 ? 67.078 36.701 70.230 1.00 33.42 296 VAL C N 1
ATOM 5614 C CA . VAL C 1 240 ? 67.349 36.171 71.557 1.00 40.06 296 VAL C CA 1
ATOM 5615 C C . VAL C 1 240 ? 67.842 37.275 72.463 1.00 34.17 296 VAL C C 1
ATOM 5616 O O . VAL C 1 240 ? 68.606 38.149 72.049 1.00 37.38 296 VAL C O 1
ATOM 5620 N N . LYS C 1 241 ? 67.407 37.225 73.712 1.00 31.79 297 LYS C N 1
ATOM 5621 C CA . LYS C 1 241 ? 68.006 38.038 74.751 1.00 27.75 297 LYS C CA 1
ATOM 5622 C C . LYS C 1 241 ? 68.470 37.072 75.840 1.00 28.24 297 LYS C C 1
ATOM 5623 O O . LYS C 1 241 ? 67.738 36.140 76.202 1.00 29.88 297 LYS C O 1
ATOM 5629 N N . SER C 1 242 ? 69.675 37.272 76.353 1.00 30.10 298 SER C N 1
ATOM 5630 C CA . SER C 1 242 ? 70.155 36.394 77.411 1.00 29.77 298 SER C CA 1
ATOM 5631 C C . SER C 1 242 ? 70.782 37.189 78.544 1.00 27.27 298 SER C C 1
ATOM 5632 O O . SER C 1 242 ? 71.273 38.305 78.347 1.00 28.71 298 SER C O 1
ATOM 5635 N N . VAL C 1 243 ? 70.745 36.616 79.745 1.00 27.70 299 VAL C N 1
ATOM 5636 C CA . VAL C 1 243 ? 71.414 37.211 80.900 1.00 27.74 299 VAL C CA 1
ATOM 5637 C C . VAL C 1 243 ? 72.833 36.664 80.976 1.00 27.32 299 VAL C C 1
ATOM 5638 O O . VAL C 1 243 ? 73.038 35.453 80.895 1.00 35.72 299 VAL C O 1
ATOM 5642 N N . GLU C 1 244 ? 73.801 37.563 81.122 1.00 23.11 300 GLU C N 1
ATOM 5643 C CA . GLU C 1 244 ? 75.211 37.208 81.020 1.00 31.58 300 GLU C CA 1
ATOM 5644 C C . GLU C 1 244 ? 76.018 37.952 82.079 1.00 28.67 300 GLU C C 1
ATOM 5645 O O . GLU C 1 244 ? 75.658 39.068 82.449 1.00 26.03 300 GLU C O 1
ATOM 5651 N N . TYR C 1 245 ? 77.103 37.346 82.568 1.00 24.09 301 TYR C N 1
ATOM 5652 C CA . TYR C 1 245 ? 78.028 38.071 83.442 1.00 28.66 301 TYR C CA 1
ATOM 5653 C C . TYR C 1 245 ? 78.537 39.308 82.711 1.00 26.30 301 TYR C C 1
ATOM 5654 O O . TYR C 1 245 ? 78.809 39.257 81.522 1.00 26.94 301 TYR C O 1
ATOM 5663 N N . LEU C 1 246 ? 78.640 40.429 83.406 1.00 20.06 302 LEU C N 1
ATOM 5664 C CA . LEU C 1 246 ? 79.256 41.591 82.806 1.00 22.88 302 LEU C CA 1
ATOM 5665 C C . LEU C 1 246 ? 80.721 41.567 83.249 1.00 28.81 302 LEU C C 1
ATOM 5666 O O . LEU C 1 246 ? 81.024 41.813 84.414 1.00 26.42 302 LEU C O 1
ATOM 5671 N N . ARG C 1 247 ? 81.612 41.214 82.323 1.00 26.63 303 ARG C N 1
ATOM 5672 C CA . ARG C 1 247 ? 83.031 41.008 82.640 1.00 28.33 303 ARG C CA 1
ATOM 5673 C C . ARG C 1 247 ? 83.908 41.445 81.475 1.00 27.72 303 ARG C C 1
ATOM 5674 O O . ARG C 1 247 ? 83.429 41.539 80.348 1.00 20.44 303 ARG C O 1
ATOM 5682 N N . ASN C 1 248 ? 85.178 41.736 81.759 1.00 22.05 304 ASN C N 1
ATOM 5683 C CA . ASN C 1 248 ? 86.135 42.137 80.722 1.00 24.90 304 ASN C CA 1
ATOM 5684 C C . ASN C 1 248 ? 85.611 43.256 79.822 1.00 23.96 304 ASN C C 1
ATOM 5685 O O . ASN C 1 248 ? 85.743 43.214 78.593 1.00 25.81 304 ASN C O 1
ATOM 5690 N N . ASN C 1 249 ? 85.012 44.263 80.442 1.00 20.16 305 ASN C N 1
ATOM 5691 C CA . ASN C 1 249 ? 84.381 45.341 79.699 1.00 17.82 305 ASN C CA 1
ATOM 5692 C C . ASN C 1 249 ? 85.379 46.485 79.465 1.00 21.53 305 ASN C C 1
ATOM 5693 O O . ASN C 1 249 ? 85.242 47.584 80.007 1.00 21.27 305 ASN C O 1
ATOM 5698 N N . PHE C 1 250 ? 86.392 46.192 78.654 1.00 20.26 306 PHE C N 1
ATOM 5699 C CA . PHE C 1 250 ? 87.445 47.141 78.308 1.00 23.59 306 PHE C CA 1
ATOM 5700 C C . PHE C 1 250 ? 87.695 47.101 76.798 1.00 25.80 306 PHE C C 1
ATOM 5701 O O . PHE C 1 250 ? 87.549 46.056 76.162 1.00 24.46 306 PHE C O 1
ATOM 5709 N N . ARG C 1 251 ? 88.048 48.250 76.235 1.00 22.78 307 ARG C N 1
ATOM 5710 C CA . ARG C 1 251 ? 88.384 48.346 74.828 1.00 24.24 307 ARG C CA 1
ATOM 5711 C C . ARG C 1 251 ? 89.831 47.955 74.622 1.00 23.35 307 ARG C C 1
ATOM 5712 O O . ARG C 1 251 ? 90.675 48.337 75.417 1.00 25.03 307 ARG C O 1
ATOM 5720 N N . PRO C 1 252 ? 90.122 47.206 73.541 1.00 26.42 308 PRO C N 1
ATOM 5721 C CA . PRO C 1 252 ? 91.506 46.913 73.153 1.00 29.84 308 PRO C CA 1
ATOM 5722 C C . PRO C 1 252 ? 92.323 48.199 72.998 1.00 26.97 308 PRO C C 1
ATOM 5723 O O . PRO C 1 252 ? 91.757 49.242 72.657 1.00 22.11 308 PRO C O 1
ATOM 5727 N N . GLN C 1 253 ? 93.631 48.141 73.243 1.00 21.20 309 GLN C N 1
ATOM 5728 C CA . GLN C 1 253 ? 94.423 49.360 73.205 1.00 24.68 309 GLN C CA 1
ATOM 5729 C C . GLN C 1 253 ? 94.709 49.798 71.783 1.00 25.14 309 GLN C C 1
ATOM 5730 O O . GLN C 1 253 ? 94.573 49.022 70.840 1.00 22.88 309 GLN C O 1
ATOM 5736 N N . GLN C 1 254 ? 95.117 51.054 71.645 1.00 31.90 310 GLN C N 1
ATOM 5737 C CA . GLN C 1 254 ? 95.203 51.715 70.348 1.00 28.63 310 GLN C CA 1
ATOM 5738 C C . GLN C 1 254 ? 96.605 52.266 70.108 1.00 32.11 310 GLN C C 1
ATOM 5739 O O . GLN C 1 254 ? 97.316 52.592 71.058 1.00 34.17 310 GLN C O 1
ATOM 5745 N N . ALA C 1 255 ? 97.000 52.390 68.846 1.00 27.53 311 ALA C N 1
ATOM 5746 C CA . ALA C 1 255 ? 98.334 52.907 68.530 1.00 31.08 311 ALA C CA 1
ATOM 5747 C C . ALA C 1 255 ? 98.479 54.396 68.850 1.00 30.62 311 ALA C C 1
ATOM 5748 O O . ALA C 1 255 ? 97.546 55.182 68.652 1.00 28.52 311 ALA C O 1
ATOM 5750 N N . LEU C 1 256 ? 99.662 54.772 69.337 1.00 29.89 312 LEU C N 1
ATOM 5751 C CA . LEU C 1 256 ? 100.003 56.167 69.615 1.00 35.81 312 LEU C CA 1
ATOM 5752 C C . LEU C 1 256 ? 100.041 56.989 68.337 1.00 36.31 312 LEU C C 1
ATOM 5753 O O . LEU C 1 256 ? 99.627 58.149 68.315 1.00 32.49 312 LEU C O 1
ATOM 5758 N N . ASN C 1 257 ? 100.575 56.376 67.286 1.00 33.70 313 ASN C N 1
ATOM 5759 C CA . ASN C 1 257 ? 100.829 57.071 66.039 1.00 39.26 313 ASN C CA 1
ATOM 5760 C C . ASN C 1 257 ? 101.733 58.280 66.268 1.00 38.68 313 ASN C C 1
ATOM 5761 O O . ASN C 1 257 ? 102.852 58.107 66.727 1.00 40.94 313 ASN C O 1
ATOM 5766 N N . ASP C 1 258 ? 101.275 59.491 65.972 1.00 33.81 314 ASP C N 1
ATOM 5767 C CA . ASP C 1 258 ? 102.134 60.669 66.111 1.00 37.01 314 ASP C CA 1
ATOM 5768 C C . ASP C 1 258 ? 102.257 61.200 67.541 1.00 35.89 314 ASP C C 1
ATOM 5769 O O . ASP C 1 258 ? 103.087 62.069 67.808 1.00 37.04 314 ASP C O 1
ATOM 5774 N N . ARG C 1 259 ? 101.433 60.698 68.451 1.00 34.67 315 ARG C N 1
ATOM 5775 C CA . ARG C 1 259 ? 101.310 61.292 69.780 1.00 34.68 315 ARG C CA 1
ATOM 5776 C C . ARG C 1 259 ? 102.497 60.980 70.677 1.00 39.36 315 ARG C C 1
ATOM 5777 O O . ARG C 1 259 ? 103.167 59.960 70.518 1.00 39.91 315 ARG C O 1
ATOM 5785 N N . VAL C 1 260 ? 102.767 61.878 71.611 1.00 40.57 316 VAL C N 1
ATOM 5786 C CA . VAL C 1 260 ? 103.673 61.547 72.697 1.00 39.72 316 VAL C CA 1
ATOM 5787 C C . VAL C 1 260 ? 102.910 61.735 73.999 1.00 37.38 316 VAL C C 1
ATOM 5788 O O . VAL C 1 260 ? 101.986 62.551 74.076 1.00 34.93 316 VAL C O 1
ATOM 5792 N N . VAL C 1 261 ? 103.279 60.958 75.009 1.00 32.16 317 VAL C N 1
ATOM 5793 C CA . VAL C 1 261 ? 102.651 61.070 76.312 1.00 32.69 317 VAL C CA 1
ATOM 5794 C C . VAL C 1 261 ? 103.529 61.974 77.167 1.00 36.87 317 VAL C C 1
ATOM 5795 O O . VAL C 1 261 ? 104.759 61.932 77.075 1.00 35.29 317 VAL C O 1
ATOM 5799 N N . SER C 1 262 ? 102.899 62.827 77.963 1.00 34.78 318 SER C N 1
ATOM 5800 C CA . SER C 1 262 ? 103.637 63.695 78.861 1.00 36.00 318 SER C CA 1
ATOM 5801 C C . SER C 1 262 ? 103.492 63.172 80.279 1.00 36.41 318 SER C C 1
ATOM 5802 O O . SER C 1 262 ? 102.484 62.551 80.604 1.00 30.95 318 SER C O 1
ATOM 5805 N N . LYS C 1 263 ? 104.495 63.391 81.124 1.00 42.07 319 LYS C N 1
ATOM 5806 C CA . LYS C 1 263 ? 104.337 63.051 82.542 1.00 44.62 319 LYS C CA 1
ATOM 5807 C C . LYS C 1 263 ? 104.607 64.256 83.429 1.00 46.17 319 LYS C C 1
ATOM 5808 O O . LYS C 1 263 ? 105.241 65.224 83.012 1.00 47.70 319 LYS C O 1
ATOM 5814 N N . SER C 1 264 ? 104.105 64.196 84.656 1.00 40.35 320 SER C N 1
ATOM 5815 C CA . SER C 1 264 ? 104.274 65.289 85.592 1.00 41.39 320 SER C CA 1
ATOM 5816 C C . SER C 1 264 ? 105.711 65.330 86.112 1.00 41.99 320 SER C C 1
ATOM 5817 O O . SER C 1 264 ? 106.350 64.285 86.196 1.00 44.07 320 SER C O 1
ATOM 5820 N N . SER D 2 1 ? 39.191 45.360 58.146 1.00 84.32 118 SER D N 1
ATOM 5821 C CA . SER D 2 1 ? 40.516 45.788 57.715 1.00 83.04 118 SER D CA 1
ATOM 5822 C C . SER D 2 1 ? 41.633 45.204 58.592 1.00 79.40 118 SER D C 1
ATOM 5823 O O . SER D 2 1 ? 42.814 45.335 58.275 1.00 77.41 118 SER D O 1
ATOM 5826 N N . ALA D 2 2 ? 41.256 44.565 59.696 1.00 72.15 119 ALA D N 1
ATOM 5827 C CA . ALA D 2 2 ? 42.218 43.867 60.541 1.00 61.89 119 ALA D CA 1
ATOM 5828 C C . ALA D 2 2 ? 42.947 42.777 59.755 1.00 61.40 119 ALA D C 1
ATOM 5829 O O . ALA D 2 2 ? 42.329 42.068 58.960 1.00 64.33 119 ALA D O 1
ATOM 5831 N N . TYR D 2 3 ? 44.253 42.639 59.977 1.00 54.61 120 TYR D N 1
ATOM 5832 C CA . TYR D 2 3 ? 45.055 41.684 59.212 1.00 53.45 120 TYR D CA 1
ATOM 5833 C C . TYR D 2 3 ? 46.385 41.346 59.884 1.00 51.06 120 TYR D C 1
ATOM 5834 O O . TYR D 2 3 ? 46.816 42.028 60.815 1.00 49.53 120 TYR D O 1
ATOM 5843 N N . ILE D 2 4 ? 47.050 40.308 59.387 1.00 44.62 121 ILE D N 1
ATOM 5844 C CA . ILE D 2 4 ? 48.421 40.028 59.802 1.00 42.15 121 ILE D CA 1
ATOM 5845 C C . ILE D 2 4 ? 49.193 39.361 58.661 1.00 55.87 121 ILE D C 1
ATOM 5846 O O . ILE D 2 4 ? 48.700 38.422 58.029 1.00 59.84 121 ILE D O 1
ATOM 5851 N N . GLU D 2 5 ? 50.388 39.872 58.375 1.00 51.56 122 GLU D N 1
ATOM 5852 C CA . GLU D 2 5 ? 51.195 39.346 57.280 1.00 55.84 122 GLU D CA 1
ATOM 5853 C C . GLU D 2 5 ? 51.943 38.113 57.751 1.00 49.96 122 GLU D C 1
ATOM 5854 O O . GLU D 2 5 ? 52.138 37.934 58.939 1.00 49.54 122 GLU D O 1
ATOM 5860 N N . ASP D 2 6 ? 52.367 37.266 56.823 1.00 46.81 123 ASP D N 1
ATOM 5861 C CA . ASP D 2 6 ? 53.226 36.144 57.177 1.00 50.93 123 ASP D CA 1
ATOM 5862 C C . ASP D 2 6 ? 54.625 36.641 57.537 1.00 46.88 123 ASP D C 1
ATOM 5863 O O . ASP D 2 6 ? 55.035 37.707 57.099 1.00 47.03 123 ASP D O 1
ATOM 5868 N N . PHE D 2 7 ? 55.342 35.878 58.351 1.00 45.68 124 PHE D N 1
ATOM 5869 C CA . PHE D 2 7 ? 56.744 36.169 58.619 1.00 44.97 124 PHE D CA 1
ATOM 5870 C C . PHE D 2 7 ? 57.537 36.093 57.316 1.00 48.35 124 PHE D C 1
ATOM 5871 O O . PHE D 2 7 ? 57.290 35.217 56.491 1.00 54.29 124 PHE D O 1
ATOM 5879 N N . GLU D 2 8 ? 58.484 37.003 57.123 1.00 52.53 125 GLU D N 1
ATOM 5880 C CA . GLU D 2 8 ? 59.335 36.948 55.935 1.00 59.30 125 GLU D CA 1
ATOM 5881 C C . GLU D 2 8 ? 60.448 35.913 56.100 1.00 53.44 125 GLU D C 1
ATOM 5882 O O . GLU D 2 8 ? 60.672 35.093 55.216 1.00 56.79 125 GLU D O 1
ATOM 5888 N N . THR D 2 9 ? 61.130 35.951 57.242 1.00 49.08 126 THR D N 1
ATOM 5889 C CA . THR D 2 9 ? 62.274 35.077 57.509 1.00 51.32 126 THR D CA 1
ATOM 5890 C C . THR D 2 9 ? 61.913 33.591 57.446 1.00 49.31 126 THR D C 1
ATOM 5891 O O . THR D 2 9 ? 60.924 33.161 58.033 1.00 46.16 126 THR D O 1
ATOM 5895 N N . LYS D 2 10 ? 62.726 32.814 56.733 1.00 49.51 127 LYS D N 1
ATOM 5896 C CA . LYS D 2 10 ? 62.447 31.397 56.520 1.00 45.01 127 LYS D CA 1
ATOM 5897 C C . LYS D 2 10 ? 63.008 30.525 57.646 1.00 45.88 127 LYS D C 1
ATOM 5898 O O . LYS D 2 10 ? 62.402 29.521 58.018 1.00 41.23 127 LYS D O 1
ATOM 5904 N N . THR D 2 11 ? 64.169 30.905 58.183 1.00 43.36 128 THR D N 1
ATOM 5905 C CA . THR D 2 11 ? 64.806 30.168 59.279 1.00 41.79 128 THR D CA 1
ATOM 5906 C C . THR D 2 11 ? 65.568 31.129 60.188 1.00 40.62 128 THR D C 1
ATOM 5907 O O . THR D 2 11 ? 66.121 32.125 59.721 1.00 49.07 128 THR D O 1
ATOM 5911 N N . ARG D 2 12 ? 65.611 30.824 61.478 1.00 35.77 129 ARG D N 1
ATOM 5912 C CA . ARG D 2 12 ? 66.356 31.651 62.424 1.00 41.67 129 ARG D CA 1
ATOM 5913 C C . ARG D 2 12 ? 67.663 30.997 62.827 1.00 43.00 129 ARG D C 1
ATOM 5914 O O . ARG D 2 12 ? 67.764 29.771 62.855 1.00 44.10 129 ARG D O 1
ATOM 5922 N N . SER D 2 13 ? 68.643 31.824 63.180 1.00 40.05 130 SER D N 1
ATOM 5923 C CA . SER D 2 13 ? 69.945 31.346 63.630 1.00 38.11 130 SER D CA 1
ATOM 5924 C C . SER D 2 13 ? 69.779 30.395 64.803 1.00 37.22 130 SER D C 1
ATOM 5925 O O . SER D 2 13 ? 68.882 30.567 65.630 1.00 36.76 130 SER D O 1
ATOM 5928 N N . THR D 2 14 ? 70.636 29.390 64.879 1.00 42.40 131 THR D N 1
ATOM 5929 C CA . THR D 2 14 ? 70.649 28.530 66.057 1.00 45.30 131 THR D CA 1
ATOM 5930 C C . THR D 2 14 ? 70.947 29.368 67.312 1.00 40.36 131 THR D C 1
ATOM 5931 O O . THR D 2 14 ? 71.824 30.234 67.308 1.00 41.80 131 THR D O 1
ATOM 5935 N N . VAL D 2 15 ? 70.191 29.110 68.371 1.00 37.04 132 VAL D N 1
ATOM 5936 C CA . VAL D 2 15 ? 70.399 29.731 69.672 1.00 37.89 132 VAL D CA 1
ATOM 5937 C C . VAL D 2 15 ? 71.282 28.851 70.561 1.00 36.97 132 VAL D C 1
ATOM 5938 O O . VAL D 2 15 ? 70.847 27.792 71.022 1.00 37.52 132 VAL D O 1
ATOM 5942 N N . SER D 2 16 ? 72.516 29.280 70.800 1.00 37.53 133 SER D N 1
ATOM 5943 C CA . SER D 2 16 ? 73.421 28.542 71.673 1.00 32.47 133 SER D CA 1
ATOM 5944 C C . SER D 2 16 ? 73.512 29.246 73.010 1.00 36.29 133 SER D C 1
ATOM 5945 O O . SER D 2 16 ? 74.055 30.352 73.111 1.00 34.53 133 SER D O 1
ATOM 5948 N N . VAL D 2 17 ? 73.001 28.607 74.049 1.00 38.33 134 VAL D N 1
ATOM 5949 C CA . VAL D 2 17 ? 72.986 29.242 75.357 1.00 39.52 134 VAL D CA 1
ATOM 5950 C C . VAL D 2 17 ? 73.565 28.310 76.411 1.00 40.54 134 VAL D C 1
ATOM 5951 O O . VAL D 2 17 ? 73.665 27.104 76.192 1.00 36.16 134 VAL D O 1
ATOM 5955 N N . ARG D 2 18 ? 73.965 28.875 77.545 1.00 34.25 135 ARG D N 1
ATOM 5956 C CA . ARG D 2 18 ? 74.500 28.066 78.625 1.00 40.91 135 ARG D CA 1
ATOM 5957 C C . ARG D 2 18 ? 73.372 27.487 79.456 1.00 37.35 135 ARG D C 1
ATOM 5958 O O . ARG D 2 18 ? 72.399 28.165 79.759 1.00 36.47 135 ARG D O 1
ATOM 5966 N N . GLU D 2 19 ? 73.510 26.222 79.818 1.00 35.23 136 GLU D N 1
ATOM 5967 C CA . GLU D 2 19 ? 72.621 25.607 80.786 1.00 36.70 136 GLU D CA 1
ATOM 5968 C C . GLU D 2 19 ? 72.592 26.457 82.054 1.00 32.96 136 GLU D C 1
ATOM 5969 O O . GLU D 2 19 ? 73.640 26.869 82.544 1.00 30.10 136 GLU D O 1
ATOM 5975 N N . GLY D 2 20 ? 71.401 26.749 82.573 1.00 27.87 137 GLY D N 1
ATOM 5976 C CA . GLY D 2 20 ? 71.305 27.554 83.780 1.00 29.82 137 GLY D CA 1
ATOM 5977 C C . GLY D 2 20 ? 71.060 29.032 83.495 1.00 36.77 137 GLY D C 1
ATOM 5978 O O . GLY D 2 20 ? 70.774 29.820 84.397 1.00 33.34 137 GLY D O 1
ATOM 5979 N N . GLN D 2 21 ? 71.150 29.406 82.226 1.00 29.83 138 GLN D N 1
ATOM 5980 C CA . GLN D 2 21 ? 71.126 30.808 81.844 1.00 35.05 138 GLN D CA 1
ATOM 5981 C C . GLN D 2 21 ? 69.697 31.305 81.621 1.00 23.35 138 GLN D C 1
ATOM 5982 O O . GLN D 2 21 ? 68.848 30.557 81.157 1.00 23.33 138 GLN D O 1
ATOM 5988 N N . GLY D 2 22 ? 69.429 32.554 81.980 1.00 26.78 139 GLY D N 1
ATOM 5989 C CA . GLY D 2 22 ? 68.151 33.163 81.663 1.00 31.31 139 GLY D CA 1
ATOM 5990 C C . GLY D 2 22 ? 68.126 33.538 80.191 1.00 27.54 139 GLY D C 1
ATOM 5991 O O . GLY D 2 22 ? 69.053 34.175 79.699 1.00 30.36 139 GLY D O 1
ATOM 5992 N N . VAL D 2 23 ? 67.079 33.138 79.486 1.00 26.59 140 VAL D N 1
ATOM 5993 C CA . VAL D 2 23 ? 66.998 33.357 78.043 1.00 30.51 140 VAL D CA 1
ATOM 5994 C C . VAL D 2 23 ? 65.592 33.803 77.610 1.00 28.87 140 VAL D C 1
ATOM 5995 O O . VAL D 2 23 ? 64.598 33.269 78.097 1.00 25.68 140 VAL D O 1
ATOM 5999 N N . VAL D 2 24 ? 65.519 34.771 76.697 1.00 26.55 141 VAL D N 1
ATOM 6000 C CA . VAL D 2 24 ? 64.245 35.142 76.065 1.00 23.26 141 VAL D CA 1
ATOM 6001 C C . VAL D 2 24 ? 64.288 34.924 74.549 1.00 24.31 141 VAL D C 1
ATOM 6002 O O . VAL D 2 24 ? 65.199 35.408 73.890 1.00 28.56 141 VAL D O 1
ATOM 6006 N N . LEU D 2 25 ? 63.285 34.239 73.996 1.00 28.53 142 LEU D N 1
ATOM 6007 C CA . LEU D 2 25 ? 63.129 34.163 72.545 1.00 34.59 142 LEU D CA 1
ATOM 6008 C C . LEU D 2 25 ? 62.166 35.261 72.065 1.00 33.08 142 LEU D C 1
ATOM 6009 O O . LEU D 2 25 ? 61.025 35.326 72.517 1.00 26.49 142 LEU D O 1
ATOM 6014 N N . LEU D 2 26 ? 62.625 36.135 71.175 1.00 29.60 143 LEU D N 1
ATOM 6015 C CA . LEU D 2 26 ? 61.777 37.237 70.719 1.00 26.97 143 LEU D CA 1
ATOM 6016 C C . LEU D 2 26 ? 60.840 36.781 69.611 1.00 32.02 143 LEU D C 1
ATOM 6017 O O . LEU D 2 26 ? 61.273 36.236 68.599 1.00 33.99 143 LEU D O 1
ATOM 6022 N N . CYS D 2 27 ? 59.551 37.001 69.813 1.00 27.82 144 CYS D N 1
ATOM 6023 C CA . CYS D 2 27 ? 58.572 36.647 68.799 1.00 30.82 144 CYS D CA 1
ATOM 6024 C C . CYS D 2 27 ? 58.737 37.522 67.557 1.00 36.21 144 CYS D C 1
ATOM 6025 O O . CYS D 2 27 ? 58.986 37.017 66.459 1.00 36.11 144 CYS D O 1
ATOM 6028 N N . GLY D 2 28 ? 58.604 38.833 67.747 1.00 38.78 145 GLY D N 1
ATOM 6029 C CA . GLY D 2 28 ? 58.715 39.796 66.663 1.00 42.27 145 GLY D CA 1
ATOM 6030 C C . GLY D 2 28 ? 57.671 39.619 65.578 1.00 41.20 145 GLY D C 1
ATOM 6031 O O . GLY D 2 28 ? 58.010 39.270 64.441 1.00 43.91 145 GLY D O 1
ATOM 6032 N N . PRO D 2 29 ? 56.391 39.853 65.920 1.00 42.05 146 PRO D N 1
ATOM 6033 C CA . PRO D 2 29 ? 55.302 39.652 64.964 1.00 40.22 146 PRO D CA 1
ATOM 6034 C C . PRO D 2 29 ? 55.419 40.591 63.775 1.00 39.80 146 PRO D C 1
ATOM 6035 O O . PRO D 2 29 ? 55.822 41.744 63.924 1.00 38.84 146 PRO D O 1
ATOM 6039 N N . PRO D 2 30 ? 55.066 40.093 62.588 1.00 36.50 147 PRO D N 1
ATOM 6040 C CA . PRO D 2 30 ? 55.133 40.844 61.334 1.00 37.05 147 PRO D CA 1
ATOM 6041 C C . PRO D 2 30 ? 54.110 41.976 61.319 1.00 47.86 147 PRO D C 1
ATOM 6042 O O . PRO D 2 30 ? 53.313 42.057 62.259 1.00 46.08 147 PRO D O 1
ATOM 6046 N N . PRO D 2 31 ? 54.134 42.846 60.284 1.00 47.20 148 PRO D N 1
ATOM 6047 C CA . PRO D 2 31 ? 53.159 43.941 60.254 1.00 47.54 148 PRO D CA 1
ATOM 6048 C C . PRO D 2 31 ? 51.719 43.441 60.343 1.00 50.21 148 PRO D C 1
ATOM 6049 O O . PRO D 2 31 ? 51.392 42.367 59.840 1.00 52.27 148 PRO D O 1
ATOM 6053 N N . HIS D 2 32 ? 50.873 44.228 60.995 1.00 51.15 149 HIS D N 1
ATOM 6054 C CA . HIS D 2 32 ? 49.521 43.805 61.314 1.00 45.93 149 HIS D CA 1
ATOM 6055 C C . HIS D 2 32 ? 48.653 44.990 61.690 1.00 52.67 149 HIS D C 1
ATOM 6056 O O . HIS D 2 32 ? 49.150 46.077 61.973 1.00 61.42 149 HIS D O 1
ATOM 6063 N N . PHE D 2 33 ? 47.348 44.761 61.698 1.00 56.15 150 PHE D N 1
ATOM 6064 C CA . PHE D 2 33 ? 46.393 45.700 62.263 1.00 60.57 150 PHE D CA 1
ATOM 6065 C C . PHE D 2 33 ? 45.391 44.899 63.085 1.00 58.26 150 PHE D C 1
ATOM 6066 O O . PHE D 2 33 ? 44.737 43.992 62.567 1.00 61.47 150 PHE D O 1
ATOM 6074 N N . GLY D 2 34 ? 45.297 45.216 64.370 1.00 55.36 151 GLY D N 1
ATOM 6075 C CA . GLY D 2 34 ? 44.420 44.495 65.271 1.00 52.98 151 GLY D CA 1
ATOM 6076 C C . GLY D 2 34 ? 45.213 43.888 66.404 1.00 50.57 151 GLY D C 1
ATOM 6077 O O . GLY D 2 34 ? 46.408 43.654 66.265 1.00 54.11 151 GLY D O 1
ATOM 6078 N N . GLU D 2 35 ? 44.545 43.633 67.525 1.00 54.38 152 GLU D N 1
ATOM 6079 C CA . GLU D 2 35 ? 45.208 43.123 68.719 1.00 54.17 152 GLU D CA 1
ATOM 6080 C C . GLU D 2 35 ? 45.707 41.688 68.514 1.00 48.27 152 GLU D C 1
ATOM 6081 O O . GLU D 2 35 ? 45.035 40.864 67.894 1.00 46.15 152 GLU D O 1
ATOM 6087 N N . LEU D 2 36 ? 46.894 41.395 69.032 1.00 43.91 153 LEU D N 1
ATOM 6088 C CA . LEU D 2 36 ? 47.499 40.086 68.835 1.00 42.08 153 LEU D CA 1
ATOM 6089 C C . LEU D 2 36 ? 47.501 39.265 70.123 1.00 40.45 153 LEU D C 1
ATOM 6090 O O . LEU D 2 36 ? 47.531 39.816 71.222 1.00 43.88 153 LEU D O 1
ATOM 6095 N N . SER D 2 37 ? 47.442 37.948 69.971 1.00 36.59 154 SER D N 1
ATOM 6096 C CA . SER D 2 37 ? 47.665 37.025 71.080 1.00 33.99 154 SER D CA 1
ATOM 6097 C C . SER D 2 37 ? 48.708 36.026 70.618 1.00 37.12 154 SER D C 1
ATOM 6098 O O . SER D 2 37 ? 48.960 35.892 69.415 1.00 36.39 154 SER D O 1
ATOM 6101 N N . TYR D 2 38 ? 49.316 35.319 71.559 1.00 32.42 155 TYR D N 1
ATOM 6102 C CA . TYR D 2 38 ? 50.573 34.658 71.261 1.00 27.81 155 TYR D CA 1
ATOM 6103 C C . TYR D 2 38 ? 50.675 33.276 71.866 1.00 32.88 155 TYR D C 1
ATOM 6104 O O . TYR D 2 38 ? 50.124 33.004 72.927 1.00 31.49 155 TYR D O 1
ATOM 6113 N N . ALA D 2 39 ? 51.423 32.420 71.183 1.00 31.81 156 ALA D N 1
ATOM 6114 C CA . ALA D 2 39 ? 51.768 31.097 71.678 1.00 29.42 156 ALA D CA 1
ATOM 6115 C C . ALA D 2 39 ? 53.075 30.689 71.016 1.00 34.09 156 ALA D C 1
ATOM 6116 O O . ALA D 2 39 ? 53.500 31.317 70.045 1.00 27.99 156 ALA D O 1
ATOM 6118 N N . TRP D 2 40 ? 53.704 29.640 71.527 1.00 30.12 157 TRP D N 1
ATOM 6119 C CA . TRP D 2 40 ? 54.895 29.108 70.885 1.00 27.35 157 TRP D CA 1
ATOM 6120 C C . TRP D 2 40 ? 54.714 27.618 70.630 1.00 30.16 157 TRP D C 1
ATOM 6121 O O . TRP D 2 40 ? 53.923 26.968 71.304 1.00 28.57 157 TRP D O 1
ATOM 6132 N N . THR D 2 41 ? 55.426 27.082 69.639 1.00 34.76 158 THR D N 1
ATOM 6133 C CA . THR D 2 41 ? 55.407 25.645 69.412 1.00 34.96 158 THR D CA 1
ATOM 6134 C C . THR D 2 41 ? 56.796 25.095 69.688 1.00 34.75 158 THR D C 1
ATOM 6135 O O . THR D 2 41 ? 57.794 25.803 69.548 1.00 33.32 158 THR D O 1
ATOM 6139 N N . PHE D 2 42 ? 56.851 23.839 70.105 1.00 35.52 159 PHE D N 1
ATOM 6140 C CA . PHE D 2 42 ? 58.115 23.183 70.392 1.00 35.21 159 PHE D CA 1
ATOM 6141 C C . PHE D 2 42 ? 58.131 21.848 69.692 1.00 38.04 159 PHE D C 1
ATOM 6142 O O . PHE D 2 42 ? 57.288 21.005 69.969 1.00 36.79 159 PHE D O 1
ATOM 6150 N N . ASN D 2 43 ? 59.085 21.670 68.781 1.00 38.89 160 ASN D N 1
ATOM 6151 C CA . ASN D 2 43 ? 59.168 20.486 67.930 1.00 35.74 160 ASN D CA 1
ATOM 6152 C C . ASN D 2 43 ? 57.827 20.144 67.271 1.00 39.02 160 ASN D C 1
ATOM 6153 O O . ASN D 2 43 ? 57.385 18.996 67.305 1.00 42.10 160 ASN D O 1
ATOM 6158 N N . ASP D 2 44 ? 57.201 21.170 66.687 1.00 41.43 161 ASP D N 1
ATOM 6159 C CA . ASP D 2 44 ? 55.981 21.061 65.869 1.00 49.50 161 ASP D CA 1
ATOM 6160 C C . ASP D 2 44 ? 54.707 20.897 66.693 1.00 50.27 161 ASP D C 1
ATOM 6161 O O . ASP D 2 44 ? 53.624 20.724 66.133 1.00 53.50 161 ASP D O 1
ATOM 6166 N N . SER D 2 45 ? 54.829 20.962 68.014 1.00 41.02 162 SER D N 1
ATOM 6167 C CA . SER D 2 45 ? 53.655 20.846 68.874 1.00 48.74 162 SER D CA 1
ATOM 6168 C C . SER D 2 45 ? 53.480 22.109 69.698 1.00 42.78 162 SER D C 1
ATOM 6169 O O . SER D 2 45 ? 54.461 22.636 70.218 1.00 42.24 162 SER D O 1
ATOM 6172 N N . PRO D 2 46 ? 52.232 22.597 69.820 1.00 38.51 163 PRO D N 1
ATOM 6173 C CA . PRO D 2 46 ? 51.955 23.707 70.739 1.00 32.64 163 PRO D CA 1
ATOM 6174 C C . PRO D 2 46 ? 52.552 23.451 72.128 1.00 27.39 163 PRO D C 1
ATOM 6175 O O . PRO D 2 46 ? 52.424 22.359 72.700 1.00 33.10 163 PRO D O 1
ATOM 6179 N N . LEU D 2 47 ? 53.238 24.461 72.643 1.00 31.24 164 LEU D N 1
ATOM 6180 C CA . LEU D 2 47 ? 53.974 24.352 73.891 1.00 30.47 164 LEU D CA 1
ATOM 6181 C C . LEU D 2 47 ? 53.170 24.936 75.043 1.00 29.94 164 LEU D C 1
ATOM 6182 O O . LEU D 2 47 ? 52.987 26.149 75.137 1.00 28.89 164 LEU D O 1
ATOM 6187 N N . TYR D 2 48 ? 52.681 24.066 75.918 1.00 30.31 165 TYR D N 1
ATOM 6188 C CA . TYR D 2 48 ? 51.913 24.494 77.083 1.00 36.94 165 TYR D CA 1
ATOM 6189 C C . TYR D 2 48 ? 52.828 24.784 78.288 1.00 37.77 165 TYR D C 1
ATOM 6190 O O . TYR D 2 48 ? 53.389 23.863 78.884 1.00 35.87 165 TYR D O 1
ATOM 6199 N N . VAL D 2 49 ? 52.981 26.057 78.646 1.00 34.10 166 VAL D N 1
ATOM 6200 C CA . VAL D 2 49 ? 53.871 26.408 79.754 1.00 33.02 166 VAL D CA 1
ATOM 6201 C C . VAL D 2 49 ? 53.138 27.031 80.950 1.00 42.16 166 VAL D C 1
ATOM 6202 O O . VAL D 2 49 ? 53.769 27.513 81.896 1.00 43.30 166 VAL D O 1
ATOM 6206 N N . GLN D 2 50 ? 51.809 26.987 80.926 1.00 39.50 167 GLN D N 1
ATOM 6207 C CA . GLN D 2 50 ? 51.006 27.722 81.900 1.00 38.81 167 GLN D CA 1
ATOM 6208 C C . GLN D 2 50 ? 50.943 27.075 83.275 1.00 32.52 167 GLN D C 1
ATOM 6209 O O . GLN D 2 50 ? 50.360 27.634 84.201 1.00 41.51 167 GLN D O 1
ATOM 6215 N N . GLU D 2 51 ? 51.526 25.895 83.420 1.00 35.31 168 GLU D N 1
ATOM 6216 C CA . GLU D 2 51 ? 51.616 25.300 84.748 1.00 41.35 168 GLU D CA 1
ATOM 6217 C C . GLU D 2 51 ? 53.078 25.077 85.140 1.00 45.65 168 GLU D C 1
ATOM 6218 O O . GLU D 2 51 ? 53.383 24.257 86.006 1.00 46.42 168 GLU D O 1
ATOM 6224 N N . ASP D 2 52 ? 53.970 25.820 84.486 1.00 40.03 169 ASP D N 1
ATOM 6225 C CA . ASP D 2 52 ? 55.411 25.720 84.718 1.00 38.06 169 ASP D CA 1
ATOM 6226 C C . ASP D 2 52 ? 55.951 27.081 85.135 1.00 34.61 169 ASP D C 1
ATOM 6227 O O . ASP D 2 52 ? 55.902 28.035 84.349 1.00 35.68 169 ASP D O 1
ATOM 6232 N N . LYS D 2 53 ? 56.473 27.174 86.357 1.00 30.49 170 LYS D N 1
ATOM 6233 C CA . LYS D 2 53 ? 57.016 28.446 86.838 1.00 34.87 170 LYS D CA 1
ATOM 6234 C C . LYS D 2 53 ? 58.348 28.811 86.174 1.00 26.43 170 LYS D C 1
ATOM 6235 O O . LYS D 2 53 ? 58.834 29.937 86.320 1.00 28.05 170 LYS D O 1
ATOM 6241 N N . ARG D 2 54 ? 58.926 27.864 85.444 1.00 28.43 171 ARG D N 1
ATOM 6242 C CA . ARG D 2 54 ? 60.208 28.092 84.776 1.00 27.15 171 ARG D CA 1
ATOM 6243 C C . ARG D 2 54 ? 60.067 28.730 83.391 1.00 26.72 171 ARG D C 1
ATOM 6244 O O . ARG D 2 54 ? 61.020 29.316 82.879 1.00 27.75 171 ARG D O 1
ATOM 6252 N N . ARG D 2 55 ? 58.902 28.590 82.757 1.00 28.71 172 ARG D N 1
ATOM 6253 C CA . ARG D 2 55 ? 58.746 29.140 81.409 1.00 22.32 172 ARG D CA 1
ATOM 6254 C C . ARG D 2 55 ? 57.473 29.970 81.303 1.00 28.16 172 ARG D C 1
ATOM 6255 O O . ARG D 2 55 ? 56.494 29.693 81.985 1.00 29.36 172 ARG D O 1
ATOM 6263 N N . PHE D 2 56 ? 57.477 30.970 80.426 1.00 28.01 173 PHE D N 1
ATOM 6264 C CA . PHE D 2 56 ? 56.383 31.939 80.387 1.00 28.90 173 PHE D CA 1
ATOM 6265 C C . PHE D 2 56 ? 56.267 32.578 79.015 1.00 31.07 173 PHE D C 1
ATOM 6266 O O . PHE D 2 56 ? 57.272 32.984 78.442 1.00 25.91 173 PHE D O 1
ATOM 6274 N N . VAL D 2 57 ? 55.049 32.690 78.497 1.00 25.60 174 VAL D N 1
ATOM 6275 C CA . VAL D 2 57 ? 54.818 33.472 77.283 1.00 28.28 174 VAL D CA 1
ATOM 6276 C C . VAL D 2 57 ? 54.066 34.743 77.634 1.00 30.31 174 VAL D C 1
ATOM 6277 O O . VAL D 2 57 ? 52.998 34.679 78.237 1.00 31.39 174 VAL D O 1
ATOM 6281 N N . SER D 2 58 ? 54.623 35.905 77.296 1.00 28.34 175 SER D N 1
ATOM 6282 C C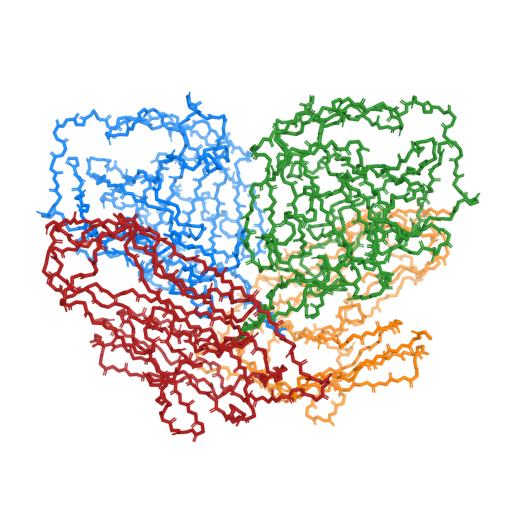A . SER D 2 58 ? 53.893 37.139 77.559 1.00 26.83 175 SER D CA 1
ATOM 6283 C C . SER D 2 58 ? 52.846 37.378 76.471 1.00 31.05 175 SER D C 1
ATOM 6284 O O . SER D 2 58 ? 53.131 37.189 75.289 1.00 28.45 175 SER D O 1
ATOM 6287 N N . GLN D 2 59 ? 51.649 37.801 76.875 1.00 31.82 176 GLN D N 1
ATOM 6288 C CA . GLN D 2 59 ? 50.581 38.123 75.925 1.00 35.45 176 GLN D CA 1
ATOM 6289 C C . GLN D 2 59 ? 50.674 39.573 75.470 1.00 40.00 176 GLN D C 1
ATOM 6290 O O . GLN D 2 59 ? 49.920 40.010 74.604 1.00 39.56 176 GLN D O 1
ATOM 6296 N N . ASP D 2 60 ? 51.600 40.318 76.065 1.00 32.79 177 ASP D N 1
ATOM 6297 C CA . ASP D 2 60 ? 51.829 41.704 75.662 1.00 40.50 177 ASP D CA 1
ATOM 6298 C C . ASP D 2 60 ? 53.012 41.799 74.698 1.00 43.92 177 ASP D C 1
ATOM 6299 O O . ASP D 2 60 ? 52.916 42.436 73.652 1.00 40.76 177 ASP D O 1
ATOM 6304 N N . THR D 2 61 ? 54.125 41.155 75.048 1.00 39.79 178 THR D N 1
ATOM 6305 C CA . THR D 2 61 ? 55.308 41.181 74.191 1.00 38.10 178 THR D CA 1
ATOM 6306 C C . THR D 2 61 ? 55.314 40.049 73.173 1.00 31.00 178 THR D C 1
ATOM 6307 O O . THR D 2 61 ? 55.934 40.158 72.114 1.00 32.14 178 THR D O 1
ATOM 6311 N N . GLY D 2 62 ? 54.650 38.950 73.509 1.00 27.25 179 GLY D N 1
ATOM 6312 C CA . GLY D 2 62 ? 54.664 37.767 72.661 1.00 32.83 179 GLY D CA 1
ATOM 6313 C C . GLY D 2 62 ? 55.876 36.865 72.836 1.00 30.50 179 GLY D C 1
ATOM 6314 O O . GLY D 2 62 ? 55.962 35.797 72.234 1.00 27.26 179 GLY D O 1
ATOM 6315 N N . ASN D 2 63 ? 56.814 37.286 73.674 1.00 26.70 180 ASN D N 1
ATOM 6316 C CA . ASN D 2 63 ? 58.062 36.551 73.836 1.00 26.95 180 ASN D CA 1
ATOM 6317 C C . ASN D 2 63 ? 57.926 35.324 74.737 1.00 29.43 180 ASN D C 1
ATOM 6318 O O . ASN D 2 63 ? 57.008 35.231 75.556 1.00 33.04 180 ASN D O 1
ATOM 6323 N N . LEU D 2 64 ? 58.845 34.381 74.555 1.00 27.69 181 LEU D N 1
ATOM 6324 C CA . LEU D 2 64 ? 58.938 33.194 75.392 1.00 27.87 181 LEU D CA 1
ATOM 6325 C C . LEU D 2 64 ? 60.135 33.330 76.320 1.00 30.38 181 LEU D C 1
ATOM 6326 O O . LEU D 2 64 ? 61.268 33.505 75.845 1.00 30.22 181 LEU D O 1
ATOM 6331 N N . TYR D 2 65 ? 59.881 33.253 77.631 1.00 29.00 182 TYR D N 1
ATOM 6332 C CA . TYR D 2 65 ? 60.904 33.467 78.665 1.00 29.65 182 TYR D CA 1
ATOM 6333 C C . TYR D 2 65 ? 61.292 32.152 79.342 1.00 30.74 182 TYR D C 1
ATOM 6334 O O . TYR D 2 65 ? 60.429 31.420 79.796 1.00 25.07 182 TYR D O 1
ATOM 6343 N N . PHE D 2 66 ? 62.587 31.849 79.385 1.00 31.47 183 PHE D N 1
ATOM 6344 C CA . PHE D 2 66 ? 63.096 30.719 80.156 1.00 24.22 183 PHE D CA 1
ATOM 6345 C C . PHE D 2 66 ? 63.791 31.268 81.385 1.00 25.83 183 PHE D C 1
ATOM 6346 O O . PHE D 2 66 ? 64.882 31.864 81.267 1.00 23.84 183 PHE D O 1
ATOM 6354 N N . ALA D 2 67 ? 63.198 31.088 82.563 1.00 22.90 184 ALA D N 1
ATOM 6355 C CA . ALA D 2 67 ? 63.838 31.573 83.781 1.00 23.17 184 ALA D CA 1
ATOM 6356 C C . ALA D 2 67 ? 65.265 31.019 83.913 1.00 22.52 184 ALA D C 1
ATOM 6357 O O . ALA D 2 67 ? 66.190 31.735 84.287 1.00 25.55 184 ALA D O 1
ATOM 6359 N N . LYS D 2 68 ? 65.417 29.730 83.667 1.00 26.19 185 LYS D N 1
ATOM 6360 C CA . LYS D 2 68 ? 66.746 29.180 83.423 1.00 32.93 185 LYS D CA 1
ATOM 6361 C C . LYS D 2 68 ? 66.597 28.009 82.477 1.00 35.01 185 LYS D C 1
ATOM 6362 O O . LYS D 2 68 ? 65.663 27.206 82.583 1.00 33.54 185 LYS D O 1
ATOM 6368 N N . VAL D 2 69 ? 67.498 27.946 81.511 1.00 31.78 186 VAL D N 1
ATOM 6369 C CA . VAL D 2 69 ? 67.395 26.956 80.457 1.00 28.34 186 VAL D CA 1
ATOM 6370 C C . VAL D 2 69 ? 67.910 25.606 80.941 1.00 32.45 186 VAL D C 1
ATOM 6371 O O . VAL D 2 69 ? 68.865 25.551 81.711 1.00 33.57 186 VAL D O 1
ATOM 6375 N N . GLU D 2 70 ? 67.259 24.530 80.499 1.00 27.37 187 GLU D N 1
ATOM 6376 C CA . GLU D 2 70 ? 67.620 23.176 80.907 1.00 32.11 187 GLU D CA 1
ATOM 6377 C C . GLU D 2 70 ? 67.773 22.294 79.681 1.00 28.19 187 GLU D C 1
ATOM 6378 O O . GLU D 2 70 ? 67.346 22.686 78.591 1.00 32.27 187 GLU D O 1
ATOM 6384 N N . PRO D 2 71 ? 68.422 21.121 79.830 1.00 32.18 188 PRO D N 1
ATOM 6385 C CA . PRO D 2 71 ? 68.585 20.250 78.658 1.00 35.77 188 PRO D CA 1
ATOM 6386 C C . PRO D 2 71 ? 67.262 19.896 77.955 1.00 35.32 188 PRO D C 1
ATOM 6387 O O . PRO D 2 71 ? 67.257 19.629 76.747 1.00 32.82 188 PRO D O 1
ATOM 6391 N N . SER D 2 72 ? 66.151 19.902 78.685 1.00 31.62 189 SER D N 1
ATOM 6392 C CA . SER D 2 72 ? 64.865 19.564 78.064 1.00 31.57 189 SER D CA 1
ATOM 6393 C C . SER D 2 72 ? 64.401 20.636 77.068 1.00 28.04 189 SER D C 1
ATOM 6394 O O . SER D 2 72 ? 63.546 20.380 76.216 1.00 28.40 189 SER D O 1
ATOM 6397 N N . ASP D 2 73 ? 64.970 21.833 77.151 1.00 30.88 190 ASP D N 1
ATOM 6398 C CA . ASP D 2 73 ? 64.553 22.926 76.264 1.00 26.48 190 ASP D CA 1
ATOM 6399 C C . ASP D 2 73 ? 65.156 22.816 74.859 1.00 29.30 190 ASP D C 1
ATOM 6400 O O . ASP D 2 73 ? 64.701 23.496 73.931 1.00 29.46 190 ASP D O 1
ATOM 6405 N N . VAL D 2 74 ? 66.169 21.966 74.704 1.00 27.67 191 VAL D N 1
ATOM 6406 C CA . VAL D 2 74 ? 66.826 21.793 73.404 1.00 32.75 191 VAL D CA 1
ATOM 6407 C C . VAL D 2 74 ? 65.896 21.242 72.318 1.00 32.67 191 VAL D C 1
ATOM 6408 O O . VAL D 2 74 ? 65.305 20.170 72.456 1.00 33.82 191 VAL D O 1
ATOM 6412 N N . GLY D 2 75 ? 65.792 21.977 71.218 1.00 35.91 192 GLY D N 1
ATOM 6413 C CA . GLY D 2 75 ? 64.912 21.599 70.132 1.00 35.09 192 GLY D CA 1
ATOM 6414 C C . GLY D 2 75 ? 64.465 22.818 69.347 1.00 39.43 192 GLY D C 1
ATOM 6415 O O . GLY D 2 75 ? 65.117 23.863 69.407 1.00 33.11 192 GLY D O 1
ATOM 6416 N N . ASN D 2 76 ? 63.352 22.697 68.620 1.00 32.08 193 ASN D N 1
ATOM 6417 C CA . ASN D 2 76 ? 62.944 23.748 67.689 1.00 39.99 193 ASN D CA 1
ATOM 6418 C C . ASN D 2 76 ? 61.689 24.534 68.066 1.00 37.73 193 ASN D C 1
ATOM 6419 O O . ASN D 2 76 ? 60.633 23.958 68.303 1.00 35.60 193 ASN D O 1
ATOM 6424 N N . TYR D 2 77 ? 61.809 25.857 68.077 1.00 33.98 194 TYR D N 1
ATOM 6425 C CA . TYR D 2 77 ? 60.712 26.731 68.492 1.00 34.81 194 TYR D CA 1
ATOM 6426 C C . TYR D 2 77 ? 60.162 27.584 67.342 1.00 38.97 194 TYR D C 1
ATOM 6427 O O . TYR D 2 77 ? 60.914 28.005 66.465 1.00 38.54 194 TYR D O 1
ATOM 6436 N N . THR D 2 78 ? 58.853 27.833 67.342 1.00 32.88 195 THR D N 1
ATOM 6437 C CA . THR D 2 78 ? 58.296 28.894 66.501 1.00 35.99 195 THR D CA 1
ATOM 6438 C C . THR D 2 78 ? 57.291 29.730 67.277 1.00 39.07 195 THR D C 1
ATOM 6439 O O . THR D 2 78 ? 56.636 29.241 68.193 1.00 34.17 195 THR D O 1
ATOM 6443 N N . CYS D 2 79 ? 57.171 30.993 66.889 1.00 34.40 196 CYS D N 1
ATOM 6444 C CA . CYS D 2 79 ? 56.147 31.853 67.438 1.00 30.47 196 CYS D CA 1
ATOM 6445 C C . CYS D 2 79 ? 54.875 31.785 66.595 1.00 36.64 196 CYS D C 1
ATOM 6446 O O . CYS D 2 79 ? 54.913 31.906 65.365 1.00 35.41 196 CYS D O 1
ATOM 6449 N N . PHE D 2 80 ? 53.752 31.608 67.278 1.00 32.05 197 PHE D N 1
ATOM 6450 C CA . PHE D 2 80 ? 52.461 31.421 66.623 1.00 33.11 197 PHE D CA 1
ATOM 6451 C C . PHE D 2 80 ? 51.603 32.611 66.994 1.00 36.21 197 PHE D C 1
ATOM 6452 O O . PHE D 2 80 ? 51.142 32.732 68.135 1.00 37.76 197 PHE D O 1
ATOM 6460 N N . VAL D 2 81 ? 51.417 33.510 66.039 1.00 32.88 198 VAL D N 1
ATOM 6461 C CA . VAL D 2 81 ? 50.798 34.792 66.318 1.00 32.93 198 VAL D CA 1
ATOM 6462 C C . VAL D 2 81 ? 49.370 34.818 65.794 1.00 39.00 198 VAL D C 1
ATOM 6463 O O . VAL D 2 81 ? 49.110 34.494 64.637 1.00 38.73 198 VAL D O 1
ATOM 6467 N N . THR D 2 82 ? 48.438 35.189 66.660 1.00 36.49 199 THR D N 1
ATOM 6468 C CA . THR D 2 82 ? 47.049 35.213 66.272 1.00 36.23 199 THR D CA 1
ATOM 6469 C C . THR D 2 82 ? 46.513 36.627 66.334 1.00 38.99 199 THR D C 1
ATOM 6470 O O . THR D 2 82 ? 46.706 37.339 67.323 1.00 35.93 199 THR D O 1
ATOM 6474 N N . ASN D 2 83 ? 45.871 37.031 65.247 1.00 35.23 200 ASN D N 1
ATOM 6475 C CA . ASN D 2 83 ? 45.092 38.252 65.209 1.00 48.80 200 ASN D CA 1
ATOM 6476 C C . ASN D 2 83 ? 43.638 37.898 65.486 1.00 45.64 200 ASN D C 1
ATOM 6477 O O . ASN D 2 83 ? 42.950 37.405 64.602 1.00 42.40 200 ASN D O 1
ATOM 6482 N N . LYS D 2 84 ? 43.181 38.156 66.708 1.00 39.64 201 LYS D N 1
ATOM 6483 C CA . LYS D 2 84 ? 41.837 37.794 67.132 1.00 48.43 201 LYS D CA 1
ATOM 6484 C C . LYS D 2 84 ? 40.744 38.550 66.373 1.00 53.88 201 LYS D C 1
ATOM 6485 O O . LYS D 2 84 ? 39.635 38.045 66.211 1.00 55.19 201 LYS D O 1
ATOM 6491 N N . GLU D 2 85 ? 41.049 39.752 65.902 1.00 51.69 202 GLU D N 1
ATOM 6492 C CA . GLU D 2 85 ? 40.073 40.496 65.106 1.00 53.74 202 GLU D CA 1
ATOM 6493 C C . GLU D 2 85 ? 39.936 39.900 63.711 1.00 50.55 202 GLU D C 1
ATOM 6494 O O . GLU D 2 85 ? 38.834 39.740 63.202 1.00 53.42 202 GLU D O 1
ATOM 6500 N N . ALA D 2 86 ? 41.070 39.566 63.105 1.00 50.24 203 ALA D N 1
ATOM 6501 C CA . ALA D 2 86 ? 41.080 39.010 61.759 1.00 50.60 203 ALA D CA 1
ATOM 6502 C C . ALA D 2 86 ? 40.703 37.532 61.780 1.00 49.28 203 ALA D C 1
ATOM 6503 O O . ALA D 2 86 ? 40.362 36.959 60.752 1.00 55.80 203 ALA D O 1
ATOM 6505 N N . HIS D 2 87 ? 40.776 36.927 62.963 1.00 52.95 204 HIS D N 1
ATOM 6506 C CA . HIS D 2 87 ? 40.560 35.492 63.124 1.00 52.45 204 HIS D CA 1
ATOM 6507 C C . HIS D 2 87 ? 41.492 34.699 62.224 1.00 49.05 204 HIS D C 1
ATOM 6508 O O . HIS D 2 87 ? 41.064 33.766 61.552 1.00 47.37 204 HIS D O 1
ATOM 6515 N N . ARG D 2 88 ? 42.761 35.095 62.199 1.00 42.57 205 ARG D N 1
ATOM 6516 C CA . ARG D 2 88 ? 43.753 34.401 61.396 1.00 41.56 205 ARG D CA 1
ATOM 6517 C C . ARG D 2 88 ? 45.089 34.411 62.130 1.00 48.94 205 ARG D C 1
ATOM 6518 O O . ARG D 2 88 ? 45.391 35.332 62.896 1.00 43.22 205 ARG D O 1
ATOM 6526 N N . SER D 2 89 ? 45.862 33.350 61.934 1.00 37.17 206 SER D N 1
ATOM 6527 C CA . SER D 2 89 ? 47.127 33.204 62.627 1.00 34.47 206 SER D CA 1
ATOM 6528 C C . SER D 2 89 ? 48.246 32.968 61.630 1.00 38.37 206 SER D C 1
ATOM 6529 O O . SER D 2 89 ? 48.021 32.452 60.525 1.00 36.36 206 SER D O 1
ATOM 6532 N N . VAL D 2 90 ? 49.447 33.370 62.022 1.00 32.76 207 VAL D N 1
ATOM 6533 C CA . VAL D 2 90 ? 50.649 33.078 61.253 1.00 40.42 207 VAL D CA 1
ATOM 6534 C C . VAL D 2 90 ? 51.738 32.514 62.160 1.00 34.46 207 VAL D C 1
ATOM 6535 O O . VAL D 2 90 ? 51.761 32.768 63.365 1.00 38.04 207 VAL D O 1
ATOM 6539 N N . GLN D 2 91 ? 52.648 31.754 61.569 1.00 37.15 208 GLN D N 1
ATOM 6540 C CA . GLN D 2 91 ? 53.690 31.094 62.337 1.00 40.46 208 GLN D CA 1
ATOM 6541 C C . GLN D 2 91 ? 55.070 31.591 61.942 1.00 35.81 208 GLN D C 1
ATOM 6542 O O . GLN D 2 91 ? 55.364 31.714 60.757 1.00 36.30 208 GLN D O 1
ATOM 6548 N N . GLY D 2 92 ? 55.928 31.837 62.929 1.00 38.11 209 GLY D N 1
ATOM 6549 C CA . GLY D 2 92 ? 57.267 32.331 62.656 1.00 39.83 209 GLY D CA 1
ATOM 6550 C C . GLY D 2 92 ? 58.249 31.252 62.239 1.00 36.50 209 GLY D C 1
ATOM 6551 O O . GLY D 2 92 ? 57.932 30.066 62.288 1.00 35.54 209 GLY D O 1
ATOM 6552 N N . PRO D 2 93 ? 59.458 31.661 61.826 1.00 37.53 210 PRO D N 1
ATOM 6553 C CA . PRO D 2 93 ? 60.459 30.694 61.361 1.00 38.85 210 PRO D CA 1
ATOM 6554 C C . PRO D 2 93 ? 60.946 29.798 62.488 1.00 35.63 210 PRO D C 1
ATOM 6555 O O . PRO D 2 93 ? 60.992 30.238 63.637 1.00 32.14 210 PRO D O 1
ATOM 6559 N N . PRO D 2 94 ? 61.306 28.550 62.162 1.00 37.48 211 PRO D N 1
ATOM 6560 C CA . PRO D 2 94 ? 61.845 27.637 63.168 1.00 39.55 211 PRO D CA 1
ATOM 6561 C C . PRO D 2 94 ? 63.132 28.179 63.776 1.00 41.19 211 PRO D C 1
ATOM 6562 O O . PRO D 2 94 ? 63.950 28.819 63.101 1.00 39.77 211 PRO D O 1
ATOM 6566 N N . THR D 2 95 ? 63.301 27.918 65.062 1.00 44.03 212 THR D N 1
ATOM 6567 C CA . THR D 2 95 ? 64.399 28.481 65.817 1.00 42.23 212 THR D CA 1
ATOM 6568 C C . THR D 2 95 ? 65.019 27.381 66.668 1.00 37.25 212 THR D C 1
ATOM 6569 O O . THR D 2 95 ? 64.439 26.972 67.667 1.00 34.96 212 THR D O 1
ATOM 6573 N N . PRO D 2 96 ? 66.173 26.854 66.240 1.00 38.39 213 PRO D N 1
ATOM 6574 C CA . PRO D 2 96 ? 66.801 25.771 67.001 1.00 39.18 213 PRO D CA 1
ATOM 6575 C C . PRO D 2 96 ? 67.526 26.304 68.232 1.00 40.11 213 PRO D C 1
ATOM 6576 O O . PRO D 2 96 ? 68.288 27.273 68.147 1.00 41.95 213 PRO D O 1
ATOM 6580 N N . LEU D 2 97 ? 67.291 25.665 69.369 1.00 33.84 214 LEU D N 1
ATOM 6581 C CA . LEU D 2 97 ? 67.994 26.013 70.592 1.00 33.31 214 LEU D CA 1
ATOM 6582 C C . LEU D 2 97 ? 68.905 24.847 70.999 1.00 35.09 214 LEU D C 1
ATOM 6583 O O . LEU D 2 97 ? 68.503 23.686 70.969 1.00 34.34 214 LEU D O 1
ATOM 6588 N N . VAL D 2 98 ? 70.133 25.170 71.376 1.00 33.16 215 VAL D N 1
ATOM 6589 C CA . VAL D 2 98 ? 71.139 24.178 71.718 1.00 37.06 215 VAL D CA 1
ATOM 6590 C C . VAL D 2 98 ? 71.899 24.671 72.954 1.00 39.40 215 VAL D C 1
ATOM 6591 O O . VAL D 2 98 ? 71.963 25.878 73.192 1.00 36.61 215 VAL D O 1
ATOM 6595 N N . LEU D 2 99 ? 72.450 23.751 73.749 1.00 38.24 216 LEU D N 1
ATOM 6596 C CA . LEU D 2 99 ? 73.296 24.130 74.877 1.00 39.22 216 LEU D CA 1
ATOM 6597 C C . LEU D 2 99 ? 74.776 24.194 74.509 1.00 46.37 216 LEU D C 1
ATOM 6598 O O . LEU D 2 99 ? 75.285 23.348 73.781 1.00 49.00 216 LEU D O 1
ATOM 6603 N N . ARG D 2 100 ? 75.470 25.206 75.023 1.00 45.52 217 ARG D N 1
ATOM 6604 C CA . ARG D 2 100 ? 76.922 25.254 74.898 1.00 49.35 217 ARG D CA 1
ATOM 6605 C C . ARG D 2 100 ? 77.488 24.180 75.806 1.00 51.40 217 ARG D C 1
ATOM 6606 O O . ARG D 2 100 ? 76.785 23.681 76.692 1.00 45.24 217 ARG D O 1
ATOM 6614 N N . THR D 2 101 ? 78.748 23.818 75.587 1.00 51.77 218 THR D N 1
ATOM 6615 C CA . THR D 2 101 ? 79.383 22.800 76.405 1.00 61.92 218 THR D CA 1
ATOM 6616 C C . THR D 2 101 ? 80.545 23.405 77.176 1.00 75.94 218 THR D C 1
ATOM 6617 O O . THR D 2 101 ? 81.365 22.692 77.750 1.00 79.90 218 THR D O 1
ATOM 6621 N N . ASP D 2 102 ? 80.600 24.733 77.187 1.00 83.80 219 ASP D N 1
ATOM 6622 C CA . ASP D 2 102 ? 81.683 25.462 77.837 1.00 89.41 219 ASP D CA 1
ATOM 6623 C C . ASP D 2 102 ? 81.438 25.626 79.338 1.00 85.65 219 ASP D C 1
ATOM 6624 O O . ASP D 2 102 ? 82.174 26.341 80.018 1.00 92.34 219 ASP D O 1
ATOM 6629 N N . GLY D 2 103 ? 80.405 24.958 79.847 1.00 73.87 220 GLY D N 1
ATOM 6630 C CA . GLY D 2 103 ? 80.079 25.007 81.261 1.00 65.95 220 GLY D CA 1
ATOM 6631 C C . GLY D 2 103 ? 78.634 25.410 81.501 1.00 59.87 220 GLY D C 1
ATOM 6632 O O . GLY D 2 103 ? 77.842 25.508 80.561 1.00 56.89 220 GLY D O 1
ATOM 6633 N N . VAL D 2 104 ? 78.283 25.638 82.764 1.00 48.12 221 VAL D N 1
ATOM 6634 C CA . VAL D 2 104 ? 76.932 26.074 83.092 1.00 45.43 221 VAL D CA 1
ATOM 6635 C C . VAL D 2 104 ? 76.960 27.423 83.780 1.00 41.78 221 VAL D C 1
ATOM 6636 O O . VAL D 2 104 ? 77.995 27.857 84.307 1.00 41.72 221 VAL D O 1
ATOM 6640 N N . MET D 2 105 ? 75.810 28.080 83.770 1.00 31.63 222 MET D N 1
ATOM 6641 C CA . MET D 2 105 ? 75.643 29.356 84.439 1.00 31.70 222 MET D CA 1
ATOM 6642 C C . MET D 2 105 ? 75.429 29.109 85.922 1.00 34.33 222 MET D C 1
ATOM 6643 O O . MET D 2 105 ? 74.661 28.227 86.301 1.00 38.91 222 MET D O 1
ATOM 6648 N N . GLY D 2 106 ? 76.112 29.884 86.759 1.00 37.07 223 GLY D N 1
ATOM 6649 C CA . GLY D 2 106 ? 75.930 29.795 88.195 1.00 39.17 223 GLY D CA 1
ATOM 6650 C C . GLY D 2 106 ? 74.636 30.439 88.661 1.00 39.66 223 GLY D C 1
ATOM 6651 O O . GLY D 2 106 ? 73.830 30.898 87.854 1.00 34.72 223 GLY D O 1
ATOM 6652 N N . GLU D 2 107 ? 74.440 30.469 89.974 1.00 33.93 224 GLU D N 1
ATOM 6653 C CA . GLU D 2 107 ? 73.247 31.053 90.565 1.00 31.63 224 GLU D CA 1
ATOM 6654 C C . GLU D 2 107 ? 73.350 32.566 90.676 1.00 33.23 224 GLU D C 1
ATOM 6655 O O . GLU D 2 107 ? 74.436 33.110 90.756 1.00 32.48 224 GLU D O 1
ATOM 6661 N N . TYR D 2 108 ? 72.208 33.240 90.666 1.00 28.04 225 TYR D N 1
ATOM 6662 C CA . TYR D 2 108 ? 72.174 34.698 90.784 1.00 26.44 225 TYR D CA 1
ATOM 6663 C C . TYR D 2 108 ? 70.756 35.169 91.057 1.00 25.86 225 TYR D C 1
ATOM 6664 O O . TYR D 2 108 ? 69.805 34.424 90.824 1.00 24.96 225 TYR D O 1
ATOM 6673 N N . GLU D 2 109 ? 70.620 36.400 91.545 1.00 22.22 226 GLU D N 1
ATOM 6674 C CA . GLU D 2 109 ? 69.313 36.902 91.972 1.00 27.41 226 GLU D CA 1
ATOM 6675 C C . GLU D 2 109 ? 68.397 37.123 90.770 1.00 23.97 226 GLU D C 1
ATOM 6676 O O . GLU D 2 109 ? 68.873 37.303 89.654 1.00 25.64 226 GLU D O 1
ATOM 6682 N N . PRO D 2 110 ? 67.077 37.097 90.995 1.00 25.22 227 PRO D N 1
ATOM 6683 C CA . PRO D 2 110 ? 66.142 37.205 89.872 1.00 24.35 227 PRO D CA 1
ATOM 6684 C C . PRO D 2 110 ? 66.216 38.548 89.169 1.00 20.80 227 PRO D C 1
ATOM 6685 O O . PRO D 2 110 ? 66.526 39.580 89.791 1.00 24.51 227 PRO D O 1
ATOM 6689 N N . LYS D 2 111 ? 65.947 38.529 87.873 1.00 21.22 228 LYS D N 1
ATOM 6690 C CA . LYS D 2 111 ? 65.799 39.757 87.099 1.00 18.73 228 LYS D CA 1
ATOM 6691 C C . LYS D 2 111 ? 64.412 39.775 86.505 1.00 16.39 228 LYS D C 1
ATOM 6692 O O . LYS D 2 111 ? 64.111 38.952 85.644 1.00 21.74 228 LYS D O 1
ATOM 6698 N N . ILE D 2 112 ? 63.572 40.701 86.939 1.00 20.98 229 ILE D N 1
ATOM 6699 C CA . ILE D 2 112 ? 62.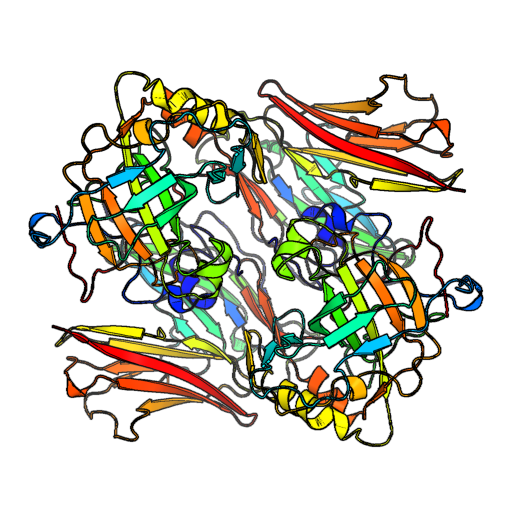234 40.791 86.343 1.00 20.24 229 ILE D CA 1
ATOM 6700 C C . ILE D 2 112 ? 62.369 41.321 84.926 1.00 19.38 229 ILE D C 1
ATOM 6701 O O . ILE D 2 112 ? 62.792 42.468 84.722 1.00 25.23 229 ILE D O 1
ATOM 6706 N N . GLU D 2 113 ? 62.036 40.470 83.957 1.00 20.19 230 GLU D N 1
ATOM 6707 C CA . GLU D 2 113 ? 62.187 40.746 82.527 1.00 24.44 230 GLU D CA 1
ATOM 6708 C C . GLU D 2 113 ? 60.906 41.281 81.886 1.00 25.63 230 GLU D C 1
ATOM 6709 O O . GLU D 2 113 ? 60.954 42.043 80.928 1.00 30.05 230 GLU D O 1
ATOM 6715 N N . VAL D 2 114 ? 59.750 40.846 82.377 1.00 26.05 231 VAL D N 1
ATOM 6716 C CA . VAL D 2 114 ? 58.493 41.414 81.877 1.00 29.85 231 VAL D CA 1
ATOM 6717 C C . VAL D 2 114 ? 57.637 41.767 83.089 1.00 29.10 231 VAL D C 1
ATOM 6718 O O . VAL D 2 114 ? 57.551 40.998 84.044 1.00 26.87 231 VAL D O 1
ATOM 6722 N N . ARG D 2 115 ? 57.057 42.960 83.069 1.00 25.97 232 ARG D N 1
ATOM 6723 C CA . ARG D 2 115 ? 56.337 43.479 84.228 1.00 22.52 232 ARG D CA 1
ATOM 6724 C C . ARG D 2 115 ? 55.209 44.388 83.766 1.00 30.81 232 ARG D C 1
ATOM 6725 O O . ARG D 2 115 ? 55.326 45.063 82.751 1.00 28.39 232 ARG D O 1
ATOM 6733 N N . PHE D 2 116 ? 54.110 44.379 84.511 1.00 30.99 233 PHE D N 1
ATOM 6734 C CA . PHE D 2 116 ? 52.991 45.273 84.257 1.00 26.12 233 PHE D CA 1
ATOM 6735 C C . PHE D 2 116 ? 53.443 46.746 84.261 1.00 31.13 233 PHE D C 1
ATOM 6736 O O . PHE D 2 116 ? 54.458 47.085 84.886 1.00 29.09 233 PHE D O 1
ATOM 6744 N N . PRO D 2 117 ? 52.706 47.617 83.550 1.00 30.08 234 PRO D N 1
ATOM 6745 C CA . PRO D 2 117 ? 53.054 49.042 83.435 1.00 31.27 234 PRO D CA 1
ATOM 6746 C C . PRO D 2 117 ? 53.128 49.754 84.779 1.00 31.62 234 PRO D C 1
ATOM 6747 O O . PRO D 2 117 ? 52.487 49.315 85.734 1.00 31.28 234 PRO D O 1
ATOM 6751 N N . GLU D 2 118 ? 53.898 50.837 84.844 1.00 30.11 235 GLU D N 1
ATOM 6752 C CA . GLU D 2 118 ? 54.037 51.608 86.084 1.00 29.08 235 GLU D CA 1
ATOM 6753 C C . GLU D 2 118 ? 52.767 52.351 86.478 1.00 29.30 235 GLU D C 1
ATOM 6754 O O . GLU D 2 118 ? 52.531 52.574 87.665 1.00 26.11 235 GLU D O 1
ATOM 6760 N N . THR D 2 119 ? 51.966 52.756 85.490 1.00 26.60 236 THR D N 1
ATOM 6761 C CA . THR D 2 119 ? 50.648 53.342 85.749 1.00 27.60 236 THR D CA 1
ATOM 6762 C C . THR D 2 119 ? 49.640 52.669 84.832 1.00 31.06 236 THR D C 1
ATOM 6763 O O . THR D 2 119 ? 49.900 52.513 83.641 1.00 30.50 236 THR D O 1
ATOM 6767 N N . ILE D 2 120 ? 48.512 52.257 85.397 1.00 25.63 237 ILE D N 1
ATOM 6768 C CA . ILE D 2 120 ? 47.425 51.633 84.649 1.00 29.86 237 ILE D CA 1
ATOM 6769 C C . ILE D 2 120 ? 46.097 52.311 84.965 1.00 32.34 237 ILE D C 1
ATOM 6770 O O . ILE D 2 120 ? 45.691 52.345 86.125 1.00 37.17 237 ILE D O 1
ATOM 6775 N N . GLN D 2 121 ? 45.437 52.858 83.944 1.00 29.45 238 GLN D N 1
ATOM 6776 C CA . GLN D 2 121 ? 44.070 53.339 84.089 1.00 35.93 238 GLN D CA 1
ATOM 6777 C C . GLN D 2 121 ? 43.147 52.132 83.955 1.00 43.30 238 GLN D C 1
ATOM 6778 O O . GLN D 2 121 ? 43.130 51.461 82.922 1.00 40.65 238 GLN D O 1
ATOM 6784 N N . ALA D 2 122 ? 42.406 51.837 85.013 1.00 40.75 239 ALA D N 1
ATOM 6785 C CA . ALA D 2 122 ? 41.593 50.632 85.056 1.00 37.96 239 ALA D CA 1
ATOM 6786 C C . ALA D 2 122 ? 40.116 50.986 85.108 1.00 43.40 239 ALA D C 1
ATOM 6787 O O . ALA D 2 122 ? 39.666 51.676 86.028 1.00 39.77 239 ALA D O 1
ATOM 6789 N N . ALA D 2 123 ? 39.361 50.502 84.126 1.00 47.54 240 ALA D N 1
ATOM 6790 C CA . ALA D 2 123 ? 37.951 50.852 83.998 1.00 52.88 240 ALA D CA 1
ATOM 6791 C C . ALA D 2 123 ? 37.072 50.038 84.938 1.00 46.71 240 ALA D C 1
ATOM 6792 O O . ALA D 2 123 ? 37.363 48.876 85.230 1.00 43.61 240 ALA D O 1
ATOM 6794 N N . LYS D 2 124 ? 35.997 50.659 85.404 1.00 40.82 241 LYS D N 1
ATOM 6795 C CA . LYS D 2 124 ? 35.017 49.969 86.235 1.00 47.27 241 LYS D CA 1
ATOM 6796 C C . LYS D 2 124 ? 34.550 48.677 85.567 1.00 46.90 241 LYS D C 1
ATOM 6797 O O . LYS D 2 124 ? 34.245 48.650 84.370 1.00 50.34 241 LYS D O 1
ATOM 6803 N N . ASP D 2 125 ? 34.548 47.608 86.359 1.00 48.46 242 ASP D N 1
ATOM 6804 C CA . ASP D 2 125 ? 34.000 46.299 85.989 1.00 48.69 242 ASP D CA 1
ATOM 6805 C C . ASP D 2 125 ? 34.842 45.583 84.935 1.00 52.08 242 ASP D C 1
ATOM 6806 O O . ASP D 2 125 ? 34.492 44.494 84.495 1.00 52.61 242 ASP D O 1
ATOM 6811 N N . SER D 2 126 ? 35.977 46.167 84.565 1.00 49.93 243 SER D N 1
ATOM 6812 C CA . SER D 2 126 ? 36.857 45.523 83.609 1.00 48.54 243 SER D CA 1
ATOM 6813 C C . SER D 2 126 ? 37.791 44.536 84.308 1.00 49.99 243 SER D C 1
ATOM 6814 O O . SER D 2 126 ? 38.024 44.618 85.520 1.00 45.80 243 SER D O 1
ATOM 6817 N N . SER D 2 127 ? 38.330 43.608 83.528 1.00 44.35 244 SER D N 1
ATOM 6818 C CA . SER D 2 127 ? 39.331 42.685 84.020 1.00 39.47 244 SER D CA 1
ATOM 6819 C C . SER D 2 127 ? 40.730 43.273 83.843 1.00 42.19 244 SER D C 1
ATOM 6820 O O . SER D 2 127 ? 41.109 43.677 82.746 1.00 48.24 244 SER D O 1
ATOM 6823 N N . ILE D 2 128 ? 41.489 43.335 84.932 1.00 38.70 245 ILE D N 1
ATOM 6824 C CA . ILE D 2 128 ? 42.874 43.800 84.881 1.00 36.33 245 ILE D CA 1
ATOM 6825 C C . ILE D 2 128 ? 43.824 42.635 85.086 1.00 40.04 245 ILE D C 1
ATOM 6826 O O . ILE D 2 128 ? 43.751 41.933 86.100 1.00 40.10 245 ILE D O 1
ATOM 6831 N N . LYS D 2 129 ? 44.729 42.434 84.136 1.00 37.99 246 LYS D N 1
ATOM 6832 C CA . LYS D 2 129 ? 45.707 41.354 84.256 1.00 36.54 246 LYS D CA 1
ATOM 6833 C C . LYS D 2 129 ? 47.117 41.902 84.336 1.00 38.77 246 LYS D C 1
ATOM 6834 O O . LYS D 2 129 ? 47.561 42.619 83.444 1.00 38.43 246 LYS D O 1
ATOM 6840 N N . LEU D 2 130 ? 47.812 41.573 85.421 1.00 30.22 247 LEU D N 1
ATOM 6841 C CA . LEU D 2 130 ? 49.163 42.052 85.630 1.00 28.76 247 LEU D CA 1
ATOM 6842 C C . LEU D 2 130 ? 50.135 40.910 85.380 1.00 33.07 247 LEU D C 1
ATOM 6843 O O . LEU D 2 130 ? 49.963 39.824 85.934 1.00 34.92 247 LEU D O 1
ATOM 6848 N N . GLU D 2 131 ? 51.128 41.140 84.526 1.00 28.02 248 GLU D N 1
ATOM 6849 C CA . GLU D 2 131 ? 52.152 40.133 84.307 1.00 23.26 248 GLU D CA 1
ATOM 6850 C C . GLU D 2 131 ? 53.389 40.442 85.134 1.00 25.40 248 GLU D C 1
ATOM 6851 O O . GLU D 2 131 ? 53.789 41.608 85.313 1.00 26.33 248 GLU D O 1
ATOM 6857 N N . CYS D 2 132 ? 54.029 39.395 85.621 1.00 25.27 249 CYS D N 1
ATOM 6858 C CA . CYS D 2 132 ? 55.348 39.580 86.189 1.00 23.02 249 CYS D CA 1
ATOM 6859 C C . CYS D 2 132 ? 56.145 38.289 86.109 1.00 32.70 249 CYS D C 1
ATOM 6860 O O . CYS D 2 132 ? 55.713 37.249 86.631 1.00 30.84 249 CYS D O 1
ATOM 6863 N N . PHE D 2 133 ? 57.300 38.354 85.444 1.00 24.41 250 PHE D N 1
ATOM 6864 C CA . PHE D 2 133 ? 58.116 37.163 85.247 1.00 24.35 250 PHE D CA 1
ATOM 6865 C C . PHE D 2 133 ? 59.609 37.497 85.232 1.00 26.75 250 PHE D C 1
ATOM 6866 O O . PHE D 2 133 ? 60.039 38.489 84.640 1.00 23.49 250 PHE D O 1
ATOM 6874 N N . ALA D 2 134 ? 60.386 36.650 85.895 1.00 22.69 251 ALA D N 1
ATOM 6875 C CA . ALA D 2 134 ? 61.794 36.925 86.126 1.00 23.44 251 ALA D CA 1
ATOM 6876 C C . ALA D 2 134 ? 62.689 35.793 85.658 1.00 27.76 251 ALA D C 1
ATOM 6877 O O . ALA D 2 134 ? 62.303 34.614 85.702 1.00 21.84 251 ALA D O 1
ATOM 6879 N N . LEU D 2 135 ? 63.882 36.165 85.203 1.00 22.60 252 LEU D N 1
ATOM 6880 C CA . LEU D 2 135 ? 64.908 35.192 84.899 1.00 22.77 252 LEU D CA 1
ATOM 6881 C C . LEU D 2 135 ? 65.692 35.005 86.190 1.00 22.04 252 LEU D C 1
ATOM 6882 O O . LEU D 2 135 ? 65.794 35.930 86.995 1.00 25.17 252 LEU D O 1
ATOM 6887 N N . GLY D 2 136 ? 66.233 33.820 86.410 1.00 26.06 253 GLY D N 1
ATOM 6888 C CA . GLY D 2 136 ? 66.979 33.613 87.635 1.00 26.25 253 GLY D CA 1
ATOM 6889 C C . GLY D 2 136 ? 67.313 32.173 87.915 1.00 30.91 253 GLY D C 1
ATOM 6890 O O . GLY D 2 136 ? 66.591 31.256 87.522 1.00 25.92 253 GLY D O 1
ATOM 6891 N N . ASN D 2 137 ? 68.415 31.981 88.627 1.00 24.78 254 ASN D N 1
ATOM 6892 C CA . ASN D 2 137 ? 68.883 30.657 88.974 1.00 26.41 254 ASN D CA 1
ATOM 6893 C C . ASN D 2 137 ? 69.250 30.654 90.464 1.00 29.82 254 ASN D C 1
ATOM 6894 O O . ASN D 2 137 ? 70.198 31.331 90.865 1.00 30.87 254 ASN D O 1
ATOM 6899 N N . PRO D 2 138 ? 68.500 29.916 91.294 1.00 28.94 255 PRO D N 1
ATOM 6900 C CA . PRO D 2 138 ? 67.347 29.040 91.023 1.00 27.76 255 PRO D CA 1
ATOM 6901 C C . PRO D 2 138 ? 66.139 29.746 90.403 1.00 25.88 255 PRO D C 1
ATOM 6902 O O . PRO D 2 138 ? 66.052 30.974 90.477 1.00 26.88 255 PRO D O 1
ATOM 6906 N N . VAL D 2 139 ? 65.224 28.978 89.812 1.00 27.40 256 VAL D N 1
ATOM 6907 C CA . VAL D 2 139 ? 64.040 29.574 89.214 1.00 30.06 256 VAL D CA 1
ATOM 6908 C C . VAL D 2 139 ? 63.326 30.404 90.266 1.00 29.31 256 VAL D C 1
ATOM 6909 O O . VAL D 2 139 ? 63.047 29.914 91.356 1.00 30.59 256 VAL D O 1
ATOM 6913 N N . PRO D 2 140 ? 63.051 31.676 89.948 1.00 32.37 257 PRO D N 1
ATOM 6914 C CA . PRO D 2 140 ? 62.396 32.565 90.915 1.00 24.65 257 PRO D CA 1
ATOM 6915 C C . PRO D 2 140 ? 60.941 32.207 91.218 1.00 27.40 257 PRO D C 1
ATOM 6916 O O . PRO D 2 140 ? 60.219 31.578 90.421 1.00 25.44 257 PRO D O 1
ATOM 6920 N N . ASP D 2 141 ? 60.518 32.619 92.405 1.00 29.85 258 ASP D N 1
ATOM 6921 C CA . ASP D 2 141 ? 59.109 32.551 92.785 1.00 28.38 258 ASP D CA 1
ATOM 6922 C C . ASP D 2 141 ? 58.494 33.927 92.720 1.00 24.94 258 ASP D C 1
ATOM 6923 O O . ASP D 2 141 ? 59.050 34.874 93.257 1.00 24.60 258 ASP D O 1
ATOM 6928 N N . ILE D 2 142 ? 57.349 34.038 92.051 1.00 30.53 259 ILE D N 1
ATOM 6929 C CA . ILE D 2 142 ? 56.657 35.320 91.943 1.00 28.18 259 ILE D CA 1
ATOM 6930 C C . ILE D 2 142 ? 55.587 35.426 93.027 1.00 31.59 259 ILE D C 1
ATOM 6931 O O . ILE D 2 142 ? 54.797 34.503 93.226 1.00 27.61 259 ILE D O 1
ATOM 6936 N N . SER D 2 143 ? 55.575 36.539 93.746 1.00 27.36 260 SER D N 1
ATOM 6937 C CA . SER D 2 143 ? 54.501 36.779 94.693 1.00 31.34 260 SER D CA 1
ATOM 6938 C C . SER D 2 143 ? 54.038 38.221 94.554 1.00 33.74 260 SER D C 1
ATOM 6939 O O . SER D 2 143 ? 54.701 39.039 93.924 1.00 26.91 260 SER D O 1
ATOM 6942 N N . TRP D 2 144 ? 52.886 38.526 95.133 1.00 31.85 261 TRP D N 1
ATOM 6943 C CA . TRP D 2 144 ? 52.289 39.836 94.958 1.00 35.41 261 TRP D CA 1
ATOM 6944 C C . TRP D 2 144 ? 51.823 40.413 96.275 1.00 34.24 261 TRP D C 1
ATOM 6945 O O . TRP D 2 144 ? 51.407 39.671 97.177 1.00 30.15 261 TRP D O 1
ATOM 6956 N N . LYS D 2 145 ? 51.846 41.737 96.373 1.00 29.60 262 LYS D N 1
ATOM 6957 C CA . LYS D 2 145 ? 51.244 42.392 97.529 1.00 34.61 262 LYS D CA 1
ATOM 6958 C C . LYS D 2 145 ? 50.803 43.814 97.204 1.00 32.58 262 LYS D C 1
ATOM 6959 O O . LYS D 2 145 ? 51.336 44.449 96.291 1.00 33.08 262 LYS D O 1
ATOM 6965 N N . ARG D 2 146 ? 49.807 44.301 97.943 1.00 30.89 263 ARG D N 1
ATOM 6966 C CA . ARG D 2 146 ? 49.415 45.705 97.865 1.00 30.83 263 ARG D CA 1
ATOM 6967 C C . ARG D 2 146 ? 50.308 46.517 98.780 1.00 29.14 263 ARG D C 1
ATOM 6968 O O . ARG D 2 146 ? 50.535 46.136 99.924 1.00 34.79 263 ARG D O 1
ATOM 6976 N N . LEU D 2 147 ? 50.796 47.651 98.293 1.00 34.04 264 LEU D N 1
ATOM 6977 C CA . LEU D 2 147 ? 51.746 48.441 99.067 1.00 34.07 264 LEU D CA 1
ATOM 6978 C C . LEU D 2 147 ? 51.109 49.219 100.219 1.00 38.93 264 LEU D C 1
ATOM 6979 O O . LEU D 2 147 ? 51.821 49.811 101.033 1.00 41.51 264 LEU D O 1
ATOM 6984 N N . ASP D 2 148 ? 49.781 49.197 100.323 1.00 32.60 265 ASP D N 1
ATOM 6985 C CA . ASP D 2 148 ? 49.142 49.808 101.490 1.00 37.70 265 ASP D CA 1
ATOM 6986 C C . ASP D 2 148 ? 48.965 48.798 102.623 1.00 34.75 265 ASP D C 1
ATOM 6987 O O . ASP D 2 148 ? 48.305 49.079 103.625 1.00 37.36 265 ASP D O 1
ATOM 6992 N N . GLY D 2 149 ? 49.539 47.613 102.442 1.00 33.70 266 GLY D N 1
ATOM 6993 C CA . GLY D 2 149 ? 49.495 46.568 103.450 1.00 43.99 266 GLY D CA 1
ATOM 6994 C C . GLY D 2 149 ? 48.187 45.796 103.546 1.00 47.55 266 GLY D C 1
ATOM 6995 O O . GLY D 2 149 ? 48.091 44.857 104.333 1.00 53.61 266 GLY D O 1
ATOM 6996 N N . SER D 2 150 ? 47.185 46.181 102.755 1.00 42.47 267 SER D N 1
ATOM 6997 C CA . SER D 2 150 ? 45.860 45.562 102.854 1.00 47.73 267 SER D CA 1
ATOM 6998 C C . SER D 2 150 ? 45.855 44.244 102.087 1.00 46.23 267 SER D C 1
ATOM 6999 O O . SER D 2 150 ? 46.687 44.039 101.198 1.00 34.72 267 SER D O 1
ATOM 7002 N N . PRO D 2 151 ? 44.925 43.337 102.434 1.00 48.60 268 PRO D N 1
ATOM 7003 C CA . PRO D 2 151 ? 44.985 42.039 101.760 1.00 50.69 268 PRO D CA 1
ATOM 7004 C C . PRO D 2 151 ? 44.407 42.089 100.348 1.00 48.66 268 PRO D C 1
ATOM 7005 O O . PRO D 2 151 ? 43.643 43.004 100.026 1.00 46.09 268 PRO D O 1
ATOM 7009 N N . MET D 2 152 ? 44.797 41.134 99.507 1.00 48.56 269 MET D N 1
ATOM 7010 C CA . MET D 2 152 ? 44.193 41.009 98.184 1.00 53.06 269 MET D CA 1
ATOM 7011 C C . MET D 2 152 ? 42.711 40.745 98.321 1.00 60.52 269 MET D C 1
ATOM 7012 O O . MET D 2 152 ? 42.289 40.032 99.232 1.00 69.18 269 MET D O 1
ATOM 7017 N N . PRO D 2 153 ? 41.910 41.327 97.422 1.00 59.51 270 PRO D N 1
ATOM 7018 C CA . PRO D 2 153 ? 40.503 40.930 97.326 1.00 56.57 270 PRO D CA 1
ATOM 7019 C C . PRO D 2 153 ? 40.406 39.433 97.057 1.00 54.04 270 PRO D C 1
ATOM 7020 O O . PRO D 2 153 ? 41.255 38.896 96.337 1.00 45.99 270 PRO D O 1
ATOM 7024 N N . GLY D 2 154 ? 39.398 38.775 97.623 1.00 64.29 271 GLY D N 1
ATOM 7025 C CA . GLY D 2 154 ? 39.226 37.339 97.471 1.00 66.26 271 GLY D CA 1
ATOM 7026 C C . GLY D 2 154 ? 38.958 36.925 96.038 1.00 63.44 271 GLY D C 1
ATOM 7027 O O . GLY D 2 154 ? 39.230 35.789 95.646 1.00 57.60 271 GLY D O 1
ATOM 7028 N N . LYS D 2 155 ? 38.429 37.865 95.261 1.00 63.37 272 LYS D N 1
ATOM 7029 C CA . LYS D 2 155 ? 38.145 37.664 93.845 1.00 58.38 272 LYS D CA 1
ATOM 7030 C C . LYS D 2 155 ? 39.402 37.613 92.944 1.00 50.17 272 LYS D C 1
ATOM 7031 O O . LYS D 2 155 ? 39.307 37.277 91.764 1.00 46.90 272 LYS D O 1
ATOM 7037 N N . ILE D 2 156 ? 40.566 37.955 93.487 1.00 43.28 273 ILE D N 1
ATOM 7038 C CA . ILE D 2 156 ? 41.803 37.959 92.688 1.00 40.49 273 ILE D CA 1
ATOM 7039 C C . ILE D 2 156 ? 42.095 36.549 92.176 1.00 43.27 273 ILE D C 1
ATOM 7040 O O . ILE D 2 156 ? 41.879 35.576 92.890 1.00 39.81 273 ILE D O 1
ATOM 7045 N N . LYS D 2 157 ? 42.543 36.436 90.927 1.00 43.24 274 LYS D N 1
ATOM 7046 C CA . LYS D 2 157 ? 42.901 35.132 90.356 1.00 48.37 274 LYS D CA 1
ATOM 7047 C C . LYS D 2 157 ? 44.356 35.092 89.878 1.00 42.82 274 LYS D C 1
ATOM 7048 O O . LYS D 2 157 ? 44.776 35.911 89.059 1.00 42.91 274 LYS D O 1
ATOM 7054 N N . TYR D 2 158 ? 45.116 34.134 90.405 1.00 36.28 275 TYR D N 1
ATOM 7055 C CA . TYR D 2 158 ? 46.503 33.939 90.004 1.00 39.40 275 TYR D CA 1
ATOM 7056 C C . TYR D 2 158 ? 46.581 32.819 88.979 1.00 45.00 275 TYR D C 1
ATOM 7057 O O . TYR D 2 158 ? 45.883 31.815 89.097 1.00 42.17 275 TYR D O 1
ATOM 7066 N N . SER D 2 159 ? 47.440 32.974 87.982 1.00 46.51 276 SER D N 1
ATOM 7067 C CA . SER D 2 159 ? 47.607 31.930 86.979 1.00 51.76 276 SER D CA 1
ATOM 7068 C C . SER D 2 159 ? 49.040 31.924 86.458 1.00 46.66 276 SER D C 1
ATOM 7069 O O . SER D 2 159 ? 49.823 32.826 86.773 1.00 38.39 276 SER D O 1
ATOM 7072 N N . LYS D 2 160 ? 49.384 30.897 85.682 1.00 50.75 277 LYS D N 1
ATOM 7073 C CA . LYS D 2 160 ? 50.746 30.732 85.159 1.00 61.66 277 LYS D CA 1
ATOM 7074 C C . LYS D 2 160 ? 51.809 30.918 86.246 1.00 58.23 277 LYS D C 1
ATOM 7075 O O . LYS D 2 160 ? 52.725 31.715 86.075 1.00 61.78 277 LYS D O 1
ATOM 7081 N N . SER D 2 161 ? 51.657 30.200 87.364 1.00 53.20 278 SER D N 1
ATOM 7082 C CA . SER D 2 161 ? 52.621 30.220 88.475 1.00 51.28 278 SER D CA 1
ATOM 7083 C C . SER D 2 161 ? 52.706 31.571 89.185 1.00 41.28 278 SER D C 1
ATOM 7084 O O . SER D 2 161 ? 53.787 32.008 89.592 1.00 37.28 278 SER D O 1
ATOM 7087 N N . GLN D 2 162 ? 51.547 32.210 89.344 1.00 34.44 279 GLN D N 1
ATOM 7088 C CA . GLN D 2 162 ? 51.436 33.556 89.916 1.00 36.32 279 GLN D CA 1
ATOM 7089 C C . GLN D 2 162 ? 52.141 34.620 89.048 1.00 34.93 279 GLN D C 1
ATOM 7090 O O . GLN D 2 162 ? 52.215 35.779 89.434 1.00 30.13 279 GLN D O 1
ATOM 7096 N N . ALA D 2 163 ? 52.618 34.234 87.864 1.00 29.48 280 ALA D N 1
ATOM 7097 C CA . ALA D 2 163 ? 53.210 35.204 86.933 1.00 32.24 280 ALA D CA 1
ATOM 7098 C C . ALA D 2 163 ? 52.144 36.147 86.400 1.00 33.12 280 ALA D C 1
ATOM 7099 O O . ALA D 2 163 ? 52.447 37.224 85.896 1.00 38.56 280 ALA D O 1
ATOM 7101 N N . ILE D 2 164 ? 50.889 35.731 86.508 1.00 33.59 281 ILE D N 1
ATOM 7102 C CA . ILE D 2 164 ? 49.774 36.612 86.196 1.00 35.71 281 ILE D CA 1
ATOM 7103 C C . ILE D 2 164 ? 48.852 36.799 87.398 1.00 39.52 281 ILE D C 1
ATOM 7104 O O . ILE D 2 164 ? 48.421 35.823 88.016 1.00 35.47 281 ILE D O 1
ATOM 7109 N N . LEU D 2 165 ? 48.575 38.061 87.723 1.00 39.75 282 LEU D N 1
ATOM 7110 C CA . LEU D 2 165 ? 47.567 38.419 88.719 1.00 36.10 282 LEU D CA 1
ATOM 7111 C C . LEU D 2 165 ? 46.362 39.018 87.999 1.00 40.44 282 LEU D C 1
ATOM 7112 O O . LEU D 2 165 ? 46.489 40.030 87.320 1.00 41.04 282 LEU D O 1
ATOM 7117 N N . GLU D 2 166 ? 45.191 38.415 88.155 1.00 38.14 283 GLU D N 1
ATOM 7118 C CA . GLU D 2 166 ? 43.997 38.978 87.555 1.00 35.93 283 GLU D CA 1
ATOM 7119 C C . GLU D 2 166 ? 43.075 39.597 88.604 1.00 39.43 283 GLU D C 1
ATOM 7120 O O . GLU D 2 166 ? 42.745 38.963 89.603 1.00 35.86 283 GLU D O 1
ATOM 7126 N N . ILE D 2 167 ? 42.671 40.842 88.370 1.00 40.77 284 ILE D N 1
ATOM 7127 C CA . ILE D 2 167 ? 41.630 41.482 89.171 1.00 35.74 284 ILE D CA 1
ATOM 7128 C C . ILE D 2 167 ? 40.354 41.619 88.350 1.00 40.59 284 ILE D C 1
ATOM 7129 O O . ILE D 2 167 ? 40.244 42.520 87.522 1.00 41.73 284 ILE D O 1
ATOM 7134 N N . PRO D 2 168 ? 39.382 40.725 88.576 1.00 40.83 285 PRO D N 1
ATOM 7135 C CA . PRO D 2 168 ? 38.135 40.767 87.806 1.00 47.58 285 PRO D CA 1
ATOM 7136 C C . PRO D 2 168 ? 37.256 41.918 88.271 1.00 44.91 285 PRO D C 1
ATOM 7137 O O . PRO D 2 168 ? 37.463 42.401 89.387 1.00 42.12 285 PRO D O 1
ATOM 7141 N N . LYS D 2 169 ? 36.326 42.347 87.421 1.00 43.82 286 LYS D N 1
ATOM 7142 C CA . LYS D 2 169 ? 35.316 43.350 87.763 1.00 45.18 286 LYS D CA 1
ATOM 7143 C C . LYS D 2 169 ? 35.885 44.480 88.618 1.00 44.61 286 LYS D C 1
ATOM 7144 O O . LYS D 2 169 ? 35.437 44.694 89.747 1.00 47.21 286 LYS D O 1
ATOM 7150 N N . PHE D 2 170 ? 36.883 45.179 88.085 1.00 37.80 287 PHE D N 1
ATOM 7151 C CA . PHE D 2 170 ? 37.589 46.224 88.827 1.00 35.92 287 PHE D CA 1
ATOM 7152 C C . PHE D 2 170 ? 36.653 47.233 89.502 1.00 40.96 287 PHE D C 1
ATOM 7153 O O . PHE D 2 170 ? 35.805 47.835 88.852 1.00 47.14 287 PHE D O 1
ATOM 7161 N N . GLN D 2 171 ? 36.812 47.393 90.815 1.00 46.29 288 GLN D N 1
ATOM 7162 C CA . GLN D 2 171 ? 36.050 48.379 91.577 1.00 49.38 288 GLN D CA 1
ATOM 7163 C C . GLN D 2 171 ? 36.992 49.429 92.142 1.00 47.01 288 GLN D C 1
ATOM 7164 O O . GLN D 2 171 ? 38.210 49.239 92.158 1.00 37.53 288 GLN D O 1
ATOM 7170 N N . GLN D 2 172 ? 36.416 50.529 92.615 1.00 45.00 289 GLN D N 1
ATOM 7171 C CA . GLN D 2 172 ? 37.178 51.642 93.166 1.00 44.27 289 GLN D CA 1
ATOM 7172 C C . GLN D 2 172 ? 38.186 51.175 94.204 1.00 43.37 289 GLN D C 1
ATOM 7173 O O . GLN D 2 172 ? 39.345 51.581 94.177 1.00 48.29 289 GLN D O 1
ATOM 7179 N N . GLU D 2 173 ? 37.748 50.295 95.100 1.00 39.11 290 GLU D N 1
ATOM 7180 C CA . GLU D 2 173 ? 38.593 49.864 96.211 1.00 42.44 290 GLU D CA 1
ATOM 7181 C C . GLU D 2 173 ? 39.751 48.961 95.792 1.00 44.77 290 GLU D C 1
ATOM 7182 O O . GLU D 2 173 ? 40.570 48.592 96.630 1.00 47.39 290 GLU D O 1
ATOM 7188 N N . ASP D 2 174 ? 39.821 48.595 94.513 1.00 40.70 291 ASP D N 1
ATOM 7189 C CA . ASP D 2 174 ? 40.903 47.744 94.037 1.00 38.94 291 ASP D CA 1
ATOM 7190 C C . ASP D 2 174 ? 42.103 48.584 93.628 1.00 37.69 291 ASP D C 1
ATOM 7191 O O . ASP D 2 174 ? 43.184 48.044 93.382 1.00 37.10 291 ASP D O 1
ATOM 7196 N N . GLU D 2 175 ? 41.910 49.896 93.513 1.00 43.10 292 GLU D N 1
ATOM 7197 C CA . GLU D 2 175 ? 42.975 50.755 92.994 1.00 40.80 292 GLU D CA 1
ATOM 7198 C C . GLU D 2 175 ? 44.067 50.932 94.029 1.00 38.61 292 GLU D C 1
ATOM 7199 O O . GLU D 2 175 ? 43.863 50.650 95.210 1.00 41.03 292 GLU D O 1
ATOM 7205 N N . GLY D 2 176 ? 45.222 51.415 93.584 1.00 32.04 293 GLY D N 1
ATOM 7206 C CA . GLY D 2 176 ? 46.348 51.646 94.475 1.00 29.03 293 GLY D CA 1
ATOM 7207 C C . GLY D 2 176 ? 47.623 51.055 93.904 1.00 31.26 293 GLY D C 1
ATOM 7208 O O . GLY D 2 176 ? 47.632 50.553 92.769 1.00 30.45 293 GLY D O 1
ATOM 7209 N N . PHE D 2 177 ? 48.698 51.100 94.687 1.00 28.04 294 PHE D N 1
ATOM 7210 C CA . PHE D 2 177 ? 49.965 50.513 94.262 1.00 31.33 294 PHE D CA 1
ATOM 7211 C C . PHE D 2 177 ? 50.013 49.022 94.542 1.00 31.78 294 PHE D C 1
ATOM 7212 O O . PHE D 2 177 ? 49.687 48.560 95.642 1.00 32.02 294 PHE D O 1
ATOM 7220 N N . TYR D 2 178 ? 50.395 48.283 93.510 1.00 27.20 295 TYR D N 1
ATOM 7221 C CA . TYR D 2 178 ? 50.613 46.853 93.584 1.00 28.88 295 TYR D CA 1
ATOM 7222 C C . TYR D 2 178 ? 52.085 46.603 93.335 1.00 31.20 295 TYR D C 1
ATOM 7223 O O . TYR D 2 178 ? 52.721 47.347 92.593 1.00 24.20 295 TYR D O 1
ATOM 7232 N N . GLU D 2 179 ? 52.608 45.555 93.952 1.00 26.34 296 GLU D N 1
ATOM 7233 C CA . GLU D 2 179 ? 53.997 45.195 93.786 1.00 31.78 296 GLU D CA 1
ATOM 7234 C C . GLU D 2 179 ? 54.129 43.703 93.511 1.00 31.88 296 GLU D C 1
ATOM 7235 O O . GLU D 2 179 ? 53.548 42.873 94.214 1.00 31.61 296 GLU D O 1
ATOM 7241 N N . CYS D 2 180 ? 54.890 43.361 92.483 1.00 25.24 297 CYS D N 1
ATOM 7242 C CA . CYS D 2 180 ? 55.274 41.981 92.279 1.00 25.12 297 CYS D CA 1
ATOM 7243 C C . CYS D 2 180 ? 56.678 41.767 92.840 1.00 28.77 297 CYS D C 1
ATOM 7244 O O . CYS D 2 180 ? 57.542 42.626 92.681 1.00 24.35 297 CYS D O 1
ATOM 7247 N N . ILE D 2 181 ? 56.889 40.630 93.502 1.00 25.62 298 ILE D N 1
ATOM 7248 C CA . ILE D 2 181 ? 58.194 40.259 94.058 1.00 26.83 298 ILE D CA 1
ATOM 7249 C C . ILE D 2 181 ? 58.721 38.995 93.380 1.00 30.15 298 ILE D C 1
ATOM 7250 O O . ILE D 2 181 ? 57.995 38.006 93.284 1.00 28.62 298 ILE D O 1
ATOM 7255 N N . ALA D 2 182 ? 59.976 39.016 92.920 1.00 26.50 299 ALA D N 1
ATOM 7256 C CA . ALA D 2 182 ? 60.586 37.821 92.349 1.00 27.41 299 ALA D CA 1
ATOM 7257 C C . ALA D 2 182 ? 61.798 37.438 93.183 1.00 26.38 299 ALA D C 1
ATOM 7258 O O . ALA D 2 182 ? 62.760 38.189 93.247 1.00 27.04 299 ALA D O 1
ATOM 7260 N N . GLY D 2 183 ? 61.747 36.281 93.842 1.00 24.60 300 GLY D N 1
ATOM 7261 C CA . GLY D 2 183 ? 62.793 35.930 94.791 1.00 24.36 300 GLY D CA 1
ATOM 7262 C C . GLY D 2 183 ? 63.345 34.536 94.591 1.00 29.49 300 GLY D C 1
ATOM 7263 O O . GLY D 2 183 ? 62.638 33.646 94.114 1.00 30.97 300 GLY D O 1
ATOM 7264 N N . ASN D 2 184 ? 64.625 34.357 94.908 1.00 29.97 301 ASN D N 1
ATOM 7265 C CA . ASN D 2 184 ? 65.196 33.024 95.054 1.00 27.86 301 ASN D CA 1
ATOM 7266 C C . ASN D 2 184 ? 66.226 33.033 96.180 1.00 30.28 301 ASN D C 1
ATOM 7267 O O . ASN D 2 184 ? 66.349 34.028 96.887 1.00 26.88 301 ASN D O 1
ATOM 7272 N N . LEU D 2 185 ? 66.954 31.930 96.352 1.00 30.28 302 LEU D N 1
ATOM 7273 C CA . LEU D 2 185 ? 67.943 31.824 97.430 1.00 36.67 302 LEU D CA 1
ATOM 7274 C C . LEU D 2 185 ? 68.960 32.962 97.411 1.00 34.64 302 LEU D C 1
ATOM 7275 O O . LEU D 2 185 ? 69.553 33.278 98.433 1.00 34.23 302 LEU D O 1
ATOM 7280 N N . ARG D 2 186 ? 69.197 33.541 96.240 1.00 26.71 303 ARG D N 1
ATOM 7281 C CA . ARG D 2 186 ? 70.265 34.539 96.082 1.00 34.89 303 ARG D CA 1
ATOM 7282 C C . ARG D 2 186 ? 69.808 35.981 96.279 1.00 31.22 303 ARG D C 1
ATOM 7283 O O . ARG D 2 186 ? 70.634 36.893 96.357 1.00 28.98 303 ARG D O 1
ATOM 7291 N N . GLY D 2 187 ? 68.503 36.203 96.347 1.00 34.09 304 GLY D N 1
ATOM 7292 C CA . GLY D 2 187 ? 68.015 37.557 96.511 1.00 30.20 304 GLY D CA 1
ATOM 7293 C C . GLY D 2 187 ? 66.657 37.761 95.870 1.00 29.15 304 GLY D C 1
ATOM 7294 O O . GLY D 2 187 ? 65.979 36.806 95.480 1.00 26.55 304 GLY D O 1
ATOM 7295 N N . ARG D 2 188 ? 66.248 39.014 95.762 1.00 28.22 305 ARG D N 1
ATOM 7296 C CA . ARG D 2 188 ? 64.969 39.300 95.128 1.00 30.27 305 ARG D CA 1
ATOM 7297 C C . ARG D 2 188 ? 64.921 40.703 94.579 1.00 30.27 305 ARG D C 1
ATOM 7298 O O . ARG D 2 188 ? 65.670 41.587 95.012 1.00 30.21 305 ARG D O 1
ATOM 7306 N N . ASN D 2 189 ? 64.021 40.902 93.630 1.00 23.89 306 ASN D N 1
ATOM 7307 C CA . ASN D 2 189 ? 63.792 42.218 93.081 1.00 26.10 306 ASN D CA 1
ATOM 7308 C C . ASN D 2 189 ? 62.309 42.458 92.921 1.00 26.68 306 ASN D C 1
ATOM 7309 O O . ASN D 2 189 ? 61.520 41.518 93.011 1.00 25.77 306 ASN D O 1
ATOM 7314 N N . LEU D 2 190 ? 61.953 43.724 92.721 1.00 29.72 307 LEU D N 1
ATOM 7315 C CA . LEU D 2 190 ? 60.575 44.204 92.790 1.00 32.02 307 LEU D CA 1
ATOM 7316 C C . LEU D 2 190 ? 60.161 44.930 91.532 1.00 27.62 307 LEU D C 1
ATOM 7317 O O . LEU D 2 190 ? 60.978 45.560 90.878 1.00 24.21 307 LEU D O 1
ATOM 7322 N N . ALA D 2 191 ? 58.873 44.892 91.227 1.00 23.96 308 ALA D N 1
ATOM 7323 C CA . ALA D 2 191 ? 58.319 45.771 90.203 1.00 27.97 308 ALA D CA 1
ATOM 7324 C C . ALA D 2 191 ? 57.010 46.311 90.749 1.00 30.29 308 ALA D C 1
ATOM 7325 O O . ALA D 2 191 ? 56.122 45.540 91.114 1.00 26.77 308 ALA D O 1
ATOM 7327 N N . LYS D 2 192 ? 56.898 47.627 90.836 1.00 26.62 309 LYS D N 1
ATOM 7328 C CA . LYS D 2 192 ? 55.679 48.202 91.358 1.00 27.98 309 LYS D CA 1
ATOM 7329 C C . LYS D 2 192 ? 55.004 49.097 90.333 1.00 32.84 309 LYS D C 1
ATOM 7330 O O . LYS D 2 192 ? 55.646 49.608 89.413 1.00 26.57 309 LYS D O 1
ATOM 7336 N N . GLY D 2 193 ? 53.704 49.292 90.517 1.00 26.30 310 GLY D N 1
ATOM 7337 C CA . GLY D 2 193 ? 52.926 50.132 89.631 1.00 27.96 310 GLY D CA 1
ATOM 7338 C C . GLY D 2 193 ? 51.629 50.547 90.287 1.00 27.77 310 GLY D C 1
ATOM 7339 O O . GLY D 2 193 ? 51.210 49.959 91.292 1.00 31.38 310 GLY D O 1
ATOM 7340 N N . GLN D 2 194 ? 51.009 51.576 89.716 1.00 25.52 311 GLN D N 1
ATOM 7341 C CA . GLN D 2 194 ? 49.820 52.201 90.282 1.00 28.53 311 GLN D CA 1
ATOM 7342 C C . GLN D 2 194 ? 48.598 51.906 89.407 1.00 31.89 311 GLN D C 1
ATOM 7343 O O . GLN D 2 194 ? 48.554 52.300 88.237 1.00 32.21 311 GLN D O 1
ATOM 7349 N N . LEU D 2 195 ? 47.628 51.195 89.965 1.00 28.37 312 LEU D N 1
ATOM 7350 C CA . LEU D 2 195 ? 46.346 50.990 89.299 1.00 31.12 312 LEU D CA 1
ATOM 7351 C C . LEU D 2 195 ? 45.417 52.130 89.686 1.00 36.88 312 LEU D C 1
ATOM 7352 O O . LEU D 2 195 ? 45.210 52.405 90.875 1.00 38.19 312 LEU D O 1
ATOM 7357 N N . ILE D 2 196 ? 44.868 52.796 88.680 1.00 31.03 313 ILE D N 1
ATOM 7358 C CA . ILE D 2 196 ? 44.068 53.988 88.893 1.00 31.64 313 ILE D CA 1
ATOM 7359 C C . ILE D 2 196 ? 42.666 53.773 88.331 1.00 40.22 313 ILE D C 1
ATOM 7360 O O . ILE D 2 196 ? 42.500 53.462 87.148 1.00 37.73 313 ILE D O 1
ATOM 7365 N N . PHE D 2 197 ? 41.664 53.918 89.197 1.00 38.17 314 PHE D N 1
ATOM 7366 C CA . PHE D 2 197 ? 40.269 53.691 88.822 1.00 39.43 314 PHE D CA 1
ATOM 7367 C C . PHE D 2 197 ? 39.713 54.819 87.960 1.00 39.28 314 PHE D C 1
ATOM 7368 O O . PHE D 2 197 ? 39.999 55.991 88.208 1.00 41.77 314 PHE D O 1
ATOM 7376 N N . TYR D 2 198 ? 38.936 54.455 86.939 1.00 35.70 315 TYR D N 1
ATOM 7377 C CA . TYR D 2 198 ? 38.067 55.412 86.261 1.00 45.44 315 TYR D CA 1
ATOM 7378 C C . TYR D 2 198 ? 36.797 54.712 85.795 1.00 50.03 315 TYR D C 1
ATOM 7379 O O . TYR D 2 198 ? 36.749 53.483 85.717 1.00 50.80 315 TYR D O 1
ATOM 7388 N N . ALA D 2 199 ? 35.774 55.502 85.485 1.00 54.64 316 ALA D N 1
ATOM 7389 C CA . ALA D 2 199 ? 34.518 54.965 84.978 1.00 58.37 316 ALA D CA 1
ATOM 7390 C C . ALA D 2 199 ? 34.314 55.333 83.505 1.00 62.06 316 ALA D C 1
ATOM 7391 O O . ALA D 2 199 ? 34.077 54.467 82.657 1.00 59.70 316 ALA D O 1
#

Foldseek 3Di:
DDDAACDPPRHLVNLCVVQVLSVPQFADDAEAEPVQAAAPPVWDDKDKPPLQPWFDQQWKWWQQQLWIKIAGDDWIWIDIPPDDDIKTWGMKTKWAAAAPFPFTDQYHYPPDGGGMKMKIKIAHCVVPPDPVRCVVVLAAIEMEIAGEHADADADVLCVQVLVNLLQHQENTTMDGTDIHRNVLQHDPDQQKWKWWFHFDQHPSGRRHYTYIYGDDHHYHHSVSCVSQQSHWYWDDDPPDIGIGGNHSSYHHGHDCVPIHMHMD/DWDFDAADDAADDAAEEFQFFKDKAAQPGGDTDAQKAKWKAFQPHTDDQFQPLQWDADRVRRMIIGLGDHPVSFGWMKMWMDHVVHRDIYIGHIHGYDYDPPHHDDFAWWDKDDWDDQEAEDEAQAKDKIFIHTRTPVRWQKDKAFPVRDDDPPQWDATSNNRMIMDGRDDQVNWHKMKMWTGDPRGIDMDMHTYHYDD/DDDAACDDCRHLVCVCVPQVLSPPAFADDAEAEVVQAAADPVWDDKDKDPLQDWFDLQWKWWQQLLWIKIAGDDWIWIDIPPDPDIWTWGMKTKWAAAAPFPFTFQYHYPPDGTGMKMKIKIDDCVVPVDPVVCVVVLAAIEMEIAGEHADQDAPCLCVQVLVNLVQHQENGGMDGTDIHRNVLQHDPDQQKWKWWFHFDQHPSRRRRYTYIYGDDHHYHHSVSSVSLQSHWHWDDDDPDIDIGGNHSSYHHGHDCVPIHMHID/DWDFDAAPDAADDEAEEFFFFKDKDAQPGGDTDAQKAKFKAFQNHTDDQFQPLQWDADRVRRMIIGLGDHPVRFGWMKMWMAHPVVRDIYIGHIYGYDYDPPHHDDWAWWDWPDWADQEAEDEAQAKDKIATHTRTVVRWQKDKDFPVRDHQDPQWDAISRNRMIMDGRDDQVNWHKMKMWIGDPHGIDIDMHTYHYDD

Secondary structure (DSSP, 8-state):
-----SSGGGSTTTHHHH-GGGG-SS-S--EE-GGG-EE-TTPPPPEEESTTSBPPTT-EEEE-SSSEEEE--S--EEE-TT-SS-EEEEEEEEEE-SSTT----S-EETTB--SEEEEEEEE-TTT-SSHHHHHHHTS-EEEEEEEEEEESS--GGGHHHHHHHHT--STT-EEE----BGGGGS-S--S-EEEEEE--SSTT--S-EEEEEESSPEEEEHHHHTTTTT-EEEEE-SSEEEEEE-----PPP---TT---EE-/--EEPPP--SSPPPEEE-TT--EEE---PPSEES-EEEEEEETTEE---TT-TTEEE-TTT--EEESS--GGG-EEEEEEEEETTTTEEEE---EEEEE-SS-----EEEEEEE---SEEEEETT--EEEE-EEEEESPPEEEEEETT-PPPPTT-EEETTTTEEEE-S--GGG-EEEEEEEEETTEEEEEEEEEEEE-/-----SSSTTSGGGGGGT-GGGG-SS-S--EE-GGGPEE-TTPPPPEEESTTSBPPTT-EEEE-SS-EEEE--S--EEE-TT-SS-EEEEEEEEEE-SSTT----SSEETTB--SEEEEEEEE-TTT-SSHHHHHHTT--EEEEEEEEEEESS--GGGHHHHHHHHT--STT-EEE----BGGGGS-S--S-EEEEEE--SSTT--S-EEEEEESSPEEEEHHHHHHHHT-EEEEE-SSEEEEEE-----PPP---TT---EE-/--EEPPP--S----EEEEET--EEE---PPSEES-EEEEEEETTEE---TT-TTEEE-TTT--EEESS--GGG-EEEEEEEEETTTTEEEEPPPEEEEEEEEEE---EEEEEEEE--SEEEEETT--EEEEEEEEEESPPEEEEEETTSPPPPTT-EEETTTTEEEE-S--GGG-EEEEEEEEETTEEEEEEEEEEEE-

CATH classification: 3.10.200.10

Organism: Mus musculus (NCBI:txid10090)

B-factor: mean 40.8, std 15.1, range [15.15, 165.16]

Radius of gyration: 28.68 Å; Cα contacts (8 Å, |Δi|>4): 2509; chains: 4; bounding box: 79×65×66 Å

Nearest PDB structures (foldseek):
  5e5u-assembly2_D  TM=9.910E-01  e=3.453E-41  Mus musculus
  3jxa-assembly1_A  TM=9.764E-01  e=9.066E-33  Mus musculus
  3jxa-assembly2_B  TM=9.717E-01  e=6.536E-31  Mus musculus
  3kld-assembly1_A  TM=9.674E-01  e=1.321E-30  Mus musculus
  5e5r-assembly2_D  TM=9.439E-01  e=1.926E-28  Mus musculus